Protein AF-0000000080323453 (afdb_homodimer)

Secondary structure (DSSP, 8-state):
--B-EE-HHHHHHTT-S--STT---HHHHH---SSHHHHHHHHHHHH--B--HHHHHHHHHHHHHHHHHT------HHHHHHHHHHHHHTSS---S-THHHHHHHHHTSTTHHHHHHHHHHHHHHHHHHHHHHHHHHH--TTS-HHHHHHHHHHHHHHHSTTHHHHHHS-TTS--HHHHHHHHHIIIIITHHHHHHHHHHHHHHHHHHHHHHHHHHHT-BPPEE---SS-EEEEEEE--TTSSSPPPEEEEEESTT-EEEEE--GGGSHHHHHHHHHHHHHHHTTT--BSSSEEEEPPPSEEEEES-----GGGS--HHHHHHHHHHHHHHHHHH-SSEEEEEESS-TTS-HHHHHHHHHHHHHHHHT-TTSEEEEEES-THHHHHHTT-TTEEEEEEEEEEETTEEEEEEEEEES-----HHHHHHHHHTHHHHHHHHHHHHHHHHHHHHHHT-/--B-EE-HHHHHHTT-S--STT---HHHHH---SSHHHHHHHHHHHH--B--HHHHHHHHHHHHHHHHHT------HHHHHHHHHHHHHTSS---S-THHHHHHHHHTSTTHHHHHHHHHHHHHHHHHHHHHHHHHHH--TTS-HHHHHHHHHHHHHHHSTTHHHHHHS-TTS--HHHHHHHHHIIIIITHHHHHHHHHHHHHHHHHHHHHHHHHHHT-BPPEE---SS-EEEEEEE--TTSSSPPPEEEEEESTT-EEEEE--GGGSHHHHHHHHHHHHHHHTTT--BSSSEEEEPPPSEEEEES-----GGGS--HHHHHHHHHHHHHHHHHH-SSEEEEEESS-TTS-HHHHHHHHHHHHHHHHT-TTSEEEEEES-THHHHHHTT-TTEEEEEEEEEEETTEEEEEEEEEES-----HHHHHHHHHTHHHHHHHHHHHHHHHHHHHHHHT-

Structure (mmCIF, N/CA/C/O backbone):
data_AF-0000000080323453-model_v1
#
loop_
_entity.id
_entity.type
_entity.pdbx_description
1 polymer 'DNA mismatch repair proteins mutS family domain-containing protein'
#
loop_
_atom_site.group_PDB
_atom_site.id
_atom_site.type_symbol
_atom_site.label_atom_id
_atom_site.label_alt_id
_atom_site.label_comp_id
_atom_site.label_asym_id
_atom_site.label_entity_id
_atom_site.label_seq_id
_atom_site.pdbx_PDB_ins_code
_atom_site.Cartn_x
_atom_site.Cartn_y
_atom_site.Cartn_z
_atom_site.occupancy
_atom_site.B_iso_or_equiv
_atom_site.auth_seq_id
_atom_site.auth_comp_id
_atom_site.auth_asym_id
_atom_site.auth_atom_id
_atom_site.pdbx_PDB_model_num
ATOM 1 N N . MET A 1 1 ? 0.408 -41.938 -3.336 1 46.66 1 MET A N 1
ATOM 2 C CA . MET A 1 1 ? 0.467 -40.812 -4.258 1 46.66 1 MET A CA 1
ATOM 3 C C . MET A 1 1 ? 1.187 -39.625 -3.623 1 46.66 1 MET A C 1
ATOM 5 O O . MET A 1 1 ? 0.859 -39.219 -2.506 1 46.66 1 MET A O 1
ATOM 9 N N . SER A 1 2 ? 2.434 -39.406 -4.023 1 66.62 2 SER A N 1
ATOM 10 C CA . SER A 1 2 ? 3.176 -38.312 -3.363 1 66.62 2 SER A CA 1
ATOM 11 C C . SER A 1 2 ? 2.562 -36.969 -3.664 1 66.62 2 SER A C 1
ATOM 13 O O . SER A 1 2 ? 2.309 -36.625 -4.824 1 66.62 2 SER A O 1
ATOM 15 N N . SER A 1 3 ? 1.923 -36.344 -2.707 1 85.12 3 SER A N 1
ATOM 16 C CA . SER A 1 3 ? 1.122 -35.156 -2.824 1 85.12 3 SER A CA 1
ATOM 17 C C . SER A 1 3 ? 2.004 -33.906 -3.027 1 85.12 3 SER A C 1
ATOM 19 O O . SER A 1 3 ? 3.125 -33.875 -2.518 1 85.12 3 SER A O 1
ATOM 21 N N . PHE A 1 4 ? 1.713 -33.188 -4.062 1 95.31 4 PHE A N 1
ATOM 22 C CA . PHE A 1 4 ? 2.316 -31.891 -4.336 1 95.31 4 PHE A CA 1
ATOM 23 C C . PHE A 1 4 ? 1.839 -30.844 -3.33 1 95.31 4 PHE A C 1
ATOM 25 O O . PHE A 1 4 ? 0.662 -30.484 -3.318 1 95.31 4 PHE A O 1
ATOM 32 N N . ASN A 1 5 ? 2.773 -30.406 -2.525 1 95.88 5 ASN A N 1
ATOM 33 C CA . ASN A 1 5 ? 2.412 -29.453 -1.483 1 95.88 5 ASN A CA 1
ATOM 34 C C . ASN A 1 5 ? 2.24 -28.047 -2.047 1 95.88 5 ASN A C 1
ATOM 36 O O . ASN A 1 5 ? 3.164 -27.5 -2.652 1 95.88 5 ASN A O 1
ATOM 40 N N . ILE A 1 6 ? 1.062 -27.484 -1.877 1 96.69 6 ILE A N 1
ATOM 41 C CA . ILE A 1 6 ? 0.747 -26.141 -2.324 1 96.69 6 ILE A CA 1
ATOM 42 C C . ILE A 1 6 ? -0.287 -25.516 -1.39 1 96.69 6 ILE A C 1
ATOM 44 O O . ILE A 1 6 ? -1.229 -26.172 -0.959 1 96.69 6 ILE A O 1
ATOM 48 N N . ASP A 1 7 ? -0.086 -24.266 -1.021 1 94.5 7 ASP A N 1
ATOM 49 C CA . ASP A 1 7 ? -1.012 -23.656 -0.072 1 94.5 7 ASP A CA 1
ATOM 50 C C . ASP A 1 7 ? -1.937 -22.656 -0.771 1 94.5 7 ASP A C 1
ATOM 52 O O . ASP A 1 7 ? -1.785 -22.391 -1.966 1 94.5 7 ASP A O 1
ATOM 56 N N . GLU A 1 8 ? -2.867 -22.172 -0.022 1 93.25 8 GLU A N 1
ATOM 57 C CA . GLU A 1 8 ? -3.887 -21.281 -0.557 1 93.25 8 GLU A CA 1
ATOM 58 C C . GLU A 1 8 ? -3.273 -19.969 -1.045 1 93.25 8 GLU A C 1
ATOM 60 O O . GLU A 1 8 ? -3.713 -19.406 -2.051 1 93.25 8 GLU A O 1
ATOM 65 N N . GLN A 1 9 ? -2.33 -19.469 -0.368 1 92.62 9 GLN A N 1
ATOM 66 C CA . GLN A 1 9 ? -1.676 -18.219 -0.769 1 92.62 9 GLN A CA 1
ATOM 67 C C . GLN A 1 9 ? -1.033 -18.359 -2.146 1 92.62 9 GLN A C 1
ATOM 69 O O . GLN A 1 9 ? -1.115 -17.453 -2.969 1 92.62 9 GLN A O 1
ATOM 74 N N . THR A 1 10 ? -0.426 -19.469 -2.361 1 95.94 10 THR A N 1
ATOM 75 C CA . THR A 1 10 ? 0.208 -19.719 -3.65 1 95.94 10 THR A CA 1
ATOM 76 C C . THR A 1 10 ? -0.829 -19.734 -4.77 1 95.94 10 THR A C 1
ATOM 78 O O . THR A 1 10 ? -0.627 -19.125 -5.816 1 95.94 10 THR A O 1
ATOM 81 N N . LEU A 1 11 ? -1.954 -20.375 -4.523 1 96 11 LEU A N 1
ATOM 82 C CA . LEU A 1 11 ? -3.02 -20.422 -5.52 1 96 11 LEU A CA 1
ATOM 83 C C . LEU A 1 11 ? -3.555 -19.031 -5.812 1 96 11 LEU A C 1
ATOM 85 O O . LEU A 1 11 ? -3.863 -18.703 -6.961 1 96 11 LEU A O 1
ATOM 89 N N . THR A 1 12 ? -3.596 -18.25 -4.832 1 92.75 12 THR A N 1
ATOM 90 C CA . THR A 1 12 ? -4.062 -16.875 -4.973 1 92.75 12 THR A CA 1
ATOM 91 C C . THR A 1 12 ? -3.035 -16.031 -5.719 1 92.75 12 THR A C 1
ATOM 93 O O . THR A 1 12 ? -3.387 -15.266 -6.621 1 92.75 12 THR A O 1
ATOM 96 N N . ASP A 1 13 ? -1.815 -16.188 -5.34 1 93.69 13 ASP A N 1
ATOM 97 C CA . ASP A 1 13 ? -0.736 -15.461 -5.992 1 93.69 13 ASP A CA 1
ATOM 98 C C . ASP A 1 13 ? -0.755 -15.68 -7.504 1 93.69 13 ASP A C 1
ATOM 100 O O . ASP A 1 13 ? -0.556 -14.742 -8.281 1 93.69 13 ASP A O 1
ATOM 104 N N . LEU A 1 14 ? -1.055 -16.891 -7.887 1 95.31 14 LEU A N 1
ATOM 105 C CA . LEU A 1 14 ? -1.001 -17.281 -9.289 1 95.31 14 LEU A CA 1
ATOM 106 C C . LEU A 1 14 ? -2.355 -17.078 -9.961 1 95.31 14 LEU A C 1
ATOM 108 O O . LEU A 1 14 ? -2.518 -17.375 -11.148 1 95.31 14 LEU A O 1
ATOM 112 N N . ASN A 1 15 ? -3.275 -16.656 -9.273 1 93.81 15 ASN A N 1
ATOM 113 C CA . ASN A 1 15 ? -4.629 -16.391 -9.758 1 93.81 15 ASN A CA 1
ATOM 114 C C . ASN A 1 15 ? -5.234 -17.625 -10.422 1 93.81 15 ASN A C 1
ATOM 116 O O . ASN A 1 15 ? -5.781 -17.531 -11.523 1 93.81 15 ASN A O 1
ATOM 120 N N . ILE A 1 16 ? -5.109 -18.703 -9.727 1 96.56 16 ILE A N 1
ATOM 121 C CA . ILE A 1 16 ? -5.574 -19.969 -10.297 1 96.56 16 ILE A CA 1
ATOM 122 C C . ILE A 1 16 ? -7.102 -20 -10.312 1 96.56 16 ILE A C 1
ATOM 124 O O . ILE A 1 16 ? -7.711 -20.312 -11.336 1 96.56 16 ILE A O 1
ATOM 128 N N . PHE A 1 17 ? -7.707 -19.641 -9.141 1 93.56 17 PHE A N 1
ATOM 129 C CA . PHE A 1 17 ? -9.164 -19.703 -9.031 1 93.56 17 PHE A CA 1
ATOM 130 C C . PHE A 1 17 ? -9.742 -18.328 -8.711 1 93.56 17 PHE A C 1
ATOM 132 O O . PHE A 1 17 ? -9.055 -17.484 -8.156 1 93.56 17 PHE A O 1
ATOM 139 N N . THR A 1 18 ? -10.898 -17.922 -9.266 1 73.5 18 THR A N 1
ATOM 140 C CA . THR A 1 18 ? -11.5 -16.594 -9.148 1 73.5 18 THR A CA 1
ATOM 141 C C . THR A 1 18 ? -12.008 -16.359 -7.734 1 73.5 18 THR A C 1
ATOM 143 O O . THR A 1 18 ? -12.711 -17.203 -7.168 1 73.5 18 THR A O 1
ATOM 146 N N . LYS A 1 19 ? -11.539 -15.523 -6.973 1 60.34 19 LYS A N 1
ATOM 147 C CA . LYS A 1 19 ? -12.281 -15.109 -5.789 1 60.34 19 LYS A CA 1
ATOM 148 C C . LYS A 1 19 ? -13.18 -13.906 -6.098 1 60.34 19 LYS A C 1
ATOM 150 O O . LYS A 1 19 ? -14.188 -13.695 -5.43 1 60.34 19 LYS A O 1
ATOM 155 N N . LYS A 1 20 ? -12.578 -13.125 -7.121 1 58.62 20 LYS A N 1
ATOM 156 C CA . LYS A 1 20 ? -13.344 -11.898 -7.344 1 58.62 20 LYS A CA 1
ATOM 157 C C . LYS A 1 20 ? -13.93 -11.867 -8.75 1 58.62 20 LYS A C 1
ATOM 159 O O . LYS A 1 20 ? -13.328 -12.375 -9.695 1 58.62 20 LYS A O 1
ATOM 164 N N . THR A 1 21 ? -15.234 -11.336 -8.93 1 53.19 21 THR A N 1
ATOM 165 C CA . THR A 1 21 ? -15.945 -11.148 -10.188 1 53.19 21 THR A CA 1
ATOM 166 C C . THR A 1 21 ? -15.133 -10.289 -11.148 1 53.19 21 THR A C 1
ATOM 168 O O . THR A 1 21 ? -14.617 -9.234 -10.766 1 53.19 21 THR A O 1
ATOM 171 N N . GLY A 1 22 ? -14.859 -10.727 -12.375 1 56.22 22 GLY A N 1
ATOM 172 C CA . GLY A 1 22 ? -14.211 -9.961 -13.422 1 56.22 22 GLY A CA 1
ATOM 173 C C . GLY A 1 22 ? -12.742 -10.297 -13.586 1 56.22 22 GLY A C 1
ATOM 174 O O . GLY A 1 22 ? -12.094 -9.82 -14.523 1 56.22 22 GLY A O 1
ATOM 175 N N . SER A 1 23 ? -12.219 -11.039 -12.664 1 65.19 23 SER A N 1
ATOM 176 C CA . SER A 1 23 ? -10.797 -11.352 -12.82 1 65.19 23 SER A CA 1
ATOM 177 C C . SER A 1 23 ? -10.602 -12.594 -13.688 1 65.19 23 SER A C 1
ATOM 179 O O . SER A 1 23 ? -11.336 -13.57 -13.562 1 65.19 23 SER A O 1
ATOM 181 N N . ASN A 1 24 ? -9.812 -12.516 -14.773 1 84.12 24 ASN A N 1
ATOM 182 C CA . ASN A 1 24 ? -9.453 -13.617 -15.656 1 84.12 24 ASN A CA 1
ATOM 183 C C . ASN A 1 24 ? -8.547 -14.625 -14.953 1 84.12 24 ASN A C 1
ATOM 185 O O . ASN A 1 24 ? -7.32 -14.547 -15.07 1 84.12 24 ASN A O 1
ATOM 189 N N . SER A 1 25 ? -9.211 -15.633 -14.25 1 93 25 SER A N 1
ATOM 190 C CA . SER A 1 25 ? -8.453 -16.672 -13.578 1 93 25 SER A CA 1
ATOM 191 C C . SER A 1 25 ? -7.91 -17.688 -14.578 1 93 25 SER A C 1
ATOM 193 O O . SER A 1 25 ? -8.344 -17.734 -15.727 1 93 25 SER A O 1
ATOM 195 N N . ILE A 1 26 ? -6.941 -18.422 -14.125 1 96.12 26 ILE A N 1
ATOM 196 C CA . ILE A 1 26 ? -6.375 -19.453 -14.977 1 96.12 26 ILE A CA 1
ATOM 197 C C . ILE A 1 26 ? -7.41 -20.547 -15.227 1 96.12 26 ILE A C 1
ATOM 199 O O . ILE A 1 26 ? -7.473 -21.109 -16.312 1 96.12 26 ILE A O 1
ATOM 203 N N . PHE A 1 27 ? -8.25 -20.859 -14.25 1 96 27 PHE A N 1
ATOM 204 C CA . PHE A 1 27 ? -9.328 -21.812 -14.43 1 96 27 PHE A CA 1
ATOM 205 C C . PHE A 1 27 ? -10.25 -21.391 -15.562 1 96 27 PHE A C 1
ATOM 207 O O . PHE A 1 27 ? -10.758 -22.234 -16.312 1 96 27 PHE A O 1
ATOM 214 N N . ASP A 1 28 ? -10.453 -20.141 -15.727 1 92.69 28 ASP A N 1
ATOM 215 C CA . ASP A 1 28 ? -11.305 -19.609 -16.781 1 92.69 28 ASP A CA 1
ATOM 216 C C . ASP A 1 28 ? -10.742 -19.969 -18.172 1 92.69 28 ASP A C 1
ATOM 218 O O . ASP A 1 28 ? -11.5 -20.078 -19.141 1 92.69 28 ASP A O 1
ATOM 222 N N . LEU A 1 29 ? -9.508 -20.094 -18.234 1 92.88 29 LEU A N 1
ATOM 223 C CA . LEU A 1 29 ? -8.867 -20.469 -19.484 1 92.88 29 LEU A CA 1
ATOM 224 C C . LEU A 1 29 ? -9.234 -21.891 -19.875 1 92.88 29 LEU A C 1
ATOM 226 O O . LEU A 1 29 ? -9.312 -22.219 -21.062 1 92.88 29 LEU A O 1
ATOM 230 N N . PHE A 1 30 ? -9.469 -22.734 -18.891 1 94.5 30 PHE A N 1
ATOM 231 C CA . PHE A 1 30 ? -9.625 -24.156 -19.156 1 94.5 30 PHE A CA 1
ATOM 232 C C . PHE A 1 30 ? -11.07 -24.594 -18.938 1 94.5 30 PHE A C 1
ATOM 234 O O . PHE A 1 30 ? -11.422 -25.734 -19.203 1 94.5 30 PHE A O 1
ATOM 241 N N . LYS A 1 31 ? -11.93 -23.719 -18.562 1 87.62 31 LYS A N 1
ATOM 242 C CA . LYS A 1 31 ? -13.258 -24.125 -18.125 1 87.62 31 LYS A CA 1
ATOM 243 C C . LYS A 1 31 ? -14.188 -24.328 -19.328 1 87.62 31 LYS A C 1
ATOM 245 O O . LYS A 1 31 ? -15.414 -24.328 -19.172 1 87.62 31 LYS A O 1
ATOM 250 N N . GLY A 1 32 ? -13.688 -24.578 -20.422 1 90.38 32 GLY A N 1
ATOM 251 C CA . GLY A 1 32 ? -14.492 -24.734 -21.625 1 90.38 32 GLY A CA 1
ATOM 252 C C . GLY A 1 32 ? -14.891 -26.172 -21.891 1 90.38 32 GLY A C 1
ATOM 253 O O . GLY A 1 32 ? -14.977 -26.578 -23.062 1 90.38 32 GLY A O 1
ATOM 254 N N . THR A 1 33 ? -15.023 -26.984 -20.891 1 92 33 THR A N 1
ATOM 255 C CA . THR A 1 33 ? -15.516 -28.344 -21.078 1 92 33 THR A CA 1
ATOM 256 C C . THR A 1 33 ? -16.969 -28.328 -21.547 1 92 33 THR A C 1
ATOM 258 O O . THR A 1 33 ? -17.703 -27.391 -21.281 1 92 33 THR A O 1
ATOM 261 N N . ARG A 1 34 ? -17.391 -29.297 -22.203 1 88.75 34 ARG A N 1
ATOM 262 C CA . ARG A 1 34 ? -18.75 -29.375 -22.734 1 88.75 34 ARG A CA 1
ATOM 263 C C . ARG A 1 34 ? -19.75 -29.766 -21.641 1 88.75 34 ARG A C 1
ATOM 265 O O . ARG A 1 34 ? -20.906 -29.359 -21.688 1 88.75 34 ARG A O 1
ATOM 272 N N . THR A 1 35 ? -19.25 -30.484 -20.734 1 88.5 35 THR A N 1
ATOM 273 C CA . THR A 1 35 ? -20.156 -31.016 -19.719 1 88.5 35 THR A CA 1
ATOM 274 C C . THR A 1 35 ? -19.922 -30.359 -18.375 1 88.5 35 THR A C 1
ATOM 276 O O . THR A 1 35 ? -18.797 -29.953 -18.062 1 88.5 35 THR A O 1
ATOM 279 N N . LEU A 1 36 ? -20.953 -30.359 -17.578 1 85.19 36 LEU A N 1
ATOM 280 C CA . LEU A 1 36 ? -20.812 -29.859 -16.219 1 85.19 36 LEU A CA 1
ATOM 281 C C . LEU A 1 36 ? -19.938 -30.781 -15.375 1 85.19 36 LEU A C 1
ATOM 283 O O . LEU A 1 36 ? -19.141 -30.328 -14.562 1 85.19 36 LEU A O 1
ATOM 287 N N . GLY A 1 37 ? -20.203 -32.031 -15.539 1 87.94 37 GLY A N 1
ATOM 288 C CA . GLY A 1 37 ? -19.375 -33 -14.836 1 87.94 37 GLY A CA 1
ATOM 289 C C . GLY A 1 37 ? -17.891 -32.875 -15.172 1 87.94 37 GLY A C 1
ATOM 290 O O . GLY A 1 37 ? -17.047 -33.031 -14.297 1 87.94 37 GLY A O 1
ATOM 291 N N . GLY A 1 38 ? -17.625 -32.656 -16.422 1 92.31 38 GLY A N 1
ATOM 292 C CA . GLY A 1 38 ? -16.266 -32.406 -16.828 1 92.31 38 GLY A CA 1
ATOM 293 C C . GLY A 1 38 ? -15.656 -31.188 -16.188 1 92.31 38 GLY A C 1
ATOM 294 O O . GLY A 1 38 ? -14.492 -31.203 -15.766 1 92.31 38 GLY A O 1
ATOM 295 N N . ARG A 1 39 ? -16.438 -30.203 -16.078 1 93.19 39 ARG A N 1
ATOM 296 C CA . ARG A 1 39 ? -15.984 -28.953 -15.461 1 93.19 39 ARG A CA 1
ATOM 297 C C . ARG A 1 39 ? -15.68 -29.172 -13.984 1 93.19 39 ARG A C 1
ATOM 299 O O . ARG A 1 39 ? -14.672 -28.656 -13.477 1 93.19 39 ARG A O 1
ATOM 306 N N . GLU A 1 40 ? -16.562 -29.844 -13.328 1 92.56 40 GLU A N 1
ATOM 307 C CA . GLU A 1 40 ? -16.375 -30.141 -11.914 1 92.56 40 GLU A CA 1
ATOM 308 C C . GLU A 1 40 ? -15.125 -30.969 -11.68 1 92.56 40 GLU A C 1
ATOM 310 O O . GLU A 1 40 ? -14.352 -30.703 -10.758 1 92.56 40 GLU A O 1
ATOM 315 N N . ARG A 1 41 ? -14.969 -31.922 -12.469 1 94.31 41 ARG A N 1
ATOM 316 C CA . ARG A 1 41 ? -13.797 -32.781 -12.344 1 94.31 41 ARG A CA 1
ATOM 317 C C . ARG A 1 41 ? -12.516 -32 -12.648 1 94.31 41 ARG A C 1
ATOM 319 O O . ARG A 1 41 ? -11.477 -32.25 -12.023 1 94.31 41 ARG A O 1
ATOM 326 N N . LEU A 1 42 ? -12.57 -31.188 -13.625 1 96.81 42 LEU A N 1
ATOM 327 C CA . LEU A 1 42 ? -11.43 -30.344 -13.945 1 96.81 42 LEU A CA 1
ATOM 328 C C . LEU A 1 42 ? -11.055 -29.469 -12.75 1 96.81 42 LEU A C 1
ATOM 330 O O . LEU A 1 42 ? -9.867 -29.312 -12.445 1 96.81 42 LEU A O 1
ATOM 334 N N . MET A 1 43 ? -12.008 -28.938 -12.125 1 95.38 43 MET A N 1
ATOM 335 C CA . MET A 1 43 ? -11.789 -28.125 -10.93 1 95.38 43 MET A CA 1
ATOM 336 C C . MET A 1 43 ? -11.078 -28.938 -9.852 1 95.38 43 MET A C 1
ATOM 338 O O . MET A 1 43 ? -10.109 -28.469 -9.25 1 95.38 43 MET A O 1
ATOM 342 N N . ASP A 1 44 ? -11.547 -30.094 -9.68 1 95.19 44 ASP A N 1
ATOM 343 C CA . ASP A 1 44 ? -10.93 -30.984 -8.703 1 95.19 44 ASP A CA 1
ATOM 344 C C . ASP A 1 44 ? -9.484 -31.297 -9.07 1 95.19 44 ASP A C 1
ATOM 346 O O . ASP A 1 44 ? -8.602 -31.297 -8.203 1 95.19 44 ASP A O 1
ATOM 350 N N . MET A 1 45 ? -9.305 -31.578 -10.289 1 95.12 45 MET A N 1
ATOM 351 C CA . MET A 1 45 ? -7.969 -31.875 -10.797 1 95.12 45 MET A CA 1
ATOM 352 C C . MET A 1 45 ? -7.023 -30.703 -10.547 1 95.12 45 MET A C 1
ATOM 354 O O . MET A 1 45 ? -5.883 -30.891 -10.117 1 95.12 45 MET A O 1
ATOM 358 N N . MET A 1 46 ? -7.457 -29.531 -10.773 1 96.81 46 MET A N 1
ATOM 359 C CA . MET A 1 46 ? -6.621 -28.328 -10.664 1 96.81 46 MET A CA 1
ATOM 360 C C . MET A 1 46 ? -6.348 -27.984 -9.203 1 96.81 46 MET A C 1
ATOM 362 O O . MET A 1 46 ? -5.402 -27.266 -8.898 1 96.81 46 MET A O 1
ATOM 366 N N . HIS A 1 47 ? -7.121 -28.516 -8.32 1 95.56 47 HIS A N 1
ATOM 367 C CA . HIS A 1 47 ? -6.883 -28.312 -6.898 1 95.56 47 HIS A CA 1
ATOM 368 C C . HIS A 1 47 ? -5.855 -29.297 -6.363 1 95.56 47 HIS A C 1
ATOM 370 O O . HIS A 1 47 ? -5.352 -29.125 -5.25 1 95.56 47 HIS A O 1
ATOM 376 N N . SER A 1 48 ? -5.535 -30.266 -7.254 1 94.69 48 SER A N 1
ATOM 377 C CA . SER A 1 48 ? -4.699 -31.328 -6.715 1 94.69 48 SER A CA 1
ATOM 378 C C . SER A 1 48 ? -3.549 -31.656 -7.66 1 94.69 48 SER A C 1
ATOM 380 O O . SER A 1 48 ? -3.455 -32.781 -8.156 1 94.69 48 SER A O 1
ATOM 382 N N . PRO A 1 49 ? -2.643 -30.797 -7.773 1 97.12 49 PRO A N 1
ATOM 383 C CA . PRO A 1 49 ? -1.449 -31.172 -8.539 1 97.12 49 PRO A CA 1
ATOM 384 C C . PRO A 1 49 ? -0.72 -32.375 -7.938 1 97.12 49 PRO A C 1
ATOM 386 O O . PRO A 1 49 ? -0.898 -32.688 -6.758 1 97.12 49 PRO A O 1
ATOM 389 N N . SER A 1 50 ? 0.045 -33.031 -8.773 1 96.19 50 SER A N 1
ATOM 390 C CA . SER A 1 50 ? 0.647 -34.281 -8.336 1 96.19 50 SER A CA 1
ATOM 391 C C . SER A 1 50 ? 2.17 -34.188 -8.328 1 96.19 50 SER A C 1
ATOM 393 O O . SER A 1 50 ? 2.754 -33.406 -9.086 1 96.19 50 SER A O 1
ATOM 395 N N . ALA A 1 51 ? 2.797 -35 -7.473 1 95.06 51 ALA A N 1
ATOM 396 C CA . ALA A 1 51 ? 4.25 -35.188 -7.457 1 95.06 51 ALA A CA 1
ATOM 397 C C . ALA A 1 51 ? 4.645 -36.562 -7.961 1 95.06 51 ALA A C 1
ATOM 399 O O . ALA A 1 51 ? 5.805 -36.969 -7.832 1 95.06 51 ALA A O 1
ATOM 400 N N . ASP A 1 52 ? 3.684 -37.188 -8.445 1 94.5 52 ASP A N 1
ATOM 401 C CA . ASP A 1 52 ? 3.916 -38.531 -9 1 94.5 52 ASP A CA 1
ATOM 402 C C . ASP A 1 52 ? 4.148 -38.438 -10.508 1 94.5 52 ASP A C 1
ATOM 404 O O . ASP A 1 52 ? 3.221 -38.188 -11.273 1 94.5 52 ASP A O 1
ATOM 408 N N . ILE A 1 53 ? 5.312 -38.812 -10.906 1 93.81 53 ILE A N 1
ATOM 409 C CA . ILE A 1 53 ? 5.727 -38.656 -12.297 1 93.81 53 ILE A CA 1
ATOM 410 C C . ILE A 1 53 ? 4.848 -39.5 -13.203 1 93.81 53 ILE A C 1
ATOM 412 O O . ILE A 1 53 ? 4.547 -39.125 -14.336 1 93.81 53 ILE A O 1
ATOM 416 N N . GLU A 1 54 ? 4.461 -40.656 -12.719 1 94.5 54 GLU A N 1
ATOM 417 C CA . GLU A 1 54 ? 3.629 -41.562 -13.523 1 94.5 54 GLU A CA 1
ATOM 418 C C . GLU A 1 54 ? 2.256 -40.938 -13.781 1 94.5 54 GLU A C 1
ATOM 420 O O . GLU A 1 54 ? 1.784 -40.938 -14.922 1 94.5 54 GLU A O 1
ATOM 425 N N . GLU A 1 55 ? 1.687 -40.5 -12.758 1 94.75 55 GLU A N 1
ATOM 426 C CA . GLU A 1 55 ? 0.375 -39.875 -12.883 1 94.75 55 GLU A CA 1
ATOM 427 C C . GLU A 1 55 ? 0.42 -38.688 -13.844 1 94.75 55 GLU A C 1
ATOM 429 O O . GLU A 1 55 ? -0.456 -38.531 -14.695 1 94.75 55 GLU A O 1
ATOM 434 N N . ILE A 1 56 ? 1.419 -37.906 -13.695 1 96.38 56 ILE A N 1
ATOM 435 C CA . ILE A 1 56 ? 1.568 -36.688 -14.484 1 96.38 56 ILE A CA 1
ATOM 436 C C . ILE A 1 56 ? 1.781 -37.031 -15.953 1 96.38 56 ILE A C 1
ATOM 438 O O . ILE A 1 56 ? 1.136 -36.469 -16.844 1 96.38 56 ILE A O 1
ATOM 442 N N . THR A 1 57 ? 2.605 -37.969 -16.172 1 96.31 57 THR A N 1
ATOM 443 C CA . THR A 1 57 ? 2.961 -38.344 -17.531 1 96.31 57 THR A CA 1
ATOM 444 C C . THR A 1 57 ? 1.787 -39.031 -18.234 1 96.31 57 THR A C 1
ATOM 446 O O . THR A 1 57 ? 1.562 -38.812 -19.422 1 96.31 57 THR A O 1
ATOM 449 N N . LEU A 1 58 ? 1.087 -39.875 -17.531 1 96.69 58 LEU A N 1
ATOM 450 C CA . LEU A 1 58 ? -0.083 -40.531 -18.109 1 96.69 58 LEU A CA 1
ATOM 451 C C . LEU A 1 58 ? -1.11 -39.5 -18.562 1 96.69 58 LEU A C 1
ATOM 453 O O . LEU A 1 58 ? -1.655 -39.594 -19.656 1 96.69 58 LEU A O 1
ATOM 457 N N . ARG A 1 59 ? -1.363 -38.562 -17.781 1 96.81 59 ARG A N 1
ATOM 458 C CA . ARG A 1 59 ? -2.314 -37.5 -18.109 1 96.81 59 ARG A CA 1
ATOM 459 C C . ARG A 1 59 ? -1.803 -36.656 -19.281 1 96.81 59 ARG A C 1
ATOM 461 O O . ARG A 1 59 ? -2.531 -36.406 -20.25 1 96.81 59 ARG A O 1
ATOM 468 N N . ARG A 1 60 ? -0.573 -36.188 -19.156 1 97.94 60 ARG A N 1
ATOM 469 C CA . ARG A 1 60 ? 0.061 -35.375 -20.203 1 97.94 60 ARG A CA 1
ATOM 470 C C . ARG A 1 60 ? -0.025 -36.094 -21.562 1 97.94 60 ARG A C 1
ATOM 472 O O . ARG A 1 60 ? -0.416 -35.469 -22.547 1 97.94 60 ARG A O 1
ATOM 479 N N . ASP A 1 61 ? 0.315 -37.312 -21.562 1 97.75 61 ASP A N 1
ATOM 480 C CA . ASP A 1 61 ? 0.357 -38.062 -22.812 1 97.75 61 ASP A CA 1
ATOM 481 C C . ASP A 1 61 ? -1.042 -38.219 -23.406 1 97.75 61 ASP A C 1
ATOM 483 O O . ASP A 1 61 ? -1.21 -38.219 -24.625 1 97.75 61 ASP A O 1
ATOM 487 N N . SER A 1 62 ? -2.014 -38.438 -22.562 1 97.62 62 SER A N 1
ATOM 488 C CA . SER A 1 62 ? -3.391 -38.562 -23.031 1 97.62 62 SER A CA 1
ATOM 489 C C . SER A 1 62 ? -3.871 -37.25 -23.672 1 97.62 62 SER A C 1
ATOM 491 O O . SER A 1 62 ? -4.469 -37.281 -24.75 1 97.62 62 SER A O 1
ATOM 493 N N . ILE A 1 63 ? -3.594 -36.188 -23.031 1 98.25 63 ILE A N 1
ATOM 494 C CA . ILE A 1 63 ? -3.979 -34.875 -23.562 1 98.25 63 ILE A CA 1
ATOM 495 C C . ILE A 1 63 ? -3.229 -34.594 -24.859 1 98.25 63 ILE A C 1
ATOM 497 O O . ILE A 1 63 ? -3.811 -34.094 -25.828 1 98.25 63 ILE A O 1
ATOM 501 N N . LYS A 1 64 ? -1.961 -34.906 -24.812 1 98.06 64 LYS A N 1
ATOM 502 C CA . LYS A 1 64 ? -1.128 -34.688 -25.984 1 98.06 64 LYS A CA 1
ATOM 503 C C . LYS A 1 64 ? -1.655 -35.469 -27.188 1 98.06 64 LYS A C 1
ATOM 505 O O . LYS A 1 64 ? -1.566 -35 -28.328 1 98.06 64 LYS A O 1
ATOM 510 N N . TYR A 1 65 ? -2.125 -36.625 -26.938 1 97.19 65 TYR A N 1
ATOM 511 C CA . TYR A 1 65 ? -2.713 -37.438 -28 1 97.19 65 TYR A CA 1
ATOM 512 C C . TYR A 1 65 ? -3.889 -36.719 -28.641 1 97.19 65 TYR A C 1
ATOM 514 O O . TYR A 1 65 ? -3.998 -36.656 -29.875 1 97.19 65 TYR A O 1
ATOM 522 N N . PHE A 1 66 ? -4.77 -36.188 -27.812 1 97.25 66 PHE A N 1
ATOM 523 C CA . PHE A 1 66 ? -5.883 -35.375 -28.328 1 97.25 66 PHE A CA 1
ATOM 524 C C . PHE A 1 66 ? -5.375 -34.188 -29.125 1 97.25 66 PHE A C 1
ATOM 526 O O . PHE A 1 66 ? -5.945 -33.844 -30.156 1 97.25 66 PHE A O 1
ATOM 533 N N . TYR A 1 67 ? -4.344 -33.594 -28.625 1 97.56 67 TYR A N 1
ATOM 534 C CA . TYR A 1 67 ? -3.736 -32.438 -29.25 1 97.56 67 TYR A CA 1
ATOM 535 C C . TYR A 1 67 ? -3.158 -32.781 -30.625 1 97.56 67 TYR A C 1
ATOM 537 O O . TYR A 1 67 ? -3.475 -32.125 -31.625 1 97.56 67 TYR A O 1
ATOM 545 N N . ASP A 1 68 ? -2.367 -33.812 -30.672 1 96.69 68 ASP A N 1
ATOM 546 C CA . ASP A 1 68 ? -1.639 -34.188 -31.891 1 96.69 68 ASP A CA 1
ATOM 547 C C . ASP A 1 68 ? -2.596 -34.656 -32.969 1 96.69 68 ASP A C 1
ATOM 549 O O . ASP A 1 68 ? -2.359 -34.406 -34.156 1 96.69 68 ASP A O 1
ATOM 553 N N . HIS A 1 69 ? -3.666 -35.25 -32.594 1 94.62 69 HIS A N 1
ATOM 554 C CA . HIS A 1 69 ? -4.59 -35.844 -33.562 1 94.62 69 HIS A CA 1
ATOM 555 C C . HIS A 1 69 ? -5.816 -34.969 -33.781 1 94.62 69 HIS A C 1
ATOM 557 O O . HIS A 1 69 ? -6.723 -35.312 -34.531 1 94.62 69 HIS A O 1
ATOM 563 N N . ARG A 1 70 ? -5.855 -33.875 -33.094 1 94.06 70 ARG A N 1
ATOM 564 C CA . ARG A 1 70 ? -6.977 -32.938 -33.156 1 94.06 70 ARG A CA 1
ATOM 565 C C . ARG A 1 70 ? -8.305 -33.688 -33 1 94.06 70 ARG A C 1
ATOM 567 O O . ARG A 1 70 ? -9.219 -33.5 -33.812 1 94.06 70 ARG A O 1
ATOM 574 N N . LEU A 1 71 ? -8.305 -34.5 -31.969 1 93.25 71 LEU A N 1
ATOM 575 C CA . LEU A 1 71 ? -9.508 -35.281 -31.719 1 93.25 71 LEU A CA 1
ATOM 576 C C . LEU A 1 71 ? -10.648 -34.375 -31.25 1 93.25 71 LEU A C 1
ATOM 578 O O . LEU A 1 71 ? -10.445 -33.5 -30.406 1 93.25 71 LEU A O 1
ATOM 582 N N . ASN A 1 72 ? -11.766 -34.594 -31.875 1 91.44 72 ASN A N 1
ATOM 583 C CA . ASN A 1 72 ? -12.992 -33.906 -31.484 1 91.44 72 ASN A CA 1
ATOM 584 C C . ASN A 1 72 ? -13.961 -34.844 -30.781 1 91.44 72 ASN A C 1
ATOM 586 O O . ASN A 1 72 ? -14.492 -35.781 -31.406 1 91.44 72 ASN A O 1
ATOM 590 N N . PHE A 1 73 ? -14.086 -34.656 -29.531 1 91.06 73 PHE A N 1
ATOM 591 C CA . PHE A 1 73 ? -15.023 -35.438 -28.719 1 91.06 73 PHE A CA 1
ATOM 592 C C . PHE A 1 73 ? -16.359 -34.719 -28.609 1 91.06 73 PHE A C 1
ATOM 594 O O . PHE A 1 73 ? -16.609 -34.031 -27.625 1 91.06 73 PHE A O 1
ATOM 601 N N . GLU A 1 74 ? -17.234 -34.938 -29.562 1 86.38 74 GLU A N 1
ATOM 602 C CA . GLU A 1 74 ? -18.469 -34.188 -29.734 1 86.38 74 GLU A CA 1
ATOM 603 C C . GLU A 1 74 ? -19.594 -34.75 -28.859 1 86.38 74 GLU A C 1
ATOM 605 O O . GLU A 1 74 ? -20.469 -35.438 -29.359 1 86.38 74 GLU A O 1
ATOM 610 N N . VAL A 1 75 ? -19.453 -34.469 -27.656 1 85.44 75 VAL A N 1
ATOM 611 C CA . VAL A 1 75 ? -20.578 -34.812 -26.781 1 85.44 75 VAL A CA 1
ATOM 612 C C . VAL A 1 75 ? -21.406 -33.531 -26.516 1 85.44 75 VAL A C 1
ATOM 614 O O . VAL A 1 75 ? -20.844 -32.438 -26.375 1 85.44 75 VAL A O 1
ATOM 617 N N . ARG A 1 76 ? -22.688 -33.688 -26.578 1 78 76 ARG A N 1
ATOM 618 C CA . ARG A 1 76 ? -23.578 -32.531 -26.344 1 78 76 ARG A CA 1
ATOM 619 C C . ARG A 1 76 ? -23.922 -32.406 -24.859 1 78 76 ARG A C 1
ATOM 621 O O . ARG A 1 76 ? -24.328 -33.375 -24.219 1 78 76 ARG A O 1
ATOM 628 N N . ASN A 1 77 ? -23.703 -31.344 -24.406 1 79.25 77 ASN A N 1
ATOM 629 C CA . ASN A 1 77 ? -23.906 -31.078 -22.984 1 79.25 77 ASN A CA 1
ATOM 630 C C . ASN A 1 77 ? -25.328 -31.391 -22.547 1 79.25 77 ASN A C 1
ATOM 632 O O . ASN A 1 77 ? -25.547 -32.031 -21.531 1 79.25 77 ASN A O 1
ATOM 636 N N . GLU A 1 78 ? -26.203 -31 -23.359 1 73 78 GLU A N 1
ATOM 637 C CA . GLU A 1 78 ? -27.609 -31.156 -23 1 73 78 GLU A CA 1
ATOM 638 C C . GLU A 1 78 ? -27.984 -32.625 -22.859 1 73 78 GLU A C 1
ATOM 640 O O . GLU A 1 78 ? -28.75 -33 -21.953 1 73 78 GLU A O 1
ATOM 645 N N . GLU A 1 79 ? -27.438 -33.375 -23.734 1 78 79 GLU A N 1
ATOM 646 C CA . GLU A 1 79 ? -27.766 -34.781 -23.719 1 78 79 GLU A CA 1
ATOM 647 C C . GLU A 1 79 ? -27.172 -35.469 -22.5 1 78 79 GLU A C 1
ATOM 649 O O . GLU A 1 79 ? -27.859 -36.25 -21.828 1 78 79 GLU A O 1
ATOM 654 N N . LEU A 1 80 ? -25.969 -35.125 -22.219 1 84.31 80 LEU A N 1
ATOM 655 C CA . LEU A 1 80 ? -25.312 -35.75 -21.078 1 84.31 80 LEU A CA 1
ATOM 656 C C . LEU A 1 80 ? -25.922 -35.281 -19.766 1 84.31 80 LEU A C 1
ATOM 658 O O . LEU A 1 80 ? -26.031 -36.062 -18.812 1 84.31 80 LEU A O 1
ATOM 662 N N . ASP A 1 81 ? -26.266 -34.062 -19.75 1 75.62 81 ASP A N 1
ATOM 663 C CA . ASP A 1 81 ? -26.938 -33.562 -18.562 1 75.62 81 ASP A CA 1
ATOM 664 C C . ASP A 1 81 ? -28.25 -34.281 -18.297 1 75.62 81 ASP A C 1
ATOM 666 O O . ASP A 1 81 ? -28.578 -34.562 -17.156 1 75.62 81 ASP A O 1
ATOM 670 N N . LEU A 1 82 ? -28.938 -34.531 -19.297 1 72.81 82 LEU A N 1
ATOM 671 C CA . LEU A 1 82 ? -30.219 -35.219 -19.172 1 72.81 82 LEU A CA 1
ATOM 672 C C . LEU A 1 82 ? -30.016 -36.688 -18.734 1 72.81 82 LEU A C 1
ATOM 674 O O . LEU A 1 82 ? -30.844 -37.25 -18 1 72.81 82 LEU A O 1
ATOM 678 N N . VAL A 1 83 ? -28.953 -37.25 -19.203 1 82.56 83 VAL A N 1
ATOM 679 C CA . VAL A 1 83 ? -28.625 -38.594 -18.781 1 82.56 83 VAL A CA 1
ATOM 680 C C . VAL A 1 83 ? -28.359 -38.625 -17.266 1 82.56 83 VAL A C 1
ATOM 682 O O . VAL A 1 83 ? -28.859 -39.5 -16.562 1 82.56 83 VAL A O 1
ATOM 685 N N . GLU A 1 84 ? -27.641 -37.688 -16.859 1 81.25 84 GLU A N 1
ATOM 686 C CA . GLU A 1 84 ? -27.344 -37.594 -15.438 1 81.25 84 GLU A CA 1
ATOM 687 C C . GLU A 1 84 ? -28.625 -37.375 -14.633 1 81.25 84 GLU A C 1
ATOM 689 O O . GLU A 1 84 ? -28.797 -37.969 -13.562 1 81.25 84 GLU A O 1
ATOM 694 N N . PHE A 1 85 ? -29.406 -36.531 -15.148 1 72.94 85 PHE A N 1
ATOM 695 C CA . PHE A 1 85 ? -30.672 -36.25 -14.492 1 72.94 85 PHE A CA 1
ATOM 696 C C . PHE A 1 85 ? -31.547 -37.5 -14.414 1 72.94 85 PHE A C 1
ATOM 698 O O . PHE A 1 85 ? -32.156 -37.781 -13.383 1 72.94 85 PHE A O 1
ATOM 705 N N . TYR A 1 86 ? -31.625 -38.156 -15.477 1 78.94 86 TYR A N 1
ATOM 706 C CA . TYR A 1 86 ? -32.375 -39.406 -15.57 1 78.94 86 TYR A CA 1
ATOM 707 C C . TYR A 1 86 ? -31.906 -40.406 -14.516 1 78.94 86 TYR A C 1
ATOM 709 O O . TYR A 1 86 ? -32.719 -41 -13.812 1 78.94 86 TYR A O 1
ATOM 717 N N . LEU A 1 87 ? -30.703 -40.438 -14.328 1 81.5 87 LEU A N 1
ATOM 718 C CA . LEU A 1 87 ? -30.141 -41.406 -13.391 1 81.5 87 LEU A CA 1
ATOM 719 C C . LEU A 1 87 ? -30.422 -41 -11.945 1 81.5 87 LEU A C 1
ATOM 721 O O . LEU A 1 87 ? -30.547 -41.844 -11.062 1 81.5 87 LEU A O 1
ATOM 725 N N . LYS A 1 88 ? -30.641 -39.719 -11.734 1 73.25 88 LYS A N 1
ATOM 726 C CA . LYS A 1 88 ? -30.859 -39.188 -10.391 1 73.25 88 LYS A CA 1
ATOM 727 C C . LYS A 1 88 ? -32.344 -39.094 -10.062 1 73.25 88 LYS A C 1
ATOM 729 O O . LYS A 1 88 ? -32.719 -39.062 -8.891 1 73.25 88 LYS A O 1
ATOM 734 N N . SER A 1 89 ? -33.281 -38.719 -11.008 1 64.06 89 SER A N 1
ATOM 735 C CA . SER A 1 89 ? -34.719 -38.438 -10.828 1 64.06 89 SER A CA 1
ATOM 736 C C . SER A 1 89 ? -35.406 -39.5 -9.992 1 64.06 89 SER A C 1
ATOM 738 O O . SER A 1 89 ? -36.375 -39.219 -9.305 1 64.06 89 SER A O 1
ATOM 740 N N . GLY A 1 90 ? -35.188 -40.656 -10.133 1 55.78 90 GLY A N 1
ATOM 741 C CA . GLY A 1 90 ? -35.969 -41.594 -9.328 1 55.78 90 GLY A CA 1
ATOM 742 C C . GLY A 1 90 ? -35.719 -41.438 -7.836 1 55.78 90 GLY A C 1
ATOM 743 O O . GLY A 1 90 ? -36.375 -42.094 -7.023 1 55.78 90 GLY A O 1
ATOM 744 N N . LYS A 1 91 ? -34.656 -40.844 -7.539 1 50.12 91 LYS A N 1
ATOM 745 C CA . LYS A 1 91 ? -34.375 -40.656 -6.113 1 50.12 91 LYS A CA 1
ATOM 746 C C . LYS A 1 91 ? -34.969 -39.312 -5.629 1 50.12 91 LYS A C 1
ATOM 748 O O . LYS A 1 91 ? -35.094 -38.375 -6.402 1 50.12 91 LYS A O 1
ATOM 753 N N . ASN A 1 92 ? -35.75 -39.25 -4.477 1 43.28 92 ASN A N 1
ATOM 754 C CA . ASN A 1 92 ? -36.594 -38.156 -3.941 1 43.28 92 ASN A CA 1
ATOM 755 C C . ASN A 1 92 ? -36 -36.781 -4.281 1 43.28 92 ASN A C 1
ATOM 757 O O . ASN A 1 92 ? -36.719 -35.906 -4.77 1 43.28 92 ASN A O 1
ATOM 761 N N . LYS A 1 93 ? -35.094 -36.156 -3.309 1 37.62 93 LYS A N 1
ATOM 762 C CA . LYS A 1 93 ? -34.938 -34.781 -2.881 1 37.62 93 LYS A CA 1
ATOM 763 C C . LYS A 1 93 ? -34 -34.031 -3.82 1 37.62 93 LYS A C 1
ATOM 765 O O . LYS A 1 93 ? -32.781 -34.25 -3.809 1 37.62 93 LYS A O 1
ATOM 770 N N . TYR A 1 94 ? -34.344 -33.688 -4.941 1 34.38 94 TYR A N 1
ATOM 771 C CA . TYR A 1 94 ? -33.406 -32.875 -5.734 1 34.38 94 TYR A CA 1
ATOM 772 C C . TYR A 1 94 ? -33.25 -31.5 -5.133 1 34.38 94 TYR A C 1
ATOM 774 O O . TYR A 1 94 ? -34.219 -30.797 -4.855 1 34.38 94 TYR A O 1
ATOM 782 N N . ARG A 1 95 ? -32.219 -31.25 -4.574 1 38.03 95 ARG A N 1
ATOM 783 C CA . ARG A 1 95 ? -31.844 -29.922 -4.102 1 38.03 95 ARG A CA 1
ATOM 784 C C . ARG A 1 95 ? -31.703 -28.938 -5.266 1 38.03 95 ARG A C 1
ATOM 786 O O . ARG A 1 95 ? -31.562 -29.359 -6.418 1 38.03 95 ARG A O 1
ATOM 793 N N . GLY A 1 96 ? -31.453 -27.562 -5.148 1 37.97 96 GLY A N 1
ATOM 794 C CA . GLY A 1 96 ? -31.328 -26.172 -5.574 1 37.97 96 GLY A CA 1
ATOM 795 C C . GLY A 1 96 ? -30.453 -26.016 -6.809 1 37.97 96 GLY A C 1
ATOM 796 O O . GLY A 1 96 ? -29.938 -24.922 -7.066 1 37.97 96 GLY A O 1
ATOM 797 N N . ASN A 1 97 ? -29.984 -27.125 -7.465 1 38.38 97 ASN A N 1
ATOM 798 C CA . ASN A 1 97 ? -29.031 -26.75 -8.492 1 38.38 97 ASN A CA 1
ATOM 799 C C . ASN A 1 97 ? -29.719 -26.266 -9.758 1 38.38 97 ASN A C 1
ATOM 801 O O . ASN A 1 97 ? -30.875 -26.578 -10 1 38.38 97 ASN A O 1
ATOM 805 N N . PRO A 1 98 ? -29.219 -25.406 -10.484 1 43.41 98 PRO A N 1
ATOM 806 C CA . PRO A 1 98 ? -29.719 -24.812 -11.727 1 43.41 98 PRO A CA 1
ATOM 807 C C . PRO A 1 98 ? -30.312 -25.859 -12.68 1 43.41 98 PRO A C 1
ATOM 809 O O . PRO A 1 98 ? -31.172 -25.516 -13.508 1 43.41 98 PRO A O 1
ATOM 812 N N . LEU A 1 99 ? -29.891 -27.016 -12.586 1 44.38 99 LEU A N 1
ATOM 813 C CA . LEU A 1 99 ? -30.5 -28.062 -13.406 1 44.38 99 LEU A CA 1
ATOM 814 C C . LEU A 1 99 ? -31.969 -28.281 -13.023 1 44.38 99 LEU A C 1
ATOM 816 O O . LEU A 1 99 ? -32.75 -28.781 -13.82 1 44.38 99 LEU A O 1
ATOM 820 N N . ASP A 1 100 ? -32.25 -27.875 -11.867 1 44.97 100 ASP A N 1
ATOM 821 C CA . ASP A 1 100 ? -33.625 -28.047 -11.383 1 44.97 100 ASP A CA 1
ATOM 822 C C . ASP A 1 100 ? -34.594 -27.203 -12.211 1 44.97 100 ASP A C 1
ATOM 824 O O . ASP A 1 100 ? -35.719 -27.656 -12.484 1 44.97 100 ASP A O 1
ATOM 828 N N . SER A 1 101 ? -34.094 -26.062 -12.555 1 45.22 101 SER A N 1
ATOM 829 C CA . SER A 1 101 ? -35 -25.203 -13.312 1 45.22 101 SER A CA 1
ATOM 830 C C . SER A 1 101 ? -35.344 -25.812 -14.656 1 45.22 101 SER A C 1
ATOM 832 O O . SER A 1 101 ? -36.469 -25.672 -15.133 1 45.22 101 SER A O 1
ATOM 834 N N . LEU A 1 102 ? -34.375 -26.391 -15.266 1 43.44 102 LEU A N 1
ATOM 835 C CA . LEU A 1 102 ? -34.688 -27.062 -16.531 1 43.44 102 LEU A CA 1
ATOM 836 C C . LEU A 1 102 ? -35.625 -28.234 -16.281 1 43.44 102 LEU A C 1
ATOM 838 O O . LEU A 1 102 ? -36.562 -28.469 -17.078 1 43.44 102 LEU A O 1
ATOM 842 N N . VAL A 1 103 ? -35.5 -28.859 -15.18 1 45.47 103 VAL A N 1
ATOM 843 C CA . VAL A 1 103 ? -36.312 -30 -14.781 1 45.47 103 VAL A CA 1
ATOM 844 C C . VAL A 1 103 ? -37.75 -29.531 -14.492 1 45.47 103 VAL A C 1
ATOM 846 O O . VAL A 1 103 ? -38.719 -30.188 -14.875 1 45.47 103 VAL A O 1
ATOM 849 N N . GLU A 1 104 ? -37.844 -28.469 -13.797 1 47.12 104 GLU A N 1
ATOM 850 C CA . GLU A 1 104 ? -39.188 -27.953 -13.531 1 47.12 104 GLU A CA 1
ATOM 851 C C . GLU A 1 104 ? -39.938 -27.688 -14.828 1 47.12 104 GLU A C 1
ATOM 853 O O . GLU A 1 104 ? -41.125 -27.969 -14.93 1 47.12 104 GLU A O 1
ATOM 858 N N . TYR A 1 105 ? -39.219 -27.172 -15.727 1 42.84 105 TYR A N 1
ATOM 859 C CA . TYR A 1 105 ? -39.906 -26.938 -17 1 42.84 105 TYR A CA 1
ATOM 860 C C . TYR A 1 105 ? -40.344 -28.234 -17.641 1 42.84 105 TYR A C 1
ATOM 862 O O . TYR A 1 105 ? -41.469 -28.328 -18.172 1 42.84 105 TYR A O 1
ATOM 870 N N . ILE A 1 106 ? -39.625 -29.25 -17.453 1 43.81 106 ILE A N 1
ATOM 871 C CA . ILE A 1 106 ? -39.969 -30.531 -18.047 1 43.81 106 ILE A CA 1
ATOM 872 C C . ILE A 1 106 ? -41 -31.25 -17.141 1 43.81 106 ILE A C 1
ATOM 874 O O . ILE A 1 106 ? -41.906 -31.906 -17.641 1 43.81 106 ILE A O 1
ATOM 878 N N . THR A 1 107 ? -41.031 -31.172 -15.836 1 41.72 107 THR A N 1
ATOM 879 C CA . THR A 1 107 ? -41.844 -31.906 -14.883 1 41.72 107 THR A CA 1
ATOM 880 C C . THR A 1 107 ? -43.219 -31.281 -14.781 1 41.72 107 THR A C 1
ATOM 882 O O . THR A 1 107 ? -44.125 -31.828 -14.117 1 41.72 107 THR A O 1
ATOM 885 N N . ARG A 1 108 ? -43.438 -30.188 -14.836 1 43.84 108 ARG A N 1
ATOM 886 C CA . ARG A 1 108 ? -44.75 -29.656 -14.594 1 43.84 108 ARG A CA 1
ATOM 887 C C . ARG A 1 108 ? -45.812 -30.5 -15.273 1 43.84 108 ARG A C 1
ATOM 889 O O . ARG A 1 108 ? -47.031 -30.312 -15.055 1 43.84 108 ARG A O 1
ATOM 896 N N . ASN A 1 109 ? -45.75 -31.062 -16.391 1 38 109 ASN A N 1
ATOM 897 C CA . ASN A 1 109 ? -46.875 -31.875 -16.891 1 38 109 ASN A CA 1
ATOM 898 C C . ASN A 1 109 ? -46.781 -33.312 -16.344 1 38 109 ASN A C 1
ATOM 900 O O . ASN A 1 109 ? -45.719 -33.875 -16.234 1 38 109 ASN A O 1
ATOM 904 N N . SER A 1 110 ? -47.781 -33.938 -15.469 1 44.41 110 SER A N 1
ATOM 905 C CA . SER A 1 110 ? -47.969 -35.25 -14.906 1 44.41 110 SER A CA 1
ATOM 906 C C . SER A 1 110 ? -47.219 -36.312 -15.688 1 44.41 110 SER A C 1
ATOM 908 O O . SER A 1 110 ? -46.812 -37.344 -15.125 1 44.41 110 SER A O 1
ATOM 910 N N . SER A 1 111 ? -47.438 -36.438 -17.031 1 49.03 111 SER A N 1
ATOM 911 C CA . SER A 1 111 ? -46.938 -37.312 -18.109 1 49.03 111 SER A CA 1
ATOM 912 C C . SER A 1 111 ? -45.438 -37.188 -18.281 1 49.03 111 SER A C 1
ATOM 914 O O . SER A 1 111 ? -44.844 -37.844 -19.125 1 49.03 111 SER A O 1
ATOM 916 N N . ASN A 1 112 ? -44.719 -36.656 -17.359 1 58.44 112 ASN A N 1
ATOM 917 C CA . ASN A 1 112 ? -43.406 -36 -17.469 1 58.44 112 ASN A CA 1
ATOM 918 C C . ASN A 1 112 ? -42.281 -36.969 -17.031 1 58.44 112 ASN A C 1
ATOM 920 O O . ASN A 1 112 ? -41.188 -36.938 -17.609 1 58.44 112 ASN A O 1
ATOM 924 N N . ASP A 1 113 ? -42.625 -37.812 -16.125 1 68.44 113 ASP A N 1
ATOM 925 C CA . ASP A 1 113 ? -41.594 -38.75 -15.695 1 68.44 113 ASP A CA 1
ATOM 926 C C . ASP A 1 113 ? -41.188 -39.688 -16.828 1 68.44 113 ASP A C 1
ATOM 928 O O . ASP A 1 113 ? -40 -39.969 -17.047 1 68.44 113 ASP A O 1
ATOM 932 N N . TYR A 1 114 ? -42.281 -40.094 -17.453 1 75.38 114 TYR A N 1
ATOM 933 C CA . TYR A 1 114 ? -42 -41 -18.547 1 75.38 114 TYR A CA 1
ATOM 934 C C . TYR A 1 114 ? -41.188 -40.344 -19.641 1 75.38 114 TYR A C 1
ATOM 936 O O . TYR A 1 114 ? -40.312 -40.969 -20.234 1 75.38 114 TYR A O 1
ATOM 944 N N . TYR A 1 115 ? -41.469 -39.125 -19.781 1 75.12 115 TYR A N 1
ATOM 945 C CA . TYR A 1 115 ? -40.75 -38.375 -20.797 1 75.12 115 TYR A CA 1
ATOM 946 C C . TYR A 1 115 ? -39.281 -38.281 -20.438 1 75.12 115 TYR A C 1
ATOM 948 O O . TYR A 1 115 ? -38.406 -38.438 -21.281 1 75.12 115 TYR A O 1
ATOM 956 N N . ILE A 1 116 ? -39 -38.094 -19.172 1 75.25 116 ILE A N 1
ATOM 957 C CA . ILE A 1 116 ? -37.656 -37.938 -18.688 1 75.25 116 ILE A CA 1
ATOM 958 C C . ILE A 1 116 ? -36.906 -39.281 -18.828 1 75.25 116 ILE A C 1
ATOM 960 O O . ILE A 1 116 ? -35.781 -39.312 -19.266 1 75.25 116 ILE A O 1
ATOM 964 N N . ILE A 1 117 ? -37.625 -40.219 -18.469 1 81.06 117 ILE A N 1
ATOM 965 C CA . ILE A 1 117 ? -37.031 -41.562 -18.516 1 81.06 117 ILE A CA 1
ATOM 966 C C . ILE A 1 117 ? -36.75 -41.938 -19.969 1 81.06 117 ILE A C 1
ATOM 968 O O . ILE A 1 117 ? -35.625 -42.375 -20.297 1 81.06 117 ILE A O 1
ATOM 972 N N . ARG A 1 118 ? -37.688 -41.688 -20.797 1 81.38 118 ARG A N 1
ATOM 973 C CA . ARG A 1 118 ? -37.531 -42.062 -22.203 1 81.38 118 ARG A CA 1
ATOM 974 C C . ARG A 1 118 ? -36.438 -41.25 -22.859 1 81.38 118 ARG A C 1
ATOM 976 O O . ARG A 1 118 ? -35.625 -41.781 -23.609 1 81.38 118 ARG A O 1
ATOM 983 N N . THR A 1 119 ? -36.438 -40.031 -22.578 1 81.38 119 THR A N 1
ATOM 984 C CA . THR A 1 119 ? -35.438 -39.156 -23.156 1 81.38 119 THR A CA 1
ATOM 985 C C . THR A 1 119 ? -34.031 -39.5 -22.625 1 81.38 119 THR A C 1
ATOM 987 O O . THR A 1 119 ? -33.062 -39.531 -23.391 1 81.38 119 THR A O 1
ATOM 990 N N . GLY A 1 120 ? -33.906 -39.688 -21.359 1 82.44 120 GLY A N 1
ATOM 991 C CA . GLY A 1 120 ? -32.656 -40.094 -20.766 1 82.44 120 GLY A CA 1
ATOM 992 C C . GLY A 1 120 ? -32.094 -41.375 -21.359 1 82.44 120 GLY A C 1
ATOM 993 O O . GLY A 1 120 ? -30.906 -41.469 -21.625 1 82.44 120 GLY A O 1
ATOM 994 N N . LEU A 1 121 ? -33 -42.25 -21.547 1 83.25 121 LEU A N 1
ATOM 995 C CA . LEU A 1 121 ? -32.594 -43.531 -22.125 1 83.25 121 LEU A CA 1
ATOM 996 C C . LEU A 1 121 ? -32.156 -43.344 -23.562 1 83.25 121 LEU A C 1
ATOM 998 O O . LEU A 1 121 ? -31.188 -43.969 -24 1 83.25 121 LEU A O 1
ATOM 1002 N N . ARG A 1 122 ? -32.875 -42.531 -24.234 1 84 122 ARG A N 1
ATOM 1003 C CA . ARG A 1 122 ? -32.531 -42.219 -25.609 1 84 122 ARG A CA 1
ATOM 1004 C C . ARG A 1 122 ? -31.109 -41.688 -25.719 1 84 122 ARG A C 1
ATOM 1006 O O . ARG A 1 122 ? -30.312 -42.156 -26.531 1 84 122 ARG A O 1
ATOM 1013 N N . TYR A 1 123 ? -30.875 -40.844 -24.875 1 85.88 123 TYR A N 1
ATOM 1014 C CA . TYR A 1 123 ? -29.578 -40.188 -24.938 1 85.88 123 TYR A CA 1
ATOM 1015 C C . TYR A 1 123 ? -28.469 -41.094 -24.438 1 85.88 123 TYR A C 1
ATOM 1017 O O . TYR A 1 123 ? -27.344 -41.031 -24.938 1 85.88 123 TYR A O 1
ATOM 1025 N N . LEU A 1 124 ? -28.734 -41.875 -23.531 1 87.31 124 LEU A N 1
ATOM 1026 C CA . LEU A 1 124 ? -27.75 -42.844 -23.047 1 87.31 124 LEU A CA 1
ATOM 1027 C C . LEU A 1 124 ? -27.375 -43.812 -24.156 1 87.31 124 LEU A C 1
ATOM 1029 O O . LEU A 1 124 ? -26.203 -44.156 -24.312 1 87.31 124 LEU A O 1
ATOM 1033 N N . ILE A 1 125 ? -28.375 -44.25 -24.812 1 86.19 125 ILE A N 1
ATOM 1034 C CA . ILE A 1 125 ? -28.141 -45.156 -25.906 1 86.19 125 ILE A CA 1
ATOM 1035 C C . ILE A 1 125 ? -27.312 -44.469 -27 1 86.19 125 ILE A C 1
ATOM 1037 O O . ILE A 1 125 ? -26.359 -45.031 -27.516 1 86.19 125 ILE A O 1
ATOM 1041 N N . LYS A 1 126 ? -27.734 -43.312 -27.297 1 87.38 126 LYS A N 1
ATOM 1042 C CA . LYS A 1 126 ? -27.016 -42.5 -28.297 1 87.38 126 LYS A CA 1
ATOM 1043 C C . LYS A 1 126 ? -25.547 -42.344 -27.891 1 87.38 126 LYS A C 1
ATOM 1045 O O . LYS A 1 126 ? -24.641 -42.469 -28.719 1 87.38 126 LYS A O 1
ATOM 1050 N N . LEU A 1 127 ? -25.312 -42.062 -26.688 1 89.12 127 LEU A N 1
ATOM 1051 C CA . LEU A 1 127 ? -23.953 -41.844 -26.156 1 89.12 127 LEU A CA 1
ATOM 1052 C C . LEU A 1 127 ? -23.125 -43.125 -26.297 1 89.12 127 LEU A C 1
ATOM 1054 O O . LEU A 1 127 ? -21.969 -43.094 -26.703 1 89.12 127 LEU A O 1
ATOM 1058 N N . THR A 1 128 ? -23.75 -44.188 -25.906 1 88.62 128 THR A N 1
ATOM 1059 C CA . THR A 1 128 ? -23.047 -45.469 -25.938 1 88.62 128 THR A CA 1
ATOM 1060 C C . THR A 1 128 ? -22.625 -45.812 -27.375 1 88.62 128 THR A C 1
ATOM 1062 O O . THR A 1 128 ? -21.516 -46.281 -27.609 1 88.62 128 THR A O 1
ATOM 1065 N N . LYS A 1 129 ? -23.531 -45.562 -28.297 1 88.5 129 LYS A N 1
ATOM 1066 C CA . LYS A 1 129 ? -23.219 -45.812 -29.703 1 88.5 129 LYS A CA 1
ATOM 1067 C C . LYS A 1 129 ? -22.078 -44.906 -30.188 1 88.5 129 LYS A C 1
ATOM 1069 O O . LYS A 1 129 ? -21.156 -45.375 -30.859 1 88.5 129 LYS A O 1
ATOM 1074 N N . TYR A 1 130 ? -22.234 -43.781 -29.797 1 90.19 130 TYR A N 1
ATOM 1075 C CA . TYR A 1 130 ? -21.219 -42.781 -30.172 1 90.19 130 TYR A CA 1
ATOM 1076 C C . TYR A 1 130 ? -19.844 -43.188 -29.625 1 90.19 130 TYR A C 1
ATOM 1078 O O . TYR A 1 130 ? -18.844 -43.125 -30.344 1 90.19 130 TYR A O 1
ATOM 1086 N N . LEU A 1 131 ? -19.781 -43.562 -28.391 1 91.94 131 LEU A N 1
ATOM 1087 C CA . LEU A 1 131 ? -18.516 -43.906 -27.75 1 91.94 131 LEU A CA 1
ATOM 1088 C C . LEU A 1 131 ? -17.875 -45.094 -28.422 1 91.94 131 LEU A C 1
ATOM 1090 O O . LEU A 1 131 ? -16.656 -45.125 -28.609 1 91.94 131 LEU A O 1
ATOM 1094 N N . SER A 1 132 ? -18.703 -46.031 -28.719 1 89.69 132 SER A N 1
ATOM 1095 C CA . SER A 1 132 ? -18.188 -47.219 -29.391 1 89.69 132 SER A CA 1
ATOM 1096 C C . SER A 1 132 ? -17.547 -46.875 -30.734 1 89.69 132 SER A C 1
ATOM 1098 O O . SER A 1 132 ? -16.469 -47.344 -31.062 1 89.69 132 SER A O 1
ATOM 1100 N N . GLU A 1 133 ? -18.234 -46.031 -31.484 1 90.88 133 GLU A N 1
ATOM 1101 C CA . GLU A 1 133 ? -17.719 -45.594 -32.781 1 90.88 133 GLU A CA 1
ATOM 1102 C C . GLU A 1 133 ? -16.453 -44.75 -32.594 1 90.88 133 GLU A C 1
ATOM 1104 O O . GLU A 1 133 ? -15.492 -44.906 -33.375 1 90.88 133 GLU A O 1
ATOM 1109 N N . PHE A 1 134 ? -16.484 -43.875 -31.641 1 92.81 134 PHE A N 1
ATOM 1110 C CA . PHE A 1 134 ? -15.359 -43 -31.359 1 92.81 134 PHE A CA 1
ATOM 1111 C C . PHE A 1 134 ? -14.102 -43.812 -31.047 1 92.81 134 PHE A C 1
ATOM 1113 O O . PHE A 1 134 ? -13.023 -43.5 -31.547 1 92.81 134 PHE A O 1
ATOM 1120 N N . ILE A 1 135 ? -14.219 -44.812 -30.219 1 92.88 135 ILE A N 1
ATOM 1121 C CA . ILE A 1 135 ? -13.094 -45.625 -29.781 1 92.88 135 ILE A CA 1
ATOM 1122 C C . ILE A 1 135 ? -12.555 -46.438 -30.953 1 92.88 135 ILE A C 1
ATOM 1124 O O . ILE A 1 135 ? -11.336 -46.531 -31.156 1 92.88 135 ILE A O 1
ATOM 1128 N N . LYS A 1 136 ? -13.461 -46.969 -31.734 1 91 136 LYS A N 1
ATOM 1129 C CA . LYS A 1 136 ? -13.055 -47.719 -32.906 1 91 136 LYS A CA 1
ATOM 1130 C C . LYS A 1 136 ? -12.234 -46.875 -33.875 1 91 136 LYS A C 1
ATOM 1132 O O . LYS A 1 136 ? -11.258 -47.344 -34.438 1 91 136 LYS A O 1
ATOM 1137 N N . ASP A 1 137 ? -12.648 -45.688 -33.969 1 92.19 137 ASP A N 1
ATOM 1138 C CA . ASP A 1 137 ? -12.031 -44.781 -34.938 1 92.19 137 ASP A CA 1
ATOM 1139 C C . ASP A 1 137 ? -10.68 -44.281 -34.438 1 92.19 137 ASP A C 1
ATOM 1141 O O . ASP A 1 137 ? -9.812 -43.906 -35.25 1 92.19 137 ASP A O 1
ATOM 1145 N N . HIS A 1 138 ? -10.516 -44.281 -33.125 1 89.88 138 HIS A N 1
ATOM 1146 C CA . HIS A 1 138 ? -9.367 -43.531 -32.625 1 89.88 138 HIS A CA 1
ATOM 1147 C C . HIS A 1 138 ? -8.422 -44.438 -31.828 1 89.88 138 HIS A C 1
ATOM 1149 O O . HIS A 1 138 ? -7.32 -44.031 -31.469 1 89.88 138 HIS A O 1
ATOM 1155 N N . LEU A 1 139 ? -8.844 -45.562 -31.531 1 88.19 139 LEU A N 1
ATOM 1156 C CA . LEU A 1 139 ? -7.949 -46.531 -30.891 1 88.19 139 LEU A CA 1
ATOM 1157 C C . LEU A 1 139 ? -6.902 -47.062 -31.875 1 88.19 139 LEU A C 1
ATOM 1159 O O . LEU A 1 139 ? -7.25 -47.562 -32.938 1 88.19 139 LEU A O 1
ATOM 1163 N N . SER A 1 140 ? -5.691 -46.75 -31.625 1 89.31 140 SER A N 1
ATOM 1164 C CA . SER A 1 140 ? -4.578 -47.219 -32.469 1 89.31 140 SER A CA 1
ATOM 1165 C C . SER A 1 140 ? -3.42 -47.719 -31.609 1 89.31 140 SER A C 1
ATOM 1167 O O . SER A 1 140 ? -3.48 -47.688 -30.391 1 89.31 140 SER A O 1
ATOM 1169 N N . ASP A 1 141 ? -2.426 -48.188 -32.281 1 88.69 141 ASP A N 1
ATOM 1170 C CA . ASP A 1 141 ? -1.25 -48.688 -31.578 1 88.69 141 ASP A CA 1
ATOM 1171 C C . ASP A 1 141 ? -0.473 -47.562 -30.891 1 88.69 141 ASP A C 1
ATOM 1173 O O . ASP A 1 141 ? 0.229 -47.812 -29.906 1 88.69 141 ASP A O 1
ATOM 1177 N N . ASP A 1 142 ? -0.693 -46.406 -31.359 1 91.88 142 ASP A N 1
ATOM 1178 C CA . ASP A 1 142 ? 0.066 -45.281 -30.812 1 91.88 142 ASP A CA 1
ATOM 1179 C C . ASP A 1 142 ? -0.687 -44.594 -29.672 1 91.88 142 ASP A C 1
ATOM 1181 O O . ASP A 1 142 ? -0.184 -43.656 -29.062 1 91.88 142 ASP A O 1
ATOM 1185 N N . THR A 1 143 ? -1.874 -45.062 -29.391 1 94.25 143 THR A N 1
ATOM 1186 C CA . THR A 1 143 ? -2.656 -44.531 -28.297 1 94.25 143 THR A CA 1
ATOM 1187 C C . THR A 1 143 ? -1.935 -44.719 -26.969 1 94.25 143 THR A C 1
ATOM 1189 O O . THR A 1 143 ? -1.488 -45.812 -26.641 1 94.25 143 THR A O 1
ATOM 1192 N N . PRO A 1 144 ? -1.811 -43.688 -26.203 1 95.94 144 PRO A N 1
ATOM 1193 C CA . PRO A 1 144 ? -1.114 -43.781 -24.922 1 95.94 144 PRO A CA 1
ATOM 1194 C C . PRO A 1 144 ? -1.773 -44.781 -23.984 1 95.94 144 PRO A C 1
ATOM 1196 O O . PRO A 1 144 ? -2.984 -45.031 -24.062 1 95.94 144 PRO A O 1
ATOM 1199 N N . ALA A 1 145 ? -0.967 -45.219 -23.016 1 93.94 145 ALA A N 1
ATOM 1200 C CA . ALA A 1 145 ? -1.372 -46.312 -22.156 1 93.94 145 ALA A CA 1
ATOM 1201 C C . ALA A 1 145 ? -2.637 -45.969 -21.375 1 93.94 145 ALA A C 1
ATOM 1203 O O . ALA A 1 145 ? -3.572 -46.781 -21.312 1 93.94 145 ALA A O 1
ATOM 1204 N N . TYR A 1 146 ? -2.598 -44.875 -20.828 1 95.5 146 TYR A N 1
ATOM 1205 C CA . TYR A 1 146 ? -3.729 -44.531 -19.984 1 95.5 146 TYR A CA 1
ATOM 1206 C C . TYR A 1 146 ? -5 -44.375 -20.812 1 95.5 146 TYR A C 1
ATOM 1208 O O . TYR A 1 146 ? -6.066 -44.844 -20.406 1 95.5 146 TYR A O 1
ATOM 1216 N N . LEU A 1 147 ? -4.914 -43.688 -21.859 1 95.38 147 LEU A N 1
ATOM 1217 C CA . LEU A 1 147 ? -6.059 -43.5 -22.75 1 95.38 147 LEU A CA 1
ATOM 1218 C C . LEU A 1 147 ? -6.559 -44.844 -23.281 1 95.38 147 LEU A C 1
ATOM 1220 O O . LEU A 1 147 ? -7.77 -45.062 -23.391 1 95.38 147 LEU A O 1
ATOM 1224 N N . LYS A 1 148 ? -5.668 -45.656 -23.609 1 95.19 148 LYS A N 1
ATOM 1225 C CA . LYS A 1 148 ? -6.027 -47.031 -24.031 1 95.19 148 LYS A CA 1
ATOM 1226 C C . LYS A 1 148 ? -6.816 -47.75 -22.953 1 95.19 148 LYS A C 1
ATOM 1228 O O . LYS A 1 148 ? -7.805 -48.406 -23.234 1 95.19 148 LYS A O 1
ATOM 1233 N N . SER A 1 149 ? -6.324 -47.562 -21.766 1 95.69 149 SER A N 1
ATOM 1234 C CA . SER A 1 149 ? -7.02 -48.188 -20.641 1 95.69 149 SER A CA 1
ATOM 1235 C C . SER A 1 149 ? -8.438 -47.656 -20.5 1 95.69 149 SER A C 1
ATOM 1237 O O . SER A 1 149 ? -9.367 -48.406 -20.203 1 95.69 149 SER A O 1
ATOM 1239 N N . ILE A 1 150 ? -8.57 -46.406 -20.672 1 95.06 150 ILE A N 1
ATOM 1240 C CA . ILE A 1 150 ? -9.891 -45.781 -20.594 1 95.06 150 ILE A CA 1
ATOM 1241 C C . ILE A 1 150 ? -10.789 -46.344 -21.688 1 95.06 150 ILE A C 1
ATOM 1243 O O . ILE A 1 150 ? -11.93 -46.75 -21.422 1 95.06 150 ILE A O 1
ATOM 1247 N N . PHE A 1 151 ? -10.289 -46.406 -22.906 1 94.94 151 PHE A N 1
ATOM 1248 C CA . PHE A 1 151 ? -11.055 -46.938 -24.031 1 94.94 151 PHE A CA 1
ATOM 1249 C C . PHE A 1 151 ? -11.469 -48.375 -23.781 1 94.94 151 PHE A C 1
ATOM 1251 O O . PHE A 1 151 ? -12.625 -48.75 -24.016 1 94.94 151 PHE A O 1
ATOM 1258 N N . GLU A 1 152 ? -10.562 -49.094 -23.25 1 93.75 152 GLU A N 1
ATOM 1259 C CA . GLU A 1 152 ? -10.844 -50.5 -22.969 1 93.75 152 GLU A CA 1
ATOM 1260 C C . GLU A 1 152 ? -11.922 -50.625 -21.891 1 93.75 152 GLU A C 1
ATOM 1262 O O . GLU A 1 152 ? -12.805 -51.5 -22 1 93.75 152 GLU A O 1
ATOM 1267 N N . GLN A 1 153 ? -11.797 -49.844 -20.906 1 94.06 153 GLN A N 1
ATOM 1268 C CA . GLN A 1 153 ? -12.789 -49.906 -19.844 1 94.06 153 GLN A CA 1
ATOM 1269 C C . GLN A 1 153 ? -14.172 -49.5 -20.359 1 94.06 153 GLN A C 1
ATOM 1271 O O . GLN A 1 153 ? -15.18 -50.125 -19.984 1 94.06 153 GLN A O 1
ATOM 1276 N N . ILE A 1 154 ? -14.211 -48.562 -21.188 1 93.19 154 ILE A N 1
ATOM 1277 C CA . ILE A 1 154 ? -15.477 -48.125 -21.781 1 93.19 154 ILE A CA 1
ATOM 1278 C C . ILE A 1 154 ? -16.062 -49.281 -22.609 1 93.19 154 ILE A C 1
ATOM 1280 O O . ILE A 1 154 ? -17.25 -49.594 -22.469 1 93.19 154 ILE A O 1
ATOM 1284 N N . GLU A 1 155 ? -15.258 -49.844 -23.391 1 91.5 155 GLU A N 1
ATOM 1285 C CA . GLU A 1 155 ? -15.719 -50.969 -24.203 1 91.5 155 GLU A CA 1
ATOM 1286 C C . GLU A 1 155 ? -16.219 -52.125 -23.359 1 91.5 155 GLU A C 1
ATOM 1288 O O . GLU A 1 155 ? -17.203 -52.781 -23.688 1 91.5 155 GLU A O 1
ATOM 1293 N N . LEU A 1 156 ? -15.547 -52.344 -22.25 1 91.12 156 LEU A N 1
ATOM 1294 C CA . LEU A 1 156 ? -15.945 -53.406 -21.344 1 91.12 156 LEU A CA 1
ATOM 1295 C C . LEU A 1 156 ? -17.312 -53.125 -20.734 1 91.12 156 LEU A C 1
ATOM 1297 O O . LEU A 1 156 ? -18.141 -54.031 -20.578 1 91.12 156 LEU A O 1
ATOM 1301 N N . ILE A 1 157 ? -17.516 -51.875 -20.391 1 89.88 157 ILE A N 1
ATOM 1302 C CA . ILE A 1 157 ? -18.781 -51.5 -19.797 1 89.88 157 ILE A CA 1
ATOM 1303 C C . ILE A 1 157 ? -19.891 -51.625 -20.844 1 89.88 157 ILE A C 1
ATOM 1305 O O . ILE A 1 157 ? -20.969 -52.156 -20.531 1 89.88 157 ILE A O 1
ATOM 1309 N N . ILE A 1 158 ? -19.625 -51.25 -22.047 1 87.62 158 ILE A N 1
ATOM 1310 C CA . ILE A 1 158 ? -20.609 -51.281 -23.109 1 87.62 158 ILE A CA 1
ATOM 1311 C C . ILE A 1 158 ? -20.906 -52.719 -23.516 1 87.62 158 ILE A C 1
ATOM 1313 O O . ILE A 1 158 ? -22.062 -53.125 -23.719 1 87.62 158 ILE A O 1
ATOM 1317 N N . ALA A 1 159 ? -19.844 -53.5 -23.562 1 84.75 159 ALA A N 1
ATOM 1318 C CA . ALA A 1 159 ? -19.969 -54.906 -23.984 1 84.75 159 ALA A CA 1
ATOM 1319 C C . ALA A 1 159 ? -20.578 -55.75 -22.875 1 84.75 159 ALA A C 1
ATOM 1321 O O . ALA A 1 159 ? -21.141 -56.812 -23.141 1 84.75 159 ALA A O 1
ATOM 1322 N N . GLY A 1 160 ? -20.312 -55.188 -21.688 1 76.56 160 GLY A N 1
ATOM 1323 C CA . GLY A 1 160 ? -20.781 -55.969 -20.547 1 76.56 160 GLY A CA 1
ATOM 1324 C C . GLY A 1 160 ? -22.172 -55.594 -20.094 1 76.56 160 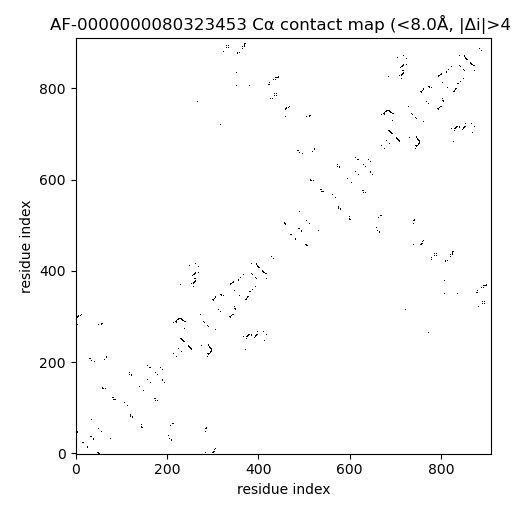GLY A C 1
ATOM 1325 O O . GLY A 1 160 ? -22.609 -54.438 -20.266 1 76.56 160 GLY A O 1
ATOM 1326 N N . GLY A 1 161 ? -22.844 -56.5 -19.891 1 66.44 161 GLY A N 1
ATOM 1327 C CA . GLY A 1 161 ? -24.094 -56.312 -19.188 1 66.44 161 GLY A CA 1
ATOM 1328 C C . GLY A 1 161 ? -25.266 -56.062 -20.125 1 66.44 161 GLY A C 1
ATOM 1329 O O . GLY A 1 161 ? -25.266 -56.5 -21.281 1 66.44 161 GLY A O 1
ATOM 1330 N N . LEU A 1 162 ? -26.219 -55.281 -19.609 1 70.31 162 LEU A N 1
ATOM 1331 C CA . LEU A 1 162 ? -27.5 -55.094 -20.297 1 70.31 162 LEU A CA 1
ATOM 1332 C C . LEU A 1 162 ? -27.438 -53.844 -21.172 1 70.31 16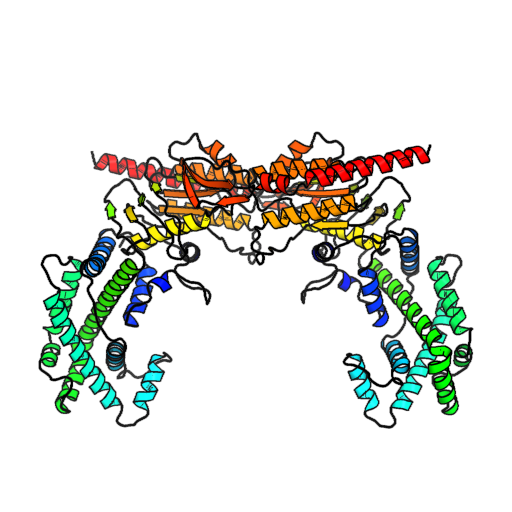2 LEU A C 1
ATOM 1334 O O . LEU A 1 162 ? -28.344 -53.594 -21.984 1 70.31 162 LEU A O 1
ATOM 1338 N N . LEU A 1 163 ? -26.266 -53.156 -21.188 1 76 163 LEU A N 1
ATOM 1339 C CA . LEU A 1 163 ? -26.094 -52 -22.047 1 76 163 LEU A CA 1
ATOM 1340 C C . LEU A 1 163 ? -25.906 -52.406 -23.5 1 76 163 LEU A C 1
ATOM 1342 O O . LEU A 1 163 ? -26.234 -51.656 -24.422 1 76 163 LEU A O 1
ATOM 1346 N N . LYS A 1 164 ? -25.328 -53.562 -23.609 1 77.44 164 LYS A N 1
ATOM 1347 C CA . LYS A 1 164 ? -25.156 -54.125 -24.953 1 77.44 164 LYS A CA 1
ATOM 1348 C C . LYS A 1 164 ? -26.484 -54.219 -25.672 1 77.44 164 LYS A C 1
ATOM 1350 O O . LYS A 1 164 ? -26.578 -54 -26.891 1 77.44 164 LYS A O 1
ATOM 1355 N N . GLN A 1 165 ? -27.484 -54.562 -24.922 1 72.81 165 GLN A N 1
ATOM 1356 C CA . GLN A 1 165 ? -28.828 -54.688 -25.484 1 72.81 165 GLN A CA 1
ATOM 1357 C C . GLN A 1 165 ? -29.328 -53.344 -26.016 1 72.81 165 GLN A C 1
ATOM 1359 O O . GLN A 1 165 ? -30.047 -53.281 -27.016 1 72.81 165 GLN A O 1
ATOM 1364 N N . ALA A 1 166 ? -28.844 -52.344 -25.328 1 72.31 166 ALA A N 1
ATOM 1365 C CA . ALA A 1 166 ? -29.25 -50.969 -25.719 1 72.31 166 ALA A CA 1
ATOM 1366 C C . ALA A 1 166 ? -28.703 -50.625 -27.094 1 72.31 166 ALA A C 1
ATOM 1368 O O . ALA A 1 166 ? -29.312 -49.875 -27.844 1 72.31 166 ALA A O 1
ATOM 1369 N N . LEU A 1 167 ? -27.641 -51.281 -27.453 1 74.56 167 LEU A N 1
ATOM 1370 C CA . LEU A 1 167 ? -27 -51 -28.734 1 74.56 167 LEU A CA 1
ATOM 1371 C C . LEU A 1 167 ? -27.859 -51.5 -29.891 1 74.56 167 LEU A C 1
ATOM 1373 O O . LEU A 1 167 ? -27.766 -50.969 -31.016 1 74.56 167 LEU A O 1
ATOM 1377 N N . CYS A 1 168 ? -28.672 -52.375 -29.5 1 76 168 CYS A N 1
ATOM 1378 C CA . CYS A 1 168 ? -29.5 -53 -30.531 1 76 168 CYS A CA 1
ATOM 1379 C C . CYS A 1 168 ? -30.797 -52.219 -30.734 1 76 168 CYS A C 1
ATOM 1381 O O . CYS A 1 168 ? -31.5 -52.406 -31.734 1 76 168 CYS A O 1
ATOM 1383 N N . TYR A 1 169 ? -31.062 -51.375 -29.797 1 77.12 169 TYR A N 1
ATOM 1384 C CA . TYR A 1 169 ? -32.312 -50.625 -29.875 1 77.12 169 TYR A CA 1
ATOM 1385 C C . TYR A 1 169 ? -32.156 -49.344 -30.672 1 77.12 169 TYR A C 1
ATOM 1387 O O . TYR A 1 169 ? -31.062 -48.75 -30.688 1 77.12 169 TYR A O 1
ATOM 1395 N N . ASN A 1 170 ? -33.25 -49.062 -31.484 1 78.94 170 ASN A N 1
ATOM 1396 C CA . ASN A 1 170 ? -33.312 -47.75 -32.094 1 78.94 170 ASN A CA 1
ATOM 1397 C C . ASN A 1 170 ? -33.719 -46.688 -31.078 1 78.94 170 ASN A C 1
ATOM 1399 O O . ASN A 1 170 ? -34.875 -46.688 -30.609 1 78.94 170 ASN A O 1
ATOM 1403 N N . GLU A 1 171 ? -32.812 -45.781 -30.75 1 76.56 171 GLU A N 1
ATOM 1404 C CA . GLU A 1 171 ? -33.031 -44.812 -29.672 1 76.56 171 GLU A CA 1
ATOM 1405 C C . GLU A 1 171 ? -34.219 -43.906 -29.969 1 76.56 171 GLU A C 1
ATOM 1407 O O . GLU A 1 171 ? -34.844 -43.406 -29.047 1 76.56 171 GLU A O 1
ATOM 1412 N N . ASN A 1 172 ? -34.594 -43.719 -31.234 1 78.94 172 ASN A N 1
ATOM 1413 C CA . ASN A 1 172 ? -35.688 -42.844 -31.578 1 78.94 172 ASN A CA 1
ATOM 1414 C C . ASN A 1 172 ? -37.031 -43.562 -31.594 1 78.94 172 ASN A C 1
ATOM 1416 O O . ASN A 1 172 ? -38.094 -42.938 -31.641 1 78.94 172 ASN A O 1
ATOM 1420 N N . LYS A 1 173 ? -36.938 -44.938 -31.5 1 80.25 173 LYS A N 1
ATOM 1421 C CA . LYS A 1 173 ? -38.156 -45.688 -31.625 1 80.25 173 LYS A CA 1
ATOM 1422 C C . LYS A 1 173 ? -38.281 -46.719 -30.5 1 80.25 173 LYS A C 1
ATOM 1424 O O . LYS A 1 173 ? -38.562 -47.906 -30.75 1 80.25 173 LYS A O 1
ATOM 1429 N N . LEU A 1 174 ? -38.156 -46.219 -29.344 1 78.12 174 LEU A N 1
ATOM 1430 C CA . LEU A 1 174 ? -38.25 -47.125 -28.219 1 78.12 174 LEU A CA 1
ATOM 1431 C C . LEU A 1 174 ? -39.719 -47.406 -27.844 1 78.12 174 LEU A C 1
ATOM 1433 O O . LEU A 1 174 ? -40.469 -46.469 -27.609 1 78.12 174 LEU A O 1
ATOM 1437 N N . LYS A 1 175 ? -40.031 -48.625 -27.891 1 80.38 175 LYS A N 1
ATOM 1438 C CA . LYS A 1 175 ? -41.375 -49.031 -27.469 1 80.38 175 LYS A CA 1
ATOM 1439 C C . LYS A 1 175 ? -41.531 -48.938 -25.953 1 80.38 175 LYS A C 1
ATOM 1441 O O . LYS A 1 175 ? -40.531 -49 -25.234 1 80.38 175 LYS A O 1
ATOM 1446 N N . PHE A 1 176 ? -42.75 -48.812 -25.562 1 78.75 176 PHE A N 1
ATOM 1447 C CA . PHE A 1 176 ? -43.031 -48.625 -24.156 1 78.75 176 PHE A CA 1
ATOM 1448 C C . PHE A 1 176 ? -42.438 -49.75 -23.312 1 78.75 176 PHE A C 1
ATOM 1450 O O . PHE A 1 176 ? -41.844 -49.469 -22.281 1 78.75 176 PHE A O 1
ATOM 1457 N N . LEU A 1 177 ? -42.594 -50.906 -23.75 1 77.56 177 LEU A N 1
ATOM 1458 C CA . LEU A 1 177 ? -42.094 -52.062 -23 1 77.56 177 LEU A CA 1
ATOM 1459 C C . LEU A 1 177 ? -40.594 -52.062 -22.922 1 77.56 177 LEU A C 1
ATOM 1461 O O . LEU A 1 177 ? -40 -52.469 -21.891 1 77.56 177 LEU A O 1
ATOM 1465 N N . GLN A 1 1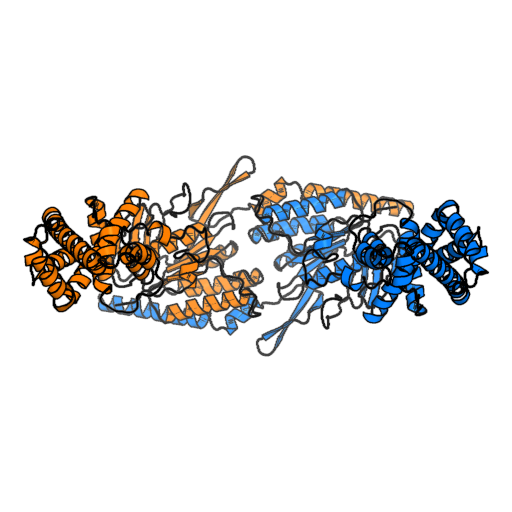78 ? -40.062 -51.656 -23.984 1 80 178 GLN A N 1
ATOM 1466 C CA . GLN A 1 178 ? -38.625 -51.562 -24.016 1 80 178 GLN A CA 1
ATOM 1467 C C . GLN A 1 178 ? -38.125 -50.5 -23.031 1 80 178 GLN A C 1
ATOM 1469 O O . GLN A 1 178 ? -37.125 -50.719 -22.344 1 80 178 GLN A O 1
ATOM 1474 N N . VAL A 1 179 ? -38.812 -49.375 -22.953 1 82.12 179 VAL A N 1
ATOM 1475 C CA . VAL A 1 179 ? -38.469 -48.281 -22.062 1 82.12 179 VAL A CA 1
ATOM 1476 C C . VAL A 1 179 ? -38.531 -48.75 -20.609 1 82.12 179 VAL A C 1
ATOM 1478 O O . VAL A 1 179 ? -37.594 -48.5 -19.828 1 82.12 179 VAL A O 1
ATOM 1481 N N . SER A 1 180 ? -39.5 -49.438 -20.312 1 81.81 180 SER A N 1
ATOM 1482 C CA . SER A 1 180 ? -39.688 -49.906 -18.953 1 81.81 180 SER A CA 1
ATOM 1483 C C . SER A 1 180 ? -38.625 -50.938 -18.562 1 81.81 180 SER A C 1
ATOM 1485 O O . SER A 1 180 ? -38.125 -50.875 -17.438 1 81.81 180 SER A O 1
ATOM 1487 N N . LYS A 1 181 ? -38.312 -51.75 -19.469 1 81.44 181 LYS A N 1
ATOM 1488 C CA . LYS A 1 181 ? -37.312 -52.781 -19.203 1 81.44 181 LYS A CA 1
ATOM 1489 C C . LYS A 1 181 ? -35.938 -52.156 -19.031 1 81.44 181 LYS A C 1
ATOM 1491 O O . LYS A 1 181 ? -35.219 -52.469 -18.062 1 81.44 181 LYS A O 1
ATOM 1496 N N . LEU A 1 182 ? -35.656 -51.312 -19.875 1 82.69 182 LEU A N 1
ATOM 1497 C CA . LEU A 1 182 ? -34.344 -50.656 -19.859 1 82.69 182 LEU A CA 1
ATOM 1498 C C . LEU A 1 182 ? -34.188 -49.781 -18.625 1 82.69 182 LEU A C 1
ATOM 1500 O O . LEU A 1 182 ? -33.125 -49.719 -18.031 1 82.69 182 LEU A O 1
ATOM 1504 N N . ASP A 1 183 ? -35.219 -49.094 -18.344 1 83.88 183 ASP A N 1
ATOM 1505 C CA . ASP A 1 183 ? -35.188 -48.219 -17.172 1 83.88 183 ASP A CA 1
ATOM 1506 C C . ASP A 1 183 ? -34.875 -49.031 -15.906 1 83.88 183 ASP A C 1
ATOM 1508 O O . ASP A 1 183 ? -34.062 -48.594 -15.078 1 83.88 183 ASP A O 1
ATOM 1512 N N . ARG A 1 184 ? -35.5 -50.094 -15.805 1 80.56 184 ARG A N 1
ATOM 1513 C CA . ARG A 1 184 ? -35.312 -50.969 -14.633 1 80.56 184 ARG A CA 1
ATOM 1514 C C . ARG A 1 184 ? -33.875 -51.469 -14.578 1 80.56 184 ARG A C 1
ATOM 1516 O O . ARG A 1 184 ? -33.25 -51.469 -13.508 1 80.56 184 ARG A O 1
ATOM 1523 N N . VAL A 1 185 ? -33.406 -51.781 -15.656 1 80.31 185 VAL A N 1
ATOM 1524 C CA . VAL A 1 185 ? -32.062 -52.344 -15.727 1 80.31 185 VAL A CA 1
ATOM 1525 C C . VAL A 1 185 ? -31.031 -51.25 -15.469 1 80.31 185 VAL A C 1
ATOM 1527 O O . VAL A 1 185 ? -30.109 -51.438 -14.672 1 80.31 185 VAL A O 1
ATOM 1530 N N . PHE A 1 186 ? -31.234 -50.188 -16.031 1 81.5 186 PHE A N 1
ATOM 1531 C CA . PHE A 1 186 ? -30.25 -49.125 -15.992 1 81.5 186 PHE A CA 1
ATOM 1532 C C . PHE A 1 186 ? -30.203 -48.469 -14.625 1 81.5 186 PHE A C 1
ATOM 1534 O O . PHE A 1 186 ? -29.141 -48.094 -14.125 1 81.5 186 PHE A O 1
ATOM 1541 N N . ARG A 1 187 ? -31.219 -48.281 -14.023 1 82.12 187 ARG A N 1
ATOM 1542 C CA . ARG A 1 187 ? -31.266 -47.594 -12.742 1 82.12 187 ARG A CA 1
ATOM 1543 C C . ARG A 1 187 ? -30.938 -48.531 -11.594 1 82.12 187 ARG A C 1
ATOM 1545 O O . ARG A 1 187 ? -30.578 -48.094 -10.5 1 82.12 187 ARG A O 1
ATOM 1552 N N . ASN A 1 188 ? -31.062 -49.812 -11.844 1 81.56 188 ASN A N 1
ATOM 1553 C CA . ASN A 1 188 ? -30.812 -50.75 -10.758 1 81.56 188 ASN A CA 1
ATOM 1554 C C . ASN A 1 188 ? -29.5 -51.5 -10.969 1 81.56 188 ASN A C 1
ATOM 1556 O O . ASN A 1 188 ? -28.453 -51.094 -10.438 1 81.56 188 ASN A O 1
ATOM 1560 N N . LYS A 1 189 ? -29.406 -52.375 -11.891 1 78.94 189 LYS A N 1
ATOM 1561 C CA . LYS A 1 189 ? -28.266 -53.281 -12.031 1 78.94 189 LYS A CA 1
ATOM 1562 C C . LYS A 1 189 ? -27.094 -52.562 -12.68 1 78.94 189 LYS A C 1
ATOM 1564 O O . LYS A 1 189 ? -25.938 -52.812 -12.32 1 78.94 189 LYS A O 1
ATOM 1569 N N . GLU A 1 190 ? -27.344 -51.656 -13.57 1 84.12 190 GLU A N 1
ATOM 1570 C CA . GLU A 1 190 ? -26.266 -51.062 -14.367 1 84.12 190 GLU A CA 1
ATOM 1571 C C . GLU A 1 190 ? -25.953 -49.656 -13.922 1 84.12 190 GLU A C 1
ATOM 1573 O O . GLU A 1 190 ? -25.172 -48.938 -14.57 1 84.12 190 GLU A O 1
ATOM 1578 N N . ASN A 1 191 ? -26.531 -49.281 -12.922 1 86.81 191 ASN A N 1
ATOM 1579 C CA . ASN A 1 191 ? -26.375 -47.906 -12.477 1 86.81 191 ASN A CA 1
ATOM 1580 C C . ASN A 1 191 ? -24.906 -47.531 -12.258 1 86.81 191 ASN A C 1
ATOM 1582 O O . ASN A 1 191 ? -24.438 -46.5 -12.742 1 86.81 191 ASN A O 1
ATOM 1586 N N . ASP A 1 192 ? -24.25 -48.406 -11.555 1 87.69 192 ASP A N 1
ATOM 1587 C CA . ASP A 1 192 ? -22.844 -48.125 -11.25 1 87.69 192 ASP A CA 1
ATOM 1588 C C . ASP A 1 192 ? -22 -48.125 -12.523 1 87.69 192 ASP A C 1
ATOM 1590 O O . ASP A 1 192 ? -21.078 -47.312 -12.656 1 87.69 192 ASP A O 1
ATOM 1594 N N . ASN A 1 193 ? -22.281 -48.969 -13.383 1 88.38 193 ASN A N 1
ATOM 1595 C CA . ASN A 1 193 ? -21.562 -49.031 -14.648 1 88.38 193 ASN A CA 1
ATOM 1596 C C . ASN A 1 193 ? -21.781 -47.75 -15.469 1 88.38 193 ASN A C 1
ATOM 1598 O O . ASN A 1 193 ? -20.859 -47.25 -16.109 1 88.38 193 ASN A O 1
ATOM 1602 N N . ILE A 1 194 ? -22.984 -47.281 -15.461 1 88.56 194 ILE A N 1
ATOM 1603 C CA . ILE A 1 194 ? -23.297 -46.062 -16.203 1 88.56 194 ILE A CA 1
ATOM 1604 C C . ILE A 1 194 ? -22.578 -44.875 -15.578 1 88.56 194 ILE A C 1
ATOM 1606 O O . ILE A 1 194 ? -22.062 -44 -16.297 1 88.56 194 ILE A O 1
ATOM 1610 N N . LYS A 1 195 ? -22.547 -44.875 -14.289 1 89.44 195 LYS A N 1
ATOM 1611 C CA . LYS A 1 195 ? -21.828 -43.812 -13.602 1 89.44 195 LYS A CA 1
ATOM 1612 C C . LYS A 1 195 ? -20.344 -43.844 -13.953 1 89.44 195 LYS A C 1
ATOM 1614 O O . LYS A 1 195 ? -19.75 -42.781 -14.172 1 89.44 195 LYS A O 1
ATOM 1619 N N . ARG A 1 196 ? -19.797 -44.969 -13.953 1 92 196 ARG A N 1
ATOM 1620 C CA . ARG A 1 196 ? -18.391 -45.125 -14.352 1 92 196 ARG A CA 1
ATOM 1621 C C . ARG A 1 196 ? -18.172 -44.656 -15.789 1 92 196 ARG A C 1
ATOM 1623 O O . ARG A 1 196 ? -17.172 -44.031 -16.109 1 92 196 ARG A O 1
ATOM 1630 N N . LEU A 1 197 ? -19.078 -45.062 -16.625 1 91.75 197 LEU A N 1
ATOM 1631 C CA . LEU A 1 197 ? -19.016 -44.625 -18.016 1 91.75 197 LEU A CA 1
ATOM 1632 C C . LEU A 1 197 ? -19.016 -43.125 -18.125 1 91.75 197 LEU A C 1
ATOM 1634 O O . LEU A 1 197 ? -18.219 -42.562 -18.875 1 91.75 197 LEU A O 1
ATOM 1638 N N . LEU A 1 198 ? -19.875 -42.5 -17.391 1 91.31 198 LEU A N 1
ATOM 1639 C CA . LEU A 1 198 ? -19.953 -41.062 -17.406 1 91.31 198 LEU A CA 1
ATOM 1640 C C . LEU A 1 198 ? -18.656 -40.438 -16.906 1 91.31 198 LEU A C 1
ATOM 1642 O O . LEU A 1 198 ? -18.219 -39.406 -17.453 1 91.31 198 LEU A O 1
ATOM 1646 N N . ALA A 1 199 ? -18.094 -41.031 -15.945 1 94.12 199 ALA A N 1
ATOM 1647 C CA . ALA A 1 199 ? -16.828 -40.531 -15.414 1 94.12 199 ALA A CA 1
ATOM 1648 C C . ALA A 1 199 ? -15.75 -40.531 -16.484 1 94.12 199 ALA A C 1
ATOM 1650 O O . ALA A 1 199 ? -14.953 -39.594 -16.578 1 94.12 199 ALA A O 1
ATOM 1651 N N . PHE A 1 200 ? -15.734 -41.562 -17.25 1 95.12 200 PHE A N 1
ATOM 1652 C CA . PHE A 1 200 ? -14.773 -41.656 -18.344 1 95.12 200 PHE A CA 1
ATOM 1653 C C . PHE A 1 200 ? -15.078 -40.594 -19.406 1 95.12 200 PHE A C 1
ATOM 1655 O O . PHE A 1 200 ? -14.156 -40 -19.984 1 95.12 200 PHE A O 1
ATOM 1662 N N . VAL A 1 201 ? -16.297 -40.375 -19.656 1 94.38 201 VAL A N 1
ATOM 1663 C CA . VAL A 1 201 ? -16.703 -39.375 -20.625 1 94.38 201 VAL A CA 1
ATOM 1664 C C . VAL A 1 201 ? -16.219 -38 -20.156 1 94.38 201 VAL A C 1
ATOM 1666 O O . VAL A 1 201 ? -15.727 -37.188 -20.969 1 94.38 201 VAL A O 1
ATOM 1669 N N . TYR A 1 202 ? -16.375 -37.781 -18.922 1 94.38 202 TYR A N 1
ATOM 1670 C CA . TYR A 1 202 ? -15.914 -36.5 -18.375 1 94.38 202 TYR A CA 1
ATOM 1671 C C . TYR A 1 202 ? -14.406 -36.344 -18.547 1 94.38 202 TYR A C 1
ATOM 1673 O O . TYR A 1 202 ? -13.93 -35.25 -18.875 1 94.38 202 TYR A O 1
ATOM 1681 N N . GLU A 1 203 ? -13.719 -37.312 -18.312 1 95.69 203 GLU A N 1
ATOM 1682 C CA . GLU A 1 203 ? -12.266 -37.281 -18.453 1 95.69 203 GLU A CA 1
ATOM 1683 C C . GLU A 1 203 ? -11.867 -37 -19.891 1 95.69 203 GLU A C 1
ATOM 1685 O O . GLU A 1 203 ? -10.961 -36.188 -20.156 1 95.69 203 GLU A O 1
ATOM 1690 N N . LEU A 1 204 ? -12.516 -37.688 -20.781 1 95.81 204 LEU A N 1
ATOM 1691 C CA . LEU A 1 204 ? -12.25 -37.438 -22.203 1 95.81 204 LEU A CA 1
ATOM 1692 C C . LEU A 1 204 ? -12.602 -36 -22.594 1 95.81 204 LEU A C 1
ATOM 1694 O O . LEU A 1 204 ? -11.898 -35.375 -23.375 1 95.81 204 LEU A O 1
ATOM 1698 N N . ASP A 1 205 ? -13.688 -35.562 -22.047 1 95.12 205 ASP A N 1
ATOM 1699 C CA . ASP A 1 205 ? -14.109 -34.188 -22.234 1 95.12 205 ASP A CA 1
ATOM 1700 C C . ASP A 1 205 ? -13.031 -33.219 -21.781 1 95.12 205 ASP A C 1
ATOM 1702 O O . ASP A 1 205 ? -12.719 -32.25 -22.484 1 95.12 205 ASP A O 1
ATOM 1706 N N . ILE A 1 206 ? -12.43 -33.469 -20.719 1 96.94 206 ILE A N 1
ATOM 1707 C CA . ILE A 1 206 ? -11.367 -32.656 -20.156 1 96.94 206 ILE A CA 1
ATOM 1708 C C . ILE A 1 206 ? -10.156 -32.688 -21.078 1 96.94 206 ILE A C 1
ATOM 1710 O O . ILE A 1 206 ? -9.578 -31.641 -21.391 1 96.94 206 ILE A O 1
ATOM 1714 N N . PHE A 1 207 ? -9.773 -33.875 -21.484 1 97.69 207 PHE A N 1
ATOM 1715 C CA . PHE A 1 207 ? -8.609 -34 -22.344 1 97.69 207 PHE A CA 1
ATOM 1716 C C . PHE A 1 207 ? -8.781 -33.188 -23.641 1 97.69 207 PHE A C 1
ATOM 1718 O O . PHE A 1 207 ? -7.867 -32.5 -24.062 1 97.69 207 PHE A O 1
ATOM 1725 N N . GLU A 1 208 ? -9.914 -33.281 -24.172 1 96.56 208 GLU A N 1
ATOM 1726 C CA . GLU A 1 208 ? -10.18 -32.562 -25.406 1 96.56 208 GLU A CA 1
ATOM 1727 C C . GLU A 1 208 ? -10.148 -31.047 -25.172 1 96.56 208 GLU A C 1
ATOM 1729 O O . GLU A 1 208 ? -9.617 -30.297 -25.984 1 96.56 208 GLU A O 1
ATOM 1734 N N . ASN A 1 209 ? -10.766 -30.703 -24.172 1 96.62 209 ASN A N 1
ATOM 1735 C CA . ASN A 1 209 ? -10.812 -29.297 -23.844 1 96.62 209 ASN A CA 1
ATOM 1736 C C . ASN A 1 209 ? -9.414 -28.719 -23.641 1 96.62 209 ASN A C 1
ATOM 1738 O O . ASN A 1 209 ? -9.086 -27.672 -24.203 1 96.62 209 ASN A O 1
ATOM 1742 N N . ILE A 1 210 ? -8.594 -29.359 -22.859 1 98.25 210 ILE A N 1
ATOM 1743 C CA . ILE A 1 210 ? -7.242 -28.891 -22.578 1 98.25 210 ILE A CA 1
ATOM 1744 C C . ILE A 1 210 ? -6.418 -28.859 -23.859 1 98.25 210 ILE A C 1
ATOM 1746 O O . ILE A 1 210 ? -5.648 -27.922 -24.078 1 98.25 210 ILE A O 1
ATOM 1750 N N . ALA A 1 211 ? -6.57 -29.844 -24.641 1 97.88 211 ALA A N 1
ATOM 1751 C CA . ALA A 1 211 ? -5.898 -29.875 -25.938 1 97.88 211 ALA A CA 1
ATOM 1752 C C . ALA A 1 211 ? -6.297 -28.672 -26.781 1 97.88 211 ALA A C 1
ATOM 1754 O O . ALA A 1 211 ? -5.453 -28.062 -27.438 1 97.88 211 ALA A O 1
ATOM 1755 N N . SER A 1 212 ? -7.539 -28.391 -26.797 1 96.94 212 SER A N 1
ATOM 1756 C CA . SER A 1 212 ? -8.047 -27.25 -27.578 1 96.94 212 SER A CA 1
ATOM 1757 C C . SER A 1 212 ? -7.445 -25.938 -27.078 1 96.94 212 SER A C 1
ATOM 1759 O O . SER A 1 212 ? -7.074 -25.078 -27.875 1 96.94 212 SER A O 1
ATOM 1761 N N . VAL A 1 213 ? -7.352 -25.781 -25.828 1 97.06 213 VAL A N 1
ATOM 1762 C CA . VAL A 1 213 ? -6.758 -24.594 -25.234 1 97.06 213 VAL A CA 1
ATOM 1763 C C . VAL A 1 213 ? -5.285 -24.5 -25.625 1 97.06 213 VAL A C 1
ATOM 1765 O O . VAL A 1 213 ? -4.793 -23.406 -25.953 1 97.06 213 VAL A O 1
ATOM 1768 N N . ALA A 1 214 ? -4.602 -25.594 -25.562 1 97.94 214 ALA A N 1
ATOM 1769 C CA . ALA A 1 214 ? -3.191 -25.625 -25.938 1 97.94 214 ALA A CA 1
ATOM 1770 C C . ALA A 1 214 ? -2.996 -25.125 -27.375 1 97.94 214 ALA A C 1
ATOM 1772 O O . ALA A 1 214 ? -2.076 -24.359 -27.641 1 97.94 214 ALA A O 1
ATOM 1773 N N . HIS A 1 215 ? -3.861 -25.562 -28.203 1 97.19 215 HIS A N 1
ATOM 1774 C CA . HIS A 1 215 ? -3.812 -25.109 -29.594 1 97.19 215 HIS A CA 1
ATOM 1775 C C . HIS A 1 215 ? -4.074 -23.609 -29.703 1 97.19 215 HIS A C 1
ATOM 1777 O O . HIS A 1 215 ? -3.344 -22.891 -30.375 1 97.19 215 HIS A O 1
ATOM 1783 N N . ALA A 1 216 ? -5.055 -23.188 -29.094 1 95.88 216 ALA A N 1
ATOM 1784 C CA . ALA A 1 216 ? -5.508 -21.812 -29.203 1 95.88 216 ALA A CA 1
ATOM 1785 C C . ALA A 1 216 ? -4.473 -20.844 -28.625 1 95.88 216 ALA A C 1
ATOM 1787 O O . ALA A 1 216 ? -4.312 -19.734 -29.109 1 95.88 216 ALA A O 1
ATOM 1788 N N . LYS A 1 217 ? -3.705 -21.297 -27.609 1 96.44 217 LYS A N 1
ATOM 1789 C CA . LYS A 1 217 ? -2.844 -20.375 -26.859 1 96.44 217 LYS A CA 1
ATOM 1790 C C . LYS A 1 217 ? -1.373 -20.625 -27.203 1 96.44 217 LYS A C 1
ATOM 1792 O O . LYS A 1 217 ? -0.5 -19.875 -26.75 1 96.44 217 LYS A O 1
ATOM 1797 N N . GLY A 1 218 ? -1.126 -21.656 -27.906 1 96.56 218 GLY A N 1
ATOM 1798 C CA . GLY A 1 218 ? 0.247 -21.969 -28.266 1 96.56 218 GLY A CA 1
ATOM 1799 C C . GLY A 1 218 ? 1.046 -22.547 -27.109 1 96.56 218 GLY A C 1
ATOM 1800 O O . GLY A 1 218 ? 2.195 -22.172 -26.891 1 96.56 218 GLY A O 1
ATOM 1801 N N . PHE A 1 219 ? 0.452 -23.438 -26.344 1 98.38 219 PHE A N 1
ATOM 1802 C CA . PHE A 1 219 ? 1.118 -24.094 -25.234 1 98.38 219 PHE A CA 1
ATOM 1803 C C . PHE A 1 219 ? 1.911 -25.297 -25.703 1 98.38 219 PHE A C 1
ATOM 1805 O O . PHE A 1 219 ? 1.641 -25.844 -26.781 1 98.38 219 PHE A O 1
ATOM 1812 N N . SER A 1 220 ? 2.857 -25.625 -24.938 1 98.69 220 SER A N 1
ATOM 1813 C CA . SER A 1 220 ? 3.629 -26.828 -25.203 1 98.69 220 SER A CA 1
ATOM 1814 C C . SER A 1 220 ? 3.473 -27.844 -24.078 1 98.69 220 SER A C 1
ATOM 1816 O O . SER A 1 220 ? 2.914 -27.531 -23.016 1 98.69 220 SER A O 1
ATOM 1818 N N . PHE A 1 221 ? 3.844 -29.062 -24.344 1 98.62 221 PHE A N 1
ATOM 1819 C CA . PHE A 1 221 ? 3.758 -30.109 -23.328 1 98.62 221 PHE A CA 1
ATOM 1820 C C . PHE A 1 221 ? 5.094 -30.281 -22.625 1 98.62 221 PHE A C 1
ATOM 1822 O O . PHE A 1 221 ? 6.133 -30.422 -23.281 1 98.62 221 PHE A O 1
ATOM 1829 N N . PRO A 1 222 ? 5.113 -30.266 -21.359 1 98.25 222 PRO A N 1
ATOM 1830 C CA . PRO A 1 222 ? 6.367 -30.375 -20.609 1 98.25 222 PRO A CA 1
ATOM 1831 C C . PRO A 1 222 ? 6.992 -31.766 -20.719 1 98.25 222 PRO A C 1
ATOM 1833 O O . PRO A 1 222 ? 6.277 -32.75 -20.781 1 98.25 222 PRO A O 1
ATOM 1836 N N . GLY A 1 223 ? 8.266 -31.734 -20.734 1 96.88 223 GLY A N 1
ATOM 1837 C CA . GLY A 1 223 ? 9.023 -32.969 -20.562 1 96.88 223 GLY A CA 1
ATOM 1838 C C . GLY A 1 223 ? 9.523 -33.156 -19.141 1 96.88 223 GLY A C 1
ATOM 1839 O O . GLY A 1 223 ? 9.898 -32.188 -18.469 1 96.88 223 GLY A O 1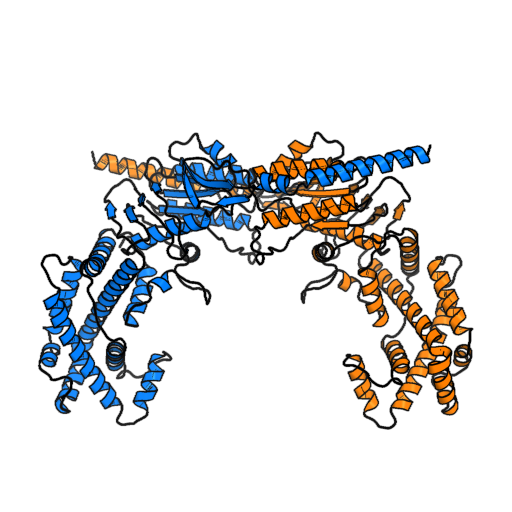
ATOM 1840 N N . PHE A 1 224 ? 9.523 -34.469 -18.719 1 94 224 PHE A N 1
ATOM 1841 C CA . PHE A 1 224 ? 9.93 -34.719 -17.344 1 94 224 PHE A CA 1
ATOM 1842 C C . PHE A 1 224 ? 11.188 -35.594 -17.328 1 94 224 PHE A C 1
ATOM 1844 O O . PHE A 1 224 ? 11.305 -36.562 -18.078 1 94 224 PHE A O 1
ATOM 1851 N N . ARG A 1 225 ? 12.055 -35.094 -16.547 1 83.94 225 ARG A N 1
ATOM 1852 C CA . ARG A 1 225 ? 13.297 -35.812 -16.359 1 83.94 225 ARG A CA 1
ATOM 1853 C C . ARG A 1 225 ? 13.305 -36.562 -15.023 1 83.94 225 ARG A C 1
ATOM 1855 O O . ARG A 1 225 ? 12.938 -35.969 -13.992 1 83.94 225 ARG A O 1
ATOM 1862 N N . GLU A 1 226 ? 13.602 -37.906 -15.227 1 77.5 226 GLU A N 1
ATOM 1863 C CA . GLU A 1 226 ? 13.797 -38.688 -14 1 77.5 226 GLU A CA 1
ATOM 1864 C C . GLU A 1 226 ? 15.227 -38.531 -13.477 1 77.5 226 GLU A C 1
ATOM 1866 O O . GLU A 1 226 ? 16.172 -39.062 -14.055 1 77.5 226 GLU A O 1
ATOM 1871 N N . ALA A 1 227 ? 15.5 -37.469 -12.883 1 68.31 227 ALA A N 1
ATOM 1872 C CA . ALA A 1 227 ? 16.828 -37.25 -12.336 1 68.31 227 ALA A CA 1
ATOM 1873 C C . ALA A 1 227 ? 16.781 -36.875 -10.859 1 68.31 227 ALA A C 1
ATOM 1875 O O . ALA A 1 227 ? 15.75 -36.406 -10.367 1 68.31 227 ALA A O 1
ATOM 1876 N N . ASP A 1 228 ? 17.891 -37.281 -10.25 1 67.12 228 ASP A N 1
ATOM 1877 C CA . ASP A 1 228 ? 18 -37 -8.828 1 67.12 228 ASP A CA 1
ATOM 1878 C C . ASP A 1 228 ? 18.203 -35.5 -8.586 1 67.12 228 ASP A C 1
ATOM 1880 O O . ASP A 1 228 ? 17.641 -34.938 -7.641 1 67.12 228 ASP A O 1
ATOM 1884 N N . GLU A 1 229 ? 18.953 -35 -9.508 1 79 229 GLU A N 1
ATOM 1885 C CA . GLU A 1 229 ? 19.156 -33.562 -9.352 1 79 229 GLU A CA 1
ATOM 1886 C C . GLU A 1 229 ? 18.062 -32.75 -10.07 1 79 229 GLU A C 1
ATOM 1888 O O . GLU A 1 229 ? 17.656 -33.125 -11.172 1 79 229 GLU A O 1
ATOM 1893 N N . PHE A 1 230 ? 17.594 -31.703 -9.32 1 82.88 230 PHE A N 1
ATOM 1894 C CA . PHE A 1 230 ? 16.484 -30.984 -9.945 1 82.88 230 PHE A CA 1
ATOM 1895 C C . PHE A 1 230 ? 16.953 -30.156 -11.133 1 82.88 230 PHE A C 1
ATOM 1897 O O . PHE A 1 230 ? 18.125 -29.75 -11.18 1 82.88 230 PHE A O 1
ATOM 1904 N N . HIS A 1 231 ? 16.172 -30.016 -12.117 1 91.31 231 HIS A N 1
ATOM 1905 C CA . HIS A 1 231 ? 16.406 -29.281 -13.359 1 91.31 231 HIS A CA 1
ATOM 1906 C C . HIS A 1 231 ? 15.109 -28.656 -13.883 1 91.31 231 HIS A C 1
ATOM 1908 O O . HIS A 1 231 ? 14.062 -29.312 -13.891 1 91.31 231 HIS A O 1
ATOM 1914 N N . VAL A 1 232 ? 15.258 -27.375 -14.211 1 95.75 232 VAL A N 1
ATOM 1915 C CA . VAL A 1 232 ? 14.148 -26.672 -14.859 1 95.75 232 VAL A CA 1
ATOM 1916 C C . VAL A 1 232 ? 14.664 -25.906 -16.078 1 95.75 232 VAL A C 1
ATOM 1918 O O . VAL A 1 232 ? 15.539 -25.047 -15.938 1 95.75 232 VAL A O 1
ATOM 1921 N N . HIS A 1 233 ? 14.211 -26.234 -17.188 1 96.56 233 HIS A N 1
ATOM 1922 C CA . HIS A 1 233 ? 14.539 -25.531 -18.438 1 96.56 233 HIS A CA 1
ATOM 1923 C C . HIS A 1 233 ? 13.281 -25.016 -19.125 1 96.56 233 HIS A C 1
ATOM 1925 O O . HIS A 1 233 ? 12.375 -25.797 -19.438 1 96.56 233 HIS A O 1
ATOM 1931 N N . LEU A 1 234 ? 13.219 -23.719 -19.328 1 97.88 234 LEU A N 1
ATOM 1932 C CA . LEU A 1 234 ? 12.102 -23.062 -19.984 1 97.88 234 LEU A CA 1
ATOM 1933 C C . LEU A 1 234 ? 12.586 -22.234 -21.172 1 97.88 234 LEU A C 1
ATOM 1935 O O . LEU A 1 234 ? 13.531 -21.453 -21.031 1 97.88 234 LEU A O 1
ATOM 1939 N N . LYS A 1 235 ? 11.984 -22.453 -22.281 1 98.19 235 LYS A N 1
ATOM 1940 C CA . LYS A 1 235 ? 12.188 -21.609 -23.469 1 98.19 235 LYS A CA 1
ATOM 1941 C C . LYS A 1 235 ? 10.898 -20.906 -23.875 1 98.19 235 LYS A C 1
ATOM 1943 O O . LYS A 1 235 ? 9.836 -21.531 -23.906 1 98.19 235 LYS A O 1
ATOM 1948 N N . ASP A 1 236 ? 11.023 -19.609 -24.156 1 98.19 236 ASP A N 1
ATOM 1949 C CA . ASP A 1 236 ? 9.898 -18.812 -24.625 1 98.19 236 ASP A CA 1
ATOM 1950 C C . ASP A 1 236 ? 8.742 -18.859 -23.625 1 98.19 236 ASP A C 1
ATOM 1952 O O . ASP A 1 236 ? 7.602 -19.141 -24 1 98.19 236 ASP A O 1
ATOM 1956 N N . LEU A 1 237 ? 9.094 -18.641 -22.422 1 98.38 237 LEU A N 1
ATOM 1957 C CA . LEU A 1 237 ? 8.109 -18.562 -21.359 1 98.38 237 LEU A CA 1
ATOM 1958 C C . LEU A 1 237 ? 7.293 -17.281 -21.453 1 98.38 237 LEU A C 1
ATOM 1960 O O . LEU A 1 237 ? 7.84 -16.203 -21.719 1 98.38 237 LEU A O 1
ATOM 1964 N N . PHE A 1 238 ? 6.008 -17.359 -21.266 1 97.56 238 PHE A N 1
ATOM 1965 C CA . PHE A 1 238 ? 5.152 -16.172 -21.266 1 97.56 238 PHE A CA 1
ATOM 1966 C C . PHE A 1 238 ? 3.951 -16.375 -20.344 1 97.56 238 PHE A C 1
ATOM 1968 O O . PHE A 1 238 ? 3.707 -17.484 -19.875 1 97.56 238 PHE A O 1
ATOM 1975 N N . HIS A 1 239 ? 3.297 -15.32 -20 1 96.88 239 HIS A N 1
ATOM 1976 C CA . HIS A 1 239 ? 2.051 -15.422 -19.25 1 96.88 239 HIS A CA 1
ATOM 1977 C C . HIS A 1 239 ? 0.841 -15.359 -20.172 1 96.88 239 HIS A C 1
ATOM 1979 O O . HIS A 1 239 ? 0.707 -14.43 -20.969 1 96.88 239 HIS A O 1
ATOM 1985 N N . PRO A 1 240 ? -0.073 -16.25 -20.047 1 95.75 240 PRO A N 1
ATOM 1986 C CA . PRO A 1 240 ? -1.164 -16.359 -21.016 1 95.75 240 PRO A CA 1
ATOM 1987 C C . PRO A 1 240 ? -2.168 -15.211 -20.906 1 95.75 240 PRO A C 1
ATOM 1989 O O . PRO A 1 240 ? -2.916 -14.953 -21.844 1 95.75 240 PRO A O 1
ATOM 1992 N N . ASN A 1 241 ? -2.215 -14.508 -19.781 1 92.88 241 ASN A N 1
ATOM 1993 C CA . ASN A 1 241 ? -3.189 -13.438 -19.594 1 92.88 241 ASN A CA 1
ATOM 1994 C C . ASN A 1 241 ? -2.627 -12.086 -20.016 1 92.88 241 ASN A C 1
ATOM 1996 O O . ASN A 1 241 ? -3.316 -11.07 -19.938 1 92.88 241 ASN A O 1
ATOM 2000 N N . ILE A 1 242 ? -1.405 -12.016 -20.375 1 92.31 242 ILE A N 1
ATOM 2001 C CA . ILE A 1 242 ? -0.801 -10.781 -20.859 1 92.31 242 ILE A CA 1
ATOM 2002 C C . ILE A 1 242 ? -0.912 -10.695 -22.375 1 92.31 242 ILE A C 1
ATOM 2004 O O . ILE A 1 242 ? -0.575 -11.648 -23.078 1 92.31 242 ILE A O 1
ATOM 2008 N N . SER A 1 243 ? -1.428 -9.523 -22.859 1 90.88 243 SER A N 1
ATOM 2009 C CA . SER A 1 243 ? -1.498 -9.312 -24.312 1 90.88 243 SER A CA 1
ATOM 2010 C C . SER A 1 243 ? -0.112 -9.086 -24.906 1 90.88 243 SER A C 1
ATOM 2012 O O . SER A 1 243 ? 0.653 -8.258 -24.406 1 90.88 243 SER A O 1
ATOM 2014 N N . HIS A 1 244 ? 0.252 -9.766 -25.828 1 91.12 244 HIS A N 1
ATOM 2015 C CA . HIS A 1 244 ? 1.536 -9.688 -26.516 1 91.12 244 HIS A CA 1
ATOM 2016 C C . HIS A 1 244 ? 2.695 -9.805 -25.531 1 91.12 244 HIS A C 1
ATOM 2018 O O . HIS A 1 244 ? 3.539 -8.906 -25.453 1 91.12 244 HIS A O 1
ATOM 2024 N N . PRO A 1 245 ? 2.727 -10.812 -24.828 1 93.69 245 PRO A N 1
ATOM 2025 C CA . PRO A 1 245 ? 3.768 -10.977 -23.812 1 93.69 245 PRO A CA 1
ATOM 2026 C C . PRO A 1 245 ? 5.16 -11.156 -24.422 1 93.69 245 PRO A C 1
ATOM 2028 O O . PRO A 1 245 ? 5.301 -11.734 -25.5 1 93.69 245 PRO A O 1
ATOM 2031 N N . VAL A 1 246 ? 6.129 -10.641 -23.75 1 95.81 246 VAL A N 1
ATOM 2032 C CA . VAL A 1 246 ? 7.52 -10.914 -24.094 1 95.81 246 VAL A CA 1
ATOM 2033 C C . VAL A 1 246 ? 7.922 -12.289 -23.562 1 95.81 246 VAL A C 1
ATOM 2035 O O . VAL A 1 246 ? 7.609 -12.633 -22.422 1 95.81 246 VAL A O 1
ATOM 2038 N N . LYS A 1 247 ? 8.562 -13.102 -24.453 1 97.62 247 LYS A N 1
ATOM 2039 C CA . LYS A 1 247 ? 8.945 -14.461 -24.078 1 97.62 247 LYS A CA 1
ATOM 2040 C C . LYS A 1 247 ? 10.344 -14.492 -23.469 1 97.62 247 LYS A C 1
ATOM 2042 O O . LYS A 1 247 ? 11.242 -13.789 -23.938 1 97.62 247 LYS A O 1
ATOM 2047 N N . ASN A 1 248 ? 10.523 -15.227 -22.438 1 98.06 248 ASN A N 1
ATOM 2048 C CA . ASN A 1 248 ? 11.805 -15.281 -21.75 1 98.06 248 ASN A CA 1
ATOM 2049 C C . ASN A 1 248 ? 12.281 -16.719 -21.562 1 98.06 248 ASN A C 1
ATOM 2051 O O . ASN A 1 248 ? 11.469 -17.641 -21.547 1 98.06 248 ASN A O 1
ATOM 2055 N N . ASP A 1 249 ? 13.578 -16.922 -21.391 1 97.75 249 ASP A N 1
ATOM 2056 C CA . ASP A 1 249 ? 14.195 -18.219 -21.141 1 97.75 249 ASP A CA 1
ATOM 2057 C C . ASP A 1 249 ? 14.695 -18.297 -19.688 1 97.75 249 ASP A C 1
ATOM 2059 O O . ASP A 1 249 ? 15.07 -17.281 -19.094 1 97.75 249 ASP A O 1
ATOM 2063 N N . LEU A 1 250 ? 14.648 -19.453 -19.188 1 96 250 LEU A N 1
ATOM 2064 C CA . LEU A 1 250 ? 15.117 -19.672 -17.828 1 96 250 LEU A CA 1
ATOM 2065 C C . LEU A 1 250 ? 15.734 -21.047 -17.656 1 96 250 LEU A C 1
ATOM 2067 O O . LEU A 1 250 ? 15.219 -22.031 -18.203 1 96 250 LEU A O 1
ATOM 2071 N N . LEU A 1 251 ? 16.812 -21.078 -16.922 1 94.56 251 LEU A N 1
ATOM 2072 C CA . LEU A 1 251 ? 17.453 -22.344 -16.562 1 94.56 251 LEU A CA 1
ATOM 2073 C C . LEU A 1 251 ? 17.781 -22.375 -15.078 1 94.56 251 LEU A C 1
ATOM 2075 O O . LEU A 1 251 ? 18.375 -21.438 -14.539 1 94.56 251 LEU A O 1
ATOM 2079 N N . LEU A 1 252 ? 17.328 -23.375 -14.359 1 93.69 252 LEU A N 1
ATOM 2080 C CA . LEU A 1 252 ? 17.641 -23.656 -12.961 1 93.69 252 LEU A CA 1
ATOM 2081 C C . LEU A 1 252 ? 18.109 -25.094 -12.781 1 93.69 252 LEU A C 1
ATOM 2083 O O . LEU A 1 252 ? 17.531 -26.016 -13.359 1 93.69 252 LEU A O 1
ATOM 2087 N N . ASN A 1 253 ? 19.141 -25.234 -12.07 1 91.69 253 ASN A N 1
ATOM 2088 C CA . ASN A 1 253 ? 19.625 -26.562 -11.734 1 91.69 253 ASN A CA 1
ATOM 2089 C C . ASN A 1 253 ? 20.297 -26.578 -10.359 1 91.69 253 ASN A C 1
ATOM 2091 O O . ASN A 1 253 ? 20.266 -25.594 -9.641 1 91.69 253 ASN A O 1
ATOM 2095 N N . ALA A 1 254 ? 20.859 -27.719 -10.008 1 86.56 254 ALA A N 1
ATOM 2096 C CA . ALA A 1 254 ? 21.438 -27.906 -8.68 1 86.56 254 ALA A CA 1
ATOM 2097 C C . ALA A 1 254 ? 22.641 -26.969 -8.469 1 86.56 254 ALA A C 1
ATOM 2099 O O . ALA A 1 254 ? 22.891 -26.516 -7.355 1 86.56 254 ALA A O 1
ATOM 2100 N N . ASP A 1 255 ? 23.344 -26.594 -9.508 1 90.19 255 ASP A N 1
ATOM 2101 C CA . ASP A 1 255 ? 24.516 -25.734 -9.414 1 90.19 255 ASP A CA 1
ATOM 2102 C C . ASP A 1 255 ? 24.109 -24.266 -9.281 1 90.19 255 ASP A C 1
ATOM 2104 O O . ASP A 1 255 ? 24.859 -23.453 -8.727 1 90.19 255 ASP A O 1
ATOM 2108 N N . GLN A 1 256 ? 22.969 -23.969 -9.844 1 94.69 256 GLN A N 1
ATOM 2109 C CA . GLN A 1 256 ? 22.359 -22.656 -9.75 1 94.69 256 GLN A CA 1
ATOM 2110 C C . GLN A 1 256 ? 20.891 -22.75 -9.352 1 94.69 256 GLN A C 1
ATOM 2112 O O . GLN A 1 256 ? 20 -22.469 -10.156 1 94.69 256 GLN A O 1
ATOM 2117 N N . ASN A 1 257 ? 20.781 -23 -8.047 1 95.75 257 ASN A N 1
ATOM 2118 C CA . ASN A 1 257 ? 19.422 -23.312 -7.594 1 95.75 257 ASN A CA 1
ATOM 2119 C C . ASN A 1 257 ? 18.688 -22.062 -7.145 1 95.75 257 ASN A C 1
ATOM 2121 O O . ASN A 1 257 ? 17.5 -22.125 -6.812 1 95.75 257 ASN A O 1
ATOM 2125 N N . THR A 1 258 ? 19.406 -20.922 -7.141 1 97.56 258 THR A N 1
ATOM 2126 C CA . THR A 1 258 ? 18.781 -19.672 -6.688 1 97.56 258 THR A CA 1
ATOM 2127 C C . THR A 1 258 ? 18.969 -18.578 -7.723 1 97.56 258 THR A C 1
ATOM 2129 O O . THR A 1 258 ? 20.078 -18.375 -8.234 1 97.56 258 THR A O 1
ATOM 2132 N N . VAL A 1 259 ? 17.906 -17.922 -8.055 1 97.88 259 VAL A N 1
ATOM 2133 C CA . VAL A 1 259 ? 17.953 -16.766 -8.93 1 97.88 259 VAL A CA 1
ATOM 2134 C C . VAL A 1 259 ? 17.531 -15.516 -8.156 1 97.88 259 VAL A C 1
ATOM 2136 O O . VAL A 1 259 ? 16.5 -15.516 -7.492 1 97.88 259 VAL A O 1
ATOM 2139 N N . LEU A 1 260 ? 18.359 -14.531 -8.172 1 97.75 260 LEU A N 1
ATOM 2140 C CA . LEU A 1 260 ? 18 -13.211 -7.656 1 97.75 260 LEU A CA 1
ATOM 2141 C C . LEU A 1 260 ? 17.672 -12.25 -8.789 1 97.75 260 LEU A C 1
ATOM 2143 O O . LEU A 1 260 ? 18.531 -11.906 -9.602 1 97.75 260 LEU A O 1
ATOM 2147 N N . LEU A 1 261 ? 16.438 -11.852 -8.828 1 96.5 261 LEU A N 1
ATOM 2148 C CA . LEU A 1 261 ? 15.922 -10.953 -9.852 1 96.5 261 LEU A CA 1
ATOM 2149 C C . LEU A 1 261 ? 15.883 -9.516 -9.344 1 96.5 261 LEU A C 1
ATOM 2151 O O . LEU A 1 261 ? 15.039 -9.172 -8.508 1 96.5 261 LEU A O 1
ATOM 2155 N N . THR A 1 262 ? 16.797 -8.688 -9.875 1 92.88 262 THR A N 1
ATOM 2156 C CA . THR A 1 262 ? 16.844 -7.301 -9.43 1 92.88 262 THR A CA 1
ATOM 2157 C C . THR A 1 262 ? 16.125 -6.391 -10.414 1 92.88 262 THR A C 1
ATOM 2159 O O . THR A 1 262 ? 15.898 -6.766 -11.57 1 92.88 262 THR A O 1
ATOM 2162 N N . GLY A 1 263 ? 15.711 -5.234 -9.93 1 85.94 263 GLY A N 1
ATOM 2163 C CA . GLY A 1 263 ? 15.102 -4.258 -10.82 1 85.94 263 GLY A CA 1
ATOM 2164 C C . GLY A 1 263 ? 13.984 -3.469 -10.164 1 85.94 263 GLY A C 1
ATOM 2165 O O . GLY A 1 263 ? 13.57 -3.775 -9.047 1 85.94 263 GLY A O 1
ATOM 2166 N N . SER A 1 264 ? 13.508 -2.516 -10.953 1 78.12 264 SER A N 1
ATOM 2167 C CA . SER A 1 264 ? 12.461 -1.628 -10.445 1 78.12 264 SER A CA 1
ATOM 2168 C C . SER A 1 264 ? 11.102 -2.316 -10.453 1 78.12 264 SER A C 1
ATOM 2170 O O . SER A 1 264 ? 10.922 -3.338 -11.117 1 78.12 264 SER A O 1
ATOM 2172 N N . ASN A 1 265 ? 10.094 -1.715 -9.727 1 69.88 265 ASN A N 1
ATOM 2173 C CA . ASN A 1 265 ? 8.766 -2.295 -9.578 1 69.88 265 ASN A CA 1
ATOM 2174 C C . ASN A 1 265 ? 7.98 -2.242 -10.883 1 69.88 265 ASN A C 1
ATOM 2176 O O . ASN A 1 265 ? 7.07 -3.043 -11.102 1 69.88 265 ASN A O 1
ATOM 2180 N N . MET A 1 266 ? 8.367 -1.492 -11.781 1 70.62 266 MET A N 1
ATOM 2181 C CA . MET A 1 266 ? 7.602 -1.343 -13.016 1 70.62 266 MET A CA 1
ATOM 2182 C C . MET A 1 266 ? 8.195 -2.197 -14.133 1 70.62 266 MET A C 1
ATOM 2184 O O . MET A 1 266 ? 7.648 -2.256 -15.234 1 70.62 266 MET A O 1
ATOM 2188 N N . ALA A 1 267 ? 9.172 -2.912 -13.797 1 78.5 267 ALA A N 1
ATOM 2189 C CA . ALA A 1 267 ? 9.914 -3.596 -14.852 1 78.5 267 ALA A CA 1
ATOM 2190 C C . ALA A 1 267 ? 9.234 -4.902 -15.25 1 78.5 267 ALA A C 1
ATOM 2192 O O . ALA A 1 267 ? 9.555 -5.484 -16.281 1 78.5 267 ALA A O 1
ATOM 2193 N N . GLY A 1 268 ? 8.281 -5.41 -14.477 1 87.19 268 GLY A N 1
ATOM 2194 C CA . GLY A 1 268 ? 7.586 -6.633 -14.828 1 87.19 268 GLY A CA 1
ATOM 2195 C C . GLY A 1 268 ? 8.023 -7.828 -14 1 87.19 268 GLY A C 1
ATOM 2196 O O . GLY A 1 268 ? 7.754 -8.977 -14.367 1 87.19 268 GLY A O 1
ATOM 2197 N N . LYS A 1 269 ? 8.664 -7.605 -12.898 1 90.25 269 LYS A N 1
ATOM 2198 C CA . LYS A 1 269 ? 9.195 -8.688 -12.07 1 90.25 269 LYS A CA 1
ATOM 2199 C C . LYS A 1 269 ? 8.078 -9.594 -11.578 1 90.25 269 LYS A C 1
ATOM 2201 O O . LYS A 1 269 ? 8.164 -10.82 -11.695 1 90.25 269 LYS A O 1
ATOM 2206 N N . SER A 1 270 ? 7.008 -9.055 -11.102 1 90.81 270 SER A N 1
ATOM 2207 C CA . SER A 1 270 ? 5.91 -9.836 -10.547 1 90.81 270 SER A CA 1
ATOM 2208 C C . SER A 1 270 ? 5.242 -10.688 -11.617 1 90.81 270 SER A C 1
ATOM 2210 O O . SER A 1 270 ? 4.887 -11.844 -11.367 1 90.81 270 SER A O 1
ATOM 2212 N N . SER A 1 271 ? 5.094 -10.133 -12.797 1 92.81 271 SER A N 1
ATOM 2213 C CA . SER A 1 271 ? 4.492 -10.875 -13.898 1 92.81 271 SER A CA 1
ATOM 2214 C C . SER A 1 271 ? 5.355 -12.07 -14.297 1 92.81 271 SER A C 1
ATOM 2216 O O . SER A 1 271 ? 4.836 -13.156 -14.578 1 92.81 271 SER A O 1
ATOM 2218 N N . LEU A 1 272 ? 6.633 -11.828 -14.328 1 96.19 272 LEU A N 1
ATOM 2219 C CA . LEU A 1 272 ? 7.539 -12.922 -14.656 1 96.19 272 LEU A CA 1
ATOM 2220 C C . LEU A 1 272 ? 7.457 -14.023 -13.609 1 96.19 272 LEU A C 1
ATOM 2222 O O . LEU A 1 272 ? 7.387 -15.211 -13.953 1 96.19 272 LEU A O 1
ATOM 2226 N N . LEU A 1 273 ? 7.465 -13.641 -12.367 1 97.38 273 LEU A N 1
ATOM 2227 C CA . LEU A 1 273 ? 7.387 -14.609 -11.281 1 97.38 273 LEU A CA 1
ATOM 2228 C C . LEU A 1 273 ? 6.105 -15.43 -11.375 1 97.38 273 LEU A C 1
ATOM 2230 O O . LEU A 1 273 ? 6.129 -16.641 -11.188 1 97.38 273 LEU A O 1
ATOM 2234 N N . LYS A 1 274 ? 5.039 -14.797 -11.695 1 96.5 274 LYS A N 1
ATOM 2235 C CA . LYS A 1 274 ? 3.764 -15.492 -11.852 1 96.5 274 LYS A CA 1
ATOM 2236 C C . LYS A 1 274 ? 3.803 -16.469 -13.023 1 96.5 274 LYS A C 1
ATOM 2238 O O . LYS A 1 274 ? 3.256 -17.562 -12.938 1 96.5 274 LYS A O 1
ATOM 2243 N N . SER A 1 275 ? 4.438 -16.016 -14.062 1 97.75 275 SER A N 1
ATOM 2244 C CA . SER A 1 275 ? 4.559 -16.875 -15.234 1 97.75 275 SER A CA 1
ATOM 2245 C C . SER A 1 275 ? 5.324 -18.156 -14.898 1 97.75 275 SER A C 1
ATOM 2247 O O . SER A 1 275 ? 4.918 -19.25 -15.289 1 97.75 275 SER A O 1
ATOM 2249 N N . ILE A 1 276 ? 6.391 -17.969 -14.211 1 98.12 276 ILE A N 1
ATOM 2250 C CA . ILE A 1 276 ? 7.227 -19.109 -13.828 1 98.12 276 ILE A CA 1
ATOM 2251 C C . ILE A 1 276 ? 6.441 -20.031 -12.914 1 98.12 276 ILE A C 1
ATOM 2253 O O . ILE A 1 276 ? 6.375 -21.25 -13.156 1 98.12 276 ILE A O 1
ATOM 2257 N N . GLY A 1 277 ? 5.836 -19.469 -11.906 1 98.19 277 GLY A N 1
ATOM 2258 C CA . GLY A 1 277 ? 5.047 -20.25 -10.977 1 98.19 277 GLY A CA 1
ATOM 2259 C C . GLY A 1 277 ? 3.904 -21 -11.641 1 98.19 277 GLY A C 1
ATOM 2260 O O . GLY A 1 277 ? 3.67 -22.172 -11.359 1 98.19 277 GLY A O 1
ATOM 2261 N N . LEU A 1 278 ? 3.246 -20.312 -12.539 1 98.25 278 LEU A N 1
ATOM 2262 C CA . LEU A 1 278 ? 2.125 -20.906 -13.258 1 98.25 278 LEU A CA 1
ATOM 2263 C C . LEU A 1 278 ? 2.586 -22.109 -14.094 1 98.25 278 LEU A C 1
ATOM 2265 O O . LEU A 1 278 ? 1.92 -23.141 -14.125 1 98.25 278 LEU A O 1
ATOM 2269 N N . THR A 1 279 ? 3.666 -21.969 -14.734 1 98.69 279 THR A N 1
ATOM 2270 C CA . THR A 1 279 ? 4.191 -23.016 -15.617 1 98.69 279 THR A CA 1
ATOM 2271 C C . THR A 1 279 ? 4.57 -24.25 -14.812 1 98.69 279 THR A C 1
ATOM 2273 O O . THR A 1 279 ? 4.27 -25.375 -15.219 1 98.69 279 THR A O 1
ATOM 2276 N N . ILE A 1 280 ? 5.156 -24.031 -13.656 1 98.31 280 ILE A N 1
ATOM 2277 C CA . ILE A 1 280 ? 5.496 -25.141 -12.781 1 98.31 280 ILE A CA 1
ATOM 2278 C C . ILE A 1 280 ? 4.219 -25.812 -12.281 1 98.31 280 ILE A C 1
ATOM 2280 O O . ILE A 1 280 ? 4.109 -27.047 -12.297 1 98.31 280 ILE A O 1
ATOM 2284 N N . TYR A 1 281 ? 3.285 -25.078 -11.891 1 98.38 281 TYR A N 1
ATOM 2285 C CA . TYR A 1 281 ? 2.002 -25.578 -11.398 1 98.38 281 TYR A CA 1
ATOM 2286 C C . TYR A 1 281 ? 1.31 -26.422 -12.453 1 98.38 281 TYR A C 1
ATOM 2288 O O . TYR A 1 281 ? 0.916 -27.562 -12.18 1 98.38 281 TYR A O 1
ATOM 2296 N N . LEU A 1 282 ? 1.172 -25.906 -13.656 1 98.75 282 LEU A N 1
ATOM 2297 C CA . LEU A 1 282 ? 0.486 -26.594 -14.734 1 98.75 282 LEU A CA 1
ATOM 2298 C C . LEU A 1 282 ? 1.219 -27.875 -15.109 1 98.75 282 LEU A C 1
ATOM 2300 O O . LEU A 1 282 ? 0.586 -28.906 -15.398 1 98.75 282 LEU A O 1
ATOM 2304 N N . SER A 1 283 ? 2.521 -27.828 -15.094 1 98.44 283 SER A N 1
ATOM 2305 C CA . SER A 1 283 ? 3.289 -29.016 -15.414 1 98.44 283 SER A CA 1
ATOM 2306 C C . SER A 1 283 ? 2.977 -30.156 -14.438 1 98.44 283 SER A C 1
ATOM 2308 O O . SER A 1 283 ? 2.945 -31.328 -14.828 1 98.44 283 SER A O 1
ATOM 2310 N N . HIS A 1 284 ? 2.715 -29.781 -13.234 1 97.88 284 HIS A N 1
ATOM 2311 C CA . HIS A 1 284 ? 2.463 -30.781 -12.211 1 97.88 284 HIS A CA 1
ATOM 2312 C C . HIS A 1 284 ? 1.009 -31.234 -12.234 1 97.88 284 HIS A C 1
ATOM 2314 O O . HIS A 1 284 ? 0.621 -32.125 -11.477 1 97.88 284 HIS A O 1
ATOM 2320 N N . LEU A 1 285 ? 0.26 -30.656 -13.07 1 97.88 285 LEU A N 1
ATOM 2321 C CA . LEU A 1 285 ? -1.075 -31.156 -13.375 1 97.88 285 LEU A CA 1
ATOM 2322 C C . LEU A 1 285 ? -1.044 -32.094 -14.57 1 97.88 285 LEU A C 1
ATOM 2324 O O . LEU A 1 285 ? -2.031 -32.781 -14.859 1 97.88 285 LEU A O 1
ATOM 2328 N N . GLY A 1 286 ? 0.075 -32.094 -15.242 1 97.69 286 GLY A N 1
ATOM 2329 C CA . GLY A 1 286 ? 0.165 -32.781 -16.516 1 97.69 286 GLY A CA 1
ATOM 2330 C C . GLY A 1 286 ? -0.444 -32.031 -17.672 1 97.69 286 GLY A C 1
ATOM 2331 O O . GLY A 1 286 ? -0.782 -32.625 -18.703 1 97.69 286 GLY A O 1
ATOM 2332 N N . PHE A 1 287 ? -0.638 -30.781 -17.531 1 98.56 287 PHE A N 1
ATOM 2333 C CA . PHE A 1 287 ? -1.243 -29.906 -18.531 1 98.56 287 PHE A CA 1
ATOM 2334 C C . PHE A 1 287 ? -0.182 -29.328 -19.453 1 98.56 287 PHE A C 1
ATOM 2336 O O . PHE A 1 287 ? 1.01 -29.359 -19.141 1 98.56 287 PHE A O 1
ATOM 2343 N N . PRO A 1 288 ? -0.608 -28.891 -20.672 1 98.69 288 PRO A N 1
ATOM 2344 C CA . PRO A 1 288 ? 0.304 -28.047 -21.453 1 98.69 288 PRO A CA 1
ATOM 2345 C C . PRO A 1 288 ? 0.634 -26.734 -20.734 1 98.69 288 PRO A C 1
ATOM 2347 O O . PRO A 1 288 ? -0.143 -26.266 -19.906 1 98.69 288 PRO A O 1
ATOM 2350 N N . VAL A 1 289 ? 1.794 -26.141 -21.094 1 98.81 289 VAL A N 1
ATOM 2351 C CA . VAL A 1 289 ? 2.285 -25 -20.344 1 98.81 289 VAL A CA 1
ATOM 2352 C C . VAL A 1 289 ? 2.549 -23.828 -21.297 1 98.81 289 VAL A C 1
ATOM 2354 O O . VAL A 1 289 ? 2.818 -24.031 -22.469 1 98.81 289 VAL A O 1
ATOM 2357 N N . PRO A 1 290 ? 2.457 -22.641 -20.797 1 98.56 290 PRO A N 1
ATOM 2358 C CA . PRO A 1 290 ? 2.723 -21.453 -21.609 1 98.56 290 PRO A CA 1
ATOM 2359 C C . PRO A 1 290 ? 4.215 -21.203 -21.812 1 98.56 290 PRO A C 1
ATOM 2361 O O . PRO A 1 290 ? 4.773 -20.234 -21.281 1 98.56 290 PRO A O 1
ATOM 2364 N N . ALA A 1 291 ? 4.793 -21.953 -22.609 1 98.62 291 ALA A N 1
ATOM 2365 C CA . ALA A 1 291 ? 6.188 -21.891 -23.016 1 98.62 291 ALA A CA 1
ATOM 2366 C C . ALA A 1 291 ? 6.391 -22.594 -24.359 1 98.62 291 ALA A C 1
ATOM 2368 O O . ALA A 1 291 ? 5.562 -23.406 -24.781 1 98.62 291 ALA A O 1
ATOM 2369 N N . GLY A 1 292 ? 7.395 -22.188 -25.031 1 98.25 292 GLY A N 1
ATOM 2370 C CA . GLY A 1 292 ? 7.742 -22.922 -26.25 1 98.25 292 GLY A CA 1
ATOM 2371 C C . GLY A 1 292 ? 8.258 -24.312 -25.969 1 98.25 292 GLY A C 1
ATOM 2372 O O . GLY A 1 292 ? 8 -25.234 -26.734 1 98.25 292 GLY A O 1
ATOM 2373 N N . GLU A 1 293 ? 9.008 -24.375 -24.953 1 98.19 293 GLU A N 1
ATOM 2374 C CA . GLU A 1 293 ? 9.539 -25.656 -24.5 1 98.19 293 GLU A CA 1
ATOM 2375 C C . GLU A 1 293 ? 9.734 -25.656 -22.984 1 98.19 293 GLU A C 1
ATOM 2377 O O . GLU A 1 293 ? 10.078 -24.625 -22.391 1 98.19 293 GLU A O 1
ATOM 2382 N N . MET A 1 294 ? 9.562 -26.891 -22.406 1 98.06 294 MET A N 1
ATOM 2383 C CA . MET A 1 294 ? 9.828 -27.047 -20.984 1 98.06 294 MET A CA 1
ATOM 2384 C C . MET A 1 294 ? 10.367 -28.438 -20.688 1 98.06 294 MET A C 1
ATOM 2386 O O . MET A 1 294 ? 9.852 -29.438 -21.203 1 98.06 294 MET A O 1
ATOM 2390 N N . GLU A 1 295 ? 11.398 -28.469 -19.969 1 96.81 295 GLU A N 1
ATOM 2391 C CA . GLU A 1 295 ? 11.906 -29.672 -19.328 1 96.81 295 GLU A CA 1
ATOM 239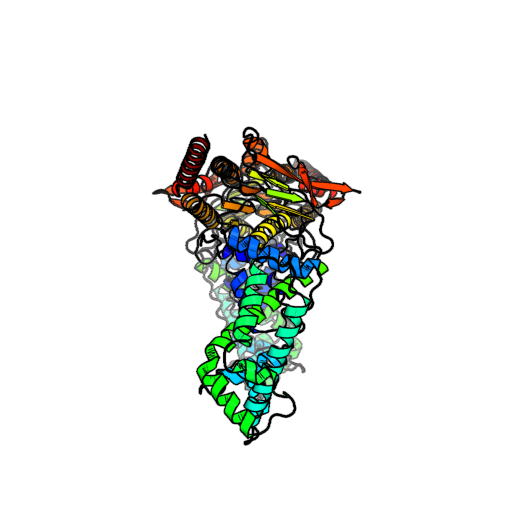2 C C . GLU A 1 295 ? 12.094 -29.453 -17.828 1 96.81 295 GLU A C 1
ATOM 2394 O O . GLU A 1 295 ? 12.719 -28.469 -17.406 1 96.81 295 GLU A O 1
ATOM 2399 N N . THR A 1 296 ? 11.539 -30.328 -17.031 1 95.81 296 THR A N 1
ATOM 2400 C CA . THR A 1 296 ? 11.625 -30.078 -15.602 1 95.81 296 THR A CA 1
ATOM 2401 C C . THR A 1 296 ? 11.641 -31.391 -14.82 1 95.81 296 THR A C 1
ATOM 2403 O O . THR A 1 296 ? 11.219 -32.438 -15.336 1 95.81 296 THR A O 1
ATOM 2406 N N . THR A 1 297 ? 12.227 -31.344 -13.68 1 93.88 297 THR A N 1
ATOM 2407 C CA . THR A 1 297 ? 12.062 -32.406 -12.703 1 93.88 297 THR A CA 1
ATOM 2408 C C . THR A 1 297 ? 10.758 -32.25 -11.93 1 93.88 297 THR A C 1
ATOM 2410 O O . THR A 1 297 ? 10.141 -31.188 -11.977 1 93.88 297 THR A O 1
ATOM 2413 N N . ILE A 1 298 ? 10.391 -33.312 -11.25 1 94.25 298 ILE A N 1
ATOM 2414 C CA . ILE A 1 298 ? 9.18 -33.25 -10.445 1 94.25 298 ILE A CA 1
ATOM 2415 C C . ILE A 1 298 ? 9.492 -32.656 -9.07 1 94.25 298 ILE A C 1
ATOM 2417 O O . ILE A 1 298 ? 10.484 -33.031 -8.445 1 94.25 298 ILE A O 1
ATOM 2421 N N . PHE A 1 299 ? 8.773 -31.734 -8.703 1 95.5 299 PHE A N 1
ATOM 2422 C CA . PHE A 1 299 ? 8.867 -31.141 -7.367 1 95.5 299 PHE A CA 1
ATOM 2423 C C . PHE A 1 299 ? 7.816 -31.75 -6.438 1 95.5 299 PHE A C 1
ATOM 2425 O O . PHE A 1 299 ? 6.789 -32.25 -6.895 1 95.5 299 PHE A O 1
ATOM 2432 N N . ASN A 1 300 ? 8.094 -31.656 -5.133 1 95.06 300 ASN A N 1
ATOM 2433 C CA . ASN A 1 300 ? 7.148 -32.156 -4.137 1 95.06 300 ASN A CA 1
ATOM 2434 C C . ASN A 1 300 ? 6.184 -31.047 -3.693 1 95.06 300 ASN A C 1
ATOM 2436 O O . ASN A 1 300 ? 5.195 -31.328 -3.01 1 95.06 300 ASN A O 1
ATOM 2440 N N . GLY A 1 301 ? 6.516 -29.859 -4.113 1 96.56 301 GLY A N 1
ATOM 2441 C CA . GLY A 1 301 ? 5.641 -28.75 -3.768 1 96.56 301 GLY A CA 1
ATOM 2442 C C . GLY A 1 301 ? 6.137 -27.406 -4.281 1 96.56 301 GLY A C 1
ATOM 2443 O O . GLY A 1 301 ? 7.238 -27.328 -4.828 1 96.56 301 GLY A O 1
ATOM 2444 N N . MET A 1 302 ? 5.312 -26.422 -4.074 1 97.81 302 MET A N 1
ATOM 2445 C CA . MET A 1 302 ? 5.613 -25.047 -4.477 1 97.81 302 MET A CA 1
ATOM 2446 C C . MET A 1 302 ? 4.965 -24.047 -3.527 1 97.81 302 MET A C 1
ATOM 2448 O O . MET A 1 302 ? 3.82 -24.234 -3.107 1 97.81 302 MET A O 1
ATOM 2452 N N . ILE A 1 303 ? 5.75 -23.062 -3.184 1 97.62 303 ILE A N 1
ATOM 2453 C CA . ILE A 1 303 ? 5.227 -21.969 -2.367 1 97.62 303 ILE A CA 1
ATOM 2454 C C . ILE A 1 303 ? 5.648 -20.625 -2.965 1 97.62 303 ILE A C 1
ATOM 2456 O O . ILE A 1 303 ? 6.812 -20.438 -3.312 1 97.62 303 ILE A O 1
ATOM 2460 N N . THR A 1 304 ? 4.684 -19.766 -3.127 1 96.69 304 THR A N 1
ATOM 2461 C CA . THR A 1 304 ? 4.965 -18.422 -3.633 1 96.69 304 THR A CA 1
ATOM 2462 C C . THR A 1 304 ? 4.52 -17.375 -2.631 1 96.69 304 THR A C 1
ATOM 2464 O O . THR A 1 304 ? 3.564 -17.578 -1.882 1 96.69 304 THR A O 1
ATOM 2467 N N . THR A 1 305 ? 5.293 -16.328 -2.607 1 94.25 305 THR A N 1
ATOM 2468 C CA . THR A 1 305 ? 4.941 -15.117 -1.877 1 94.25 305 THR A CA 1
ATOM 2469 C C . THR A 1 305 ? 5.043 -13.891 -2.781 1 94.25 305 THR A C 1
ATOM 2471 O O . THR A 1 305 ? 6.125 -13.312 -2.936 1 94.25 305 THR A O 1
ATOM 2474 N N . ILE A 1 306 ? 4.07 -13.289 -3.445 1 88.31 306 ILE A N 1
ATOM 2475 C CA . ILE A 1 306 ? 4.094 -12.195 -4.414 1 88.31 306 ILE A CA 1
ATOM 2476 C C . ILE A 1 306 ? 3.154 -11.086 -3.959 1 88.31 306 ILE A C 1
ATOM 2478 O O . ILE A 1 306 ? 3.5 -9.898 -4.039 1 88.31 306 ILE A O 1
ATOM 2482 N N . ASN A 1 307 ? 2.131 -11.094 -3.314 1 72.38 307 ASN A N 1
ATOM 2483 C CA . ASN A 1 307 ? 1.16 -10.125 -2.826 1 72.38 307 ASN A CA 1
ATOM 2484 C C . ASN A 1 307 ? 0.574 -10.539 -1.48 1 72.38 307 ASN A C 1
ATOM 2486 O O . ASN A 1 307 ? -0.575 -10.977 -1.408 1 72.38 307 ASN A O 1
ATOM 2490 N N . LEU A 1 308 ? 1.467 -10.273 -0.591 1 68.38 308 LEU A N 1
ATOM 2491 C CA . LEU A 1 308 ? 0.925 -10.641 0.713 1 68.38 308 LEU A CA 1
ATOM 2492 C C . LEU A 1 308 ? -0.085 -9.602 1.193 1 68.38 308 LEU A C 1
ATOM 2494 O O . LEU A 1 308 ? 0.205 -8.406 1.204 1 68.38 308 LEU A O 1
ATOM 2498 N N . PRO A 1 309 ? -1.399 -10.047 1.254 1 59.62 309 PRO A N 1
ATOM 2499 C CA . PRO A 1 309 ? -2.4 -9.086 1.735 1 59.62 309 PRO A CA 1
ATOM 2500 C C . PRO A 1 309 ? -2.045 -8.5 3.098 1 59.62 309 PRO A C 1
ATOM 2502 O O . PRO A 1 309 ? -1.391 -9.156 3.91 1 59.62 309 PRO A O 1
ATOM 2505 N N . ASP A 1 310 ? -2.146 -7.129 3.221 1 52.94 310 ASP A N 1
ATOM 2506 C CA . ASP A 1 310 ? -1.976 -6.488 4.52 1 52.94 310 ASP A CA 1
ATOM 2507 C C . ASP A 1 310 ? -2.994 -7.016 5.531 1 52.94 310 ASP A C 1
ATOM 2509 O O . ASP A 1 310 ? -4.195 -7.031 5.254 1 52.94 310 ASP A O 1
ATOM 2513 N N . ASN A 1 311 ? -2.693 -8.117 6.117 1 49.44 311 ASN A N 1
ATOM 2514 C CA . ASN A 1 311 ? -3.654 -8.5 7.145 1 49.44 311 ASN A CA 1
ATOM 2515 C C . ASN A 1 311 ? -3.617 -7.539 8.328 1 49.44 311 ASN A C 1
ATOM 2517 O O . ASN A 1 311 ? -3.021 -7.844 9.367 1 49.44 311 ASN A O 1
ATOM 2521 N N . ILE A 1 312 ? -3.975 -6.293 8.078 1 45.5 312 ILE A N 1
ATOM 2522 C CA . ILE A 1 312 ? -4.047 -5.211 9.055 1 45.5 312 ILE A CA 1
ATOM 2523 C C . ILE A 1 312 ? -4.828 -5.676 10.281 1 45.5 312 ILE A C 1
ATOM 2525 O O . ILE A 1 312 ? -4.535 -5.266 11.406 1 45.5 312 ILE A O 1
ATOM 2529 N N . ASN A 1 313 ? -5.754 -6.598 10.055 1 44.22 313 ASN A N 1
ATOM 2530 C CA . ASN A 1 313 ? -6.695 -6.926 11.117 1 44.22 313 ASN A CA 1
ATOM 2531 C C . ASN A 1 313 ? -5.988 -7.543 12.32 1 44.22 313 ASN A C 1
ATOM 2533 O O . ASN A 1 313 ? -6.574 -7.66 13.398 1 44.22 313 ASN A O 1
ATOM 2537 N N . ARG A 1 314 ? -4.934 -8.102 12.227 1 44.22 314 ARG A N 1
ATOM 2538 C CA . ARG A 1 314 ? -4.457 -8.828 13.406 1 44.22 314 ARG A CA 1
ATOM 2539 C C . ARG A 1 314 ? -3.412 -8.008 14.156 1 44.22 314 ARG A C 1
ATOM 2541 O O . ARG A 1 314 ? -2.652 -8.562 14.961 1 44.22 314 ARG A O 1
ATOM 2548 N N . GLY A 1 315 ? -3.324 -6.766 13.875 1 46.41 315 GLY A N 1
ATOM 2549 C CA . GLY A 1 315 ? -2.461 -5.93 14.695 1 46.41 315 GLY A CA 1
ATOM 2550 C C . GLY A 1 315 ? -0.991 -6.062 14.344 1 46.41 315 GLY A C 1
ATOM 2551 O O . GLY A 1 315 ? -0.138 -5.422 14.961 1 46.41 315 GLY A O 1
ATOM 2552 N N . LEU A 1 316 ? -0.652 -7.117 13.508 1 53.59 316 LEU A N 1
ATOM 2553 C CA . LEU A 1 316 ? 0.773 -7.281 13.242 1 53.59 316 LEU A CA 1
ATOM 2554 C C . LEU A 1 316 ? 1.234 -6.328 12.141 1 53.59 316 LEU A C 1
ATOM 2556 O O . LEU A 1 316 ? 0.467 -6 11.234 1 53.59 316 LEU A O 1
ATOM 2560 N N . SER A 1 317 ? 2.373 -5.836 12.383 1 65.31 317 SER A N 1
ATOM 2561 C CA . SER A 1 317 ? 2.957 -4.973 11.352 1 65.31 317 SER A CA 1
ATOM 2562 C C . SER A 1 317 ? 3.191 -5.738 10.055 1 65.31 317 SER A C 1
ATOM 2564 O O . SER A 1 317 ? 3.203 -6.973 10.055 1 65.31 317 SER A O 1
ATOM 2566 N N . HIS A 1 318 ? 3.008 -5.203 8.961 1 71.38 318 HIS A N 1
ATOM 2567 C CA . HIS A 1 318 ? 3.32 -5.758 7.645 1 71.38 318 HIS A CA 1
ATOM 2568 C C . HIS A 1 318 ? 4.629 -6.539 7.676 1 71.38 318 HIS A C 1
ATOM 2570 O O . HIS A 1 318 ? 4.723 -7.629 7.105 1 71.38 318 HIS A O 1
ATOM 2576 N N . TYR A 1 319 ? 5.508 -6.141 8.469 1 79.88 319 TYR A N 1
ATOM 2577 C CA . TYR A 1 319 ? 6.812 -6.789 8.555 1 79.88 319 TYR A CA 1
ATOM 2578 C C . TYR A 1 319 ? 6.703 -8.141 9.258 1 79.88 319 TYR A C 1
ATOM 2580 O O . TYR A 1 319 ? 7.281 -9.133 8.812 1 79.88 319 TYR A O 1
ATOM 2588 N N . TYR A 1 320 ? 5.996 -8.164 10.227 1 79 320 TYR A N 1
ATOM 2589 C CA . TYR A 1 320 ? 5.879 -9.414 10.977 1 79 320 TYR A CA 1
ATOM 2590 C C . TYR A 1 320 ? 5.191 -10.484 10.148 1 79 320 TYR A C 1
ATOM 2592 O O . TYR A 1 320 ? 5.566 -11.664 10.203 1 79 320 TYR A O 1
ATOM 2600 N N . SER A 1 321 ? 4.203 -10.078 9.477 1 82.25 321 SER A N 1
ATOM 2601 C CA . SER A 1 321 ? 3.521 -11.016 8.594 1 82.25 321 SER A CA 1
ATOM 2602 C C . SER A 1 321 ? 4.48 -11.602 7.562 1 82.25 321 SER A C 1
ATOM 2604 O O . SER A 1 321 ? 4.395 -12.781 7.23 1 82.25 321 SER A O 1
ATOM 2606 N N . GLU A 1 322 ? 5.352 -10.781 7.059 1 87.75 322 GLU A N 1
ATOM 2607 C CA . GLU A 1 322 ? 6.352 -11.258 6.105 1 87.75 322 GLU A CA 1
ATOM 2608 C C . GLU A 1 322 ? 7.293 -12.273 6.754 1 87.75 322 GLU A C 1
ATOM 2610 O O . GLU A 1 322 ? 7.609 -13.297 6.152 1 87.75 322 GLU A O 1
ATOM 2615 N N . VAL A 1 323 ? 7.695 -11.945 7.965 1 89.31 323 VAL A N 1
ATOM 2616 C CA . VAL A 1 323 ? 8.602 -12.828 8.688 1 89.31 323 VAL A CA 1
ATOM 2617 C C . VAL A 1 323 ? 7.922 -14.172 8.93 1 89.31 323 VAL A C 1
ATOM 2619 O O . VAL A 1 323 ? 8.539 -15.227 8.75 1 89.31 323 VAL A O 1
ATOM 2622 N N . LYS A 1 324 ? 6.703 -14.125 9.312 1 89.12 324 LYS A N 1
ATOM 2623 C CA . LYS A 1 324 ? 5.953 -15.352 9.562 1 89.12 324 LYS A CA 1
ATOM 2624 C C . LYS A 1 324 ? 5.832 -16.188 8.289 1 89.12 324 LYS A C 1
ATOM 2626 O O . LYS A 1 324 ? 5.926 -17.422 8.336 1 89.12 324 LYS A O 1
ATOM 2631 N N . ARG A 1 325 ? 5.578 -15.562 7.23 1 92.31 325 ARG A N 1
ATOM 2632 C CA . ARG A 1 325 ? 5.484 -16.266 5.953 1 92.31 325 ARG A CA 1
ATOM 2633 C C . ARG A 1 325 ? 6.793 -16.969 5.625 1 92.31 325 ARG A C 1
ATOM 2635 O O . ARG A 1 325 ? 6.781 -18.125 5.188 1 92.31 325 ARG A O 1
ATOM 2642 N N . VAL A 1 326 ? 7.895 -16.281 5.777 1 94.12 326 VAL A N 1
ATOM 2643 C CA . VAL A 1 326 ? 9.203 -16.875 5.516 1 94.12 326 VAL A CA 1
ATOM 2644 C C . VAL A 1 326 ? 9.422 -18.062 6.453 1 94.12 326 VAL A C 1
ATOM 2646 O O . VAL A 1 326 ? 9.977 -19.094 6.047 1 94.12 326 VAL A O 1
ATOM 2649 N N . LYS A 1 327 ? 8.977 -17.891 7.668 1 94.56 327 LYS A N 1
ATOM 2650 C CA . LYS A 1 327 ? 9.078 -19 8.617 1 94.56 327 LYS A CA 1
ATOM 2651 C C . LYS A 1 327 ? 8.281 -20.203 8.133 1 94.56 327 LYS A C 1
ATOM 2653 O O . LYS A 1 327 ? 8.773 -21.344 8.18 1 94.56 327 LYS A O 1
ATOM 2658 N N . GLU A 1 328 ? 7.125 -19.969 7.719 1 94.56 328 GLU A N 1
ATOM 2659 C CA . GLU A 1 328 ? 6.281 -21.047 7.191 1 94.56 328 GLU A CA 1
ATOM 2660 C C . GLU A 1 328 ? 6.965 -21.766 6.027 1 94.56 328 GLU A C 1
ATOM 2662 O O . GLU A 1 328 ? 6.941 -22.984 5.953 1 94.56 328 GLU A O 1
ATOM 2667 N N . VAL A 1 329 ? 7.492 -21.031 5.129 1 95.5 329 VAL A N 1
ATOM 2668 C CA . VAL A 1 329 ? 8.203 -21.594 3.988 1 95.5 329 VAL A CA 1
ATOM 2669 C C . VAL A 1 329 ? 9.367 -22.453 4.477 1 95.5 329 VAL A C 1
ATOM 2671 O O . VAL A 1 329 ? 9.602 -23.547 3.969 1 95.5 329 VAL A O 1
ATOM 2674 N N . SER A 1 330 ? 10.062 -21.922 5.441 1 95.62 330 SER A N 1
ATOM 2675 C CA . SER A 1 330 ? 11.203 -22.641 6.004 1 95.62 330 SER A CA 1
ATOM 2676 C C . SER A 1 330 ? 10.781 -23.969 6.613 1 95.62 330 SER A C 1
ATOM 2678 O O . SER A 1 330 ? 11.477 -24.969 6.449 1 95.62 330 SER A O 1
ATOM 2680 N N . GLU A 1 331 ? 9.719 -23.922 7.293 1 95.62 331 GLU A N 1
ATOM 2681 C CA . GLU A 1 331 ? 9.195 -25.141 7.895 1 95.62 331 GLU A CA 1
ATOM 2682 C C . GLU A 1 331 ? 8.82 -26.172 6.824 1 95.62 331 GLU A C 1
ATOM 2684 O O . GLU A 1 331 ? 9.031 -27.375 7.004 1 95.62 331 GLU A O 1
ATOM 2689 N N . GLN A 1 332 ? 8.25 -25.75 5.773 1 95.19 332 GLN A N 1
ATOM 2690 C CA . GLN A 1 332 ? 7.898 -26.625 4.672 1 95.19 332 GLN A CA 1
ATOM 2691 C C . GLN A 1 332 ? 9.141 -27.25 4.047 1 95.19 332 GLN A C 1
ATOM 2693 O O . GLN A 1 332 ? 9.117 -28.422 3.629 1 95.19 332 GLN A O 1
ATOM 2698 N N . LEU A 1 333 ? 10.203 -26.516 3.965 1 94.12 333 LEU A N 1
ATOM 2699 C CA . LEU A 1 333 ? 11.461 -27.016 3.422 1 94.12 333 LEU A CA 1
ATOM 2700 C C . LEU A 1 333 ? 12.039 -28.125 4.305 1 94.12 333 LEU A C 1
ATOM 2702 O O . LEU A 1 333 ? 12.75 -29 3.82 1 94.12 333 LEU A O 1
ATOM 2706 N N . LEU A 1 334 ? 11.727 -27.953 5.551 1 91.69 334 LEU A N 1
ATOM 2707 C CA . LEU A 1 334 ? 12.164 -28.984 6.492 1 91.69 334 LEU A CA 1
ATOM 2708 C C . LEU A 1 334 ? 11.367 -30.266 6.32 1 91.69 334 LEU A C 1
ATOM 2710 O O . LEU A 1 334 ? 11.898 -31.359 6.477 1 91.69 334 LEU A O 1
ATOM 2714 N N . MET A 1 335 ? 10.141 -30.141 5.945 1 91.69 335 MET A N 1
ATOM 2715 C CA . MET A 1 335 ? 9.211 -31.266 5.887 1 91.69 335 MET A CA 1
ATOM 2716 C C . MET A 1 335 ? 9.258 -31.938 4.516 1 91.69 335 MET A C 1
ATOM 2718 O O . MET A 1 335 ? 8.969 -33.125 4.395 1 91.69 335 MET A O 1
ATOM 2722 N N . HIS A 1 336 ? 9.555 -31.141 3.494 1 89.94 336 HIS A N 1
ATOM 2723 C CA . HIS A 1 336 ? 9.5 -31.641 2.125 1 89.94 336 HIS A CA 1
ATOM 2724 C C . HIS A 1 336 ? 10.789 -31.344 1.374 1 89.94 336 HIS A C 1
ATOM 2726 O O . HIS A 1 336 ? 11.391 -30.281 1.562 1 89.94 336 HIS A O 1
ATOM 2732 N N . ASP A 1 337 ? 11.195 -32.312 0.588 1 89.44 337 ASP A N 1
ATOM 2733 C CA . ASP A 1 337 ? 12.336 -32.094 -0.296 1 89.44 337 ASP A CA 1
ATOM 2734 C C . ASP A 1 337 ? 11.883 -31.656 -1.684 1 89.44 337 ASP A C 1
ATOM 2736 O O . ASP A 1 337 ? 10.703 -31.766 -2.021 1 89.44 337 ASP A O 1
ATOM 2740 N N . LYS A 1 338 ? 12.789 -31.031 -2.473 1 92.06 338 LYS A N 1
ATOM 2741 C CA . LYS A 1 338 ? 12.562 -30.641 -3.861 1 92.06 338 LYS A CA 1
ATOM 2742 C C . LYS A 1 338 ? 11.391 -29.672 -3.977 1 92.06 338 LYS A C 1
ATOM 2744 O O . LYS A 1 338 ? 10.43 -29.938 -4.691 1 92.06 338 LYS A O 1
ATOM 2749 N N . MET A 1 339 ? 11.523 -28.609 -3.307 1 95.88 339 MET A N 1
ATOM 2750 C CA . MET A 1 339 ? 10.5 -27.562 -3.33 1 95.88 339 MET A CA 1
ATOM 2751 C C . MET A 1 339 ? 10.859 -26.469 -4.332 1 95.88 339 MET A C 1
ATOM 2753 O O . MET A 1 339 ? 12.031 -26.266 -4.633 1 95.88 339 MET A O 1
ATOM 2757 N N . PHE A 1 340 ? 9.844 -25.891 -4.922 1 97.44 340 PHE A N 1
ATOM 2758 C CA . PHE A 1 340 ? 10 -24.703 -5.754 1 97.44 340 PHE A CA 1
ATOM 2759 C C . PHE A 1 340 ? 9.43 -23.469 -5.055 1 97.44 340 PHE A C 1
ATOM 2761 O O . PHE A 1 340 ? 8.219 -23.359 -4.859 1 97.44 340 PHE A O 1
ATOM 2768 N N . ILE A 1 341 ? 10.344 -22.516 -4.695 1 98.06 341 ILE A N 1
ATOM 2769 C CA . ILE A 1 341 ? 9.93 -21.391 -3.869 1 98.06 341 ILE A CA 1
ATOM 2770 C C . ILE A 1 341 ? 10.125 -20.094 -4.641 1 98.06 341 ILE A C 1
ATOM 2772 O O . ILE A 1 341 ? 11.164 -19.875 -5.258 1 98.06 341 ILE A O 1
ATOM 2776 N N . ILE A 1 342 ? 9.102 -19.203 -4.613 1 98.12 342 ILE A N 1
ATOM 2777 C CA . ILE A 1 342 ? 9.172 -17.875 -5.223 1 98.12 342 ILE A CA 1
ATOM 2778 C C . ILE A 1 342 ? 8.891 -16.812 -4.168 1 98.12 342 ILE A C 1
ATOM 2780 O O . ILE A 1 342 ? 7.902 -16.891 -3.436 1 98.12 342 ILE A O 1
ATOM 2784 N N . PHE A 1 343 ? 9.789 -15.852 -4.082 1 97 343 PHE A N 1
ATOM 2785 C CA . PHE A 1 343 ? 9.586 -14.68 -3.242 1 97 343 PHE A CA 1
ATOM 2786 C C . PHE A 1 343 ? 9.609 -13.406 -4.078 1 97 343 PHE A C 1
ATOM 2788 O O . PHE A 1 343 ? 10.602 -13.125 -4.754 1 97 343 PHE A O 1
ATOM 2795 N N . ASP A 1 344 ? 8.5 -12.648 -4.035 1 95.06 344 ASP A N 1
ATOM 2796 C CA . ASP A 1 344 ? 8.508 -11.305 -4.598 1 95.06 344 ASP A CA 1
ATOM 2797 C C . ASP A 1 344 ? 8.836 -10.266 -3.529 1 95.06 344 ASP A C 1
ATOM 2799 O O . ASP A 1 344 ? 7.941 -9.781 -2.83 1 95.06 344 ASP A O 1
ATOM 2803 N N . GLU A 1 345 ? 10.039 -9.891 -3.506 1 89.69 345 GLU A N 1
ATOM 2804 C CA . GLU A 1 345 ? 10.562 -8.977 -2.502 1 89.69 345 GLU A CA 1
ATOM 2805 C C . GLU A 1 345 ? 10.469 -9.57 -1.102 1 89.69 345 GLU A C 1
ATOM 2807 O O . GLU A 1 345 ? 9.445 -10.148 -0.736 1 89.69 345 GLU A O 1
ATOM 2812 N N . LEU A 1 346 ? 11.57 -9.477 -0.348 1 91 346 LEU A N 1
ATOM 2813 C CA . LEU A 1 346 ? 11.609 -9.922 1.043 1 91 346 LEU A CA 1
ATOM 2814 C C . LEU A 1 346 ? 11.703 -8.727 1.987 1 91 346 LEU A C 1
ATOM 2816 O O . LEU A 1 346 ? 12.484 -7.801 1.752 1 91 346 LEU A O 1
ATOM 2820 N N . PHE A 1 347 ? 10.859 -8.711 2.98 1 87.81 347 PHE A N 1
ATOM 2821 C CA . PHE A 1 347 ? 10.961 -7.836 4.145 1 87.81 347 PHE A CA 1
ATOM 2822 C C . PHE A 1 347 ? 10.844 -6.375 3.732 1 87.81 347 PHE A C 1
ATOM 2824 O O . PHE A 1 347 ? 11.688 -5.555 4.105 1 87.81 347 PHE A O 1
ATOM 2831 N N . ARG A 1 348 ? 9.82 -6.059 3.102 1 76.19 348 ARG A N 1
ATOM 2832 C CA . ARG A 1 348 ? 9.562 -4.699 2.627 1 76.19 348 ARG A CA 1
ATOM 2833 C C . ARG A 1 348 ? 9.062 -3.811 3.76 1 76.19 348 ARG A C 1
ATOM 2835 O O . ARG A 1 348 ? 9.18 -2.586 3.693 1 76.19 348 ARG A O 1
ATOM 2842 N N . GLY A 1 349 ? 8.578 -4.453 4.73 1 71.44 349 GLY A N 1
ATOM 2843 C CA . GLY A 1 349 ? 7.895 -3.713 5.777 1 71.44 349 GLY A CA 1
ATOM 2844 C C . GLY A 1 349 ? 8.836 -3.172 6.84 1 71.44 349 GLY A C 1
ATOM 2845 O O . GLY A 1 349 ? 8.391 -2.727 7.898 1 71.44 349 GLY A O 1
ATOM 2846 N N . THR A 1 350 ? 10.188 -3.23 6.633 1 76.62 350 THR A N 1
ATOM 2847 C CA . THR A 1 350 ? 11.164 -2.764 7.609 1 76.62 350 THR A CA 1
ATOM 2848 C C . THR A 1 350 ? 12.148 -1.79 6.965 1 76.62 350 THR A C 1
ATOM 2850 O O . THR A 1 350 ? 12 -1.436 5.793 1 76.62 350 THR A O 1
ATOM 2853 N N . ASN A 1 351 ? 13.055 -1.272 7.852 1 76.56 351 ASN A N 1
ATOM 2854 C CA . ASN A 1 351 ? 14.039 -0.343 7.297 1 76.56 351 ASN A CA 1
ATOM 2855 C C . ASN A 1 351 ? 14.953 -1.029 6.289 1 76.56 351 ASN A C 1
ATOM 2857 O O . ASN A 1 351 ? 15.117 -2.25 6.324 1 76.56 351 ASN A O 1
ATOM 2861 N N . VAL A 1 352 ? 15.516 -0.287 5.414 1 77.19 352 VAL A N 1
ATOM 2862 C CA . VAL A 1 352 ? 16.25 -0.778 4.258 1 77.19 352 VAL A CA 1
ATOM 2863 C C . VAL A 1 352 ? 17.453 -1.596 4.723 1 77.19 352 VAL A C 1
ATOM 2865 O O . VAL A 1 352 ? 17.75 -2.652 4.16 1 77.19 352 VAL A O 1
ATOM 2868 N N . LYS A 1 353 ? 18.125 -1.131 5.668 1 80.88 353 LYS A N 1
ATOM 2869 C CA . LYS A 1 353 ? 19.312 -1.842 6.152 1 80.88 353 LYS A CA 1
ATOM 2870 C C . LYS A 1 353 ? 18.938 -3.215 6.703 1 80.88 353 LYS A C 1
ATOM 2872 O O . LYS A 1 353 ? 19.594 -4.211 6.41 1 80.88 353 LYS A O 1
ATOM 2877 N N . ASP A 1 354 ? 17.922 -3.182 7.48 1 85.12 354 ASP A N 1
ATOM 2878 C CA . ASP A 1 354 ? 17.438 -4.449 8.016 1 85.12 354 ASP A CA 1
ATOM 2879 C C . ASP A 1 354 ? 16.984 -5.383 6.898 1 85.12 354 ASP A C 1
ATOM 2881 O O . ASP A 1 354 ? 17.25 -6.586 6.941 1 85.12 354 ASP A O 1
ATOM 2885 N N . ALA A 1 355 ? 16.297 -4.793 6 1 87.12 355 ALA A N 1
ATOM 2886 C CA . ALA A 1 355 ? 15.82 -5.594 4.875 1 87.12 355 ALA A CA 1
ATOM 2887 C C . ALA A 1 355 ? 16.984 -6.207 4.109 1 87.12 355 ALA A C 1
ATOM 2889 O O . ALA A 1 355 ? 16.953 -7.383 3.74 1 87.12 355 ALA A O 1
ATOM 2890 N N . LEU A 1 356 ? 17.969 -5.379 3.826 1 89.19 356 LEU A N 1
ATOM 2891 C CA . LEU A 1 356 ? 19.172 -5.828 3.125 1 89.19 356 LEU A CA 1
ATOM 2892 C C . LEU A 1 356 ? 19.844 -6.969 3.881 1 89.19 356 LEU A C 1
ATOM 2894 O O . LEU A 1 356 ? 20.094 -8.039 3.312 1 89.19 356 LEU A O 1
ATOM 2898 N N . ASP A 1 357 ? 20.062 -6.785 5.121 1 90.94 357 ASP A N 1
ATOM 2899 C CA . ASP A 1 357 ? 20.781 -7.766 5.926 1 90.94 357 ASP A CA 1
ATOM 2900 C C . ASP A 1 357 ? 19.953 -9.039 6.109 1 90.94 357 ASP A C 1
ATOM 2902 O O . ASP A 1 357 ? 20.484 -10.148 6.012 1 90.94 357 ASP A O 1
ATOM 2906 N N . ALA A 1 358 ? 18.734 -8.828 6.43 1 91.56 358 ALA A N 1
ATOM 2907 C CA . ALA A 1 358 ? 17.844 -9.961 6.625 1 91.56 358 ALA A CA 1
ATOM 2908 C C . ALA A 1 358 ? 17.719 -10.789 5.344 1 91.56 358 ALA A C 1
ATOM 2910 O O . ALA A 1 358 ? 17.781 -12.016 5.383 1 91.56 358 ALA A O 1
ATOM 2911 N N . SER A 1 359 ? 17.5 -10.102 4.262 1 94.94 359 SER A N 1
ATOM 2912 C CA . SER A 1 359 ? 17.375 -10.797 2.984 1 94.94 359 SER A CA 1
ATOM 2913 C C . SER A 1 359 ? 18.656 -11.562 2.641 1 94.94 359 SER A C 1
ATOM 2915 O O . SER A 1 359 ? 18.594 -12.711 2.199 1 94.94 359 SER A O 1
ATOM 2917 N N . ALA A 1 360 ? 19.766 -10.898 2.811 1 95.25 360 ALA A N 1
ATOM 2918 C CA . ALA A 1 360 ? 21.047 -11.555 2.543 1 95.25 360 ALA A CA 1
ATOM 2919 C C . ALA A 1 360 ? 21.188 -12.828 3.369 1 95.25 360 ALA A C 1
ATOM 2921 O O . ALA A 1 360 ? 21.578 -13.875 2.844 1 95.25 360 ALA A O 1
ATOM 2922 N N . LEU A 1 361 ? 20.844 -12.672 4.613 1 94.19 361 LEU A N 1
ATOM 2923 C CA . LEU A 1 361 ? 20.938 -13.805 5.531 1 94.19 361 LEU A CA 1
ATOM 2924 C C . LEU A 1 361 ? 20.031 -14.938 5.086 1 94.19 361 LEU A C 1
ATOM 2926 O O . LEU A 1 361 ? 20.469 -16.094 4.977 1 94.19 361 LEU A O 1
ATOM 2930 N N . ILE A 1 362 ? 18.812 -14.688 4.828 1 95.69 362 ILE A N 1
ATOM 2931 C CA . ILE A 1 362 ? 17.797 -15.68 4.492 1 95.69 362 ILE A CA 1
ATOM 2932 C C . ILE A 1 362 ? 18.125 -16.328 3.143 1 95.69 362 ILE A C 1
ATOM 2934 O O . ILE A 1 362 ? 18.094 -17.547 3.004 1 95.69 362 ILE A O 1
ATOM 2938 N N . ILE A 1 363 ? 18.469 -15.539 2.143 1 96.94 363 ILE A N 1
ATOM 2939 C CA . ILE A 1 363 ? 18.734 -16.031 0.798 1 96.94 363 ILE A CA 1
ATOM 2940 C C . ILE A 1 363 ? 19.969 -16.938 0.816 1 96.94 363 ILE A C 1
ATOM 2942 O O . ILE A 1 363 ? 19.984 -17.984 0.157 1 96.94 363 ILE A O 1
ATOM 2946 N N . THR A 1 364 ? 20.969 -16.531 1.569 1 95.69 364 THR A N 1
ATOM 2947 C CA . THR A 1 364 ? 22.172 -17.344 1.702 1 95.69 364 THR A CA 1
ATOM 2948 C C . THR A 1 364 ? 21.812 -18.734 2.25 1 95.69 364 THR A C 1
ATOM 2950 O O . THR A 1 364 ? 22.281 -19.75 1.722 1 95.69 364 THR A O 1
ATOM 2953 N N . GLU A 1 365 ? 21.031 -18.719 3.268 1 94.56 365 GLU A N 1
ATOM 2954 C CA . GLU A 1 365 ? 20.625 -19.984 3.879 1 94.56 365 GLU A CA 1
ATOM 2955 C C . GLU A 1 365 ? 19.766 -20.812 2.934 1 94.56 365 GLU A C 1
ATOM 2957 O O . GLU A 1 365 ? 19.922 -22.031 2.838 1 94.56 365 GLU A O 1
ATOM 2962 N N . LEU A 1 366 ? 18.875 -20.203 2.268 1 96 366 LEU A N 1
ATOM 2963 C CA . LEU A 1 366 ? 18.016 -20.891 1.312 1 96 366 LEU A CA 1
ATOM 2964 C C . LEU A 1 366 ? 18.844 -21.516 0.197 1 96 366 LEU A C 1
ATOM 2966 O O . LEU A 1 366 ? 18.594 -22.656 -0.193 1 96 366 LEU A O 1
ATOM 2970 N N . ALA A 1 367 ? 19.766 -20.75 -0.327 1 95.19 367 ALA A N 1
ATOM 2971 C CA . ALA A 1 367 ? 20.609 -21.219 -1.414 1 95.19 367 ALA A CA 1
ATOM 2972 C C . ALA A 1 367 ? 21.344 -22.5 -1.014 1 95.19 367 ALA A C 1
ATOM 2974 O O . ALA A 1 367 ? 21.703 -23.312 -1.872 1 95.19 367 ALA A O 1
ATOM 2975 N N . GLY A 1 368 ? 21.469 -22.672 0.25 1 93 368 GLY A N 1
ATOM 2976 C CA . GLY A 1 368 ? 22.141 -23.844 0.762 1 93 368 GLY A CA 1
ATOM 2977 C C . GLY A 1 368 ? 21.281 -25.094 0.685 1 93 368 GLY A C 1
ATOM 2978 O O . GLY A 1 368 ? 21.797 -26.219 0.815 1 93 368 GLY A O 1
ATOM 2979 N N . VAL A 1 369 ? 20.047 -24.969 0.549 1 93.12 369 VAL A N 1
ATOM 2980 C CA . VAL A 1 369 ? 19.156 -26.094 0.327 1 93.12 369 VAL A CA 1
ATOM 2981 C C . VAL A 1 369 ? 19.219 -26.516 -1.142 1 93.12 369 VAL A C 1
ATOM 2983 O O . VAL A 1 369 ? 18.328 -26.172 -1.921 1 93.12 369 VAL A O 1
ATOM 2986 N N . SER A 1 370 ? 20.078 -27.297 -1.547 1 88.31 370 SER A N 1
ATOM 2987 C CA . SER A 1 370 ? 20.516 -27.5 -2.924 1 88.31 370 SER A CA 1
ATOM 2988 C C . SER A 1 370 ? 19.5 -28.312 -3.717 1 88.31 370 SER A C 1
ATOM 2990 O O . SER A 1 370 ? 19.531 -28.312 -4.949 1 88.31 370 SER A O 1
ATOM 2992 N N . ASN A 1 371 ? 18.641 -29.031 -3.1 1 89.94 371 ASN A N 1
ATOM 2993 C CA . ASN A 1 371 ? 17.688 -29.859 -3.814 1 89.94 371 ASN A CA 1
ATOM 2994 C C . ASN A 1 371 ? 16.391 -29.109 -4.113 1 89.94 371 ASN A C 1
ATOM 2996 O O . ASN A 1 371 ? 15.391 -29.703 -4.52 1 89.94 371 ASN A O 1
ATOM 3000 N N . SER A 1 372 ? 16.406 -27.875 -3.811 1 94.31 372 SER A N 1
ATOM 3001 C CA . SER A 1 372 ? 15.242 -27.031 -4.039 1 94.31 372 SER A CA 1
ATOM 3002 C C . SER A 1 372 ? 15.602 -25.797 -4.867 1 94.31 372 SER A C 1
ATOM 3004 O O . SER A 1 372 ? 16.781 -25.453 -4.996 1 94.31 372 SER A O 1
ATOM 3006 N N . ALA A 1 373 ? 14.594 -25.281 -5.484 1 96.5 373 ALA A N 1
ATOM 3007 C CA . ALA A 1 373 ? 14.789 -24.109 -6.34 1 96.5 373 ALA A CA 1
ATOM 3008 C C . ALA A 1 373 ? 14.195 -22.859 -5.707 1 96.5 373 ALA A C 1
ATOM 3010 O O . ALA A 1 373 ? 13.109 -22.906 -5.113 1 96.5 373 ALA A O 1
ATOM 3011 N N . PHE A 1 374 ? 14.961 -21.766 -5.836 1 97.69 374 PHE A N 1
ATOM 3012 C CA . PHE A 1 374 ? 14.523 -20.5 -5.258 1 97.69 374 PHE A CA 1
ATOM 3013 C C . PHE A 1 374 ? 14.578 -19.391 -6.297 1 97.69 374 PHE A C 1
ATOM 3015 O O . PHE A 1 374 ? 15.602 -19.203 -6.965 1 97.69 374 PHE A O 1
ATOM 3022 N N . PHE A 1 375 ? 13.516 -18.719 -6.48 1 98 375 PHE A N 1
ATOM 3023 C CA . PHE A 1 375 ? 13.43 -17.516 -7.312 1 98 375 PHE A CA 1
ATOM 3024 C C . PHE A 1 375 ? 12.969 -16.328 -6.496 1 98 375 PHE A C 1
ATOM 3026 O O . PHE A 1 375 ? 11.82 -16.25 -6.07 1 98 375 PHE A O 1
ATOM 3033 N N . ILE A 1 376 ? 13.883 -15.305 -6.332 1 97.44 376 ILE A N 1
ATOM 3034 C CA . ILE A 1 376 ? 13.625 -14.203 -5.406 1 97.44 376 ILE A CA 1
ATOM 3035 C C . ILE A 1 376 ? 13.836 -12.875 -6.121 1 97.44 376 ILE A C 1
ATOM 3037 O O . ILE A 1 376 ? 14.875 -12.656 -6.746 1 97.44 376 ILE A O 1
ATOM 3041 N N . SER A 1 377 ? 12.859 -12.008 -6.082 1 95.19 377 SER A N 1
ATOM 3042 C CA . SER A 1 377 ? 13.031 -10.672 -6.629 1 95.19 377 SER A CA 1
ATOM 3043 C C . SER A 1 377 ? 13.359 -9.664 -5.531 1 95.19 377 SER A C 1
ATOM 3045 O O . SER A 1 377 ? 13.07 -9.891 -4.359 1 95.19 377 SER A O 1
ATOM 3047 N N . THR A 1 378 ? 14 -8.625 -5.938 1 91.31 378 THR A N 1
ATOM 3048 C CA . THR A 1 378 ? 14.305 -7.555 -4.988 1 91.31 378 THR A CA 1
ATOM 3049 C C . THR A 1 378 ? 14.523 -6.23 -5.715 1 91.31 378 THR A C 1
ATOM 3051 O O . THR A 1 378 ? 15 -6.211 -6.852 1 91.31 378 THR A O 1
ATOM 3054 N N . HIS A 1 379 ? 14.195 -5.211 -5.074 1 84.06 379 HIS A N 1
ATOM 3055 C CA . HIS A 1 379 ? 14.516 -3.873 -5.562 1 84.06 379 HIS A CA 1
ATOM 3056 C C . HIS A 1 379 ? 15.797 -3.346 -4.922 1 84.06 379 HIS A C 1
ATOM 3058 O O . HIS A 1 379 ? 16.25 -2.254 -5.262 1 84.06 379 HIS A O 1
ATOM 3064 N N . ILE A 1 380 ? 16.328 -4.059 -4 1 86.44 380 ILE A N 1
ATOM 3065 C CA . ILE A 1 380 ? 17.578 -3.697 -3.328 1 86.44 380 ILE A CA 1
ATOM 3066 C C . ILE A 1 380 ? 18.766 -4.258 -4.105 1 86.44 380 ILE A C 1
ATOM 3068 O O . ILE A 1 380 ? 19.25 -5.352 -3.812 1 86.44 380 ILE A O 1
ATOM 3072 N N . VAL A 1 381 ? 19.281 -3.482 -4.957 1 86.12 381 VAL A N 1
ATOM 3073 C CA . VAL A 1 381 ? 20.328 -3.928 -5.879 1 86.12 381 VAL A CA 1
ATOM 3074 C C . VAL A 1 381 ? 21.594 -4.266 -5.102 1 86.12 381 VAL A C 1
ATOM 3076 O O . VAL A 1 381 ? 22.359 -5.16 -5.488 1 86.12 381 VAL A O 1
ATOM 3079 N N . GLU A 1 382 ? 21.812 -3.627 -4.016 1 86.12 382 GLU A N 1
ATOM 3080 C CA . GLU A 1 382 ? 22.984 -3.844 -3.172 1 86.12 382 GLU A CA 1
ATOM 3081 C C . GLU A 1 382 ? 23.047 -5.285 -2.678 1 86.12 382 GLU A C 1
ATOM 3083 O O . GLU A 1 382 ? 24.125 -5.797 -2.375 1 86.12 382 GLU A O 1
ATOM 3088 N N . LEU A 1 383 ? 21.906 -5.84 -2.57 1 92.31 383 LEU A N 1
ATOM 3089 C CA . LEU A 1 383 ? 21.828 -7.23 -2.139 1 92.31 383 LEU A CA 1
ATOM 3090 C C . LEU A 1 383 ? 22.625 -8.133 -3.08 1 92.31 383 LEU A C 1
ATOM 3092 O O . LEU A 1 383 ? 23.281 -9.086 -2.633 1 92.31 383 LEU A O 1
ATOM 3096 N N . ALA A 1 384 ? 22.547 -7.891 -4.375 1 92.94 384 ALA A N 1
ATOM 3097 C CA . ALA A 1 384 ? 23.25 -8.695 -5.371 1 92.94 384 ALA A CA 1
ATOM 3098 C C . ALA A 1 384 ? 24.75 -8.68 -5.121 1 92.94 384 ALA A C 1
ATOM 3100 O O . ALA A 1 384 ? 25.422 -9.719 -5.234 1 92.94 384 ALA A O 1
ATOM 3101 N N . HIS A 1 385 ? 25.203 -7.574 -4.73 1 89.12 385 HIS A N 1
ATOM 3102 C CA . HIS A 1 385 ? 26.641 -7.449 -4.492 1 89.12 385 HIS A CA 1
ATOM 3103 C C . HIS A 1 385 ? 27.078 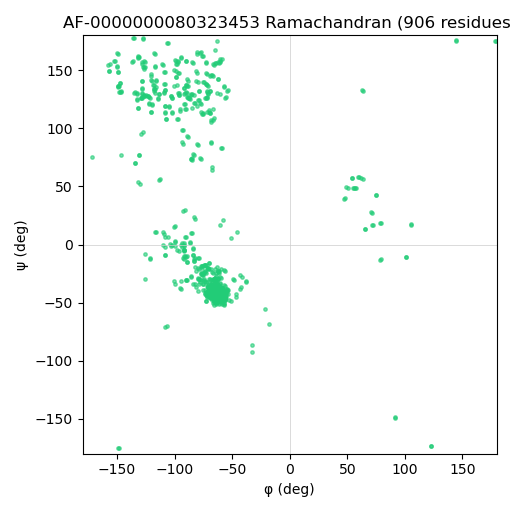-8.281 -3.291 1 89.12 385 HIS A C 1
ATOM 3105 O O . HIS A 1 385 ? 28.172 -8.852 -3.287 1 89.12 385 HIS A O 1
ATOM 3111 N N . GLN A 1 386 ? 26.234 -8.352 -2.365 1 92.88 386 GLN A N 1
ATOM 3112 C CA . GLN A 1 386 ? 26.547 -9.133 -1.169 1 92.88 386 GLN A CA 1
ATOM 3113 C C . GLN A 1 386 ? 26.5 -10.625 -1.458 1 92.88 386 GLN A C 1
ATOM 3115 O O . GLN A 1 386 ? 27.156 -11.422 -0.779 1 92.88 386 GLN A O 1
ATOM 3120 N N . LEU A 1 387 ? 25.781 -10.992 -2.424 1 96.69 387 LEU A N 1
ATOM 3121 C CA . LEU A 1 387 ? 25.531 -12.406 -2.664 1 96.69 387 LEU A CA 1
ATOM 3122 C C . LEU A 1 387 ? 26.375 -12.922 -3.822 1 96.69 387 LEU A C 1
ATOM 3124 O O . LEU A 1 387 ? 26.344 -14.117 -4.129 1 96.69 387 LEU A O 1
ATOM 3128 N N . GLU A 1 388 ? 27.141 -12.102 -4.422 1 94.56 388 GLU A N 1
ATOM 3129 C CA . GLU A 1 388 ? 27.938 -12.445 -5.598 1 94.56 388 GLU A CA 1
ATOM 3130 C C . GLU A 1 388 ? 28.938 -13.555 -5.285 1 94.56 388 GLU A C 1
ATOM 3132 O O . GLU A 1 388 ? 29.359 -14.281 -6.18 1 94.56 388 GLU A O 1
ATOM 3137 N N . LYS A 1 389 ? 29.297 -13.734 -4.078 1 94.06 389 LYS A N 1
ATOM 3138 C CA . LYS A 1 389 ? 30.297 -14.711 -3.674 1 94.06 389 LYS A CA 1
ATOM 3139 C C . LYS A 1 389 ? 29.75 -16.125 -3.76 1 94.06 389 LYS A C 1
ATOM 3141 O O . LYS A 1 389 ? 30.5 -17.094 -3.756 1 94.06 389 LYS A O 1
ATOM 3146 N N . PHE A 1 390 ? 28.547 -16.297 -3.809 1 95.44 390 PHE A N 1
ATOM 3147 C CA . PHE A 1 390 ? 27.922 -17.609 -3.867 1 95.44 390 PHE A CA 1
ATOM 3148 C C . PHE A 1 390 ? 27.719 -18.047 -5.312 1 95.44 390 PHE A C 1
ATOM 3150 O O . PHE A 1 390 ? 26.953 -17.438 -6.047 1 95.44 390 PHE A O 1
ATOM 3157 N N . SER A 1 391 ? 28.25 -19.109 -5.727 1 94.44 391 SER A N 1
ATOM 3158 C CA . SER A 1 391 ? 28.25 -19.547 -7.117 1 94.44 391 SER A CA 1
ATOM 3159 C C . SER A 1 391 ? 26.891 -20.109 -7.52 1 94.44 391 SER A C 1
ATOM 3161 O O . SER A 1 391 ? 26.562 -20.172 -8.711 1 94.44 391 SER A O 1
ATOM 3163 N N . ASN A 1 392 ? 26.141 -20.578 -6.578 1 95.38 392 ASN A N 1
ATOM 3164 C CA . ASN A 1 392 ? 24.859 -21.203 -6.898 1 95.38 392 ASN A CA 1
ATOM 3165 C C . ASN A 1 392 ? 23.734 -20.172 -6.988 1 95.38 392 ASN A C 1
ATOM 3167 O O . ASN A 1 392 ? 22.578 -20.516 -7.18 1 95.38 392 ASN A O 1
ATOM 3171 N N . ILE A 1 393 ? 24.094 -18.922 -6.805 1 97.12 393 ILE A N 1
ATOM 3172 C CA . ILE A 1 393 ? 23.125 -17.844 -6.965 1 97.12 393 ILE A CA 1
ATOM 3173 C C . ILE A 1 393 ? 23.375 -17.109 -8.281 1 97.12 393 ILE A C 1
ATOM 3175 O O . ILE A 1 393 ? 24.484 -16.594 -8.516 1 97.12 393 ILE A O 1
ATOM 3179 N N . SER A 1 394 ? 22.406 -17.141 -9.117 1 96.75 394 SER A N 1
ATOM 3180 C CA . SER A 1 394 ? 22.5 -16.406 -10.375 1 96.75 394 SER A CA 1
ATOM 3181 C C . SER A 1 394 ? 21.734 -15.086 -10.297 1 96.75 394 SER A C 1
ATOM 3183 O O . SER A 1 394 ? 20.766 -14.969 -9.555 1 96.75 394 SER A O 1
ATOM 3185 N N . PHE A 1 395 ? 22.234 -14.109 -11.062 1 97 395 PHE A N 1
ATOM 3186 C CA . PHE A 1 395 ? 21.656 -12.773 -11.047 1 97 395 PHE A CA 1
ATOM 3187 C C . PHE A 1 395 ? 21.016 -12.438 -12.391 1 97 395 PHE A C 1
ATOM 3189 O O . PHE A 1 395 ? 21.609 -12.672 -13.445 1 97 395 PHE A O 1
ATOM 3196 N N . ARG A 1 396 ? 19.812 -11.992 -12.266 1 97 396 ARG A N 1
ATOM 3197 C CA . ARG A 1 396 ? 19.062 -11.625 -13.461 1 97 396 ARG A CA 1
ATOM 3198 C C . ARG A 1 396 ? 18.312 -10.312 -13.258 1 97 396 ARG A C 1
ATOM 3200 O O . ARG A 1 396 ? 18.141 -9.859 -12.117 1 97 396 ARG A O 1
ATOM 3207 N N . TYR A 1 397 ? 17.984 -9.633 -14.336 1 94.62 397 TYR A N 1
ATOM 3208 C CA . TYR A 1 397 ? 17.109 -8.461 -14.297 1 94.62 397 TYR A CA 1
ATOM 3209 C C . TYR A 1 397 ? 16.359 -8.289 -15.617 1 94.62 397 TYR A C 1
ATOM 3211 O O . TYR A 1 397 ? 16.719 -8.922 -16.625 1 94.62 397 TYR A O 1
ATOM 3219 N N . LEU A 1 398 ? 15.234 -7.582 -15.578 1 93.88 398 LEU A N 1
ATOM 3220 C CA . LEU A 1 398 ? 14.5 -7.219 -16.781 1 93.88 398 LEU A CA 1
ATOM 3221 C C . LEU A 1 398 ? 15.016 -5.898 -17.359 1 93.88 398 LEU A C 1
ATOM 3223 O O . LEU A 1 398 ? 14.969 -4.867 -16.672 1 93.88 398 LEU A O 1
ATOM 3227 N N . ASP A 1 399 ? 15.344 -5.906 -18.5 1 91.12 399 ASP A N 1
ATOM 3228 C CA . ASP A 1 399 ? 16.094 -4.812 -19.125 1 91.12 399 ASP A CA 1
ATOM 3229 C C . ASP A 1 399 ? 15.195 -3.592 -19.328 1 91.12 399 ASP A C 1
ATOM 3231 O O . ASP A 1 399 ? 14.031 -3.73 -19.719 1 91.12 399 ASP A O 1
ATOM 3235 N N . VAL A 1 400 ? 15.766 -2.432 -19.047 1 85.75 400 VAL A N 1
ATOM 3236 C CA . VAL A 1 400 ? 15.133 -1.133 -19.25 1 85.75 400 VAL A CA 1
ATOM 3237 C C . VAL A 1 400 ? 16.125 -0.176 -19.906 1 85.75 400 VAL A C 1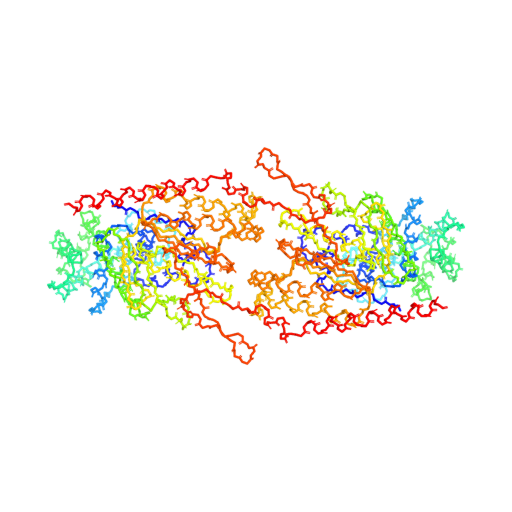
ATOM 3239 O O . VAL A 1 400 ? 17.312 -0.152 -19.547 1 85.75 400 VAL A O 1
ATOM 3242 N N . TYR A 1 401 ? 15.742 0.461 -20.906 1 83.62 401 TYR A N 1
ATOM 3243 C CA . TYR A 1 401 ? 16.609 1.474 -21.516 1 83.62 401 TYR A CA 1
ATOM 3244 C C . TYR A 1 401 ? 15.844 2.773 -21.734 1 83.62 401 TYR A C 1
ATOM 3246 O O . TYR A 1 401 ? 14.617 2.818 -21.594 1 83.62 401 TYR A O 1
ATOM 3254 N N . PHE A 1 402 ? 16.594 3.873 -21.922 1 79.69 402 PHE A N 1
ATOM 3255 C CA . PHE A 1 402 ? 15.969 5.184 -22.094 1 79.69 402 PHE A CA 1
ATOM 3256 C C . PHE A 1 402 ? 15.992 5.602 -23.547 1 79.69 402 PHE A C 1
ATOM 3258 O O . PHE A 1 402 ? 17.016 5.453 -24.234 1 79.69 402 PHE A O 1
ATOM 3265 N N . GLU A 1 403 ? 14.93 5.953 -24.094 1 83.25 403 GLU A N 1
ATOM 3266 C CA . GLU A 1 403 ? 14.781 6.555 -25.422 1 83.25 403 GLU A CA 1
ATOM 3267 C C . GLU A 1 403 ? 14.094 7.914 -25.328 1 83.25 403 GLU A C 1
ATOM 3269 O O . GLU A 1 403 ? 12.969 8.016 -24.859 1 83.25 403 GLU A O 1
ATOM 3274 N N . ASN A 1 404 ? 14.68 9.008 -25.906 1 80.81 404 ASN A N 1
ATOM 3275 C CA . ASN A 1 404 ? 14.148 10.359 -25.844 1 80.81 404 ASN A CA 1
ATOM 3276 C C . ASN A 1 404 ? 13.734 10.75 -24.438 1 80.81 404 ASN A C 1
ATOM 3278 O O . ASN A 1 404 ? 12.617 11.211 -24.203 1 80.81 404 ASN A O 1
ATOM 3282 N N . GLU A 1 405 ? 14.555 10.32 -23.438 1 73.38 405 GLU A N 1
ATOM 3283 C CA . GLU A 1 405 ? 14.422 10.688 -22.031 1 73.38 405 GLU A CA 1
ATOM 3284 C C . GLU A 1 405 ? 13.219 10 -21.391 1 73.38 405 GLU A C 1
ATOM 3286 O O . GLU A 1 405 ? 12.688 10.477 -20.391 1 73.38 405 GLU A O 1
ATOM 3291 N N . LYS A 1 406 ? 12.797 9.016 -22.094 1 76.19 406 LYS A N 1
ATOM 3292 C CA . LYS A 1 406 ? 11.719 8.219 -21.516 1 76.19 406 LYS A CA 1
ATOM 3293 C C . LYS A 1 406 ? 12.156 6.77 -21.312 1 76.19 406 LYS A C 1
ATOM 3295 O O . LYS A 1 406 ? 12.852 6.203 -22.172 1 76.19 406 LYS A O 1
ATOM 3300 N N . PRO A 1 407 ? 11.812 6.207 -20.188 1 79.38 407 PRO A N 1
ATOM 3301 C CA . PRO A 1 407 ? 12.172 4.805 -19.969 1 79.38 407 PRO A CA 1
ATOM 3302 C C . PRO A 1 407 ? 11.367 3.838 -20.828 1 79.38 407 PRO A C 1
ATOM 3304 O O . PRO A 1 407 ? 10.164 4.023 -21.016 1 79.38 407 PRO A O 1
ATOM 3307 N N . VAL A 1 408 ? 12.062 2.971 -21.484 1 86.19 408 VAL A N 1
ATOM 3308 C CA . VAL A 1 408 ? 11.445 1.896 -22.25 1 86.19 408 VAL A CA 1
ATOM 3309 C C . VAL A 1 408 ? 11.672 0.56 -21.547 1 86.19 408 VAL A C 1
ATOM 3311 O O . VAL A 1 408 ? 12.812 0.126 -21.375 1 86.19 408 VAL A O 1
ATOM 3314 N N . PHE A 1 409 ? 10.586 -0.055 -21.188 1 87.81 409 PHE A N 1
ATOM 3315 C CA . PHE A 1 409 ? 10.641 -1.359 -20.531 1 87.81 409 PHE A CA 1
ATOM 3316 C C . PHE A 1 409 ? 10.594 -2.48 -21.562 1 87.81 409 PHE A C 1
ATOM 3318 O O . PHE A 1 409 ? 9.57 -2.67 -22.234 1 87.81 409 PHE A O 1
ATOM 3325 N N . THR A 1 410 ? 11.625 -3.275 -21.672 1 92 410 THR A N 1
ATOM 3326 C CA . THR A 1 410 ? 11.68 -4.336 -22.672 1 92 410 THR A CA 1
ATOM 3327 C C . THR A 1 410 ? 11.016 -5.605 -22.156 1 92 410 THR A C 1
ATOM 3329 O O . THR A 1 410 ? 10.641 -6.477 -22.938 1 92 410 THR A O 1
ATOM 3332 N N . TYR A 1 411 ? 11 -5.793 -20.891 1 93.5 411 TYR A N 1
ATOM 3333 C CA . TYR A 1 411 ? 10.477 -6.969 -20.203 1 93.5 411 TYR A CA 1
ATOM 3334 C C . TYR A 1 411 ? 11.289 -8.211 -20.531 1 93.5 411 TYR A C 1
ATOM 3336 O O . TYR A 1 411 ? 10.859 -9.336 -20.281 1 93.5 411 TYR A O 1
ATOM 3344 N N . GLN A 1 412 ? 12.492 -7.996 -21.141 1 95.69 412 GLN A N 1
ATOM 3345 C CA . GLN A 1 412 ? 13.391 -9.102 -21.469 1 95.69 412 GLN A CA 1
ATOM 3346 C C . GLN A 1 412 ? 14.281 -9.445 -20.281 1 95.69 412 GLN A C 1
ATOM 3348 O O . GLN A 1 412 ? 14.945 -8.578 -19.719 1 95.69 412 GLN A O 1
ATOM 3353 N N . LEU A 1 413 ? 14.242 -10.742 -20 1 96.75 413 LEU A N 1
ATOM 3354 C CA . LEU A 1 413 ? 15.094 -11.227 -18.922 1 96.75 413 LEU A CA 1
ATOM 3355 C C . LEU A 1 413 ? 16.531 -11.383 -19.391 1 96.75 413 LEU A C 1
ATOM 3357 O O . LEU A 1 413 ? 16.797 -12.07 -20.375 1 96.75 413 LEU A O 1
ATOM 3361 N N . VAL A 1 414 ? 17.484 -10.727 -18.703 1 95.81 414 VAL A N 1
ATOM 3362 C CA . VAL A 1 414 ? 18.875 -10.789 -19.094 1 95.81 414 VAL A CA 1
ATOM 3363 C C . VAL A 1 414 ? 19.75 -11.102 -17.875 1 95.81 414 VAL A C 1
ATOM 3365 O O . VAL A 1 414 ? 19.281 -10.984 -16.734 1 95.81 414 VAL A O 1
ATOM 3368 N N . ASN A 1 415 ? 20.953 -11.578 -18.156 1 95.75 415 ASN A N 1
ATOM 3369 C CA . ASN A 1 415 ? 21.891 -11.875 -17.078 1 95.75 415 ASN A CA 1
ATOM 3370 C C . ASN A 1 415 ? 22.484 -10.594 -16.469 1 95.75 415 ASN A C 1
ATOM 3372 O O . ASN A 1 415 ? 22.719 -9.617 -17.188 1 95.75 415 ASN A O 1
ATOM 3376 N N . GLY A 1 416 ? 22.594 -10.656 -15.148 1 94.81 416 GLY A N 1
ATOM 3377 C CA . GLY A 1 416 ? 23.266 -9.539 -14.5 1 94.81 416 GLY A CA 1
ATOM 3378 C C . GLY A 1 416 ? 22.406 -8.859 -13.445 1 94.81 416 GLY A C 1
ATOM 3379 O O . GLY A 1 416 ? 21.406 -9.422 -12.992 1 94.81 416 GLY A O 1
ATOM 3380 N N . VAL A 1 417 ? 22.938 -7.785 -12.953 1 92.88 417 VAL A N 1
ATOM 3381 C CA . VAL A 1 417 ? 22.281 -6.977 -11.938 1 92.88 417 VAL A CA 1
ATOM 3382 C C . VAL A 1 417 ? 21.797 -5.664 -12.555 1 92.88 417 VAL A C 1
ATOM 3384 O O . VAL A 1 417 ? 22.531 -5.035 -13.328 1 92.88 417 VAL A O 1
ATOM 3387 N N . SER A 1 418 ? 20.578 -5.32 -12.266 1 87.94 418 SER A N 1
ATOM 3388 C CA . SER A 1 418 ? 20.016 -4.09 -12.82 1 87.94 418 SER A CA 1
ATOM 3389 C C . SER A 1 418 ? 20.875 -2.885 -12.453 1 87.94 418 SER A C 1
ATOM 3391 O O . SER A 1 418 ? 21.328 -2.766 -11.312 1 87.94 418 SER A O 1
ATOM 3393 N N . GLU A 1 419 ? 21.109 -2.059 -13.398 1 78.5 419 GLU A N 1
ATOM 3394 C CA . GLU A 1 419 ? 21.859 -0.825 -13.172 1 78.5 419 GLU A CA 1
ATOM 3395 C C . GLU A 1 419 ? 21 0.403 -13.43 1 78.5 419 GLU A C 1
ATOM 3397 O O . GLU A 1 419 ? 21.484 1.53 -13.445 1 78.5 419 GLU A O 1
ATOM 3402 N N . GLU A 1 420 ? 19.812 0.087 -13.562 1 74.06 420 GLU A N 1
ATOM 3403 C CA . GLU A 1 420 ? 18.938 1.176 -13.969 1 74.06 420 GLU A CA 1
ATOM 3404 C C . GLU A 1 420 ? 18.719 2.17 -12.828 1 74.06 420 GLU A C 1
ATOM 3406 O O . GLU A 1 420 ? 18.609 1.775 -11.664 1 74.06 420 GLU A O 1
ATOM 3411 N N . ARG A 1 421 ? 18.891 3.43 -13.219 1 77.5 421 ARG A N 1
ATOM 3412 C CA . ARG A 1 421 ? 18.672 4.551 -12.312 1 77.5 421 ARG A CA 1
ATOM 3413 C C . ARG A 1 421 ? 17.484 5.391 -12.766 1 77.5 421 ARG A C 1
ATOM 3415 O O . ARG A 1 421 ? 17.609 6.598 -12.977 1 77.5 421 ARG A O 1
ATOM 3422 N N . LEU A 1 422 ? 16.391 4.727 -12.914 1 75.38 422 LEU A N 1
ATOM 3423 C CA . LEU A 1 422 ? 15.188 5.359 -13.461 1 75.38 422 LEU A CA 1
ATOM 3424 C C . LEU A 1 422 ? 14.711 6.492 -12.562 1 75.38 422 LEU A C 1
ATOM 3426 O O . LEU A 1 422 ? 14.297 7.547 -13.047 1 75.38 422 LEU A O 1
ATOM 3430 N N . GLY A 1 423 ? 14.766 6.254 -11.305 1 79.38 423 GLY A N 1
ATOM 3431 C CA . GLY A 1 423 ? 14.312 7.262 -10.359 1 79.38 423 GLY A CA 1
ATOM 3432 C C . GLY A 1 423 ? 15.086 8.562 -10.461 1 79.38 423 GLY A C 1
ATOM 3433 O O . GLY A 1 423 ? 14.492 9.641 -10.531 1 79.38 423 GLY A O 1
ATOM 3434 N N . MET A 1 424 ? 16.422 8.461 -10.523 1 83.19 424 MET A N 1
ATOM 3435 C CA . MET A 1 424 ? 17.266 9.641 -10.625 1 83.19 424 MET A CA 1
ATOM 3436 C C . MET A 1 424 ? 17.047 10.359 -11.945 1 83.19 424 MET A C 1
ATOM 3438 O O . MET A 1 424 ? 17.094 11.594 -12.008 1 83.19 424 MET A O 1
ATOM 3442 N N . PHE A 1 425 ? 16.828 9.625 -12.922 1 82 425 PHE A N 1
ATOM 3443 C CA . PHE A 1 425 ? 16.594 10.195 -14.242 1 82 425 PHE A CA 1
ATOM 3444 C C . PHE A 1 425 ? 15.344 11.062 -14.242 1 82 425 PHE A C 1
ATOM 3446 O O . PHE A 1 425 ? 15.344 12.164 -14.797 1 82 425 PHE A O 1
ATOM 3453 N N . ILE A 1 426 ? 14.344 10.625 -13.734 1 82.88 426 ILE A N 1
ATOM 3454 C CA . ILE A 1 426 ? 13.07 11.344 -13.695 1 82.88 426 ILE A CA 1
ATOM 3455 C C . ILE A 1 426 ? 13.25 12.648 -12.914 1 82.88 426 ILE A C 1
ATOM 3457 O O . ILE A 1 426 ? 12.766 13.703 -13.352 1 82.88 426 ILE A O 1
ATOM 3461 N N . ILE A 1 427 ? 13.914 12.641 -11.805 1 87.5 427 ILE A N 1
ATOM 3462 C CA . ILE A 1 427 ? 14.148 13.812 -10.969 1 87.5 427 ILE A CA 1
ATOM 3463 C C . ILE A 1 427 ? 14.93 14.859 -11.758 1 87.5 427 ILE A C 1
ATOM 3465 O O . ILE A 1 427 ? 14.586 16.047 -11.742 1 87.5 427 ILE A O 1
ATOM 3469 N N . GLU A 1 428 ? 15.922 14.391 -12.438 1 87.56 428 GLU A N 1
ATOM 3470 C CA . GLU A 1 428 ? 16.766 15.289 -13.227 1 87.56 428 GLU A CA 1
ATOM 3471 C C . GLU A 1 428 ? 15.984 15.898 -14.391 1 87.56 428 GLU A C 1
ATOM 3473 O O . GLU A 1 428 ? 16.094 17.094 -14.664 1 87.56 428 GLU A O 1
ATOM 3478 N N . ASN A 1 429 ? 15.203 15.117 -14.984 1 86.75 429 ASN A N 1
ATOM 3479 C CA . ASN A 1 429 ? 14.445 15.562 -16.156 1 86.75 429 ASN A CA 1
ATOM 3480 C C . ASN A 1 429 ? 13.367 16.562 -15.766 1 86.75 429 ASN A C 1
ATOM 3482 O O . ASN A 1 429 ? 13.008 17.422 -16.578 1 86.75 429 ASN A O 1
ATOM 3486 N N . GLU A 1 430 ? 12.828 16.5 -14.586 1 88.69 430 GLU A N 1
ATOM 3487 C CA . GLU A 1 430 ? 11.789 17.406 -14.125 1 88.69 430 GLU A CA 1
ATOM 3488 C C . GLU A 1 430 ? 12.383 18.75 -13.688 1 88.69 430 GLU A C 1
ATOM 3490 O O . GLU A 1 430 ? 11.648 19.703 -13.453 1 88.69 430 GLU A O 1
ATOM 3495 N N . GLY A 1 431 ? 13.688 18.844 -13.547 1 90.81 431 GLY A N 1
ATOM 3496 C CA . GLY A 1 431 ? 14.383 20.078 -13.258 1 90.81 431 GLY A CA 1
ATOM 3497 C C . GLY A 1 431 ? 14.148 20.578 -11.844 1 90.81 431 GLY A C 1
ATOM 3498 O O . GLY A 1 431 ? 14.148 21.797 -11.602 1 90.81 431 GLY A O 1
ATOM 3499 N N . ILE A 1 432 ? 13.898 19.734 -10.961 1 92.69 432 ILE A N 1
ATOM 3500 C CA . ILE A 1 432 ? 13.508 20.062 -9.594 1 92.69 432 ILE A CA 1
ATOM 3501 C C . ILE A 1 432 ? 14.672 20.75 -8.883 1 92.69 4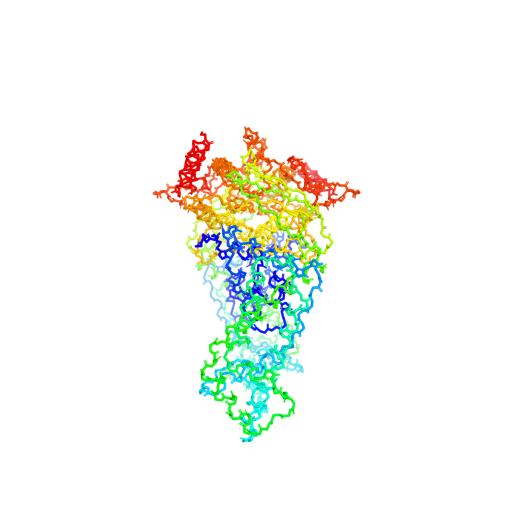32 ILE A C 1
ATOM 3503 O O . ILE A 1 432 ? 14.477 21.75 -8.188 1 92.69 432 ILE A O 1
ATOM 3507 N N . VAL A 1 433 ? 15.828 20.25 -9.055 1 92.25 433 VAL A N 1
ATOM 3508 C CA . VAL A 1 433 ? 17.016 20.766 -8.375 1 92.25 433 VAL A CA 1
ATOM 3509 C C . VAL A 1 433 ? 17.25 22.219 -8.766 1 92.25 433 VAL A C 1
ATOM 3511 O O . VAL A 1 433 ? 17.516 23.062 -7.906 1 92.25 433 VAL A O 1
ATOM 3514 N N . GLY A 1 434 ? 17.047 22.422 -10.062 1 92.5 434 GLY A N 1
ATOM 3515 C CA . GLY A 1 434 ? 17.188 23.781 -10.523 1 92.5 434 GLY A CA 1
ATOM 3516 C C . GLY A 1 434 ? 16.203 24.734 -9.891 1 92.5 434 GLY A C 1
ATOM 3517 O O . GLY A 1 434 ? 16.547 25.859 -9.516 1 92.5 434 GLY A O 1
ATOM 3518 N N . ILE A 1 435 ? 15.031 24.344 -9.727 1 92.5 435 ILE A N 1
ATOM 3519 C CA . ILE A 1 435 ? 13.977 25.156 -9.141 1 92.5 435 ILE A CA 1
ATOM 3520 C C . ILE A 1 435 ? 14.297 25.453 -7.68 1 92.5 435 ILE A C 1
ATOM 3522 O O . ILE A 1 435 ? 14.211 26.609 -7.238 1 92.5 435 ILE A O 1
ATOM 3526 N N . ILE A 1 436 ? 14.734 24.469 -6.926 1 92.81 436 ILE A N 1
ATOM 3527 C CA . ILE A 1 436 ? 15.031 24.625 -5.504 1 92.81 436 ILE A CA 1
ATOM 3528 C C . ILE A 1 436 ? 16.234 25.547 -5.332 1 92.81 436 ILE A C 1
ATOM 3530 O O . ILE A 1 436 ? 16.25 26.406 -4.445 1 92.81 436 ILE A O 1
ATOM 3534 N N . ARG A 1 437 ? 17.234 25.344 -6.164 1 92.69 437 ARG A N 1
ATOM 3535 C CA . ARG A 1 437 ? 18.438 26.172 -6.102 1 92.69 437 ARG A CA 1
ATOM 3536 C C . ARG A 1 437 ? 18.094 27.641 -6.332 1 92.69 437 ARG A C 1
ATOM 3538 O O . ARG A 1 437 ? 18.641 28.516 -5.668 1 92.69 437 ARG A O 1
ATOM 3545 N N . GLU A 1 438 ? 17.219 27.812 -7.266 1 93.19 438 GLU A N 1
ATOM 3546 C CA . GLU A 1 438 ? 16.781 29.188 -7.516 1 93.19 438 GLU A CA 1
ATOM 3547 C C . GLU A 1 438 ? 16.062 29.766 -6.305 1 93.19 438 GLU A C 1
ATOM 3549 O O . GLU A 1 438 ? 16.234 30.922 -5.961 1 93.19 438 GLU A O 1
ATOM 3554 N N . ALA A 1 439 ? 15.242 29.062 -5.719 1 91.31 439 ALA A N 1
ATOM 3555 C CA . ALA A 1 439 ? 14.562 29.484 -4.5 1 91.31 439 ALA A CA 1
ATOM 3556 C C . ALA A 1 439 ? 15.562 29.781 -3.391 1 91.31 439 ALA A C 1
ATOM 3558 O O . ALA A 1 439 ? 15.391 30.75 -2.641 1 91.31 439 ALA A O 1
ATOM 3559 N N . GLY A 1 440 ? 16.562 28.938 -3.213 1 91.38 440 GLY A N 1
ATOM 3560 C CA . GLY A 1 440 ? 17.625 29.156 -2.23 1 91.38 440 GLY A CA 1
ATOM 3561 C C . GLY A 1 440 ? 18.375 30.453 -2.453 1 91.38 440 GLY A C 1
ATOM 3562 O O . GLY A 1 440 ? 18.656 31.188 -1.502 1 91.38 440 GLY A O 1
ATOM 3563 N N . LYS A 1 441 ? 18.641 30.703 -3.705 1 90.69 441 LYS A N 1
ATOM 3564 C CA . LYS A 1 441 ? 19.312 31.953 -4.051 1 90.69 441 LYS A CA 1
ATOM 3565 C C . LYS A 1 441 ? 18.453 33.156 -3.672 1 90.69 441 LYS A C 1
ATOM 3567 O O . LYS A 1 441 ? 18.953 34.125 -3.1 1 90.69 441 LYS A O 1
ATOM 3572 N N . LYS A 1 442 ? 17.266 33.031 -3.98 1 88.75 442 LYS A N 1
ATOM 3573 C CA . LYS A 1 442 ? 16.328 34.125 -3.656 1 88.75 442 LYS A CA 1
ATOM 3574 C C . LYS A 1 442 ? 16.25 34.344 -2.148 1 88.75 442 LYS A C 1
ATOM 3576 O O . LYS A 1 442 ? 16.203 35.469 -1.686 1 88.75 442 LYS A O 1
ATOM 3581 N N . SER A 1 443 ? 16.203 33.312 -1.441 1 85.94 443 SER A N 1
ATOM 3582 C CA . SER A 1 443 ? 16.109 33.406 0.012 1 85.94 443 SER A CA 1
ATOM 3583 C C . SER A 1 443 ? 17.328 34.094 0.614 1 85.94 443 SER A C 1
ATOM 3585 O O . SER A 1 443 ? 17.219 34.875 1.563 1 85.94 443 SER A O 1
ATOM 3587 N N . ARG A 1 444 ? 18.5 33.875 0.12 1 85.38 444 ARG A N 1
ATOM 3588 C CA . ARG A 1 444 ? 19.734 34.469 0.601 1 85.38 444 ARG A CA 1
ATOM 3589 C C . ARG A 1 444 ? 19.781 35.938 0.27 1 85.38 444 ARG A C 1
ATOM 3591 O O . ARG A 1 444 ? 20.281 36.75 1.066 1 85.38 444 ARG A O 1
ATOM 3598 N N . GLU A 1 445 ? 19.219 36.219 -0.843 1 84 445 GLU A N 1
ATOM 3599 C CA . GLU A 1 445 ? 19.188 37.625 -1.248 1 84 445 GLU A CA 1
ATOM 3600 C C . GLU A 1 445 ? 18.266 38.438 -0.343 1 84 445 GLU A C 1
ATOM 3602 O O . GLU A 1 445 ? 18.578 39.562 0.025 1 84 445 GLU A O 1
ATOM 3607 N N . ILE A 1 446 ? 17.219 37.844 -0.019 1 79.19 446 ILE A N 1
ATOM 3608 C CA . ILE A 1 446 ? 16.25 38.5 0.844 1 79.19 446 ILE A CA 1
ATOM 3609 C C . ILE A 1 446 ? 16.844 38.719 2.236 1 79.19 446 ILE A C 1
ATOM 3611 O O . ILE A 1 446 ? 16.688 39.781 2.836 1 79.19 446 ILE A O 1
ATOM 3615 N N . THR A 1 447 ? 17.531 37.75 2.727 1 75.38 447 THR A N 1
ATOM 3616 C CA . THR A 1 447 ? 18.156 37.844 4.047 1 75.38 447 THR A CA 1
ATOM 3617 C C . THR A 1 447 ? 19.266 38.875 4.062 1 75.38 447 THR A C 1
ATOM 3619 O O . THR A 1 447 ? 19.406 39.625 5.027 1 75.38 447 THR A O 1
ATOM 3622 N N . SER A 1 448 ? 19.984 38.875 3.004 1 75.62 448 SER A N 1
ATOM 3623 C CA . SER A 1 448 ? 21.078 39.844 2.902 1 75.62 448 SER A CA 1
ATOM 3624 C C . SER A 1 448 ? 20.547 41.281 2.82 1 75.62 448 SER A C 1
ATOM 3626 O O . SER A 1 448 ? 21.125 42.188 3.41 1 75.62 448 SER A O 1
ATOM 3628 N N . LEU A 1 449 ? 19.562 41.438 2.1 1 67.56 449 LEU A N 1
ATOM 3629 C CA . LEU A 1 449 ? 18.969 42.75 1.969 1 67.56 449 LEU A CA 1
ATOM 3630 C C . LEU A 1 449 ? 18.422 43.25 3.307 1 67.56 449 LEU A C 1
ATOM 3632 O O . LEU A 1 449 ? 18.562 44.438 3.648 1 67.56 449 LEU A O 1
ATOM 3636 N N . LYS A 1 450 ? 17.875 42.5 4.07 1 66.81 450 LYS A N 1
ATOM 3637 C CA . LYS A 1 450 ? 17.297 42.844 5.363 1 66.81 450 LYS A CA 1
ATOM 3638 C C . LYS A 1 450 ? 18.391 43.219 6.371 1 66.81 450 LYS A C 1
ATOM 3640 O O . LYS A 1 450 ? 18.203 44.094 7.195 1 66.81 450 LYS A O 1
ATOM 3645 N N . ASP A 1 451 ? 19.422 42.375 6.258 1 66.75 451 ASP A N 1
ATOM 3646 C CA . ASP A 1 451 ? 20.562 42.656 7.113 1 66.75 451 ASP A CA 1
ATOM 3647 C C . ASP A 1 451 ? 21.125 44.062 6.793 1 66.75 451 ASP A C 1
ATOM 3649 O O . ASP A 1 451 ? 21.547 44.781 7.695 1 66.75 451 ASP A O 1
ATOM 3653 N N . THR A 1 452 ? 21.078 44.344 5.5 1 65.06 452 THR A N 1
ATOM 3654 C CA . THR A 1 452 ? 21.594 45.625 5.078 1 65.06 452 THR A CA 1
ATOM 3655 C C . THR A 1 452 ? 20.656 46.75 5.531 1 65.06 452 THR A C 1
ATOM 3657 O O . THR A 1 452 ? 21.125 47.844 5.93 1 65.06 452 THR A O 1
ATOM 3660 N N . LEU A 1 453 ? 19.453 46.438 5.477 1 59.94 453 LEU A N 1
ATOM 3661 C CA . LEU A 1 453 ? 18.5 47.438 5.883 1 59.94 453 LEU A CA 1
ATOM 3662 C C . LEU A 1 453 ? 18.5 47.625 7.398 1 59.94 453 LEU A C 1
ATOM 3664 O O . LEU A 1 453 ? 18.219 48.719 7.898 1 59.94 453 LEU A O 1
ATOM 3668 N N . ASN A 1 454 ? 18.766 46.656 8.078 1 54.41 454 ASN A N 1
ATOM 3669 C CA . ASN A 1 454 ? 18.828 46.75 9.539 1 54.41 454 ASN A CA 1
ATOM 3670 C C . ASN A 1 454 ? 20.172 47.281 10 1 54.41 454 ASN A C 1
ATOM 3672 O O . ASN A 1 454 ? 20.391 47.469 11.203 1 54.41 454 ASN A O 1
ATOM 3676 N N . MET A 1 455 ? 21.156 47.375 9.195 1 46.78 455 MET A N 1
ATOM 3677 C CA . MET A 1 455 ? 22.359 48.125 9.492 1 46.78 455 MET A CA 1
ATOM 3678 C C . MET A 1 455 ? 22.172 49.594 9.156 1 46.78 455 MET A C 1
ATOM 3680 O O . MET A 1 455 ? 22.672 50.469 9.859 1 46.78 455 MET A O 1
ATOM 3684 N N . MET B 1 1 ? -3.896 41.594 2.611 1 46.06 1 MET B N 1
ATOM 3685 C CA . MET B 1 1 ? -3.828 40.5 3.578 1 46.06 1 MET B CA 1
ATOM 3686 C C . MET B 1 1 ? -2.939 39.375 3.062 1 46.06 1 MET B C 1
ATOM 3688 O O . MET B 1 1 ? -3.107 38.906 1.933 1 46.06 1 MET B O 1
ATOM 3692 N N . SER B 1 2 ? -1.745 39.25 3.613 1 65.56 2 SER B N 1
ATOM 3693 C CA . SER B 1 2 ? -0.83 38.25 3.078 1 65.56 2 SER B CA 1
ATOM 3694 C C . SER B 1 2 ? -1.352 36.844 3.32 1 65.56 2 SER B C 1
ATOM 3696 O O . SER B 1 2 ? -1.736 36.5 4.441 1 65.56 2 SER B O 1
ATOM 3698 N N . SER B 1 3 ? -1.821 36.188 2.309 1 85 3 SER B N 1
ATOM 3699 C CA . SER B 1 3 ? -2.52 34.906 2.346 1 85 3 SER B CA 1
ATOM 3700 C C . SER B 1 3 ? -1.561 33.75 2.66 1 85 3 SER B C 1
ATOM 3702 O O . SER B 1 3 ? -0.389 33.812 2.281 1 85 3 SER B O 1
ATOM 3704 N N . PHE B 1 4 ? -1.904 33 3.66 1 95.31 4 PHE B N 1
ATOM 3705 C CA . PHE B 1 4 ? -1.222 31.75 4.008 1 95.31 4 PHE B CA 1
ATOM 3706 C C . PHE B 1 4 ? -1.479 30.688 2.959 1 95.31 4 PHE B C 1
ATOM 3708 O O . PHE B 1 4 ? -2.607 30.203 2.814 1 95.31 4 PHE B O 1
ATOM 3715 N N . ASN B 1 5 ? -0.422 30.344 2.273 1 95.88 5 ASN B N 1
ATOM 3716 C CA . ASN B 1 5 ? -0.57 29.375 1.2 1 95.88 5 ASN B CA 1
ATOM 3717 C C . ASN B 1 5 ? -0.673 27.953 1.746 1 95.88 5 ASN B C 1
ATOM 3719 O O . ASN B 1 5 ? 0.219 27.484 2.461 1 95.88 5 ASN B O 1
ATOM 3723 N N . ILE B 1 6 ? -1.752 27.281 1.431 1 96.69 6 ILE B N 1
ATOM 3724 C CA . ILE B 1 6 ? -1.988 25.906 1.843 1 96.69 6 ILE B CA 1
ATOM 3725 C C . ILE B 1 6 ? -2.838 25.188 0.794 1 96.69 6 ILE B C 1
ATOM 3727 O O . ILE B 1 6 ? -3.775 25.766 0.245 1 96.69 6 ILE B O 1
ATOM 3731 N N . ASP B 1 7 ? -2.48 23.984 0.465 1 94.56 7 ASP B N 1
ATOM 3732 C CA . ASP B 1 7 ? -3.225 23.297 -0.585 1 94.56 7 ASP B CA 1
ATOM 3733 C C . ASP B 1 7 ? -4.129 22.203 0.001 1 94.56 7 ASP B C 1
ATOM 3735 O O . ASP B 1 7 ? -4.094 21.953 1.206 1 94.56 7 ASP B O 1
ATOM 3739 N N . GLU B 1 8 ? -4.918 21.641 -0.855 1 93.25 8 GLU B N 1
ATOM 3740 C CA . GLU B 1 8 ? -5.902 20.641 -0.443 1 93.25 8 GLU B CA 1
ATOM 3741 C C . GLU B 1 8 ? -5.227 19.406 0.12 1 93.25 8 GLU B C 1
ATOM 3743 O O . GLU B 1 8 ? -5.734 18.781 1.062 1 93.25 8 GLU B O 1
ATOM 3748 N N . GLN B 1 9 ? -4.164 19 -0.435 1 92.69 9 GLN B N 1
ATOM 3749 C CA . GLN B 1 9 ? -3.447 17.812 0.045 1 92.69 9 GLN B CA 1
ATOM 3750 C C . GLN B 1 9 ? -2.99 18 1.489 1 92.69 9 GLN B C 1
ATOM 3752 O O . GLN B 1 9 ? -3.076 17.078 2.297 1 92.69 9 GLN B O 1
ATOM 3757 N N . THR B 1 10 ? -2.52 19.156 1.772 1 96 10 THR B N 1
ATOM 3758 C CA . THR B 1 10 ? -2.07 19.469 3.129 1 96 10 THR B CA 1
ATOM 3759 C C . THR B 1 10 ? -3.23 19.375 4.113 1 96 10 THR B C 1
ATOM 3761 O O . THR B 1 10 ? -3.098 18.766 5.184 1 96 10 THR B O 1
ATOM 3764 N N . LEU B 1 11 ? -4.367 19.906 3.723 1 96 11 LEU B N 1
ATOM 3765 C CA . LEU B 1 11 ? -5.543 19.844 4.586 1 96 11 LEU B CA 1
ATOM 3766 C C . LEU B 1 11 ? -5.977 18.406 4.816 1 96 11 LEU B C 1
ATOM 3768 O O . LEU B 1 11 ? -6.395 18.047 5.918 1 96 11 LEU B O 1
ATOM 3772 N N . THR B 1 12 ? -5.828 17.625 3.838 1 92.81 12 THR B N 1
ATOM 3773 C CA . THR B 1 12 ? -6.18 16.203 3.93 1 92.81 12 THR B CA 1
ATOM 3774 C C . THR B 1 12 ? -5.172 15.453 4.797 1 92.81 12 THR B C 1
ATOM 3776 O O . THR B 1 12 ? -5.559 14.656 5.648 1 92.81 12 THR B O 1
ATOM 3779 N N . ASP B 1 13 ? -3.934 15.734 4.57 1 93.75 13 ASP B N 1
ATOM 3780 C CA . ASP B 1 13 ? -2.877 15.102 5.355 1 93.75 13 ASP B CA 1
ATOM 3781 C C . ASP B 1 13 ? -3.102 15.312 6.848 1 93.75 13 ASP B C 1
ATOM 3783 O O . ASP B 1 13 ? -2.906 14.391 7.648 1 93.75 13 ASP B O 1
ATOM 3787 N N . LEU B 1 14 ? -3.557 16.5 7.191 1 95.38 14 LEU B N 1
ATOM 3788 C CA . LEU B 1 14 ? -3.711 16.875 8.586 1 95.38 14 LEU B CA 1
ATOM 3789 C C . LEU B 1 14 ? -5.109 16.547 9.094 1 95.38 14 LEU B C 1
ATOM 3791 O O . LEU B 1 14 ? -5.445 16.828 10.25 1 95.38 14 LEU B O 1
ATOM 3795 N N . ASN B 1 15 ? -5.902 16.031 8.297 1 93.94 15 ASN B N 1
ATOM 3796 C CA . ASN B 1 15 ? -7.273 15.641 8.617 1 93.94 15 ASN B CA 1
ATOM 3797 C C . ASN B 1 15 ? -8.07 16.797 9.195 1 93.94 15 ASN B C 1
ATOM 3799 O O . ASN B 1 15 ? -8.727 16.656 10.227 1 93.94 15 ASN B O 1
ATOM 3803 N N . ILE B 1 16 ? -7.969 17.906 8.508 1 96.56 16 ILE B N 1
ATOM 3804 C CA . ILE B 1 16 ? -8.617 19.094 9.023 1 96.56 16 ILE B CA 1
ATOM 3805 C C . ILE B 1 16 ? -10.125 18.984 8.852 1 96.56 16 ILE B C 1
ATOM 3807 O O . ILE B 1 16 ? -10.891 19.25 9.789 1 96.56 16 ILE B O 1
ATOM 3811 N N . PHE B 1 17 ? -10.539 18.594 7.59 1 93.44 17 PHE B N 1
ATOM 3812 C CA . PHE B 1 17 ? -11.961 18.531 7.312 1 93.44 17 PHE B CA 1
ATOM 3813 C C . PHE B 1 17 ? -12.367 17.109 6.926 1 93.44 17 PHE B C 1
ATOM 3815 O O . PHE B 1 17 ? -11.539 16.328 6.445 1 93.44 17 PHE B O 1
ATOM 3822 N N . THR B 1 18 ? -13.508 16.609 7.352 1 73 18 THR B N 1
ATOM 3823 C CA . THR B 1 18 ? -13.977 15.234 7.156 1 73 18 THR B CA 1
ATOM 3824 C C . THR B 1 18 ? -14.242 14.961 5.68 1 73 18 THR B C 1
ATOM 3826 O O . THR B 1 18 ? -14.93 15.742 5.016 1 73 18 THR B O 1
ATOM 3829 N N . LYS B 1 19 ? -13.602 14.141 5.086 1 60.41 19 LYS B N 1
ATOM 3830 C CA . LYS B 1 19 ? -14.125 13.656 3.811 1 60.41 19 LYS B CA 1
ATOM 3831 C C . LYS B 1 19 ? -14.938 12.375 4.004 1 60.41 19 LYS B C 1
ATOM 3833 O O . LYS B 1 19 ? -15.844 12.086 3.223 1 60.41 19 LYS B O 1
ATOM 3838 N N . LYS B 1 20 ? -14.477 11.641 5.012 1 59.69 20 LYS B N 1
ATOM 3839 C CA . LYS B 1 20 ? -15.156 10.352 5.148 1 59.69 20 LYS B CA 1
ATOM 3840 C C . LYS B 1 20 ? -15.906 10.266 6.473 1 59.69 20 LYS B C 1
ATOM 3842 O O . LYS B 1 20 ? -15.461 10.812 7.48 1 59.69 20 LYS B O 1
ATOM 3847 N N . THR B 1 21 ? -17.125 9.656 6.48 1 53.38 21 THR B N 1
ATOM 3848 C CA . THR B 1 21 ? -17.969 9.391 7.637 1 53.38 21 THR B CA 1
ATOM 3849 C C . THR B 1 21 ? -17.203 8.594 8.695 1 53.38 21 THR B C 1
ATOM 3851 O O . THR B 1 21 ? -16.562 7.598 8.383 1 53.38 21 THR B O 1
ATOM 3854 N N . GLY B 1 22 ? -17.141 9.039 9.961 1 56.41 22 GLY B N 1
ATOM 3855 C CA . GLY B 1 22 ? -16.562 8.312 11.078 1 56.41 22 GLY B CA 1
ATOM 3856 C C . GLY B 1 22 ? -15.164 8.781 11.438 1 56.41 22 GLY B C 1
ATOM 3857 O O . GLY B 1 22 ? -14.602 8.359 12.453 1 56.41 22 GLY B O 1
ATOM 3858 N N . SER B 1 23 ? -14.602 9.586 10.586 1 65.38 23 SER B N 1
ATOM 3859 C CA . SER B 1 23 ? -13.25 10.031 10.93 1 65.38 23 SER B CA 1
ATOM 3860 C C . SER B 1 23 ? -13.289 11.273 11.812 1 65.38 23 SER B C 1
ATOM 3862 O O . SER B 1 23 ? -14.102 12.172 11.594 1 65.38 23 SER B O 1
ATOM 3864 N N . ASN B 1 24 ? -12.633 11.258 12.977 1 84.31 24 ASN B N 1
ATOM 3865 C CA . ASN B 1 24 ? -12.492 12.383 13.891 1 84.31 24 ASN B CA 1
ATOM 3866 C C . ASN B 1 24 ? -11.602 13.477 13.305 1 84.31 24 ASN B C 1
ATOM 3868 O O . ASN B 1 24 ? -10.398 13.516 13.57 1 84.31 24 ASN B O 1
ATOM 3872 N N . SER B 1 25 ? -12.281 14.414 12.531 1 93.06 25 SER B N 1
ATOM 3873 C CA . SER B 1 25 ? -11.539 15.531 11.953 1 93.06 25 SER B CA 1
ATOM 3874 C C . SER B 1 25 ? -11.227 16.594 13 1 93.06 25 SER B C 1
ATOM 3876 O O . SER B 1 25 ? -11.789 16.578 14.094 1 93.06 25 SER B O 1
ATOM 3878 N N . ILE B 1 26 ? -10.289 17.406 12.664 1 96.12 26 ILE B N 1
ATOM 3879 C CA . ILE B 1 26 ? -9.93 18.484 13.578 1 96.12 26 ILE B CA 1
ATOM 3880 C C . ILE B 1 26 ? -11.094 19.469 13.695 1 96.12 26 ILE B C 1
ATOM 3882 O O . ILE B 1 26 ? -11.336 20.031 14.766 1 96.12 26 ILE B O 1
ATOM 3886 N N . PHE B 1 27 ? -11.812 19.719 12.625 1 96.06 27 PHE B N 1
ATOM 3887 C CA . PHE B 1 27 ? -13 20.562 12.664 1 96.06 27 PHE B CA 1
ATOM 3888 C C . PHE B 1 27 ? -14 20.047 13.68 1 96.06 27 PHE B C 1
ATOM 3890 O O . PHE B 1 27 ? -14.672 20.828 14.352 1 96.06 27 PHE B O 1
ATOM 3897 N N . ASP B 1 28 ? -14.109 18.781 13.828 1 92.75 28 ASP B N 1
ATOM 3898 C CA . ASP B 1 28 ? -15.031 18.172 14.781 1 92.75 28 ASP B CA 1
ATOM 3899 C C . ASP B 1 28 ? -14.68 18.562 16.219 1 92.75 28 ASP B C 1
ATOM 3901 O O . ASP B 1 28 ? -15.547 18.609 17.078 1 92.75 28 ASP B O 1
ATOM 3905 N N . LEU B 1 29 ? -13.477 18.812 16.422 1 92.81 29 LEU B N 1
ATOM 3906 C CA . LEU B 1 29 ? -13.031 19.234 17.75 1 92.81 29 LEU B CA 1
ATOM 3907 C C . LEU B 1 29 ? -13.578 20.625 18.078 1 92.81 29 LEU B C 1
ATOM 3909 O O . LEU B 1 29 ? -13.828 20.922 19.25 1 92.81 29 LEU B O 1
ATOM 3913 N N . PHE B 1 30 ? -13.758 21.422 17.078 1 94.5 30 PHE B N 1
ATOM 3914 C CA . PHE B 1 30 ? -14.086 22.828 17.297 1 94.5 30 PHE B CA 1
ATOM 3915 C C . PHE B 1 30 ? -15.531 23.125 16.922 1 94.5 30 PHE B C 1
ATOM 3917 O O . PHE B 1 30 ? -16.016 24.234 17.125 1 94.5 30 PHE B O 1
ATOM 3924 N N . LYS B 1 31 ? -16.25 22.172 16.438 1 87.81 31 LYS B N 1
ATOM 3925 C CA . LYS B 1 31 ? -17.547 22.453 15.844 1 87.81 31 LYS B CA 1
ATOM 3926 C C . LYS B 1 31 ? -18.625 22.578 16.906 1 87.81 31 LYS B C 1
ATOM 3928 O O . LYS B 1 31 ? -19.828 22.5 16.609 1 87.81 31 LYS B O 1
ATOM 3933 N N . GLY B 1 32 ? -18.297 22.844 18.062 1 90.38 32 GLY B N 1
ATOM 3934 C CA . GLY B 1 32 ? -19.25 22.922 19.156 1 90.38 32 GLY B CA 1
ATOM 3935 C C . GLY B 1 32 ? -19.812 24.312 19.375 1 90.38 32 GLY B C 1
ATOM 3936 O O . GLY B 1 32 ? -20.062 24.719 20.516 1 90.38 32 GLY B O 1
ATOM 3937 N N . THR B 1 33 ? -19.906 25.109 18.344 1 92.06 33 THR B N 1
ATOM 3938 C CA . THR B 1 33 ? -20.531 26.422 18.469 1 92.06 33 THR B CA 1
ATOM 3939 C C . THR B 1 33 ? -22.031 26.266 18.766 1 92.06 33 THR B C 1
ATOM 3941 O O . THR B 1 33 ? -22.641 25.25 18.422 1 92.06 33 THR B O 1
ATOM 3944 N N . ARG B 1 34 ? -22.625 27.172 19.344 1 88.94 34 ARG B N 1
ATOM 3945 C CA . ARG B 1 34 ? -24.031 27.125 19.719 1 88.94 34 ARG B CA 1
ATOM 3946 C C . ARG B 1 34 ? -24.938 27.422 18.516 1 88.94 34 ARG B C 1
ATOM 3948 O O . ARG B 1 34 ? -26.047 26.891 18.422 1 88.94 34 ARG B O 1
ATOM 3955 N N . THR B 1 35 ? -24.391 28.188 17.672 1 88.62 35 THR B N 1
ATOM 3956 C CA . THR B 1 35 ? -25.234 28.641 16.562 1 88.62 35 THR B CA 1
ATOM 3957 C C . THR B 1 35 ? -24.766 28.016 15.242 1 88.62 35 THR B C 1
ATOM 3959 O O . THR B 1 35 ? -23.578 27.719 15.078 1 88.62 35 THR B O 1
ATOM 3962 N N . LEU B 1 36 ? -25.688 27.938 14.328 1 85.5 36 LEU B N 1
ATOM 3963 C CA . LEU B 1 36 ? -25.344 27.453 12.992 1 85.5 36 LEU B CA 1
ATOM 3964 C C . LEU B 1 36 ? -24.469 28.469 12.258 1 85.5 36 LEU B C 1
ATOM 3966 O O . LEU B 1 36 ? -23.547 28.078 11.547 1 85.5 36 LEU B O 1
ATOM 3970 N N . GLY B 1 37 ? -24.875 29.688 12.391 1 88 37 GLY B N 1
ATOM 3971 C CA . GLY B 1 37 ? -24.062 30.734 11.789 1 88 37 GLY B CA 1
ATOM 3972 C C . GLY B 1 37 ? -22.641 30.75 12.305 1 88 37 GLY B C 1
ATOM 3973 O O . GLY B 1 37 ? -21.703 30.984 11.539 1 88 37 GLY B O 1
ATOM 3974 N N . GLY B 1 38 ? -22.5 30.547 13.578 1 92.44 38 GLY B N 1
ATOM 3975 C CA . GLY B 1 38 ? -21.172 30.422 14.156 1 92.44 38 GLY B CA 1
ATOM 3976 C C . GLY B 1 38 ? -20.375 29.266 13.586 1 92.44 38 GLY B C 1
ATOM 3977 O O . GLY B 1 38 ? -19.172 29.391 13.312 1 92.44 38 GLY B O 1
ATOM 3978 N N . ARG B 1 39 ? -21.047 28.203 13.406 1 93.38 39 ARG B N 1
ATOM 3979 C CA . ARG B 1 39 ? -20.391 27.016 12.852 1 93.38 39 ARG B CA 1
ATOM 3980 C C . ARG B 1 39 ? -19.938 27.266 11.414 1 93.38 39 ARG B C 1
ATOM 3982 O O . ARG B 1 39 ? -18.844 26.859 11.031 1 93.38 39 ARG B O 1
ATOM 3989 N N . GLU B 1 40 ? -20.797 27.859 10.656 1 92.62 40 GLU B N 1
ATOM 3990 C CA . GLU B 1 40 ? -20.469 28.172 9.273 1 92.62 40 GLU B CA 1
ATOM 3991 C C . GLU B 1 40 ? -19.281 29.141 9.188 1 92.62 40 GLU B C 1
ATOM 3993 O O . GLU B 1 40 ? -18.375 28.953 8.359 1 92.62 40 GLU B O 1
ATOM 3998 N N . ARG B 1 41 ? -19.312 30.094 9.984 1 94.38 41 ARG B N 1
ATOM 3999 C CA . ARG B 1 41 ? -18.219 31.062 10.008 1 94.38 41 ARG B CA 1
ATOM 4000 C C . ARG B 1 41 ? -16.922 30.406 10.461 1 94.38 41 ARG B C 1
ATOM 4002 O O . ARG B 1 41 ? -15.836 30.75 9.969 1 94.38 41 ARG B O 1
ATOM 4009 N N . LEU B 1 42 ? -17.016 29.594 11.422 1 96.88 42 LEU B N 1
ATOM 4010 C CA . LEU B 1 42 ? -15.836 28.844 11.883 1 96.88 42 LEU B CA 1
ATOM 4011 C C . LEU B 1 42 ? -15.234 28.031 10.742 1 96.88 42 LEU B C 1
ATOM 4013 O O . LEU B 1 42 ? -14.016 27.984 10.594 1 96.88 42 LEU B O 1
ATOM 4017 N N . MET B 1 43 ? -16.062 27.391 10.008 1 95.44 43 MET B N 1
ATOM 4018 C CA . MET B 1 43 ? -15.609 26.625 8.852 1 95.44 43 MET B CA 1
ATOM 4019 C C . MET B 1 43 ? -14.852 27.516 7.867 1 95.44 43 MET B C 1
ATOM 4021 O O . MET B 1 43 ? -13.789 27.141 7.387 1 95.44 43 MET B O 1
ATOM 4025 N N . ASP B 1 44 ? -15.414 28.625 7.633 1 95.19 44 ASP B N 1
ATOM 4026 C CA . ASP B 1 44 ? -14.766 29.578 6.73 1 95.19 44 ASP B CA 1
ATOM 4027 C C . ASP B 1 44 ? -13.414 30.016 7.273 1 95.19 44 ASP B C 1
ATOM 4029 O O . ASP B 1 44 ? -12.438 30.125 6.523 1 95.19 44 ASP B O 1
ATOM 4033 N N . MET B 1 45 ? -13.422 30.297 8.508 1 95.19 45 MET B N 1
ATOM 4034 C CA . MET B 1 45 ? -12.188 30.719 9.172 1 95.19 45 MET B CA 1
ATOM 4035 C C . MET B 1 45 ? -11.109 29.656 9.047 1 95.19 45 MET B C 1
ATOM 4037 O O . MET B 1 45 ? -9.953 29.953 8.766 1 95.19 45 MET B O 1
ATOM 4041 N N . MET B 1 46 ? -11.453 28.438 9.219 1 96.88 46 MET B N 1
ATOM 4042 C CA . MET B 1 46 ? -10.492 27.328 9.219 1 96.88 46 MET B CA 1
ATOM 4043 C C . MET B 1 46 ? -10.016 27.031 7.805 1 96.88 46 MET B C 1
ATOM 4045 O O . MET B 1 46 ? -8.969 26.391 7.621 1 96.88 46 MET B O 1
ATOM 4049 N N . HIS B 1 47 ? -10.719 27.484 6.836 1 95.62 47 HIS B N 1
ATOM 4050 C CA . HIS B 1 47 ? -10.289 27.312 5.453 1 95.62 47 HIS B CA 1
ATOM 4051 C C . HIS B 1 47 ? -9.305 28.406 5.039 1 95.62 47 HIS B C 1
ATOM 4053 O O . HIS B 1 47 ? -8.648 28.297 3.996 1 95.62 47 HIS B O 1
ATOM 4059 N N . SER B 1 48 ? -9.188 29.391 5.953 1 94.62 48 SER B N 1
ATOM 4060 C CA . SER B 1 48 ? -8.398 30.531 5.516 1 94.62 48 SER B CA 1
ATOM 4061 C C . SER B 1 48 ? -7.406 30.969 6.59 1 94.62 48 SER B C 1
ATOM 4063 O O . SER B 1 48 ? -7.48 32.094 7.09 1 94.62 48 SER B O 1
ATOM 4065 N N . PRO B 1 49 ? -6.441 30.188 6.812 1 97.12 49 PRO B N 1
ATOM 4066 C CA . PRO B 1 49 ? -5.391 30.656 7.711 1 97.12 49 PRO B CA 1
ATOM 4067 C C . PRO B 1 49 ? -4.711 31.922 7.195 1 97.12 49 PRO B C 1
ATOM 4069 O O . PRO B 1 49 ? -4.762 32.219 6 1 97.12 49 PRO B O 1
ATOM 4072 N N . SER B 1 50 ? -4.121 32.656 8.125 1 96.25 50 SER B N 1
ATOM 4073 C CA . SER B 1 50 ? -3.594 33.969 7.758 1 96.25 50 SER B CA 1
ATOM 4074 C C . SER B 1 50 ? -2.08 34.031 7.938 1 96.25 50 SER B C 1
ATOM 4076 O O . SER B 1 50 ? -1.52 33.312 8.758 1 96.25 50 SER B O 1
ATOM 4078 N N . ALA B 1 51 ? -1.437 34.906 7.145 1 95.06 51 ALA B N 1
ATOM 4079 C CA . ALA B 1 51 ? -0.017 35.188 7.309 1 95.06 51 ALA B CA 1
ATOM 4080 C C . ALA B 1 51 ? 0.182 36.625 7.848 1 95.06 51 ALA B C 1
ATOM 4082 O O . ALA B 1 51 ? 1.304 37.125 7.867 1 95.06 51 ALA B O 1
ATOM 4083 N N . ASP B 1 52 ? -0.88 37.156 8.219 1 94.5 52 ASP B N 1
ATOM 4084 C CA . ASP B 1 52 ? -0.841 38.5 8.797 1 94.5 52 ASP B CA 1
ATOM 4085 C C . ASP B 1 52 ? -0.791 38.438 10.32 1 94.5 52 ASP B C 1
ATOM 4087 O O . ASP B 1 52 ? -1.772 38.062 10.969 1 94.5 52 ASP B O 1
ATOM 4091 N N . ILE B 1 53 ? 0.266 38.875 10.852 1 93.94 53 ILE B N 1
ATOM 4092 C CA . ILE B 1 53 ? 0.52 38.75 12.281 1 93.94 53 ILE B CA 1
ATOM 4093 C C . ILE B 1 53 ? -0.54 39.531 13.062 1 93.94 53 ILE B C 1
ATOM 4095 O O . ILE B 1 53 ? -0.938 39.125 14.156 1 93.94 53 ILE B O 1
ATOM 4099 N N . GLU B 1 54 ? -0.961 40.656 12.547 1 94.56 54 GLU B N 1
ATOM 4100 C CA . GLU B 1 54 ? -1.965 41.438 13.234 1 94.56 54 GLU B CA 1
ATOM 4101 C C . GLU B 1 54 ? -3.297 40.719 13.328 1 94.56 54 GLU B C 1
ATOM 4103 O O . GLU B 1 54 ? -3.902 40.656 14.398 1 94.56 54 GLU B O 1
ATOM 4108 N N . GLU B 1 55 ? -3.699 40.219 12.234 1 94.81 55 GLU B N 1
ATOM 4109 C CA . GLU B 1 55 ? -4.953 39.469 12.203 1 94.81 55 GLU B CA 1
ATOM 4110 C C . GLU B 1 55 ? -4.914 38.281 13.172 1 94.81 55 GLU B C 1
ATOM 4112 O O . GLU B 1 55 ? -5.871 38.062 13.906 1 94.81 55 GLU B O 1
ATOM 4117 N N . ILE B 1 56 ? -3.822 37.594 13.156 1 96.44 56 ILE B N 1
ATOM 4118 C CA . ILE B 1 56 ? -3.658 36.406 13.961 1 96.44 56 ILE B CA 1
ATOM 4119 C C . ILE B 1 56 ? -3.664 36.781 15.445 1 96.44 56 ILE B C 1
ATOM 4121 O O . ILE B 1 56 ? -4.352 36.125 16.25 1 96.44 56 ILE B O 1
ATOM 4125 N N . THR B 1 57 ? -2.967 37.781 15.75 1 96.38 57 THR B N 1
ATOM 4126 C CA . THR B 1 57 ? -2.818 38.156 17.141 1 96.38 57 THR B CA 1
ATOM 4127 C C . THR B 1 57 ? -4.129 38.719 17.688 1 96.38 57 THR B C 1
ATOM 4129 O O . THR B 1 57 ? -4.473 38.5 18.859 1 96.38 57 THR B O 1
ATOM 4132 N N . LEU B 1 58 ? -4.816 39.5 16.906 1 96.75 58 LEU B N 1
ATOM 4133 C CA . LEU B 1 58 ? -6.105 40.031 17.328 1 96.75 58 LEU B CA 1
ATOM 4134 C C . LEU B 1 58 ? -7.078 38.906 17.656 1 96.75 58 LEU B C 1
ATOM 4136 O O . LEU B 1 58 ? -7.762 38.938 18.688 1 96.75 58 LEU B O 1
ATOM 4140 N N . ARG B 1 59 ? -7.145 37.938 16.844 1 96.88 59 ARG B N 1
ATOM 4141 C CA . ARG B 1 59 ? -8.023 36.812 17.078 1 96.88 59 ARG B CA 1
ATOM 4142 C C . ARG B 1 59 ? -7.578 36 18.297 1 96.88 59 ARG B C 1
ATOM 4144 O O . ARG B 1 59 ? -8.391 35.688 19.172 1 96.88 59 ARG B O 1
ATOM 4151 N N . ARG B 1 60 ? -6.305 35.656 18.328 1 98 60 ARG B N 1
ATOM 4152 C CA . ARG B 1 60 ? -5.727 34.938 19.438 1 98 60 ARG B CA 1
ATOM 4153 C C . ARG B 1 60 ? -6.043 35.594 20.781 1 98 60 ARG B C 1
ATOM 4155 O O . ARG B 1 60 ? -6.492 34.938 21.719 1 98 60 ARG B O 1
ATOM 4162 N N . ASP B 1 61 ? -5.82 36.875 20.828 1 97.81 61 ASP B N 1
ATOM 4163 C CA . ASP B 1 61 ? -6.004 37.594 22.078 1 97.81 61 ASP B CA 1
ATOM 4164 C C . ASP B 1 61 ? -7.469 37.625 22.484 1 97.81 61 ASP B C 1
ATOM 4166 O O . ASP B 1 61 ? -7.781 37.594 23.688 1 97.81 61 ASP B O 1
ATOM 4170 N N . SER B 1 62 ? -8.352 37.75 21.531 1 97.69 62 SER B N 1
ATOM 4171 C CA . SER B 1 62 ? -9.781 37.719 21.828 1 97.69 62 SER B CA 1
ATOM 4172 C C . SER B 1 62 ? -10.211 36.375 22.406 1 97.69 62 SER B C 1
ATOM 4174 O O . SER B 1 62 ? -10.938 36.344 23.406 1 97.69 62 SER B O 1
ATOM 4176 N N . ILE B 1 63 ? -9.758 35.344 21.812 1 98.25 63 ILE B N 1
ATOM 4177 C CA . ILE B 1 63 ? -10.07 34 22.297 1 98.25 63 ILE B CA 1
ATOM 4178 C C . ILE B 1 63 ? -9.461 33.781 23.688 1 98.25 63 ILE B C 1
ATOM 4180 O O . ILE B 1 63 ? -10.109 33.219 24.578 1 98.25 63 ILE B O 1
ATOM 4184 N N . LYS B 1 64 ? -8.234 34.219 23.781 1 98.12 64 LYS B N 1
ATOM 4185 C CA . LYS B 1 64 ? -7.531 34.062 25.047 1 98.12 64 LYS B CA 1
ATOM 4186 C C . LYS B 1 64 ? -8.273 34.781 26.172 1 98.12 64 LYS B C 1
ATOM 4188 O O . LYS B 1 64 ? -8.273 34.312 27.312 1 98.12 64 LYS B O 1
ATOM 4193 N N . TYR B 1 65 ? -8.812 35.906 25.859 1 97.31 65 TYR B N 1
ATOM 4194 C CA . TYR B 1 65 ? -9.594 36.656 26.844 1 97.31 65 TYR B CA 1
ATOM 4195 C C . TYR B 1 65 ? -10.766 35.812 27.344 1 97.31 65 TYR B C 1
ATOM 4197 O O . TYR B 1 65 ? -11.016 35.719 28.547 1 97.31 65 TYR B O 1
ATOM 4205 N N . PHE B 1 66 ? -11.492 35.188 26.422 1 97.31 66 PHE B N 1
ATOM 4206 C CA . PHE B 1 66 ? -12.578 34.312 26.797 1 97.31 66 PHE B CA 1
ATOM 4207 C C . PHE B 1 66 ? -12.055 33.156 27.656 1 97.31 66 PHE B C 1
ATOM 4209 O O . PHE B 1 66 ? -12.711 32.719 28.609 1 97.31 66 PHE B O 1
ATOM 4216 N N . TYR B 1 67 ? -10.922 32.656 27.281 1 97.62 67 TYR B N 1
ATOM 4217 C CA . TYR B 1 67 ? -10.281 31.547 27.984 1 97.62 67 TYR B CA 1
ATOM 4218 C C . TYR B 1 67 ? -9.906 31.953 29.406 1 97.62 67 TYR B C 1
ATOM 4220 O O . TYR B 1 67 ? -10.273 31.266 30.375 1 97.62 67 TYR B O 1
ATOM 4228 N N . ASP B 1 68 ? -9.234 33.062 29.562 1 96.75 68 ASP B N 1
ATOM 4229 C CA . ASP B 1 68 ? -8.695 33.5 30.844 1 96.75 68 ASP B CA 1
ATOM 4230 C C . ASP B 1 68 ? -9.82 33.844 31.812 1 96.75 68 ASP B C 1
ATOM 4232 O O . ASP B 1 68 ? -9.695 33.625 33.031 1 96.75 68 ASP B O 1
ATOM 4236 N N . HIS B 1 69 ? -10.875 34.375 31.312 1 94.81 69 HIS B N 1
ATOM 4237 C CA . HIS B 1 69 ? -11.961 34.844 32.156 1 94.81 69 HIS B CA 1
ATOM 4238 C C . HIS B 1 69 ? -13.109 33.844 32.219 1 94.81 69 HIS B C 1
ATOM 4240 O O . HIS B 1 69 ? -14.133 34.094 32.844 1 94.81 69 HIS B O 1
ATOM 4246 N N . ARG B 1 70 ? -12.977 32.781 31.531 1 94.19 70 ARG B N 1
ATOM 4247 C CA . ARG B 1 70 ? -14.008 31.734 31.469 1 94.19 70 ARG B CA 1
ATOM 4248 C C . ARG B 1 70 ? -15.367 32.344 31.141 1 94.19 70 ARG B C 1
ATOM 4250 O O . ARG B 1 70 ? -16.344 32.094 31.844 1 94.19 70 ARG B O 1
ATOM 4257 N N . LEU B 1 71 ? -15.312 33.156 30.125 1 93.56 71 LEU B N 1
ATOM 4258 C CA . LEU B 1 71 ? -16.547 33.812 29.734 1 93.56 71 LEU B CA 1
ATOM 4259 C C . LEU B 1 71 ? -17.531 32.812 29.125 1 93.56 71 LEU B C 1
ATOM 4261 O O . LEU B 1 71 ? -17.156 31.969 28.328 1 93.56 71 LEU B O 1
ATOM 4265 N N . ASN B 1 72 ? -18.734 32.906 29.609 1 91.75 72 ASN B N 1
ATOM 4266 C CA . ASN B 1 72 ? -19.828 32.125 29.078 1 91.75 72 ASN B CA 1
ATOM 4267 C C . ASN B 1 72 ? -20.797 32.969 28.266 1 91.75 72 ASN B C 1
ATOM 4269 O O . ASN B 1 72 ? -21.484 33.844 28.812 1 91.75 72 ASN B O 1
ATOM 4273 N N . PHE B 1 73 ? -20.75 32.781 26.984 1 91.62 73 PHE B N 1
ATOM 4274 C CA . PHE B 1 73 ? -21.656 33.5 26.078 1 91.62 73 PHE B CA 1
ATOM 4275 C C . PHE B 1 73 ? -22.891 32.656 25.812 1 91.62 73 PHE B C 1
ATOM 4277 O O . PHE B 1 73 ? -22.953 31.922 24.812 1 91.62 73 PHE B O 1
ATOM 4284 N N . GLU B 1 74 ? -23.891 32.781 26.641 1 87 74 GLU B N 1
ATOM 4285 C CA . GLU B 1 74 ? -25.062 31.906 26.656 1 87 74 GLU B CA 1
ATOM 4286 C C . GLU B 1 74 ? -26.109 32.344 25.656 1 87 74 GLU B C 1
ATOM 4288 O O . GLU B 1 74 ? -27.125 32.938 26.031 1 87 74 GLU B O 1
ATOM 4293 N N . VAL B 1 75 ? -25.812 32.125 24.484 1 85.81 75 VAL B N 1
ATOM 4294 C CA . VAL B 1 75 ? -26.859 32.344 23.469 1 85.81 75 VAL B CA 1
ATOM 4295 C C . VAL B 1 75 ? -27.516 31 23.125 1 85.81 75 VAL B C 1
ATOM 4297 O O . VAL B 1 75 ? -26.859 29.969 23.062 1 85.81 75 VAL B O 1
ATOM 4300 N N . ARG B 1 76 ? -28.812 31.016 23.016 1 77.75 76 ARG B N 1
ATOM 4301 C CA . ARG B 1 76 ? -29.562 29.812 22.672 1 77.75 76 ARG B CA 1
ATOM 4302 C C . ARG B 1 76 ? -29.703 29.656 21.156 1 77.75 76 ARG B C 1
ATOM 4304 O O . ARG B 1 76 ? -30.125 30.594 20.469 1 77.75 76 ARG B O 1
ATOM 4311 N N . ASN B 1 77 ? -29.328 28.594 20.75 1 79.56 77 ASN B N 1
ATOM 4312 C CA . ASN B 1 77 ? -29.328 28.312 19.312 1 79.56 77 ASN B CA 1
ATOM 4313 C C . ASN B 1 77 ? -30.719 28.484 18.703 1 79.56 77 ASN B C 1
ATOM 4315 O O . ASN B 1 77 ? -30.859 29.125 17.656 1 79.56 77 ASN B O 1
ATOM 4319 N N . GLU B 1 78 ? -31.625 28.016 19.391 1 73.5 78 GLU B N 1
ATOM 4320 C CA . GLU B 1 78 ? -33 28.031 18.875 1 73.5 78 GLU B CA 1
ATOM 4321 C C . GLU B 1 78 ? -33.5 29.453 18.672 1 73.5 78 GLU B C 1
ATOM 4323 O O . GLU B 1 78 ? -34.156 29.75 17.688 1 73.5 78 GLU B O 1
ATOM 4328 N N . GLU B 1 79 ? -33.125 30.234 19.625 1 78.19 79 GLU B N 1
ATOM 4329 C CA . GLU B 1 79 ? -33.594 31.625 19.562 1 78.19 79 GLU B CA 1
ATOM 4330 C C . GLU B 1 79 ? -32.938 32.375 18.406 1 78.19 79 GLU B C 1
ATOM 4332 O O . GLU B 1 79 ? -33.594 33.094 17.672 1 78.19 79 GLU B O 1
ATOM 4337 N N . LEU B 1 80 ? -31.672 32.125 18.281 1 84.31 80 LEU B N 1
ATOM 4338 C CA . LEU B 1 80 ? -30.938 32.844 17.234 1 84.31 80 LEU B CA 1
ATOM 4339 C C . LEU B 1 80 ? -31.344 32.312 15.859 1 84.31 80 LEU B C 1
ATOM 4341 O O . LEU B 1 80 ? -31.406 33.094 14.898 1 84.31 80 LEU B O 1
ATOM 4345 N N . ASP B 1 81 ? -31.578 31.078 15.805 1 76.06 81 ASP B N 1
ATOM 4346 C CA . ASP B 1 81 ? -32.031 30.516 14.547 1 76.06 81 ASP B CA 1
ATOM 4347 C C . ASP B 1 81 ? -33.375 31.125 14.125 1 76.06 81 ASP B C 1
ATOM 4349 O O . ASP B 1 81 ? -33.594 31.375 12.938 1 76.06 81 ASP B O 1
ATOM 4353 N N . LEU B 1 82 ? -34.188 31.312 15.031 1 72.88 82 LEU B N 1
ATOM 4354 C CA . LEU B 1 82 ? -35.5 31.875 14.75 1 72.88 82 LEU B CA 1
ATOM 4355 C C . LEU B 1 82 ? -35.375 33.344 14.328 1 72.88 82 LEU B C 1
ATOM 4357 O O . LEU B 1 82 ? -36.188 33.812 13.508 1 72.88 82 LEU B O 1
ATOM 4361 N N . VAL B 1 83 ? -34.469 33.969 14.922 1 82.88 83 VAL B N 1
ATOM 4362 C CA . VAL B 1 83 ? -34.219 35.375 14.516 1 82.88 83 VAL B CA 1
ATOM 4363 C C . VAL B 1 83 ? -33.781 35.406 13.055 1 82.88 83 VAL B C 1
ATOM 4365 O O . VAL B 1 83 ? -34.25 36.25 12.281 1 82.88 83 VAL B O 1
ATOM 4368 N N . GLU B 1 84 ? -32.938 34.562 12.758 1 81.38 84 GLU B N 1
ATOM 4369 C CA . GLU B 1 84 ? -32.469 34.5 11.375 1 81.38 84 GLU B CA 1
ATOM 4370 C C . GLU B 1 84 ? -33.594 34.156 10.422 1 81.38 84 GLU B C 1
ATOM 4372 O O . GLU B 1 84 ? -33.688 34.719 9.328 1 81.38 84 GLU B O 1
ATOM 4377 N N . PHE B 1 85 ? -34.344 33.25 10.859 1 73.19 85 PHE B N 1
ATOM 4378 C CA . PHE B 1 85 ? -35.5 32.844 10.055 1 73.19 85 PHE B CA 1
ATOM 4379 C C . PHE B 1 85 ? -36.469 34.031 9.859 1 73.19 85 PHE B C 1
ATOM 4381 O O . PHE B 1 85 ? -36.969 34.219 8.766 1 73.19 85 PHE B O 1
ATOM 4388 N N . TYR B 1 86 ? -36.719 34.625 10.898 1 79 86 TYR B N 1
ATOM 4389 C CA . TYR B 1 86 ? -37.594 35.812 10.891 1 79 86 TYR B CA 1
ATOM 4390 C C . TYR B 1 86 ? -37.094 36.844 9.883 1 79 86 TYR B C 1
ATOM 4392 O O . TYR B 1 86 ? -37.875 37.375 9.078 1 79 86 TYR B O 1
ATOM 4400 N N . LEU B 1 87 ? -35.906 37.031 9.844 1 81.75 87 LEU B N 1
ATOM 4401 C CA . LEU B 1 87 ? -35.344 38.031 8.969 1 81.75 87 LEU B CA 1
ATOM 4402 C C . LEU B 1 87 ? -35.375 37.594 7.512 1 81.75 87 LEU B C 1
ATOM 4404 O O . LEU B 1 87 ? -35.5 38.438 6.609 1 81.75 87 LEU B O 1
ATOM 4408 N N . LYS B 1 88 ? -35.438 36.312 7.277 1 73.56 88 LYS B N 1
ATOM 4409 C CA . LYS B 1 88 ? -35.438 35.781 5.918 1 73.56 88 LYS B CA 1
ATOM 4410 C C . LYS B 1 88 ? -36.875 35.531 5.414 1 73.56 88 LYS B C 1
ATOM 4412 O O . LYS B 1 88 ? -37.094 35.438 4.207 1 73.56 88 LYS B O 1
ATOM 4417 N N . SER B 1 89 ? -37.844 35.062 6.246 1 64.19 89 SER B N 1
ATOM 4418 C CA . SER B 1 89 ? -39.219 34.625 5.895 1 64.19 89 SER B CA 1
ATOM 4419 C C . SER B 1 89 ? -39.875 35.625 4.977 1 64.19 89 SER B C 1
ATOM 4421 O O . SER B 1 89 ? -40.75 35.25 4.184 1 64.19 89 SER B O 1
ATOM 4423 N N . GLY B 1 90 ? -39.844 36.781 5.129 1 56.12 90 GLY B N 1
ATOM 4424 C CA . GLY B 1 90 ? -40.594 37.656 4.227 1 56.12 90 GLY B CA 1
ATOM 4425 C C . GLY B 1 90 ? -40.156 37.5 2.777 1 56.12 90 GLY B C 1
ATOM 4426 O O . GLY B 1 90 ? -40.781 38.094 1.887 1 56.12 90 GLY B O 1
ATOM 4427 N N . LYS B 1 91 ? -39 37 2.621 1 50.16 91 LYS B N 1
ATOM 4428 C CA . LYS B 1 91 ? -38.562 36.812 1.24 1 50.16 91 LYS B CA 1
ATOM 4429 C C . LYS B 1 91 ? -38.969 35.438 0.714 1 50.16 91 LYS B C 1
ATOM 4431 O O . LYS B 1 91 ? -39.094 34.469 1.483 1 50.16 91 LYS B O 1
ATOM 4436 N N . ASN B 1 92 ? -39.625 35.25 -0.499 1 43.09 92 ASN B N 1
ATOM 4437 C CA . ASN B 1 92 ? -40.281 34.125 -1.116 1 43.09 92 ASN B CA 1
ATOM 4438 C C . ASN B 1 92 ? -39.594 32.812 -0.729 1 43.09 92 ASN B C 1
ATOM 4440 O O . ASN B 1 92 ? -40.281 31.828 -0.371 1 43.09 92 ASN B O 1
ATOM 4444 N N . LYS B 1 93 ? -38.469 32.344 -1.5 1 37.62 93 LYS B N 1
ATOM 4445 C CA . LYS B 1 93 ? -38.094 31 -1.917 1 37.62 93 LYS B CA 1
ATOM 4446 C C . LYS B 1 93 ? -37.281 30.281 -0.83 1 37.62 93 LYS B C 1
ATOM 4448 O O . LYS B 1 93 ? -36.094 30.578 -0.633 1 37.62 93 LYS B O 1
ATOM 4453 N N . TYR B 1 94 ? -37.812 29.859 0.205 1 34.59 94 TYR B N 1
ATOM 4454 C CA . TYR B 1 94 ? -37 29.109 1.16 1 34.59 94 TYR B CA 1
ATOM 4455 C C . TYR B 1 94 ? -36.594 27.766 0.585 1 34.59 94 TYR B C 1
ATOM 4457 O O . TYR B 1 94 ? -37.406 27 0.11 1 34.59 94 TYR B O 1
ATOM 4465 N N . ARG B 1 95 ? -35.438 27.656 0.224 1 38 95 ARG B N 1
ATOM 4466 C CA . ARG B 1 95 ? -34.875 26.375 -0.177 1 38 95 ARG B CA 1
ATOM 4467 C C . ARG B 1 95 ? -34.844 25.406 0.993 1 38 95 ARG B C 1
ATOM 4469 O O . ARG B 1 95 ? -34.906 25.812 2.154 1 38 95 ARG B O 1
ATOM 4476 N N . GLY B 1 96 ? -34.594 24.016 0.89 1 37.62 96 GLY B N 1
ATOM 4477 C CA . GLY B 1 96 ? -34.469 22.656 1.383 1 37.62 96 GLY B CA 1
ATOM 4478 C C . GLY B 1 96 ? -33.688 22.547 2.672 1 37.62 96 GLY B C 1
ATOM 4479 O O . GLY B 1 96 ? -33.125 21.484 2.988 1 37.62 96 GLY B O 1
ATOM 4480 N N . ASN B 1 97 ? -33.375 23.688 3.354 1 38.31 97 ASN B N 1
ATOM 4481 C CA . ASN B 1 97 ? -32.469 23.391 4.469 1 38.31 97 ASN B CA 1
ATOM 4482 C C . ASN B 1 97 ? -33.25 22.875 5.676 1 38.31 97 ASN B C 1
ATOM 4484 O O . ASN B 1 97 ? -34.438 23.094 5.797 1 38.31 97 ASN B O 1
ATOM 4488 N N . PRO B 1 98 ? -32.75 22.078 6.461 1 42.81 98 PRO B N 1
ATOM 4489 C CA . PRO B 1 98 ? -33.312 21.469 7.664 1 42.81 98 PRO B CA 1
ATOM 4490 C C . PRO B 1 98 ? -34.125 22.469 8.508 1 42.81 98 PRO B C 1
ATOM 4492 O O . PRO B 1 98 ? -35.031 22.078 9.234 1 42.81 98 PRO B O 1
ATOM 4495 N N . LEU B 1 99 ? -33.781 23.672 8.422 1 44.56 99 LEU B N 1
ATOM 4496 C CA . LEU B 1 99 ? -34.562 24.688 9.117 1 44.56 99 LEU B CA 1
ATOM 4497 C C . LEU B 1 99 ? -36 24.734 8.578 1 44.56 99 LEU B C 1
ATOM 4499 O O . LEU B 1 99 ? -36.906 25.172 9.273 1 44.56 99 LEU B O 1
ATOM 4503 N N . ASP B 1 100 ? -36.125 24.281 7.418 1 44.88 100 ASP B N 1
ATOM 4504 C CA . ASP B 1 100 ? -37.438 24.297 6.773 1 44.88 100 ASP B CA 1
ATOM 4505 C C . ASP B 1 100 ? -38.406 23.391 7.516 1 44.88 100 ASP B C 1
ATOM 4507 O O . ASP B 1 100 ? -39.594 23.719 7.648 1 44.88 100 ASP B O 1
ATOM 4511 N N . SER B 1 101 ? -37.812 22.312 7.953 1 45.34 101 SER B N 1
ATOM 4512 C CA . SER B 1 101 ? -38.719 21.391 8.641 1 45.34 101 SER B CA 1
ATOM 4513 C C . SER B 1 101 ? -39.25 22 9.922 1 45.34 101 SER B C 1
ATOM 4515 O O . SER B 1 101 ? -40.406 21.766 10.273 1 45.34 101 SER B O 1
ATOM 4517 N N . LEU B 1 102 ? -38.406 22.672 10.609 1 43.56 102 LEU B N 1
ATOM 4518 C CA . LEU B 1 102 ? -38.906 23.359 11.789 1 43.56 102 LEU B CA 1
ATOM 4519 C C . LEU B 1 102 ? -39.938 24.422 11.398 1 43.56 102 LEU B C 1
ATOM 4521 O O . LEU B 1 102 ? -40.969 24.578 12.062 1 43.56 102 LEU B O 1
ATOM 4525 N N . VAL B 1 103 ? -39.75 25.016 10.289 1 45.41 103 VAL B N 1
ATOM 4526 C CA . VAL B 1 103 ? -40.625 26.047 9.758 1 45.41 103 VAL B CA 1
ATOM 4527 C C . VAL B 1 103 ? -41.938 25.422 9.336 1 45.41 103 VAL B C 1
ATOM 4529 O O . VAL B 1 103 ? -43 26 9.57 1 45.41 103 VAL B O 1
ATOM 4532 N N . GLU B 1 104 ? -41.875 24.328 8.68 1 47.22 104 GLU B N 1
ATOM 4533 C CA . GLU B 1 104 ? -43.094 23.672 8.289 1 47.22 104 GLU B CA 1
ATOM 4534 C C . GLU B 1 104 ? -43.969 23.359 9.5 1 47.22 104 GLU B C 1
ATOM 4536 O O . GLU B 1 104 ? -45.188 23.516 9.445 1 47.22 104 GLU B O 1
ATOM 4541 N N . TYR B 1 105 ? -43.312 22.938 10.477 1 43.19 105 TYR B N 1
ATOM 4542 C CA . TYR B 1 105 ? -44.094 22.672 11.68 1 43.19 105 TYR B CA 1
ATOM 4543 C C . TYR B 1 105 ? -44.75 23.938 12.211 1 43.19 105 TYR B C 1
ATOM 4545 O O . TYR B 1 105 ? -45.938 23.922 12.602 1 43.19 105 TYR B O 1
ATOM 4553 N N . ILE B 1 106 ? -44.094 25 12.078 1 43.97 106 ILE B N 1
ATOM 4554 C CA . ILE B 1 106 ? -44.656 26.266 12.57 1 43.97 106 ILE B CA 1
ATOM 4555 C C . ILE B 1 106 ? -45.625 26.828 11.547 1 43.97 106 ILE B C 1
ATOM 4557 O O . ILE B 1 106 ? -46.656 27.391 11.914 1 43.97 106 ILE B O 1
ATOM 4561 N N . THR B 1 107 ? -45.5 26.703 10.25 1 41.59 107 THR B N 1
ATOM 4562 C CA . THR B 1 107 ? -46.312 27.297 9.188 1 41.59 107 THR B CA 1
ATOM 4563 C C . THR B 1 107 ? -47.594 26.516 8.992 1 41.59 107 THR B C 1
ATOM 4565 O O . THR B 1 107 ? -48.469 26.938 8.25 1 41.59 107 THR B O 1
ATOM 4568 N N . ARG B 1 108 ? -47.625 25.391 9.031 1 43.91 108 ARG B N 1
ATOM 4569 C CA . ARG B 1 108 ? -48.844 24.688 8.703 1 43.91 108 ARG B CA 1
ATOM 4570 C C . ARG B 1 108 ? -50.062 25.375 9.32 1 43.91 108 ARG B C 1
ATOM 4572 O O . ARG B 1 108 ? -51.188 25.031 9.023 1 43.91 108 ARG B O 1
ATOM 4579 N N . ASN B 1 109 ? -50.094 25.922 10.406 1 38.03 109 ASN B N 1
ATOM 4580 C CA . ASN B 1 109 ? -51.312 26.625 10.82 1 38.03 109 ASN B CA 1
ATOM 4581 C C . ASN B 1 109 ? -51.406 28.016 10.211 1 38.03 109 ASN B C 1
ATOM 4583 O O . ASN B 1 109 ? -50.375 28.703 10.086 1 38.03 109 ASN B O 1
ATOM 4587 N N . SER B 1 110 ? -52.438 28.484 9.336 1 42.97 110 SER B N 1
ATOM 4588 C CA . SER B 1 110 ? -52.812 29.719 8.664 1 42.97 110 SER B CA 1
ATOM 4589 C C . SER B 1 110 ? -52.125 30.922 9.305 1 42.97 110 SER B C 1
ATOM 4591 O O . SER B 1 110 ? -51.812 31.906 8.625 1 42.97 110 SER B O 1
ATOM 4593 N N . SER B 1 111 ? -52.5 31.328 10.625 1 48.31 111 SER B N 1
ATOM 4594 C CA . SER B 1 111 ? -52.219 32.406 11.562 1 48.31 111 SER B CA 1
ATOM 4595 C C . SER B 1 111 ? -50.719 32.5 11.875 1 48.31 111 SER B C 1
ATOM 4597 O O . SER B 1 111 ? -50.312 33.281 12.734 1 48.31 111 SER B O 1
ATOM 4599 N N . ASN B 1 112 ? -49.781 32.031 11.133 1 58.06 112 ASN B N 1
ATOM 4600 C CA . ASN B 1 112 ? -48.438 31.5 11.383 1 58.06 112 ASN B CA 1
ATOM 4601 C C . ASN B 1 112 ? -47.375 32.562 11.094 1 58.06 112 ASN B C 1
ATOM 4603 O O . ASN B 1 112 ? -46.375 32.625 11.797 1 58.06 112 ASN B O 1
ATOM 4607 N N . ASP B 1 113 ? -47.656 33.344 10.141 1 68.19 113 ASP B N 1
ATOM 4608 C CA . ASP B 1 113 ? -46.656 34.375 9.844 1 68.19 113 ASP B CA 1
ATOM 4609 C C . ASP B 1 113 ? -46.5 35.344 11.023 1 68.19 113 ASP B C 1
ATOM 4611 O O . ASP B 1 113 ? -45.406 35.719 11.383 1 68.19 113 ASP B O 1
ATOM 4615 N N . TYR B 1 114 ? -47.688 35.594 11.516 1 75.31 114 TYR B N 1
ATOM 4616 C CA . TYR B 1 114 ? -47.656 36.531 12.633 1 75.31 114 TYR B CA 1
ATOM 4617 C C . TYR B 1 114 ? -46.906 35.938 13.82 1 75.31 114 TYR B C 1
ATOM 4619 O O . TYR B 1 114 ? -46.156 36.625 14.523 1 75.31 114 TYR B O 1
ATOM 4627 N N . TYR B 1 115 ? -47.094 34.688 13.938 1 75.12 115 TYR B N 1
ATOM 4628 C CA . TYR B 1 115 ? -46.406 34.031 15.031 1 75.12 115 TYR B CA 1
ATOM 4629 C C . TYR B 1 115 ? -44.906 34.062 14.844 1 75.12 115 TYR B C 1
ATOM 4631 O O . TYR B 1 115 ? -44.156 34.312 15.797 1 75.12 115 TYR B O 1
ATOM 4639 N N . ILE B 1 116 ? -44.469 33.875 13.641 1 75.25 116 ILE B N 1
ATOM 4640 C CA . ILE B 1 116 ? -43.062 33.875 13.312 1 75.25 116 ILE B CA 1
ATOM 4641 C C . ILE B 1 116 ? -42.469 35.281 13.539 1 75.25 116 ILE B C 1
ATOM 4643 O O . ILE B 1 116 ? -41.406 35.438 14.117 1 75.25 116 ILE B O 1
ATOM 4647 N N . ILE B 1 117 ? -43.219 36.156 13.094 1 81.25 117 ILE B N 1
ATOM 4648 C CA . ILE B 1 117 ? -42.75 37.531 13.219 1 81.25 117 ILE B CA 1
ATOM 4649 C C . ILE B 1 117 ? -42.688 37.906 14.695 1 81.25 117 ILE B C 1
ATOM 4651 O O . ILE B 1 117 ? -41.688 38.469 15.156 1 81.25 117 ILE B O 1
ATOM 4655 N N . ARG B 1 118 ? -43.719 37.594 15.398 1 81.5 118 ARG B N 1
ATOM 4656 C CA . ARG B 1 118 ? -43.781 37.938 16.812 1 81.5 118 ARG B CA 1
ATOM 4657 C C . ARG B 1 118 ? -42.656 37.25 17.594 1 81.5 118 ARG B C 1
ATOM 4659 O O . ARG B 1 118 ? -42.031 37.875 18.438 1 81.5 118 ARG B O 1
ATOM 4666 N N . THR B 1 119 ? -42.531 36.062 17.328 1 81.56 119 THR B N 1
ATOM 4667 C CA . THR B 1 119 ? -41.531 35.281 18.031 1 81.56 119 THR B CA 1
ATOM 4668 C C . THR B 1 119 ? -40.125 35.75 17.672 1 81.56 119 THR B C 1
ATOM 4670 O O . THR B 1 119 ? -39.25 35.844 18.531 1 81.56 119 THR B O 1
ATOM 4673 N N . GLY B 1 120 ? -39.875 35.938 16.422 1 82.69 120 GLY B N 1
ATOM 4674 C CA . GLY B 1 120 ? -38.594 36.469 15.984 1 82.69 120 GLY B CA 1
ATOM 4675 C C . GLY B 1 120 ? -38.219 37.812 16.641 1 82.69 120 GLY B C 1
ATOM 4676 O O . GLY B 1 120 ? -37.094 38 17.047 1 82.69 120 GLY B O 1
ATOM 4677 N N . LEU B 1 121 ? -39.219 38.594 16.703 1 83.38 121 LEU B N 1
ATOM 4678 C CA . LEU B 1 121 ? -39.031 39.875 17.328 1 83.38 121 LEU B CA 1
ATOM 4679 C C . LEU B 1 121 ? -38.75 39.75 18.828 1 83.38 121 LEU B C 1
ATOM 4681 O O . LEU B 1 121 ? -37.906 40.469 19.375 1 83.38 121 LEU B O 1
ATOM 4685 N N . ARG B 1 122 ? -39.438 38.875 19.391 1 84.25 122 ARG B N 1
ATOM 4686 C CA . ARG B 1 122 ? -39.25 38.594 20.812 1 84.25 122 ARG B CA 1
ATOM 4687 C C . ARG B 1 122 ? -37.812 38.188 21.094 1 84.25 122 ARG B C 1
ATOM 4689 O O . ARG B 1 122 ? -37.156 38.719 21.984 1 84.25 122 ARG B O 1
ATOM 4696 N N . TYR B 1 123 ? -37.406 37.375 20.281 1 86.12 123 TYR B N 1
ATOM 4697 C CA . TYR B 1 123 ? -36.062 36.844 20.516 1 86.12 123 TYR B CA 1
ATOM 4698 C C . TYR B 1 123 ? -35 37.844 20.156 1 86.12 123 TYR B C 1
ATOM 4700 O O . TYR B 1 123 ? -33.938 37.906 20.781 1 86.12 123 TYR B O 1
ATOM 4708 N N . LEU B 1 124 ? -35.219 38.594 19.203 1 87.56 124 LEU B N 1
ATOM 4709 C CA . LEU B 1 124 ? -34.281 39.656 18.844 1 87.56 124 LEU B CA 1
ATOM 4710 C C . LEU B 1 124 ? -34.125 40.656 19.984 1 87.56 124 LEU B C 1
ATOM 4712 O O . LEU B 1 124 ? -33.031 41.125 20.281 1 87.56 124 LEU B O 1
ATOM 4716 N N . ILE B 1 125 ? -35.25 40.969 20.516 1 86.62 125 ILE B N 1
ATOM 4717 C CA . ILE B 1 125 ? -35.219 41.906 21.625 1 86.62 125 ILE B CA 1
ATOM 4718 C C . ILE B 1 125 ? -34.469 41.312 22.812 1 86.62 125 ILE B C 1
ATOM 4720 O O . ILE B 1 125 ? -33.656 41.969 23.453 1 86.62 125 ILE B O 1
ATOM 4724 N N . LYS B 1 126 ? -34.812 40.094 23.062 1 87.75 126 LYS B N 1
ATOM 4725 C CA . LYS B 1 126 ? -34.125 39.375 24.141 1 87.75 126 LYS B CA 1
ATOM 4726 C C . LYS B 1 126 ? -32.625 39.344 23.922 1 87.75 126 LYS B C 1
ATOM 4728 O O . LYS B 1 126 ? -31.859 39.531 24.859 1 87.75 126 LYS B O 1
ATOM 4733 N N . LEU B 1 127 ? -32.219 39.094 22.75 1 89.38 127 LEU B N 1
ATOM 4734 C CA . LEU B 1 127 ? -30.812 39.031 22.406 1 89.38 127 LEU B CA 1
ATOM 4735 C C . LEU B 1 127 ? -30.125 40.375 22.625 1 89.38 127 LEU B C 1
ATOM 4737 O O . LEU B 1 127 ? -29.016 40.438 23.172 1 89.38 127 LEU B O 1
ATOM 4741 N N . THR B 1 128 ? -30.781 41.375 22.156 1 88.81 128 THR B N 1
ATOM 4742 C CA . THR B 1 128 ? -30.219 42.688 22.266 1 88.81 128 THR B CA 1
ATOM 4743 C C . THR B 1 128 ? -30.016 43.062 23.734 1 88.81 128 THR B C 1
ATOM 4745 O O . THR B 1 128 ? -28.984 43.656 24.094 1 88.81 128 THR B O 1
ATOM 4748 N N . LYS B 1 129 ? -30.984 42.75 24.547 1 88.88 129 LYS B N 1
ATOM 4749 C CA . LYS B 1 129 ? -30.875 43.031 25.984 1 88.88 129 LYS B CA 1
ATOM 4750 C C . LYS B 1 129 ? -29.734 42.219 26.594 1 88.88 129 LYS B C 1
ATOM 4752 O O . LYS B 1 129 ? -28.953 42.781 27.391 1 88.88 129 LYS B O 1
ATOM 4757 N N . TYR B 1 130 ? -29.703 41.062 26.203 1 90.5 130 TYR B N 1
ATOM 4758 C CA . TYR B 1 130 ? -28.656 40.188 26.719 1 90.5 130 TYR B CA 1
ATOM 4759 C C . TYR B 1 130 ? -27.281 40.719 26.344 1 90.5 130 TYR B C 1
ATOM 4761 O O . TYR B 1 130 ? -26.375 40.75 27.172 1 90.5 130 TYR B O 1
ATOM 4769 N N . LEU B 1 131 ? -27.094 41.094 25.125 1 92.19 131 LEU B N 1
ATOM 4770 C CA . LEU B 1 131 ? -25.812 41.594 24.625 1 92.19 131 LEU B CA 1
ATOM 4771 C C . LEU B 1 131 ? -25.375 42.844 25.375 1 92.19 131 LEU B C 1
ATOM 4773 O O . LEU B 1 131 ? -24.203 42.969 25.719 1 92.19 131 LEU B O 1
ATOM 4777 N N . SER B 1 132 ? -26.312 43.656 25.562 1 89.94 132 SER B N 1
ATOM 4778 C CA . SER B 1 132 ? -26 44.875 26.297 1 89.94 132 SER B CA 1
ATOM 4779 C C . SER B 1 132 ? -25.5 44.594 27.703 1 89.94 132 SER B C 1
ATOM 4781 O O . SER B 1 132 ? -24.531 45.188 28.156 1 89.94 132 SER B O 1
ATOM 4783 N N . GLU B 1 133 ? -26.188 43.688 28.359 1 91.12 133 GLU B N 1
ATOM 4784 C CA . GLU B 1 133 ? -25.781 43.281 29.719 1 91.12 133 GLU B CA 1
ATOM 4785 C C . GLU B 1 133 ? -24.438 42.562 29.703 1 91.12 133 GLU B C 1
ATOM 4787 O O . GLU B 1 133 ? -23.594 42.812 30.578 1 91.12 133 GLU B O 1
ATOM 4792 N N . PHE B 1 134 ? -24.266 41.719 28.75 1 93.12 134 PHE B N 1
ATOM 4793 C CA . PHE B 1 134 ? -23.047 40.969 28.609 1 93.12 134 PHE B CA 1
ATOM 4794 C C . PHE B 1 134 ? -21.844 41.875 28.438 1 93.12 134 PHE B C 1
ATOM 4796 O O . PHE B 1 134 ? -20.812 41.688 29.078 1 93.12 134 PHE B O 1
ATOM 4803 N N . ILE B 1 135 ? -21.953 42.875 27.594 1 93.19 135 ILE B N 1
ATOM 4804 C CA . ILE B 1 135 ? -20.859 43.781 27.297 1 93.19 135 ILE B CA 1
ATOM 4805 C C . ILE B 1 135 ? -20.547 44.625 28.531 1 93.19 135 ILE B C 1
ATOM 4807 O O . ILE B 1 135 ? -19.391 44.844 28.875 1 93.19 135 ILE B O 1
ATOM 4811 N N . LYS B 1 136 ? -21.594 45.062 29.188 1 91.25 136 LYS B N 1
ATOM 4812 C CA . LYS B 1 136 ? -21.422 45.875 30.391 1 91.25 136 LYS B CA 1
ATOM 4813 C C . LYS B 1 136 ? -20.641 45.094 31.453 1 91.25 136 LYS B C 1
ATOM 4815 O O . LYS B 1 136 ? -19.797 45.656 32.156 1 91.25 136 LYS B O 1
ATOM 4820 N N . ASP B 1 137 ? -20.938 43.875 31.516 1 92.31 137 ASP B N 1
ATOM 4821 C CA . ASP B 1 137 ? -20.359 43.031 32.562 1 92.31 137 ASP B CA 1
ATOM 4822 C C . ASP B 1 137 ? -18.906 42.656 32.219 1 92.31 137 ASP B C 1
ATOM 4824 O O . ASP B 1 137 ? -18.125 42.375 33.125 1 92.31 137 ASP B O 1
ATOM 4828 N N . HIS B 1 138 ? -18.594 42.688 30.938 1 90.12 138 HIS B N 1
ATOM 4829 C CA . HIS B 1 138 ? -17.328 42.062 30.594 1 90.12 138 HIS B CA 1
ATOM 4830 C C . HIS B 1 138 ? -16.391 43.062 29.922 1 90.12 138 HIS B C 1
ATOM 4832 O O . HIS B 1 138 ? -15.203 42.75 29.703 1 90.12 138 HIS B O 1
ATOM 4838 N N . LEU B 1 139 ? -16.891 44.125 29.562 1 88.31 139 LEU B N 1
ATOM 4839 C CA . LEU B 1 139 ? -16.016 45.188 29.031 1 88.31 139 LEU B CA 1
ATOM 4840 C C . LEU B 1 139 ? -15.148 45.781 30.125 1 88.31 139 LEU B C 1
ATOM 4842 O O . LEU B 1 139 ? -15.664 46.25 31.156 1 88.31 139 LEU B O 1
ATOM 4846 N N . SER B 1 140 ? -13.891 45.625 30.031 1 89.38 140 SER B N 1
ATOM 4847 C CA . SER B 1 140 ? -12.938 46.156 30.984 1 89.38 140 SER B CA 1
ATOM 4848 C C . SER B 1 140 ? -11.734 46.781 30.281 1 89.38 140 SER B C 1
ATOM 4850 O O . SER B 1 140 ? -11.641 46.75 29.062 1 89.38 140 SER B O 1
ATOM 4852 N N . ASP B 1 141 ? -10.859 47.312 31.062 1 88.69 141 ASP B N 1
ATOM 4853 C CA . ASP B 1 141 ? -9.664 47.938 30.516 1 88.69 141 ASP B CA 1
ATOM 4854 C C . ASP B 1 141 ? -8.711 46.906 29.938 1 88.69 141 ASP B C 1
ATOM 4856 O O . ASP B 1 141 ? -7.918 47.219 29.047 1 88.69 141 ASP B O 1
ATOM 4860 N N . ASP B 1 142 ? -8.883 45.719 30.375 1 91.94 142 ASP B N 1
ATOM 4861 C CA . ASP B 1 142 ? -7.957 44.688 29.938 1 91.94 142 ASP B CA 1
ATOM 4862 C C . ASP B 1 142 ? -8.5 43.938 28.719 1 91.94 142 ASP B C 1
ATOM 4864 O O . ASP B 1 142 ? -7.84 43.062 28.172 1 91.94 142 ASP B O 1
ATOM 4868 N N . THR B 1 143 ? -9.672 44.312 28.281 1 94.38 143 THR B N 1
ATOM 4869 C CA . THR B 1 143 ? -10.258 43.688 27.094 1 94.38 143 THR B CA 1
ATOM 4870 C C . THR B 1 143 ? -9.398 43.969 25.859 1 94.38 143 THR B C 1
ATOM 4872 O O . THR B 1 143 ? -9.031 45.125 25.594 1 94.38 143 THR B O 1
ATOM 4875 N N . PRO B 1 144 ? -9.094 42.969 25.141 1 96.06 144 PRO B N 1
ATOM 4876 C CA . PRO B 1 144 ? -8.258 43.125 23.938 1 96.06 144 PRO B CA 1
ATOM 4877 C C . PRO B 1 144 ? -8.891 44.094 22.922 1 96.06 144 PRO B C 1
ATOM 4879 O O . PRO B 1 144 ? -10.117 44.188 22.859 1 96.06 144 PRO B O 1
ATOM 4882 N N . ALA B 1 145 ? -8.023 44.594 22.062 1 94.06 145 ALA B N 1
ATOM 4883 C CA . ALA B 1 145 ? -8.422 45.656 21.156 1 94.06 145 ALA B CA 1
ATOM 4884 C C . ALA B 1 145 ? -9.547 45.219 20.234 1 94.06 145 ALA B C 1
ATOM 4886 O O . ALA B 1 145 ? -10.531 45.938 20.047 1 94.06 145 ALA B O 1
ATOM 4887 N N . TYR B 1 146 ? -9.328 44.125 19.703 1 95.56 146 TYR B N 1
ATOM 4888 C CA . TYR B 1 146 ? -10.312 43.656 18.719 1 95.56 146 TYR B CA 1
ATOM 4889 C C . TYR B 1 146 ? -11.648 43.375 19.391 1 95.56 146 TYR B C 1
ATOM 4891 O O . TYR B 1 146 ? -12.703 43.75 18.859 1 95.56 146 TYR B O 1
ATOM 4899 N N . LEU B 1 147 ? -11.625 42.688 20.453 1 95.5 147 LEU B N 1
ATOM 4900 C CA . LEU B 1 147 ? -12.844 42.406 21.203 1 95.5 147 LEU B CA 1
ATOM 4901 C C . LEU B 1 147 ? -13.531 43.688 21.641 1 95.5 147 LEU B C 1
ATOM 4903 O O . LEU B 1 147 ? -14.758 43.781 21.609 1 95.5 147 LEU B O 1
ATOM 4907 N N . LYS B 1 148 ? -12.781 44.594 22.078 1 95.31 148 LYS B N 1
ATOM 4908 C CA . LYS B 1 148 ? -13.312 45.906 22.453 1 95.31 148 LYS B CA 1
ATOM 4909 C C . LYS B 1 148 ? -14.031 46.562 21.281 1 95.31 148 LYS B C 1
ATOM 4911 O O . LYS B 1 148 ? -15.109 47.125 21.438 1 95.31 148 LYS B O 1
ATOM 4916 N N . SER B 1 149 ? -13.391 46.438 20.156 1 95.75 149 SER B N 1
ATOM 4917 C CA . SER B 1 149 ? -13.992 47 18.953 1 95.75 149 SER B CA 1
ATOM 4918 C C . SER B 1 149 ? -15.328 46.312 18.641 1 95.75 149 SER B C 1
ATOM 4920 O O . SER B 1 149 ? -16.281 46.969 18.219 1 95.75 149 SER B O 1
ATOM 4922 N N . ILE B 1 150 ? -15.359 45.062 18.812 1 95.25 150 ILE B N 1
ATOM 4923 C CA . ILE B 1 150 ? -16.594 44.312 18.578 1 95.25 150 ILE B CA 1
ATOM 4924 C C . ILE B 1 150 ? -17.672 44.781 19.547 1 95.25 150 ILE B C 1
ATOM 4926 O O . ILE B 1 150 ? -18.797 45.062 19.141 1 95.25 150 ILE B O 1
ATOM 4930 N N . PHE B 1 151 ? -17.328 44.875 20.812 1 95.06 151 PHE B N 1
ATOM 4931 C CA . PHE B 1 151 ? -18.266 45.344 21.828 1 95.06 151 PHE B CA 1
ATOM 4932 C C . PHE B 1 151 ? -18.797 46.719 21.531 1 95.06 151 PHE B C 1
ATOM 4934 O O . PHE B 1 151 ? -20 46.969 21.625 1 95.06 151 PHE B O 1
ATOM 4941 N N . GLU B 1 152 ? -17.906 47.531 21.109 1 93.88 152 GLU B N 1
ATOM 4942 C CA . GLU B 1 152 ? -18.281 48.906 20.781 1 93.88 152 GLU B CA 1
ATOM 4943 C C . GLU B 1 152 ? -19.234 48.938 19.594 1 93.88 152 GLU B C 1
ATOM 4945 O O . GLU B 1 152 ? -20.203 49.719 19.594 1 93.88 152 GLU B O 1
ATOM 4950 N N . GLN B 1 153 ? -18.906 48.188 18.625 1 94.12 153 GLN B N 1
ATOM 4951 C CA . GLN B 1 153 ? -19.766 48.156 17.453 1 94.12 153 GLN B CA 1
ATOM 4952 C C . GLN B 1 153 ? -21.156 47.625 17.797 1 94.12 153 GLN B C 1
ATOM 4954 O O . GLN B 1 153 ? -22.156 48.125 17.297 1 94.12 153 GLN B O 1
ATOM 4959 N N . ILE B 1 154 ? -21.203 46.656 18.625 1 93.38 154 ILE B N 1
ATOM 4960 C CA . ILE B 1 154 ? -22.484 46.125 19.062 1 93.38 154 ILE B CA 1
ATOM 4961 C C . ILE B 1 154 ? -23.281 47.188 19.797 1 93.38 154 ILE B C 1
ATOM 4963 O O . ILE B 1 154 ? -24.469 47.375 19.516 1 93.38 154 ILE B O 1
ATOM 4967 N N . GLU B 1 155 ? -22.641 47.844 20.656 1 91.62 155 GLU B N 1
ATOM 4968 C CA . GLU B 1 155 ? -23.297 48.906 21.422 1 91.62 155 GLU B CA 1
ATOM 4969 C C . GLU B 1 155 ? -23.781 50 20.5 1 91.62 155 GLU B C 1
ATOM 4971 O O . GLU B 1 155 ? -24.859 50.562 20.719 1 91.62 155 GLU B O 1
ATOM 4976 N N . LEU B 1 156 ? -23.016 50.312 19.5 1 91.38 156 LEU B N 1
ATOM 4977 C CA . LEU B 1 156 ? -23.406 51.344 18.547 1 91.38 156 LEU B CA 1
ATOM 4978 C C . LEU B 1 156 ? -24.641 50.906 17.781 1 91.38 156 LEU B C 1
ATOM 4980 O O . LEU B 1 156 ? -25.531 51.75 17.516 1 91.38 156 LEU B O 1
ATOM 4984 N N . ILE B 1 157 ? -24.672 49.656 17.406 1 90.19 157 ILE B N 1
ATOM 4985 C CA . ILE B 1 157 ? -25.828 49.156 16.672 1 90.19 157 ILE B CA 1
ATOM 4986 C C . ILE B 1 157 ? -27.062 49.188 17.562 1 90.19 157 ILE B C 1
ATOM 4988 O O . ILE B 1 157 ? -28.141 49.594 17.125 1 90.19 157 ILE B O 1
ATOM 4992 N N . ILE B 1 158 ? -26.906 48.844 18.797 1 87.88 158 ILE B N 1
ATOM 4993 C CA . ILE B 1 158 ? -28.016 48.75 19.734 1 87.88 158 ILE B CA 1
ATOM 4994 C C . ILE B 1 158 ? -28.484 50.188 20.078 1 87.88 158 ILE B C 1
ATOM 4996 O O . ILE B 1 158 ? -29.688 50.438 20.141 1 87.88 158 ILE B O 1
ATOM 5000 N N . ALA B 1 159 ? -27.531 51.031 20.25 1 85.06 159 ALA B N 1
ATOM 5001 C CA . ALA B 1 159 ? -27.844 52.406 20.656 1 85.06 159 ALA B CA 1
ATOM 5002 C C . ALA B 1 159 ? -28.391 53.219 19.469 1 85.06 159 ALA B C 1
ATOM 5004 O O . ALA B 1 159 ? -29.094 54.219 19.656 1 85.06 159 ALA B O 1
ATOM 5005 N N . GLY B 1 160 ? -27.922 52.688 18.328 1 76.56 160 GLY B N 1
ATOM 5006 C CA . GLY B 1 160 ? -28.312 53.438 17.141 1 76.56 160 GLY B CA 1
ATOM 5007 C C . GLY B 1 160 ? -29.609 52.938 16.516 1 76.56 160 GLY B C 1
ATOM 5008 O O . GLY B 1 160 ? -29.938 51.75 16.656 1 76.56 160 GLY B O 1
ATOM 5009 N N . GLY B 1 161 ? -30.328 53.75 16.234 1 66.5 161 GLY B N 1
ATOM 5010 C CA . GLY B 1 161 ? -31.469 53.469 15.383 1 66.5 161 GLY B CA 1
ATOM 5011 C C . GLY B 1 161 ? -32.719 53.094 16.156 1 66.5 161 GLY B C 1
ATOM 5012 O O . GLY B 1 161 ? -32.906 53.531 17.297 1 66.5 161 GLY B O 1
ATOM 5013 N N . LEU B 1 162 ? -33.5 52.25 15.516 1 70.81 162 LEU B N 1
ATOM 5014 C CA . LEU B 1 162 ? -34.844 51.906 16.031 1 70.81 162 LEU B CA 1
ATOM 5015 C C . LEU B 1 162 ? -34.781 50.656 16.922 1 70.81 162 LEU B C 1
ATOM 5017 O O . LEU B 1 162 ? -35.75 50.344 17.609 1 70.81 162 LEU B O 1
ATOM 5021 N N . LEU B 1 163 ? -33.562 50.125 17.109 1 76.56 163 LEU B N 1
ATOM 5022 C CA . LEU B 1 163 ? -33.375 48.969 17.984 1 76.56 163 LEU B CA 1
ATOM 5023 C C . LEU B 1 163 ? -33.406 49.375 19.453 1 76.56 163 LEU B C 1
ATOM 5025 O O . LEU B 1 163 ? -33.781 48.594 20.312 1 76.56 163 LEU B O 1
ATOM 5029 N N . LYS B 1 164 ? -32.969 50.562 19.625 1 77.94 164 LYS B N 1
ATOM 5030 C CA . LYS B 1 164 ? -33.031 51.125 20.984 1 77.94 164 LYS B CA 1
ATOM 5031 C C . LYS B 1 164 ? -34.438 51.062 21.547 1 77.94 164 LYS B C 1
ATOM 5033 O O . LYS B 1 164 ? -34.625 50.812 22.734 1 77.94 164 LYS B O 1
ATOM 5038 N N . GLN B 1 165 ? -35.375 51.312 20.656 1 73.38 165 GLN B N 1
ATOM 5039 C CA . GLN B 1 165 ? -36.781 51.281 21.062 1 73.38 165 GLN B CA 1
ATOM 5040 C C . GLN B 1 165 ? -37.188 49.875 21.547 1 73.38 165 GLN B C 1
ATOM 5042 O O . GLN B 1 165 ? -38.031 49.75 22.438 1 73.38 165 GLN B O 1
ATOM 5047 N N . ALA B 1 166 ? -36.469 48.938 20.938 1 72.75 166 ALA B N 1
ATOM 5048 C CA . ALA B 1 166 ? -36.781 47.562 21.312 1 72.75 166 ALA B CA 1
ATOM 5049 C C . ALA B 1 166 ? -36.375 47.281 22.766 1 72.75 166 ALA B C 1
ATOM 5051 O O . ALA B 1 166 ? -37 46.469 23.438 1 72.75 166 ALA B O 1
ATOM 5052 N N . LEU B 1 167 ? -35.469 48.031 23.234 1 75.31 167 LEU B N 1
ATOM 5053 C CA . LEU B 1 167 ? -34.969 47.812 24.594 1 75.31 167 LEU B CA 1
ATOM 5054 C C . LEU B 1 167 ? -36.031 48.219 25.609 1 75.31 167 LEU B C 1
ATOM 5056 O O . LEU B 1 167 ? -36 47.75 26.75 1 75.31 167 LEU B O 1
ATOM 5060 N N . CYS B 1 168 ? -36.875 49.031 25.094 1 76.81 168 CYS B N 1
ATOM 5061 C CA . CYS B 1 168 ? -37.875 49.562 26.016 1 76.81 168 CYS B CA 1
ATOM 5062 C C . CYS B 1 168 ? -39.094 48.656 26.062 1 76.81 168 CYS B C 1
ATOM 5064 O O . CYS B 1 168 ? -39.938 48.781 26.953 1 76.81 168 CYS B O 1
ATOM 5066 N N . TYR B 1 169 ? -39.156 47.812 25.109 1 77.75 169 TYR B N 1
ATOM 5067 C CA . TYR B 1 169 ? -40.344 46.969 25.047 1 77.75 169 TYR B CA 1
ATOM 5068 C C . TYR B 1 169 ? -40.156 45.688 25.844 1 77.75 169 TYR B C 1
ATOM 5070 O O . TYR B 1 169 ? -39.031 45.188 26 1 77.75 169 TYR B O 1
ATOM 5078 N N . ASN B 1 170 ? -41.281 45.281 26.516 1 79.38 170 ASN B N 1
ATOM 5079 C CA . ASN B 1 170 ? -41.281 43.969 27.125 1 79.38 170 ASN B CA 1
ATOM 5080 C C . ASN B 1 170 ? -41.5 42.875 26.062 1 79.38 170 ASN B C 1
ATOM 5082 O O . ASN B 1 170 ? -42.562 42.781 25.453 1 79.38 170 ASN B O 1
ATOM 5086 N N . GLU B 1 171 ? -40.469 42.062 25.859 1 77.06 171 GLU B N 1
ATOM 5087 C CA . GLU B 1 171 ? -40.438 41.094 24.781 1 77.06 171 GLU B CA 1
ATOM 5088 C C . GLU B 1 171 ? -41.562 40.094 24.938 1 77.06 171 GLU B C 1
ATOM 5090 O O . GLU B 1 171 ? -42.031 39.5 23.953 1 77.06 171 GLU B O 1
ATOM 5095 N N . ASN B 1 172 ? -42.094 39.844 26.141 1 79.31 172 ASN B N 1
ATOM 5096 C CA . ASN B 1 172 ? -43.125 38.844 26.359 1 79.31 172 ASN B CA 1
ATOM 5097 C C . ASN B 1 172 ? -44.531 39.469 26.203 1 79.31 172 ASN B C 1
ATOM 5099 O O . ASN B 1 172 ? -45.531 38.75 26.125 1 79.31 172 ASN B O 1
ATOM 5103 N N . LYS B 1 173 ? -44.531 40.812 26.125 1 80.44 173 LYS B N 1
ATOM 5104 C CA . LYS B 1 173 ? -45.844 41.469 26.094 1 80.44 173 LYS B CA 1
ATOM 5105 C C . LYS B 1 173 ? -45.938 42.469 24.953 1 80.44 173 LYS B C 1
ATOM 5107 O O . LYS B 1 173 ? -46.344 43.625 25.172 1 80.44 173 LYS B O 1
ATOM 5112 N N . LEU B 1 174 ? -45.625 42 23.812 1 78.44 174 LEU B N 1
ATOM 5113 C CA . LEU B 1 174 ? -45.656 42.906 22.688 1 78.44 174 LEU B CA 1
ATOM 5114 C C . LEU B 1 174 ? -47.094 43.031 22.141 1 78.44 174 LEU B C 1
ATOM 5116 O O . LEU B 1 174 ? -47.719 42.031 21.812 1 78.44 174 LEU B O 1
ATOM 5120 N N . LYS B 1 175 ? -47.531 44.219 22.141 1 80.12 175 LYS B N 1
ATOM 5121 C CA . LYS B 1 175 ? -48.844 44.5 21.562 1 80.12 175 LYS B CA 1
ATOM 5122 C C . LYS B 1 175 ? -48.812 44.406 20.047 1 80.12 175 LYS B C 1
ATOM 5124 O O . LYS B 1 175 ? -47.75 44.562 19.438 1 80.12 175 LYS B O 1
ATOM 5129 N N . PHE B 1 176 ? -49.969 44.156 19.516 1 79.19 176 PHE B N 1
ATOM 5130 C CA . PHE B 1 176 ? -50.062 43.969 18.078 1 79.19 176 PHE B CA 1
ATOM 5131 C C . PHE B 1 176 ? -49.5 45.125 17.312 1 79.19 176 PHE B C 1
ATOM 5133 O O . PHE B 1 176 ? -48.719 44.938 16.344 1 79.19 176 PHE B O 1
ATOM 5140 N N . LEU B 1 177 ? -49.781 46.281 17.719 1 77.44 177 LEU B N 1
ATOM 5141 C CA . LEU B 1 177 ? -49.312 47.469 17.016 1 77.44 177 LEU B CA 1
ATOM 5142 C C . LEU B 1 177 ? -47.812 47.625 17.109 1 77.44 177 LEU B C 1
ATOM 5144 O O . LEU B 1 177 ? -47.156 48.094 16.172 1 77.44 177 LEU B O 1
ATOM 5148 N N . GLN B 1 178 ? -47.406 47.25 18.234 1 80.25 178 GLN B N 1
ATOM 5149 C CA . GLN B 1 178 ? -45.969 47.281 18.438 1 80.25 178 GLN B CA 1
ATOM 5150 C C . GLN B 1 178 ? -45.25 46.281 17.531 1 80.25 178 GLN B C 1
ATOM 5152 O O . GLN B 1 178 ? -44.188 46.625 16.969 1 80.25 178 GLN B O 1
ATOM 5157 N N . VAL B 1 179 ? -45.812 45.125 17.375 1 82.38 179 VAL B N 1
ATOM 5158 C CA . VAL B 1 179 ? -45.25 44.062 16.547 1 82.38 179 VAL B CA 1
ATOM 5159 C C . VAL B 1 179 ? -45.188 44.531 15.094 1 82.38 179 VAL B C 1
ATOM 5161 O O . VAL B 1 179 ? -44.156 44.375 14.422 1 82.38 179 VAL B O 1
ATOM 5164 N N . SER B 1 180 ? -46.188 45.125 14.68 1 81.94 180 SER B N 1
ATOM 5165 C CA . SER B 1 180 ? -46.25 45.594 13.297 1 81.94 180 SER B CA 1
ATOM 5166 C C . SER B 1 180 ? -45.25 46.688 13.031 1 81.94 180 SER B C 1
ATOM 5168 O O . SER B 1 180 ? -44.594 46.719 11.984 1 81.94 180 SER B O 1
ATOM 5170 N N . LYS B 1 181 ? -45.125 47.531 13.969 1 81.56 181 LYS B N 1
ATOM 5171 C CA . LYS B 1 181 ? -44.188 48.656 13.828 1 81.56 181 LYS B CA 1
ATOM 5172 C C . LYS B 1 181 ? -42.75 48.188 13.82 1 81.56 181 LYS B C 1
ATOM 5174 O O . LYS B 1 181 ? -41.969 48.562 12.961 1 81.56 181 LYS B O 1
ATOM 5179 N N . LEU B 1 182 ? -42.5 47.344 14.703 1 83.06 182 LEU B N 1
ATOM 5180 C CA . LEU B 1 182 ? -41.156 46.844 14.844 1 83.06 182 LEU B CA 1
ATOM 5181 C C . LEU B 1 182 ? -40.75 45.969 13.648 1 83.06 182 LEU B C 1
ATOM 5183 O O . LEU B 1 182 ? -39.625 46.031 13.18 1 83.06 182 LEU B O 1
ATOM 5187 N N . ASP B 1 183 ? -41.688 45.219 13.242 1 84.06 183 ASP B N 1
ATOM 5188 C CA . ASP B 1 183 ? -41.438 44.344 12.086 1 84.06 183 ASP B CA 1
ATOM 5189 C C . ASP B 1 183 ? -41.031 45.188 10.867 1 84.06 183 ASP B C 1
ATOM 5191 O O . ASP B 1 183 ? -40.094 44.844 10.148 1 84.06 183 ASP B O 1
ATOM 5195 N N . ARG B 1 184 ? -41.75 46.219 10.695 1 80.56 184 ARG B N 1
ATOM 5196 C CA . ARG B 1 184 ? -41.469 47.094 9.562 1 80.56 184 ARG B CA 1
ATOM 5197 C C . ARG B 1 184 ? -40.094 47.719 9.68 1 80.56 184 ARG B C 1
ATOM 5199 O O . ARG B 1 184 ? -39.344 47.781 8.703 1 80.56 184 ARG B O 1
ATOM 5206 N N . VAL B 1 185 ? -39.812 48.062 10.805 1 80.31 185 VAL B N 1
ATOM 5207 C CA . VAL B 1 185 ? -38.562 48.75 11.047 1 80.31 185 VAL B CA 1
ATOM 5208 C C . VAL B 1 185 ? -37.375 47.781 10.922 1 80.31 185 VAL B C 1
ATOM 5210 O O . VAL B 1 185 ? -36.406 48.062 10.258 1 80.31 185 VAL B O 1
ATOM 5213 N N . PHE B 1 186 ? -37.562 46.688 11.438 1 81.56 186 PHE B N 1
ATOM 5214 C CA . PHE B 1 186 ? -36.469 45.719 11.523 1 81.56 186 PHE B CA 1
ATOM 5215 C C . PHE B 1 186 ? -36.219 45.094 10.172 1 81.56 186 PHE B C 1
ATOM 5217 O O . PHE B 1 186 ? -35.062 44.844 9.805 1 81.56 186 PHE B O 1
ATOM 5224 N N . ARG B 1 187 ? -37.125 44.812 9.453 1 82.38 187 ARG B N 1
ATOM 5225 C CA . ARG B 1 187 ? -36.969 44.125 8.172 1 82.38 187 ARG B CA 1
ATOM 5226 C C . ARG B 1 187 ? -36.562 45.125 7.078 1 82.38 187 ARG B C 1
ATOM 5228 O O . ARG B 1 187 ? -36.031 44.719 6.043 1 82.38 187 ARG B O 1
ATOM 5235 N N . ASN B 1 188 ? -36.875 46.375 7.312 1 81.56 188 ASN B N 1
ATOM 5236 C CA . ASN B 1 188 ? -36.562 47.344 6.262 1 81.56 188 ASN B CA 1
ATOM 5237 C C . ASN B 1 188 ? -35.375 48.219 6.629 1 81.56 188 ASN B C 1
ATOM 5239 O O . ASN B 1 188 ? -34.25 47.938 6.211 1 81.56 188 ASN B O 1
ATOM 5243 N N . LYS B 1 189 ? -35.5 49.094 7.555 1 79.31 189 LYS B N 1
ATOM 5244 C CA . LYS B 1 189 ? -34.469 50.094 7.832 1 79.31 189 LYS B CA 1
ATOM 5245 C C . LYS B 1 189 ? -33.312 49.5 8.617 1 79.31 189 LYS B C 1
ATOM 5247 O O . LYS B 1 189 ? -32.156 49.875 8.422 1 79.31 189 LYS B O 1
ATOM 5252 N N . GLU B 1 190 ? -33.562 48.531 9.461 1 84.69 190 GLU B N 1
ATOM 5253 C CA . GLU B 1 190 ? -32.531 48.062 10.383 1 84.69 190 GLU B CA 1
ATOM 5254 C C . GLU B 1 190 ? -32.031 46.688 9.977 1 84.69 190 GLU B C 1
ATOM 5256 O O . GLU B 1 190 ? -31.266 46.062 10.719 1 84.69 190 GLU B O 1
ATOM 5261 N N . ASN B 1 191 ? -32.438 46.25 8.922 1 86.94 191 ASN B N 1
ATOM 5262 C CA . ASN B 1 191 ? -32.094 44.906 8.508 1 86.94 191 ASN B CA 1
ATOM 5263 C C . ASN B 1 191 ? -30.594 44.688 8.469 1 86.94 191 ASN B C 1
ATOM 5265 O O . ASN B 1 191 ? -30.094 43.688 9 1 86.94 191 ASN B O 1
ATOM 5269 N N . ASP B 1 192 ? -29.922 45.625 7.855 1 87.81 192 ASP B N 1
ATOM 5270 C CA . ASP B 1 192 ? -28.469 45.5 7.727 1 87.81 192 ASP B CA 1
ATOM 5271 C C . ASP B 1 192 ? -27.797 45.531 9.094 1 87.81 192 ASP B C 1
ATOM 5273 O O . ASP B 1 192 ? -26.828 44.844 9.328 1 87.81 192 ASP B O 1
ATOM 5277 N N . ASN B 1 193 ? -28.266 46.375 9.898 1 88.56 193 ASN B N 1
ATOM 5278 C CA . ASN B 1 193 ? -27.719 46.469 11.242 1 88.56 193 ASN B CA 1
ATOM 5279 C C . ASN B 1 193 ? -27.922 45.188 12.039 1 88.56 193 ASN B C 1
ATOM 5281 O O . ASN B 1 193 ? -27.031 44.781 12.789 1 88.56 193 ASN B O 1
ATOM 5285 N N . ILE B 1 194 ? -29.047 44.594 11.883 1 88.69 194 ILE B N 1
ATOM 5286 C CA . ILE B 1 194 ? -29.344 43.344 12.594 1 88.69 194 ILE B CA 1
ATOM 5287 C C . ILE B 1 194 ? -28.438 42.25 12.07 1 88.69 194 ILE B C 1
ATOM 5289 O O . ILE B 1 194 ? -27.938 41.406 12.844 1 88.69 194 ILE B O 1
ATOM 5293 N N . LYS B 1 195 ? -28.266 42.25 10.781 1 89.62 195 LYS B N 1
ATOM 5294 C CA . LYS B 1 195 ? -27.359 41.25 10.195 1 89.62 195 LYS B CA 1
ATOM 5295 C C . LYS B 1 195 ? -25.938 41.438 10.727 1 89.62 195 LYS B C 1
ATOM 5297 O O . LYS B 1 195 ? -25.266 40.438 11.008 1 89.62 195 LYS B O 1
ATOM 5302 N N . ARG B 1 196 ? -25.5 42.594 10.789 1 92.12 196 ARG B N 1
ATOM 5303 C CA . ARG B 1 196 ? -24.188 42.875 11.352 1 92.12 196 ARG B CA 1
ATOM 5304 C C . ARG B 1 196 ? -24.109 42.438 12.812 1 92.12 196 ARG B C 1
ATOM 5306 O O . ARG B 1 196 ? -23.078 41.906 13.25 1 92.12 196 ARG B O 1
ATOM 5313 N N . LEU B 1 197 ? -25.125 42.75 13.508 1 91.94 197 LEU B N 1
ATOM 5314 C CA . LEU B 1 197 ? -25.203 42.344 14.906 1 91.94 197 LEU B CA 1
ATOM 5315 C C . LEU B 1 197 ? -25.062 40.812 15.031 1 91.94 197 LEU B C 1
ATOM 5317 O O . LEU B 1 197 ? -24.297 40.312 15.875 1 91.94 197 LEU B O 1
ATOM 5321 N N . LEU B 1 198 ? -25.766 40.125 14.195 1 91.5 198 LEU B N 1
ATOM 5322 C CA . LEU B 1 198 ? -25.703 38.688 14.211 1 91.5 198 LEU B CA 1
ATOM 5323 C C . LEU B 1 198 ? -24.297 38.188 13.883 1 91.5 198 LEU B C 1
ATOM 5325 O O . LEU B 1 198 ? -23.828 37.219 14.461 1 91.5 198 LEU B O 1
ATOM 5329 N N . ALA B 1 199 ? -23.688 38.844 12.984 1 94.25 199 ALA B N 1
ATOM 5330 C CA . ALA B 1 199 ? -22.328 38.469 12.617 1 94.25 199 ALA B CA 1
ATOM 5331 C C . ALA B 1 199 ? -21.391 38.562 13.82 1 94.25 199 ALA B C 1
ATOM 5333 O O . ALA B 1 199 ? -20.516 37.719 14 1 94.25 199 ALA B O 1
ATOM 5334 N N . PHE B 1 200 ? -21.562 39.594 14.562 1 95.31 200 PHE B N 1
ATOM 5335 C CA . PHE B 1 200 ? -20.75 39.75 15.766 1 95.31 200 PHE B CA 1
ATOM 5336 C C . PHE B 1 200 ? -21.078 38.688 16.797 1 95.31 200 PHE B C 1
ATOM 5338 O O . PHE B 1 200 ? -20.188 38.188 17.484 1 95.31 200 PHE B O 1
ATOM 5345 N N . VAL B 1 201 ? -22.297 38.344 16.891 1 94.5 201 VAL B N 1
ATOM 5346 C CA . VAL B 1 201 ? -22.719 37.281 17.812 1 94.5 201 VAL B CA 1
ATOM 5347 C C . VAL B 1 201 ? -22.047 35.969 17.422 1 94.5 201 VAL B C 1
ATOM 5349 O O . VAL B 1 201 ? -21.594 35.219 18.297 1 94.5 201 VAL B O 1
ATOM 5352 N N . TYR B 1 202 ? -22.031 35.75 16.172 1 94.5 202 TYR B N 1
ATOM 5353 C CA . TYR B 1 202 ? -21.391 34.531 15.695 1 94.5 202 TYR B CA 1
ATOM 5354 C C . TYR B 1 202 ? -19.906 34.5 16.047 1 94.5 202 TYR B C 1
ATOM 5356 O O . TYR B 1 202 ? -19.359 33.469 16.438 1 94.5 202 TYR B O 1
ATOM 5364 N N . GLU B 1 203 ? -19.297 35.531 15.898 1 95.81 203 GLU B N 1
ATOM 5365 C CA . GLU B 1 203 ? -17.875 35.656 16.219 1 95.81 203 GLU B CA 1
ATOM 5366 C C . GLU B 1 203 ? -17.625 35.375 17.703 1 95.81 203 GLU B C 1
ATOM 5368 O O . GLU B 1 203 ? -16.688 34.688 18.062 1 95.81 203 GLU B O 1
ATOM 5373 N N . LEU B 1 204 ? -18.438 36 18.5 1 95.94 204 LEU B N 1
ATOM 5374 C CA . LEU B 1 204 ? -18.328 35.781 19.938 1 95.94 204 LEU B CA 1
ATOM 5375 C C . LEU B 1 204 ? -18.594 34.312 20.281 1 95.94 204 LEU B C 1
ATOM 5377 O O . LEU B 1 204 ? -17.922 33.75 21.156 1 95.94 204 LEU B O 1
ATOM 5381 N N . ASP B 1 205 ? -19.547 33.781 19.609 1 95.31 205 ASP B N 1
ATOM 5382 C CA . ASP B 1 205 ? -19.859 32.375 19.75 1 95.31 205 ASP B CA 1
ATOM 5383 C C . ASP B 1 205 ? -18.641 31.5 19.453 1 95.31 205 ASP B C 1
ATOM 5385 O O . ASP B 1 205 ? -18.344 30.562 20.188 1 95.31 205 ASP B O 1
ATOM 5389 N N . ILE B 1 206 ? -17.938 31.828 18.469 1 97 206 ILE B N 1
ATOM 5390 C CA . ILE B 1 206 ? -16.75 31.109 18.047 1 97 206 ILE B CA 1
ATOM 5391 C C . ILE B 1 206 ? -15.664 31.266 19.109 1 97 206 ILE B C 1
ATOM 5393 O O . ILE B 1 206 ? -15.031 30.266 19.5 1 97 206 ILE B O 1
ATOM 5397 N N . PHE B 1 207 ? -15.445 32.469 19.547 1 97.81 207 PHE B N 1
ATOM 5398 C CA . PHE B 1 207 ? -14.406 32.719 20.547 1 97.81 207 PHE B CA 1
ATOM 5399 C C . PHE B 1 207 ? -14.664 31.891 21.797 1 97.81 207 PHE B C 1
ATOM 5401 O O . PHE B 1 207 ? -13.742 31.266 22.344 1 97.81 207 PHE B O 1
ATOM 5408 N N . GLU B 1 208 ? -15.852 31.875 22.203 1 96.69 208 GLU B N 1
ATOM 5409 C CA . GLU B 1 208 ? -16.203 31.109 23.391 1 96.69 208 GLU B CA 1
ATOM 5410 C C . GLU B 1 208 ? -16 29.609 23.172 1 96.69 208 GLU B C 1
ATOM 5412 O O . GLU B 1 208 ? -15.508 28.906 24.062 1 96.69 208 GLU B O 1
ATOM 5417 N N . ASN B 1 209 ? -16.438 29.203 22.109 1 96.69 209 ASN B N 1
ATOM 5418 C CA . ASN B 1 209 ? -16.312 27.797 21.781 1 96.69 209 ASN B CA 1
ATOM 5419 C C . ASN B 1 209 ? -14.852 27.359 21.75 1 96.69 209 ASN B C 1
ATOM 5421 O O . ASN B 1 209 ? -14.492 26.344 22.359 1 96.69 209 ASN B O 1
ATOM 5425 N N . ILE B 1 210 ? -14.016 28.078 21.078 1 98.25 210 ILE B N 1
ATOM 5426 C CA . ILE B 1 210 ? -12.602 27.734 20.953 1 98.25 210 ILE B CA 1
ATOM 5427 C C . ILE B 1 210 ? -11.938 27.781 22.328 1 98.25 210 ILE B C 1
ATOM 5429 O O . ILE B 1 210 ? -11.117 26.922 22.656 1 98.25 210 ILE B O 1
ATOM 5433 N N . ALA B 1 211 ? -12.289 28.75 23.078 1 97.94 211 ALA B N 1
ATOM 5434 C CA . ALA B 1 211 ? -11.781 28.828 24.453 1 97.94 211 ALA B CA 1
ATOM 5435 C C . ALA B 1 211 ? -12.164 27.594 25.25 1 97.94 211 ALA B C 1
ATOM 5437 O O . ALA B 1 211 ? -11.352 27.062 26.016 1 97.94 211 ALA B O 1
ATOM 5438 N N . SER B 1 212 ? -13.367 27.188 25.109 1 97 212 SER B N 1
ATOM 5439 C CA . SER B 1 212 ? -13.852 26 25.828 1 97 212 SER B CA 1
ATOM 5440 C C . SER B 1 212 ? -13.07 24.75 25.406 1 97 212 SER B C 1
ATOM 5442 O O . SER B 1 212 ? -12.719 23.922 26.25 1 97 212 SER B O 1
ATOM 5444 N N . VAL B 1 213 ? -12.812 24.625 24.188 1 97.12 213 VAL B N 1
ATOM 5445 C CA . VAL B 1 213 ? -12.039 23.5 23.672 1 97.12 213 VAL B CA 1
ATOM 5446 C C . VAL B 1 213 ? -10.625 23.547 24.25 1 97.12 213 VAL B C 1
ATOM 5448 O O . VAL B 1 213 ? -10.07 22.516 24.625 1 97.12 213 VAL B O 1
ATOM 5451 N N . ALA B 1 214 ? -10.047 24.688 24.266 1 97.94 214 ALA B N 1
ATOM 5452 C CA . ALA B 1 214 ? -8.703 24.859 24.797 1 97.94 214 ALA B CA 1
ATOM 5453 C C . ALA B 1 214 ? -8.641 24.375 26.25 1 97.94 214 ALA B C 1
ATOM 5455 O O . ALA B 1 214 ? -7.684 23.703 26.641 1 97.94 214 ALA B O 1
ATOM 5456 N N . HIS B 1 215 ? -9.633 24.719 26.984 1 97.19 215 HIS B N 1
ATOM 5457 C CA . HIS B 1 215 ? -9.711 24.266 28.375 1 97.19 215 HIS B CA 1
ATOM 5458 C C . HIS B 1 215 ? -9.836 22.75 28.453 1 97.19 215 HIS B C 1
ATOM 5460 O O . HIS B 1 215 ? -9.125 22.094 29.219 1 97.19 215 HIS B O 1
ATOM 5466 N N . ALA B 1 216 ? -10.695 22.234 27.734 1 95.88 216 ALA B N 1
ATOM 5467 C CA . ALA B 1 216 ? -11.016 20.812 27.797 1 95.88 216 ALA B CA 1
ATOM 5468 C C . ALA B 1 216 ? -9.836 19.969 27.344 1 95.88 216 ALA B C 1
ATOM 5470 O O . ALA B 1 216 ? -9.625 18.859 27.859 1 95.88 216 ALA B O 1
ATOM 5471 N N . LYS B 1 217 ? -8.992 20.5 26.422 1 96.5 217 LYS B N 1
ATOM 5472 C CA . LYS B 1 217 ? -7.965 19.672 25.797 1 96.5 217 LYS B CA 1
ATOM 5473 C C . LYS B 1 217 ? -6.578 20.047 26.312 1 96.5 217 LYS B C 1
ATOM 5475 O O . LYS B 1 217 ? -5.59 19.391 25.984 1 96.5 217 LYS B O 1
ATOM 5480 N N . GLY B 1 218 ? -6.52 21.094 27.031 1 96.56 218 GLY B N 1
ATOM 5481 C CA . GLY B 1 218 ? -5.234 21.547 27.562 1 96.56 218 GLY B CA 1
ATOM 5482 C C . GLY B 1 218 ? -4.359 22.203 26.5 1 96.56 218 GLY B C 1
ATOM 5483 O O . GLY B 1 218 ? -3.16 21.922 26.438 1 96.56 218 GLY B O 1
ATOM 5484 N N . PHE B 1 219 ? -4.934 23.031 25.672 1 98.38 219 PHE B N 1
ATOM 5485 C CA . PHE B 1 219 ? -4.203 23.75 24.641 1 98.38 219 PHE B CA 1
ATOM 5486 C C . PHE B 1 219 ? -3.592 25.031 25.203 1 98.38 219 PHE B C 1
ATOM 5488 O O . PHE B 1 219 ? -4.035 25.531 26.234 1 98.38 219 PHE B O 1
ATOM 5495 N N . SER B 1 220 ? -2.602 25.453 24.547 1 98.69 220 SER B N 1
ATOM 5496 C CA . SER B 1 220 ? -1.988 26.734 24.906 1 98.69 220 SER B CA 1
ATOM 5497 C C . SER B 1 220 ? -2.104 27.734 23.75 1 98.69 220 SER B C 1
ATOM 5499 O O . SER B 1 220 ? -2.5 27.359 22.641 1 98.69 220 SER B O 1
ATOM 5501 N N . PHE B 1 221 ? -1.878 28.969 24.062 1 98.62 221 PHE B N 1
ATOM 5502 C CA . PHE B 1 221 ? -1.939 30 23.047 1 98.62 221 PHE B CA 1
ATOM 5503 C C . PHE B 1 221 ? -0.549 30.312 22.5 1 98.62 221 PHE B C 1
ATOM 5505 O O . PHE B 1 221 ? 0.384 30.547 23.266 1 98.62 221 PHE B O 1
ATOM 5512 N N . PRO B 1 222 ? -0.379 30.297 21.25 1 98.25 222 PRO B N 1
ATOM 5513 C CA . PRO B 1 222 ? 0.942 30.531 20.656 1 98.25 222 PRO B CA 1
ATOM 5514 C C . PRO B 1 222 ? 1.413 31.984 20.844 1 98.25 222 PRO B C 1
ATOM 5516 O O . PRO B 1 222 ? 0.601 32.906 20.812 1 98.25 222 PRO B O 1
ATOM 5519 N N . GLY B 1 223 ? 2.68 32.094 21 1 96.94 223 GLY B N 1
ATOM 5520 C CA . GLY B 1 223 ? 3.332 33.375 20.906 1 96.94 223 GLY B CA 1
ATOM 5521 C C . GLY B 1 223 ? 3.973 33.625 19.562 1 96.94 223 GLY B C 1
ATOM 5522 O O . GLY B 1 223 ? 4.516 32.719 18.938 1 96.94 223 GLY B O 1
ATOM 5523 N N . PHE B 1 224 ? 3.896 34.906 19.141 1 94.12 224 PHE B N 1
ATOM 5524 C CA . PHE B 1 224 ? 4.441 35.219 17.828 1 94.12 224 PHE B CA 1
ATOM 5525 C C . PHE B 1 224 ? 5.605 36.188 17.938 1 94.12 224 PHE B C 1
ATOM 5527 O O . PHE B 1 224 ? 5.543 37.156 18.719 1 94.12 224 PHE B O 1
ATOM 5534 N N . ARG B 1 225 ? 6.609 35.781 17.281 1 84.38 225 ARG B N 1
ATOM 5535 C CA . ARG B 1 225 ? 7.789 36.656 17.234 1 84.38 225 ARG B CA 1
ATOM 5536 C C . ARG B 1 225 ? 7.883 37.375 15.906 1 84.38 225 ARG B C 1
ATOM 5538 O O . ARG B 1 225 ? 7.707 36.781 14.844 1 84.38 225 ARG B O 1
ATOM 5545 N N . GLU B 1 226 ? 8.023 38.75 16.141 1 77.75 226 GLU B N 1
ATOM 5546 C CA . GLU B 1 226 ? 8.297 39.531 14.938 1 77.75 226 GLU B CA 1
ATOM 5547 C C . GLU B 1 226 ? 9.781 39.531 14.586 1 77.75 226 GLU B C 1
ATOM 5549 O O . GLU B 1 226 ? 10.594 40.156 15.281 1 77.75 226 GLU B O 1
ATOM 5554 N N . ALA B 1 227 ? 10.219 38.5 14.023 1 68.88 227 ALA B N 1
ATOM 5555 C CA . ALA B 1 227 ? 11.625 38.438 13.648 1 68.88 227 ALA B CA 1
ATOM 5556 C C . ALA B 1 227 ? 11.789 38.062 12.18 1 68.88 227 ALA B C 1
ATOM 5558 O O . ALA B 1 227 ? 10.875 37.5 11.562 1 68.88 227 ALA B O 1
ATOM 5559 N N . ASP B 1 228 ? 12.922 38.562 11.711 1 67.31 228 ASP B N 1
ATOM 5560 C CA . ASP B 1 228 ? 13.242 38.281 10.312 1 67.31 228 ASP B CA 1
ATOM 5561 C C . ASP B 1 228 ? 13.609 36.844 10.109 1 67.31 228 ASP B C 1
ATOM 5563 O O . ASP B 1 228 ? 13.219 36.219 9.109 1 67.31 228 ASP B O 1
ATOM 5567 N N . GLU B 1 229 ? 14.281 36.406 11.125 1 79.38 229 GLU B N 1
ATOM 5568 C CA . GLU B 1 229 ? 14.648 35 11.008 1 79.38 229 GLU B CA 1
ATOM 5569 C C . GLU B 1 229 ? 13.555 34.094 11.586 1 79.38 229 GLU B C 1
ATOM 5571 O O . GLU B 1 229 ? 12.977 34.406 12.625 1 79.38 229 GLU B O 1
ATOM 5576 N N . PHE B 1 230 ? 13.273 33 10.805 1 83 230 PHE B N 1
ATOM 5577 C CA . PHE B 1 230 ? 12.164 32.188 11.289 1 83 230 PHE B CA 1
ATOM 5578 C C . PHE B 1 230 ? 12.578 31.391 12.531 1 83 230 PHE B C 1
ATOM 5580 O O . PHE B 1 230 ? 13.758 31.094 12.727 1 83 230 PHE B O 1
ATOM 5587 N N . HIS B 1 231 ? 11.695 31.156 13.406 1 91.38 231 HIS B N 1
ATOM 5588 C CA . HIS B 1 231 ? 11.844 30.453 14.68 1 91.38 231 HIS B CA 1
ATOM 5589 C C . HIS B 1 231 ? 10.562 29.719 15.047 1 91.38 231 HIS B C 1
ATOM 5591 O O . HIS B 1 231 ? 9.461 30.266 14.93 1 91.38 231 HIS B O 1
ATOM 5597 N N . VAL B 1 232 ? 10.781 28.438 15.398 1 95.88 232 VAL B N 1
ATOM 5598 C CA . VAL B 1 232 ? 9.68 27.625 15.914 1 95.88 232 VAL B CA 1
ATOM 5599 C C . VAL B 1 232 ? 10.117 26.906 17.188 1 95.88 232 VAL B C 1
ATOM 5601 O O . VAL B 1 232 ? 11.078 26.125 17.156 1 95.88 232 VAL B O 1
ATOM 5604 N N . HIS B 1 233 ? 9.5 27.188 18.234 1 96.62 233 HIS B N 1
ATOM 5605 C CA . HIS B 1 233 ? 9.742 26.516 19.5 1 96.62 233 HIS B CA 1
ATOM 5606 C C . HIS B 1 233 ? 8.469 25.875 20.047 1 96.62 233 HIS B C 1
ATOM 5608 O O . HIS B 1 233 ? 7.465 26.562 20.25 1 96.62 233 HIS B O 1
ATOM 5614 N N . LEU B 1 234 ? 8.516 24.578 20.25 1 97.88 234 LEU B N 1
ATOM 5615 C CA . LEU B 1 234 ? 7.395 23.812 20.766 1 97.88 234 LEU B CA 1
ATOM 5616 C C . LEU B 1 234 ? 7.812 23.016 22 1 97.88 234 LEU B C 1
ATOM 5618 O O . LEU B 1 234 ? 8.836 22.328 21.984 1 97.88 234 LEU B O 1
ATOM 5622 N N . LYS B 1 235 ? 7.055 23.188 23.047 1 98.25 235 LYS B N 1
ATOM 5623 C CA . LYS B 1 235 ? 7.195 22.359 24.234 1 98.25 235 LYS B CA 1
ATOM 5624 C C . LYS B 1 235 ? 5.938 21.531 24.484 1 98.25 235 LYS B C 1
ATOM 5626 O O . LYS B 1 235 ? 4.82 22.047 24.406 1 98.25 235 LYS B O 1
ATOM 5631 N N . ASP B 1 236 ? 6.148 20.25 24.797 1 98.19 236 ASP B N 1
ATOM 5632 C CA . ASP B 1 236 ? 5.059 19.344 25.125 1 98.19 236 ASP B CA 1
ATOM 5633 C C . ASP B 1 236 ? 4.031 19.281 24 1 98.19 236 ASP B C 1
ATOM 5635 O O . ASP B 1 236 ? 2.832 19.453 24.234 1 98.19 236 ASP B O 1
ATOM 5639 N N . LEU B 1 237 ? 4.547 19.109 22.859 1 98.38 237 LEU B N 1
ATOM 5640 C CA . LEU B 1 237 ? 3.713 18.938 21.672 1 98.38 237 LEU B CA 1
ATOM 5641 C C . LEU B 1 237 ? 3.016 17.594 21.672 1 98.38 237 LEU B C 1
ATOM 5643 O O . LEU B 1 237 ? 3.625 16.578 22.016 1 98.38 237 LEU B O 1
ATOM 5647 N N . PHE B 1 238 ? 1.763 17.547 21.328 1 97.62 238 PHE B N 1
ATOM 5648 C CA . PHE B 1 238 ? 1.029 16.281 21.234 1 97.62 238 PHE B CA 1
ATOM 5649 C C . PHE B 1 238 ? -0.064 16.391 20.172 1 97.62 238 PHE B C 1
ATOM 5651 O O . PHE B 1 238 ? -0.347 17.469 19.656 1 97.62 238 PHE B O 1
ATOM 5658 N N . HIS B 1 239 ? -0.583 15.266 19.766 1 96.94 239 HIS B N 1
ATOM 5659 C CA . HIS B 1 239 ? -1.731 15.25 18.875 1 96.94 239 HIS B CA 1
ATOM 5660 C C . HIS B 1 239 ? -3.033 15.07 19.641 1 96.94 239 HIS B C 1
ATOM 5662 O O . HIS B 1 239 ? -3.174 14.133 20.422 1 96.94 239 HIS B O 1
ATOM 5668 N N . PRO B 1 240 ? -4 15.883 19.391 1 95.75 240 PRO B N 1
ATOM 5669 C CA . PRO B 1 240 ? -5.207 15.883 20.219 1 95.75 240 PRO B CA 1
ATOM 5670 C C . PRO B 1 240 ? -6.074 14.648 20 1 95.75 240 PRO B C 1
ATOM 5672 O O . PRO B 1 240 ? -6.902 14.312 20.844 1 95.75 240 PRO B O 1
ATOM 5675 N N . ASN B 1 241 ? -5.934 13.938 18.891 1 92.94 241 ASN B N 1
ATOM 5676 C CA . ASN B 1 241 ? -6.77 12.781 18.594 1 92.94 241 ASN B CA 1
ATOM 5677 C C . ASN B 1 241 ? -6.137 11.484 19.094 1 92.94 241 ASN B C 1
ATOM 5679 O O . ASN B 1 241 ? -6.707 10.406 18.938 1 92.94 241 ASN B O 1
ATOM 5683 N N . ILE B 1 242 ? -4.965 11.539 19.578 1 92.31 242 ILE B N 1
ATOM 5684 C CA . ILE B 1 242 ? -4.309 10.359 20.141 1 92.31 242 ILE B CA 1
ATOM 5685 C C . ILE B 1 242 ? -4.598 10.258 21.625 1 92.31 242 ILE B C 1
ATOM 5687 O O . ILE B 1 242 ? -4.438 11.234 22.375 1 92.31 242 ILE B O 1
ATOM 5691 N N . SER B 1 243 ? -5.039 9.039 22.062 1 90.88 243 SER B N 1
ATOM 5692 C CA . SER B 1 243 ? -5.262 8.812 23.5 1 90.88 243 SER B CA 1
ATOM 5693 C C . SER B 1 243 ? -3.943 8.719 24.25 1 90.88 243 SER B C 1
ATOM 5695 O O . SER B 1 243 ? -3.049 7.969 23.859 1 90.88 243 SER B O 1
ATOM 5697 N N . HIS B 1 244 ? -3.758 9.43 25.203 1 91.19 244 HIS B N 1
ATOM 5698 C CA . HIS B 1 244 ? -2.564 9.469 26.047 1 91.19 244 HIS B CA 1
ATOM 5699 C C . HIS B 1 244 ? -1.312 9.695 25.203 1 91.19 244 HIS B C 1
ATOM 5701 O O . HIS B 1 244 ? -0.384 8.891 25.234 1 91.19 244 HIS B O 1
ATOM 5707 N N . PRO B 1 245 ? -1.292 10.703 24.5 1 93.69 245 PRO B N 1
ATOM 5708 C CA . PRO B 1 245 ? -0.157 10.977 23.609 1 93.69 245 PRO B CA 1
ATOM 5709 C C . PRO B 1 245 ? 1.13 11.273 24.375 1 93.69 245 PRO B C 1
ATOM 5711 O O . PRO B 1 245 ? 1.085 11.859 25.469 1 93.69 245 PRO B O 1
ATOM 5714 N N . VAL B 1 246 ? 2.223 10.859 23.844 1 95.88 246 VAL B N 1
ATOM 5715 C CA . VAL B 1 246 ? 3.529 11.266 24.359 1 95.88 246 VAL B CA 1
ATOM 5716 C C . VAL B 1 246 ? 3.865 12.672 23.875 1 95.88 246 VAL B C 1
ATOM 5718 O O . VAL B 1 246 ? 3.676 12.984 22.688 1 95.88 246 VAL B O 1
ATOM 5721 N N . LYS B 1 247 ? 4.305 13.531 24.812 1 97.62 247 LYS B N 1
ATOM 5722 C CA . LYS B 1 247 ? 4.602 14.93 24.484 1 97.62 247 LYS B CA 1
ATOM 5723 C C . LYS B 1 247 ? 6.055 15.094 24.062 1 97.62 247 LYS B C 1
ATOM 5725 O O . LYS B 1 247 ? 6.953 14.469 24.625 1 97.62 247 LYS B O 1
ATOM 5730 N N . ASN B 1 248 ? 6.289 15.844 23.062 1 98.06 248 ASN B N 1
ATOM 5731 C CA . ASN B 1 248 ? 7.633 16.031 22.516 1 98.06 248 ASN B CA 1
ATOM 5732 C C . ASN B 1 248 ? 7.988 17.5 22.375 1 98.06 248 ASN B C 1
ATOM 5734 O O . ASN B 1 248 ? 7.098 18.359 22.281 1 98.06 248 ASN B O 1
ATOM 5738 N N . ASP B 1 249 ? 9.266 17.828 22.375 1 97.75 249 ASP B N 1
ATOM 5739 C CA . ASP B 1 249 ? 9.781 19.188 22.188 1 97.75 249 ASP B CA 1
ATOM 5740 C C . ASP B 1 249 ? 10.445 19.328 20.812 1 97.75 249 ASP B C 1
ATOM 5742 O O . ASP B 1 249 ? 10.984 18.359 20.281 1 97.75 249 ASP B O 1
ATOM 5746 N N . LEU B 1 250 ? 10.359 20.484 20.297 1 96.12 250 LEU B N 1
ATOM 5747 C CA . LEU B 1 250 ? 10.961 20.734 19 1 96.12 250 LEU B CA 1
ATOM 5748 C C . LEU B 1 250 ? 11.461 22.172 18.906 1 96.12 250 LEU B C 1
ATOM 5750 O O . LEU B 1 250 ? 10.789 23.094 19.375 1 96.12 250 LEU B O 1
ATOM 5754 N N . LEU B 1 251 ? 12.609 22.312 18.312 1 94.69 251 LEU B N 1
ATOM 5755 C CA . LEU B 1 251 ? 13.172 23.625 18.031 1 94.69 251 LEU B CA 1
ATOM 5756 C C . LEU B 1 251 ? 13.664 23.703 16.594 1 94.69 251 LEU B C 1
ATOM 5758 O O . LEU B 1 251 ? 14.422 22.844 16.141 1 94.69 251 LEU B O 1
ATOM 5762 N N . LEU B 1 252 ? 13.211 24.656 15.812 1 93.88 252 LEU B N 1
ATOM 5763 C CA . LEU B 1 252 ? 13.664 24.969 14.461 1 93.88 252 LEU B CA 1
ATOM 5764 C C . LEU B 1 252 ? 14.008 26.453 14.328 1 93.88 252 LEU B C 1
ATOM 5766 O O . LEU B 1 252 ? 13.281 27.312 14.836 1 93.88 252 LEU B O 1
ATOM 5770 N N . ASN B 1 253 ? 15.086 26.703 13.742 1 91.75 253 ASN B N 1
ATOM 5771 C CA . ASN B 1 253 ? 15.484 28.078 13.461 1 91.75 253 ASN B CA 1
ATOM 5772 C C . ASN B 1 253 ? 16.312 28.172 12.18 1 91.75 253 ASN B C 1
ATOM 5774 O O . ASN B 1 253 ? 16.469 27.172 11.469 1 91.75 253 ASN B O 1
ATOM 5778 N N . ALA B 1 254 ? 16.797 29.344 11.891 1 86.75 254 ALA B N 1
ATOM 5779 C CA . ALA B 1 254 ? 17.516 29.594 10.641 1 86.75 254 ALA B CA 1
ATOM 5780 C C . ALA B 1 254 ? 18.812 28.781 10.594 1 86.75 254 ALA B C 1
ATOM 5782 O O . ALA B 1 254 ? 19.234 28.359 9.516 1 86.75 254 ALA B O 1
ATOM 5783 N N . ASP B 1 255 ? 19.422 28.469 11.711 1 90.25 255 ASP B N 1
ATOM 5784 C CA . ASP B 1 255 ? 20.688 27.719 11.773 1 90.25 255 ASP B CA 1
ATOM 5785 C C . ASP B 1 255 ? 20.438 26.234 11.594 1 90.25 255 ASP B C 1
ATOM 5787 O O . ASP B 1 255 ? 21.328 25.5 11.156 1 90.25 255 ASP B O 1
ATOM 5791 N N . GLN B 1 256 ? 19.266 25.812 12.016 1 94.75 256 GLN B N 1
ATOM 5792 C CA . GLN B 1 256 ? 18.797 24.438 11.859 1 94.75 256 GLN B CA 1
ATOM 5793 C C . GLN B 1 256 ? 17.391 24.406 11.281 1 94.75 256 GLN B C 1
ATOM 5795 O O . GLN B 1 256 ? 16.438 24.031 11.969 1 94.75 256 GLN B O 1
ATOM 5800 N N . ASN B 1 257 ? 17.422 24.641 9.977 1 95.75 257 ASN B N 1
ATOM 5801 C CA . ASN B 1 257 ? 16.109 24.828 9.359 1 95.75 257 ASN B CA 1
ATOM 5802 C C . ASN B 1 257 ? 15.547 23.516 8.828 1 95.75 257 ASN B C 1
ATOM 5804 O O . ASN B 1 257 ? 14.414 23.469 8.352 1 95.75 257 ASN B O 1
ATOM 5808 N N . THR B 1 258 ? 16.359 22.438 8.922 1 97.56 258 THR B N 1
ATOM 5809 C CA . THR B 1 258 ? 15.93 21.156 8.406 1 97.56 258 THR B CA 1
ATOM 5810 C C . THR B 1 258 ? 16.094 20.062 9.461 1 97.56 258 THR B C 1
ATOM 5812 O O . THR B 1 258 ? 17.141 19.969 10.102 1 97.56 258 THR B O 1
ATOM 5815 N N . VAL B 1 259 ? 15.07 19.328 9.656 1 97.94 259 VAL B N 1
ATOM 5816 C CA . VAL B 1 259 ? 15.117 18.172 10.539 1 97.94 259 VAL B CA 1
ATOM 5817 C C . VAL B 1 259 ? 14.914 16.891 9.727 1 97.94 259 VAL B C 1
ATOM 5819 O O . VAL B 1 259 ? 13.969 16.797 8.938 1 97.94 259 VAL B O 1
ATOM 5822 N N . LEU B 1 260 ? 15.812 15.977 9.852 1 97.81 260 LEU B N 1
ATOM 5823 C CA . LEU B 1 260 ? 15.664 14.641 9.297 1 97.81 260 LEU B CA 1
ATOM 5824 C C . LEU B 1 260 ? 15.281 13.641 10.391 1 97.81 260 LEU B C 1
ATOM 5826 O O . LEU B 1 260 ? 16.062 13.375 11.297 1 97.81 260 LEU B O 1
ATOM 5830 N N . LEU B 1 261 ? 14.094 13.133 10.281 1 96.5 261 LEU B N 1
ATOM 5831 C CA . LEU B 1 261 ? 13.547 12.18 11.234 1 96.5 261 LEU B CA 1
ATOM 5832 C C . LEU B 1 261 ? 13.711 10.75 10.734 1 96.5 261 LEU B C 1
ATOM 5834 O O . LEU B 1 261 ? 13.008 10.336 9.805 1 96.5 261 LEU B O 1
ATOM 5838 N N . THR B 1 262 ? 14.633 10.008 11.383 1 93 262 THR B N 1
ATOM 5839 C CA . THR B 1 262 ? 14.859 8.633 10.945 1 93 262 THR B CA 1
ATOM 5840 C C . THR B 1 262 ? 14.117 7.648 11.844 1 93 262 THR B C 1
ATOM 5842 O O . THR B 1 262 ? 13.727 7.996 12.961 1 93 262 THR B O 1
ATOM 5845 N N . GLY B 1 263 ? 13.883 6.465 11.305 1 86 263 GLY B N 1
ATOM 5846 C CA . GLY B 1 263 ? 13.266 5.434 12.125 1 86 263 GLY B CA 1
ATOM 5847 C C . GLY B 1 263 ? 12.32 4.543 11.344 1 86 263 GLY B C 1
ATOM 5848 O O . GLY B 1 263 ? 12.023 4.812 10.18 1 86 263 GLY B O 1
ATOM 5849 N N . SER B 1 264 ? 11.836 3.553 12.086 1 78.38 264 SER B N 1
ATOM 5850 C CA . SER B 1 264 ? 10.945 2.572 11.469 1 78.38 264 SER B CA 1
ATOM 5851 C C . SER B 1 264 ? 9.539 3.131 11.305 1 78.38 264 SER B C 1
ATOM 5853 O O . SER B 1 264 ? 9.18 4.125 11.938 1 78.38 264 SER B O 1
ATOM 5855 N N . ASN B 1 265 ? 8.695 2.441 10.453 1 70.06 265 ASN B N 1
ATOM 5856 C CA . ASN B 1 265 ? 7.344 2.893 10.141 1 70.06 265 ASN B CA 1
ATOM 5857 C C . ASN B 1 265 ? 6.418 2.75 11.344 1 70.06 265 ASN B C 1
ATOM 5859 O O . ASN B 1 265 ? 5.406 3.447 11.445 1 70.06 265 ASN B O 1
ATOM 5863 N N . MET B 1 266 ? 6.766 2.047 12.289 1 70.75 266 MET B N 1
ATOM 5864 C CA . MET B 1 266 ? 5.879 1.809 13.422 1 70.75 266 MET B CA 1
ATOM 5865 C C . MET B 1 266 ? 6.242 2.709 14.594 1 70.75 266 MET B C 1
ATOM 5867 O O . MET B 1 266 ? 5.559 2.701 15.625 1 70.75 266 MET B O 1
ATOM 5871 N N . ALA B 1 267 ? 7.18 3.518 14.391 1 78.69 267 ALA B N 1
ATOM 5872 C CA . ALA B 1 267 ? 7.719 4.258 15.523 1 78.69 267 ALA B CA 1
ATOM 5873 C C . ALA B 1 267 ? 6.871 5.492 15.828 1 78.69 267 ALA B C 1
ATOM 5875 O O . ALA B 1 267 ? 7 6.094 16.891 1 78.69 267 ALA B O 1
ATOM 5876 N N . GLY B 1 268 ? 5.984 5.914 14.938 1 87.19 268 GLY B N 1
ATOM 5877 C CA . GLY B 1 268 ? 5.133 7.062 15.195 1 87.19 268 GLY B CA 1
ATOM 5878 C C . GLY B 1 268 ? 5.551 8.297 14.422 1 87.19 268 GLY B C 1
ATOM 5879 O O . GLY B 1 268 ? 5.137 9.414 14.742 1 87.19 268 GLY B O 1
ATOM 5880 N N . LYS B 1 269 ? 6.324 8.141 13.406 1 90.38 269 LYS B N 1
ATOM 5881 C CA . LYS B 1 269 ? 6.844 9.273 12.641 1 90.38 269 LYS B CA 1
ATOM 5882 C C . LYS B 1 269 ? 5.711 10.078 12.008 1 90.38 269 LYS B C 1
ATOM 5884 O O . LYS B 1 269 ? 5.672 11.305 12.125 1 90.38 269 LYS B O 1
ATOM 5889 N N . SER B 1 270 ? 4.777 9.438 11.414 1 90.94 270 SER B N 1
ATOM 5890 C CA . SER B 1 270 ? 3.682 10.109 10.719 1 90.94 270 SER B CA 1
ATOM 5891 C C . SER B 1 270 ? 2.811 10.898 11.695 1 90.94 270 SER B C 1
ATOM 5893 O O . SER B 1 270 ? 2.377 12.008 11.391 1 90.94 270 SER B O 1
ATOM 5895 N N . SER B 1 271 ? 2.562 10.328 12.859 1 92.88 271 SER B N 1
ATOM 5896 C CA . SER B 1 271 ? 1.768 11 13.875 1 92.88 271 SER B CA 1
ATOM 5897 C C . SER B 1 271 ? 2.459 12.266 14.367 1 92.88 271 SER B C 1
ATOM 5899 O O . SER B 1 271 ? 1.808 13.289 14.594 1 92.88 271 SER B O 1
ATOM 5901 N N . LEU B 1 272 ? 3.734 12.141 14.547 1 96.25 272 LEU B N 1
ATOM 5902 C CA . LEU B 1 272 ? 4.492 13.32 14.969 1 96.25 272 LEU B CA 1
ATOM 5903 C C . LEU B 1 272 ? 4.43 14.414 13.914 1 96.25 272 LEU B C 1
ATOM 5905 O O . LEU B 1 272 ? 4.211 15.586 14.242 1 96.25 272 LEU B O 1
ATOM 5909 N N . LEU B 1 273 ? 4.621 14.039 12.695 1 97.38 273 LEU B N 1
ATOM 5910 C CA . LEU B 1 273 ? 4.586 15.008 11.602 1 97.38 273 LEU B CA 1
ATOM 5911 C C . LEU B 1 273 ? 3.229 15.703 11.531 1 97.38 273 LEU B C 1
ATOM 5913 O O . LEU B 1 273 ? 3.158 16.922 11.344 1 97.38 273 LEU B O 1
ATOM 5917 N N . LYS B 1 274 ? 2.201 14.977 11.727 1 96.5 274 LYS B N 1
ATOM 5918 C CA . LYS B 1 274 ? 0.854 15.539 11.719 1 96.5 274 LYS B CA 1
ATOM 5919 C C . LYS B 1 274 ? 0.658 16.5 12.883 1 96.5 274 LYS B C 1
ATOM 5921 O O . LYS B 1 274 ? 0.017 17.547 12.734 1 96.5 274 LYS B O 1
ATOM 5926 N N . SER B 1 275 ? 1.208 16.109 14 1 97.75 275 SER B N 1
ATOM 5927 C CA . SER B 1 275 ? 1.105 16.969 15.172 1 97.75 275 SER B CA 1
ATOM 5928 C C . SER B 1 275 ? 1.783 18.312 14.922 1 97.75 275 SER B C 1
ATOM 5930 O O . SER B 1 275 ? 1.235 19.359 15.266 1 97.75 275 SER B O 1
ATOM 5932 N N . ILE B 1 276 ? 2.932 18.234 14.367 1 98.12 276 ILE B N 1
ATOM 5933 C CA . ILE B 1 276 ? 3.695 19.453 14.086 1 98.12 276 ILE B CA 1
ATOM 5934 C C . ILE B 1 276 ? 2.941 20.312 13.078 1 98.12 276 ILE B C 1
ATOM 5936 O O . ILE B 1 276 ? 2.736 21.516 13.305 1 98.12 276 ILE B O 1
ATOM 5940 N N . GLY B 1 277 ? 2.516 19.688 12.008 1 98.19 277 GLY B N 1
ATOM 5941 C CA . GLY B 1 277 ? 1.772 20.406 10.984 1 98.19 277 GLY B CA 1
ATOM 5942 C C . GLY B 1 277 ? 0.493 21.031 11.508 1 98.19 277 GLY B C 1
ATOM 5943 O O . GLY B 1 277 ? 0.182 22.188 11.188 1 98.19 277 GLY B O 1
ATOM 5944 N N . LEU B 1 278 ? -0.195 20.297 12.32 1 98.31 278 LEU B N 1
ATOM 5945 C CA . LEU B 1 278 ? -1.446 20.766 12.898 1 98.31 278 LEU B CA 1
ATOM 5946 C C . LEU B 1 278 ? -1.207 21.984 13.773 1 98.31 278 LEU B C 1
ATOM 5948 O O . LEU B 1 278 ? -1.972 22.953 13.727 1 98.31 278 LEU B O 1
ATOM 5952 N N . THR B 1 279 ? -0.205 21.953 14.547 1 98.69 279 THR B N 1
ATOM 5953 C CA . THR B 1 279 ? 0.108 23.031 15.469 1 98.69 279 THR B CA 1
ATOM 5954 C C . THR B 1 279 ? 0.461 24.312 14.711 1 98.69 279 THR B C 1
ATOM 5956 O O . THR B 1 279 ? 0.014 25.406 15.078 1 98.69 279 THR B O 1
ATOM 5959 N N . ILE B 1 280 ? 1.195 24.156 13.648 1 98.31 280 ILE B N 1
ATOM 5960 C CA . ILE B 1 280 ? 1.53 25.297 12.812 1 98.31 280 ILE B CA 1
ATOM 5961 C C . ILE B 1 280 ? 0.264 25.844 12.156 1 98.31 280 ILE B C 1
ATOM 5963 O O . ILE B 1 280 ? 0.038 27.062 12.148 1 98.31 280 ILE B O 1
ATOM 5967 N N . TYR B 1 281 ? -0.539 25.031 11.648 1 98.38 281 TYR B N 1
ATOM 5968 C CA . TYR B 1 281 ? -1.794 25.391 11.008 1 98.38 281 TYR B CA 1
ATOM 5969 C C . TYR B 1 281 ? -2.688 26.172 11.961 1 98.38 281 TYR B C 1
ATOM 5971 O O . TYR B 1 281 ? -3.152 27.266 11.633 1 98.38 281 TYR B O 1
ATOM 5979 N N . LEU B 1 282 ? -2.91 25.641 13.141 1 98.75 282 LEU B N 1
ATOM 5980 C CA . LEU B 1 282 ? -3.785 26.25 14.133 1 98.75 282 LEU B CA 1
ATOM 5981 C C . LEU B 1 282 ? -3.23 27.609 14.578 1 98.75 282 LEU B C 1
ATOM 5983 O O . LEU B 1 282 ? -3.986 28.547 14.789 1 98.75 282 LEU B O 1
ATOM 5987 N N . SER B 1 283 ? -1.942 27.672 14.719 1 98.44 283 SER B N 1
ATOM 5988 C CA . SER B 1 283 ? -1.336 28.938 15.125 1 98.44 283 SER B CA 1
ATOM 5989 C C . SER B 1 283 ? -1.633 30.031 14.117 1 98.44 283 SER B C 1
ATOM 5991 O O . SER B 1 283 ? -1.82 31.203 14.492 1 98.44 283 SER B O 1
ATOM 5993 N N . HIS B 1 284 ? -1.715 29.641 12.891 1 97.88 284 HIS B N 1
ATOM 5994 C CA . HIS B 1 284 ? -1.935 30.625 11.844 1 97.88 284 HIS B CA 1
ATOM 5995 C C . HIS B 1 284 ? -3.418 30.953 11.688 1 97.88 284 HIS B C 1
ATOM 5997 O O . HIS B 1 284 ? -3.793 31.797 10.883 1 97.88 284 HIS B O 1
ATOM 6003 N N . LEU B 1 285 ? -4.199 30.281 12.422 1 97.94 285 LEU B N 1
ATOM 6004 C CA . LEU B 1 285 ? -5.605 30.641 12.555 1 97.94 285 LEU B CA 1
ATOM 6005 C C . LEU B 1 285 ? -5.809 31.578 13.75 1 97.94 285 LEU B C 1
ATOM 6007 O O . LEU B 1 285 ? -6.883 32.156 13.906 1 97.94 285 LEU B O 1
ATOM 6011 N N . GLY B 1 286 ? -4.781 31.672 14.555 1 97.69 286 GLY B N 1
ATOM 6012 C CA . GLY B 1 286 ? -4.914 32.375 15.82 1 97.69 286 GLY B CA 1
ATOM 6013 C C . GLY B 1 286 ? -5.586 31.562 16.891 1 97.69 286 GLY B C 1
ATOM 6014 O O . GLY B 1 286 ? -6.102 32.094 17.875 1 97.69 286 GLY B O 1
ATOM 6015 N N . PHE B 1 287 ? -5.641 30.281 16.75 1 98.56 287 PHE B N 1
ATOM 6016 C CA . PHE B 1 287 ? -6.277 29.359 17.672 1 98.56 287 PHE B CA 1
ATOM 6017 C C . PHE B 1 287 ? -5.289 28.875 18.719 1 98.56 287 PHE B C 1
ATOM 6019 O O . PHE B 1 287 ? -4.078 29.031 18.562 1 98.56 287 PHE B O 1
ATOM 6026 N N . PRO B 1 288 ? -5.82 28.391 19.891 1 98.69 288 PRO B N 1
ATOM 6027 C CA . PRO B 1 288 ? -4.93 27.641 20.766 1 98.69 288 PRO B CA 1
ATOM 6028 C C . PRO B 1 288 ? -4.395 26.375 20.109 1 98.69 288 PRO B C 1
ATOM 6030 O O . PRO B 1 288 ? -5.016 25.828 19.188 1 98.69 288 PRO B O 1
ATOM 6033 N N . VAL B 1 289 ? -3.232 25.875 20.609 1 98.81 289 VAL B N 1
ATOM 6034 C CA . VAL B 1 289 ? -2.545 24.781 19.922 1 98.81 289 VAL B CA 1
ATOM 6035 C C . VAL B 1 289 ? -2.287 23.641 20.891 1 98.81 289 VAL B C 1
ATOM 6037 O O . VAL B 1 289 ? -2.188 23.859 22.109 1 98.81 289 VAL B O 1
ATOM 6040 N N . PRO B 1 290 ? -2.203 22.453 20.406 1 98.62 290 PRO B N 1
ATOM 6041 C CA . PRO B 1 290 ? -1.921 21.297 21.25 1 98.62 290 PRO B CA 1
ATOM 6042 C C . PRO B 1 290 ? -0.449 21.188 21.641 1 98.62 290 PRO B C 1
ATOM 6044 O O . PRO B 1 290 ? 0.26 20.297 21.188 1 98.62 290 PRO B O 1
ATOM 6047 N N . ALA B 1 291 ? -0.046 22 22.484 1 98.62 291 ALA B N 1
ATOM 6048 C CA . ALA B 1 291 ? 1.29 22.062 23.078 1 98.62 291 ALA B CA 1
ATOM 6049 C C . ALA B 1 291 ? 1.261 22.766 24.438 1 98.62 291 ALA B C 1
ATOM 6051 O O . ALA B 1 291 ? 0.321 23.5 24.734 1 98.62 291 ALA B O 1
ATOM 6052 N N . GLY B 1 292 ? 2.211 22.453 25.219 1 98.25 292 GLY B N 1
ATOM 6053 C CA . GLY B 1 292 ? 2.342 23.203 26.453 1 98.25 292 GLY B CA 1
ATOM 6054 C C . GLY B 1 292 ? 2.75 24.656 26.234 1 98.25 292 GLY B C 1
ATOM 6055 O O . GLY B 1 292 ? 2.318 25.547 26.969 1 98.25 292 GLY B O 1
ATOM 6056 N N . GLU B 1 293 ? 3.605 24.797 25.328 1 98.19 293 GLU B N 1
ATOM 6057 C CA . GLU B 1 293 ? 4.066 26.125 24.922 1 98.19 293 GLU B CA 1
ATOM 6058 C C . GLU B 1 293 ? 4.441 26.156 23.453 1 98.19 293 GLU B C 1
ATOM 6060 O O . GLU B 1 293 ? 4.941 25.172 22.906 1 98.19 293 GLU B O 1
ATOM 6065 N N . MET B 1 294 ? 4.219 27.359 22.844 1 98.06 294 MET B N 1
ATOM 6066 C CA . MET B 1 294 ? 4.641 27.562 21.469 1 98.06 294 MET B CA 1
ATOM 6067 C C . MET B 1 294 ? 5.074 29 21.234 1 98.06 294 MET B C 1
ATOM 6069 O O . MET B 1 294 ? 4.41 29.938 21.688 1 98.06 294 MET B O 1
ATOM 6073 N N . GLU B 1 295 ? 6.18 29.125 20.641 1 96.94 295 GLU B N 1
ATOM 6074 C CA . GLU B 1 295 ? 6.637 30.375 20.047 1 96.94 295 GLU B CA 1
ATOM 6075 C C . GLU B 1 295 ? 7.031 30.188 18.594 1 96.94 295 GLU B C 1
ATOM 6077 O O . GLU B 1 295 ? 7.793 29.281 18.266 1 96.94 295 GLU B O 1
ATOM 6082 N N . THR B 1 296 ? 6.488 31.016 17.734 1 95.88 296 THR B N 1
ATOM 6083 C CA . THR B 1 296 ? 6.77 30.781 16.328 1 95.88 296 THR B CA 1
ATOM 6084 C C . THR B 1 296 ? 6.758 32.094 15.547 1 95.88 296 THR B C 1
ATOM 6086 O O . THR B 1 296 ? 6.195 33.094 16 1 95.88 296 THR B O 1
ATOM 6089 N N . THR B 1 297 ? 7.48 32.125 14.484 1 93.94 297 THR B N 1
ATOM 6090 C CA . THR B 1 297 ? 7.336 33.156 13.484 1 93.94 297 THR B CA 1
ATOM 6091 C C . THR B 1 297 ? 6.16 32.875 12.555 1 93.94 297 THR B C 1
ATOM 6093 O O . THR B 1 297 ? 5.641 31.766 12.539 1 93.94 297 THR B O 1
ATOM 6096 N N . ILE B 1 298 ? 5.758 33.906 11.836 1 94.31 298 ILE B N 1
ATOM 6097 C CA . ILE B 1 298 ? 4.664 33.75 10.883 1 94.31 298 ILE B CA 1
ATOM 6098 C C . ILE B 1 298 ? 5.203 33.188 9.57 1 94.31 298 ILE B C 1
ATOM 6100 O O . ILE B 1 298 ? 6.219 33.656 9.062 1 94.31 298 ILE B O 1
ATOM 6104 N N . PHE B 1 299 ? 4.625 32.188 9.109 1 95.5 299 PHE B N 1
ATOM 6105 C CA . PHE B 1 299 ? 4.938 31.625 7.805 1 95.5 299 PHE B CA 1
ATOM 6106 C C . PHE B 1 299 ? 3.959 32.125 6.75 1 95.5 299 PHE B C 1
ATOM 6108 O O . PHE B 1 299 ? 2.842 32.531 7.074 1 95.5 299 PHE B O 1
ATOM 6115 N N . ASN B 1 300 ? 4.41 32.062 5.484 1 95.06 300 ASN B N 1
ATOM 6116 C CA . ASN B 1 300 ? 3.547 32.469 4.379 1 95.06 300 ASN B CA 1
ATOM 6117 C C . ASN B 1 300 ? 2.754 31.297 3.83 1 95.06 300 ASN B C 1
ATOM 6119 O O . ASN B 1 300 ? 1.832 31.469 3.033 1 95.06 300 ASN B O 1
ATOM 6123 N N . GLY B 1 301 ? 3.145 30.141 4.301 1 96.62 301 GLY B N 1
ATOM 6124 C CA . GLY B 1 301 ? 2.424 28.953 3.863 1 96.62 301 GLY B CA 1
ATOM 6125 C C . GLY B 1 301 ? 2.982 27.672 4.441 1 96.62 301 GLY B C 1
ATOM 6126 O O . GLY B 1 301 ? 4.016 27.688 5.117 1 96.62 301 GLY B O 1
ATOM 6127 N N . MET B 1 302 ? 2.289 26.609 4.137 1 97.81 302 MET B N 1
ATOM 6128 C CA . MET B 1 302 ? 2.666 25.281 4.582 1 97.81 302 MET B CA 1
ATOM 6129 C C . MET B 1 302 ? 2.236 24.219 3.566 1 97.81 302 MET B C 1
ATOM 6131 O O . MET B 1 302 ? 1.139 24.297 3.012 1 97.81 302 MET B O 1
ATOM 6135 N N . ILE B 1 303 ? 3.146 23.312 3.322 1 97.62 303 ILE B N 1
ATOM 6136 C CA . ILE B 1 303 ? 2.832 22.188 2.455 1 97.62 303 ILE B CA 1
ATOM 6137 C C . ILE B 1 303 ? 3.301 20.891 3.107 1 97.62 303 ILE B C 1
ATOM 6139 O O . ILE B 1 303 ? 4.43 20.812 3.594 1 97.62 303 ILE B O 1
ATOM 6143 N N . THR B 1 304 ? 2.414 19.938 3.154 1 96.69 304 THR B N 1
ATOM 6144 C CA . THR B 1 304 ? 2.758 18.625 3.697 1 96.69 304 THR B CA 1
ATOM 6145 C C . THR B 1 304 ? 2.547 17.531 2.65 1 96.69 304 THR B C 1
ATOM 6147 O O . THR B 1 304 ? 1.677 17.656 1.786 1 96.69 304 THR B O 1
ATOM 6150 N N . THR B 1 305 ? 3.402 16.562 2.748 1 94.25 305 THR B N 1
ATOM 6151 C CA . THR B 1 305 ? 3.26 15.328 1.988 1 94.25 305 THR B CA 1
ATOM 6152 C C . THR B 1 305 ? 3.361 14.109 2.906 1 94.25 305 THR B C 1
ATOM 6154 O O . THR B 1 305 ? 4.461 13.633 3.189 1 94.25 305 THR B O 1
ATOM 6157 N N . ILE B 1 306 ? 2.352 13.422 3.484 1 88.06 306 ILE B N 1
ATOM 6158 C CA . ILE B 1 306 ? 2.35 12.336 4.465 1 88.06 306 ILE B CA 1
ATOM 6159 C C . ILE B 1 306 ? 1.543 11.156 3.928 1 88.06 306 ILE B C 1
ATOM 6161 O O . ILE B 1 306 ? 1.936 10 4.098 1 88.06 306 ILE B O 1
ATOM 6165 N N . ASN B 1 307 ? 0.861 10.945 3.021 1 71.38 307 ASN B N 1
ATOM 6166 C CA . ASN B 1 307 ? 0.025 9.898 2.438 1 71.38 307 ASN B CA 1
ATOM 6167 C C . ASN B 1 307 ? -0.449 10.281 1.037 1 71.38 307 ASN B C 1
ATOM 6169 O O . ASN B 1 307 ? -1.63 10.57 0.834 1 71.38 307 ASN B O 1
ATOM 6173 N N . LEU B 1 308 ? 0.511 10.141 0.274 1 67.88 308 LEU B N 1
ATOM 6174 C CA . LEU B 1 308 ? 0.084 10.469 -1.082 1 67.88 308 LEU B CA 1
ATOM 6175 C C . LEU B 1 308 ? -0.757 9.344 -1.673 1 67.88 308 LEU B C 1
ATOM 6177 O O . LEU B 1 308 ? -0.353 8.18 -1.642 1 67.88 308 LEU B O 1
ATOM 6181 N N . PRO B 1 309 ? -2.107 9.656 -1.882 1 59.34 309 PRO B N 1
ATOM 6182 C CA . PRO B 1 309 ? -2.949 8.609 -2.471 1 59.34 309 PRO B CA 1
ATOM 6183 C C . PRO B 1 309 ? -2.381 8.062 -3.777 1 59.34 309 PRO B C 1
ATOM 6185 O O . PRO B 1 309 ? -1.7 8.781 -4.512 1 59.34 309 PRO B O 1
ATOM 6188 N N . ASP B 1 310 ? -2.352 6.684 -3.904 1 52.66 310 ASP B N 1
ATOM 6189 C CA . ASP B 1 310 ? -1.971 6.066 -5.172 1 52.66 310 ASP B CA 1
ATOM 6190 C C . ASP B 1 310 ? -2.908 6.496 -6.297 1 52.66 310 ASP B C 1
ATOM 6192 O O . ASP B 1 310 ? -4.133 6.422 -6.152 1 52.66 310 ASP B O 1
ATOM 6196 N N . ASN B 1 311 ? -2.65 7.621 -6.863 1 49.03 311 ASN B N 1
ATOM 6197 C CA . ASN B 1 311 ? -3.521 7.914 -7.996 1 49.03 311 ASN B CA 1
ATOM 6198 C C . ASN B 1 311 ? -3.275 6.953 -9.156 1 49.03 311 ASN B C 1
ATOM 6200 O O . ASN B 1 311 ? -2.549 7.281 -10.094 1 49.03 311 ASN B O 1
ATOM 6204 N N . ILE B 1 312 ? -3.596 5.695 -8.945 1 44.97 312 ILE B N 1
ATOM 6205 C CA . ILE B 1 312 ? -3.484 4.609 -9.914 1 44.97 312 ILE B CA 1
ATOM 6206 C C . ILE B 1 312 ? -4.105 5.035 -11.242 1 44.97 312 ILE B C 1
ATOM 6208 O O . ILE B 1 312 ? -3.631 4.648 -12.305 1 44.97 312 ILE B O 1
ATOM 6212 N N . ASN B 1 313 ? -5.102 5.891 -11.148 1 44.22 313 ASN B N 1
ATOM 6213 C CA . ASN B 1 313 ? -5.914 6.148 -12.328 1 44.22 313 ASN B CA 1
ATOM 6214 C C . ASN B 1 313 ? -5.098 6.801 -13.445 1 44.22 313 ASN B C 1
ATOM 6216 O O . ASN B 1 313 ? -5.551 6.883 -14.586 1 44.22 313 ASN B O 1
ATOM 6220 N N . ARG B 1 314 ? -4.125 7.48 -13.234 1 44.12 314 ARG B N 1
ATOM 6221 C CA . ARG B 1 314 ? -3.568 8.219 -14.359 1 44.12 314 ARG B CA 1
ATOM 6222 C C . ARG B 1 314 ? -2.363 7.5 -14.953 1 44.12 314 ARG B C 1
ATOM 6224 O O . ARG B 1 314 ? -1.559 8.102 -15.664 1 44.12 314 ARG B O 1
ATOM 6231 N N . GLY B 1 315 ? -2.197 6.27 -14.633 1 46.22 315 GLY B N 1
ATOM 6232 C CA . GLY B 1 315 ? -1.154 5.52 -15.312 1 46.22 315 GLY B CA 1
ATOM 6233 C C . GLY B 1 315 ? 0.236 5.809 -14.773 1 46.22 315 GLY B C 1
ATOM 6234 O O . GLY B 1 315 ? 1.224 5.262 -15.273 1 46.22 315 GLY B O 1
ATOM 6235 N N . LEU B 1 316 ? 0.34 6.926 -13.945 1 53.59 316 LEU B N 1
ATOM 6236 C CA . LEU B 1 316 ? 1.694 7.242 -13.508 1 53.59 316 LEU B CA 1
ATOM 6237 C C . LEU B 1 316 ? 2.113 6.34 -12.352 1 53.59 316 LEU B C 1
ATOM 6239 O O . LEU B 1 316 ? 1.277 5.93 -11.539 1 53.59 316 LEU B O 1
ATOM 6243 N N . SER B 1 317 ? 3.326 5.945 -12.445 1 65.12 317 SER B N 1
ATOM 6244 C CA . SER B 1 317 ? 3.859 5.141 -11.359 1 65.12 317 SER B CA 1
ATOM 6245 C C . SER B 1 317 ? 3.861 5.918 -10.047 1 65.12 317 SER B C 1
ATOM 6247 O O . SER B 1 317 ? 3.752 7.145 -10.047 1 65.12 317 SER B O 1
ATOM 6249 N N . HIS B 1 318 ? 3.59 5.352 -8.961 1 71.38 318 HIS B N 1
ATOM 6250 C CA . HIS B 1 318 ? 3.688 5.93 -7.621 1 71.38 318 HIS B CA 1
ATOM 6251 C C . HIS B 1 318 ? 4.914 6.828 -7.496 1 71.38 318 HIS B C 1
ATOM 6253 O O . HIS B 1 318 ? 4.832 7.914 -6.922 1 71.38 318 HIS B O 1
ATOM 6259 N N . TYR B 1 319 ? 5.922 6.52 -8.18 1 79.94 319 TYR B N 1
ATOM 6260 C CA . TYR B 1 319 ? 7.16 7.285 -8.117 1 79.94 319 TYR B CA 1
ATOM 6261 C C . TYR B 1 319 ? 7.012 8.625 -8.836 1 79.94 319 TYR B C 1
ATOM 6263 O O . TYR B 1 319 ? 7.434 9.664 -8.32 1 79.94 319 TYR B O 1
ATOM 6271 N N . TYR B 1 320 ? 6.414 8.602 -9.875 1 78.88 320 TYR B N 1
ATOM 6272 C CA . TYR B 1 320 ? 6.27 9.836 -10.641 1 78.88 320 TYR B CA 1
ATOM 6273 C C . TYR B 1 320 ? 5.391 10.836 -9.906 1 78.88 320 TYR B C 1
ATOM 6275 O O . TYR B 1 320 ? 5.652 12.039 -9.93 1 78.88 320 TYR B O 1
ATOM 6283 N N . SER B 1 321 ? 4.379 10.32 -9.352 1 82.38 321 SER B N 1
ATOM 6284 C CA . SER B 1 321 ? 3.51 11.188 -8.555 1 82.38 321 SER B CA 1
ATOM 6285 C C . SER B 1 321 ? 4.281 11.852 -7.422 1 82.38 321 SER B C 1
ATOM 6287 O O . SER B 1 321 ? 4.043 13.023 -7.109 1 82.38 321 SER B O 1
ATOM 6289 N N . GLU B 1 322 ? 5.164 11.117 -6.812 1 87.75 322 GLU B N 1
ATOM 6290 C CA . GLU B 1 322 ? 5.996 11.672 -5.75 1 87.75 322 GLU B CA 1
ATOM 6291 C C . GLU B 1 322 ? 6.902 12.781 -6.285 1 87.75 322 GLU B C 1
ATOM 6293 O O . GLU B 1 322 ? 7.051 13.828 -5.656 1 87.75 322 GLU B O 1
ATOM 6298 N N . VAL B 1 323 ? 7.465 12.508 -7.441 1 89.25 323 VAL B N 1
ATOM 6299 C CA . VAL B 1 323 ? 8.359 13.484 -8.055 1 89.25 323 VAL B CA 1
ATOM 6300 C C . VAL B 1 323 ? 7.594 14.758 -8.383 1 89.25 323 VAL B C 1
ATOM 6302 O O . VAL B 1 323 ? 8.086 15.867 -8.141 1 89.25 323 VAL B O 1
ATOM 6305 N N . LYS B 1 324 ? 6.438 14.594 -8.906 1 89.12 324 LYS B N 1
ATOM 6306 C CA . LYS B 1 324 ? 5.613 15.75 -9.25 1 89.12 324 LYS B CA 1
ATOM 6307 C C . LYS B 1 324 ? 5.266 16.562 -8.008 1 89.12 324 LYS B C 1
ATOM 6309 O O . LYS B 1 324 ? 5.242 17.797 -8.055 1 89.12 324 LYS B O 1
ATOM 6314 N N . ARG B 1 325 ? 4.945 15.898 -6.988 1 92.31 325 ARG B N 1
ATOM 6315 C CA . ARG B 1 325 ? 4.633 16.578 -5.734 1 92.31 325 ARG B CA 1
ATOM 6316 C C . ARG B 1 325 ? 5.82 17.406 -5.254 1 92.31 325 ARG B C 1
ATOM 6318 O O . ARG B 1 325 ? 5.648 18.547 -4.82 1 92.31 325 ARG B O 1
ATOM 6325 N N . VAL B 1 326 ? 6.992 16.828 -5.27 1 94.12 326 VAL B N 1
ATOM 6326 C CA . VAL B 1 326 ? 8.195 17.547 -4.863 1 94.12 326 VAL B CA 1
ATOM 6327 C C . VAL B 1 326 ? 8.414 18.75 -5.77 1 94.12 326 VAL B C 1
ATOM 6329 O O . VAL B 1 326 ? 8.82 19.812 -5.309 1 94.12 326 VAL B O 1
ATOM 6332 N N . LYS B 1 327 ? 8.133 18.547 -7.023 1 94.5 327 LYS B N 1
ATOM 6333 C CA . LYS B 1 327 ? 8.242 19.672 -7.957 1 94.5 327 LYS B CA 1
ATOM 6334 C C . LYS B 1 327 ? 7.281 20.797 -7.582 1 94.5 327 LYS B C 1
ATOM 6336 O O . LYS B 1 327 ? 7.664 21.969 -7.582 1 94.5 327 LYS B O 1
ATOM 6341 N N . GLU B 1 328 ? 6.113 20.453 -7.301 1 94.56 328 GLU B N 1
ATOM 6342 C CA . GLU B 1 328 ? 5.117 21.422 -6.883 1 94.56 328 GLU B CA 1
ATOM 6343 C C . GLU B 1 328 ? 5.586 22.203 -5.652 1 94.56 328 GLU B C 1
ATOM 6345 O O . GLU B 1 328 ? 5.434 23.422 -5.582 1 94.56 328 GLU B O 1
ATOM 6350 N N . VAL B 1 329 ? 6.07 21.516 -4.695 1 95.44 329 VAL B N 1
ATOM 6351 C CA . VAL B 1 329 ? 6.586 22.141 -3.479 1 95.44 329 VAL B CA 1
ATOM 6352 C C . VAL B 1 329 ? 7.719 23.094 -3.832 1 95.44 329 VAL B C 1
ATOM 6354 O O . VAL B 1 329 ? 7.781 24.203 -3.305 1 95.44 329 VAL B O 1
ATOM 6357 N N . SER B 1 330 ? 8.562 22.656 -4.703 1 95.56 330 SER B N 1
ATOM 6358 C CA . SER B 1 330 ? 9.688 23.469 -5.133 1 95.56 330 SER B CA 1
ATOM 6359 C C . SER B 1 330 ? 9.219 24.766 -5.793 1 95.56 330 SER B C 1
ATOM 6361 O O . SER B 1 330 ? 9.789 25.828 -5.559 1 95.56 330 SER B O 1
ATOM 6363 N N . GLU B 1 331 ? 8.258 24.625 -6.59 1 95.56 331 GLU B N 1
ATOM 6364 C CA . GLU B 1 331 ? 7.695 25.797 -7.258 1 95.56 331 GLU B CA 1
ATOM 6365 C C . GLU B 1 331 ? 7.098 26.766 -6.246 1 95.56 331 GLU B C 1
ATOM 6367 O O . GLU B 1 331 ? 7.211 27.984 -6.406 1 95.56 331 GLU B O 1
ATOM 6372 N N . GLN B 1 332 ? 6.445 26.281 -5.273 1 95.12 332 GLN B N 1
ATOM 6373 C CA . GLN B 1 332 ? 5.879 27.125 -4.223 1 95.12 332 GLN B CA 1
ATOM 6374 C C . GLN B 1 332 ? 6.977 27.859 -3.459 1 95.12 332 GLN B C 1
ATOM 6376 O O . GLN B 1 332 ? 6.793 29 -3.051 1 95.12 332 GLN B O 1
ATOM 6381 N N . LEU B 1 333 ? 8.086 27.219 -3.246 1 94.12 333 LEU B N 1
ATOM 6382 C CA . LEU B 1 333 ? 9.219 27.828 -2.561 1 94.12 333 LEU B CA 1
ATOM 6383 C C . LEU B 1 333 ? 9.789 28.984 -3.375 1 94.12 333 LEU B C 1
ATOM 6385 O O . LEU B 1 333 ? 10.352 29.922 -2.814 1 94.12 333 LEU B O 1
ATOM 6389 N N . LEU B 1 334 ? 9.641 28.812 -4.645 1 91.69 334 LEU B N 1
ATOM 6390 C CA . LEU B 1 334 ? 10.094 29.875 -5.535 1 91.69 334 LEU B CA 1
ATOM 6391 C C . LEU B 1 334 ? 9.156 31.078 -5.469 1 91.69 334 LEU B C 1
ATOM 6393 O O . LEU B 1 334 ? 9.602 32.219 -5.566 1 91.69 334 LEU B O 1
ATOM 6397 N N . MET B 1 335 ? 7.922 30.828 -5.242 1 91.62 335 MET B N 1
ATOM 6398 C CA . MET B 1 335 ? 6.895 31.859 -5.301 1 91.62 335 MET B CA 1
ATOM 6399 C C . MET B 1 335 ? 6.715 32.531 -3.941 1 91.62 335 MET B C 1
ATOM 6401 O O . MET B 1 335 ? 6.285 33.688 -3.859 1 91.62 335 MET B O 1
ATOM 6405 N N . HIS B 1 336 ? 6.957 31.75 -2.887 1 89.88 336 HIS B N 1
ATOM 6406 C CA . HIS B 1 336 ? 6.688 32.25 -1.539 1 89.88 336 HIS B CA 1
ATOM 6407 C C . HIS B 1 336 ? 7.902 32.062 -0.637 1 89.88 336 HIS B C 1
ATOM 6409 O O . HIS B 1 336 ? 8.617 31.062 -0.744 1 89.88 336 HIS B O 1
ATOM 6415 N N . ASP B 1 337 ? 8.117 33.062 0.191 1 89.38 337 ASP B N 1
ATOM 6416 C CA . ASP B 1 337 ? 9.156 32.938 1.207 1 89.38 337 ASP B CA 1
ATOM 6417 C C . ASP B 1 337 ? 8.578 32.438 2.531 1 89.38 337 ASP B C 1
ATOM 6419 O O . ASP B 1 337 ? 7.363 32.469 2.725 1 89.38 337 ASP B O 1
ATOM 6423 N N . LYS B 1 338 ? 9.438 31.906 3.426 1 92.12 338 LYS B N 1
ATOM 6424 C CA . LYS B 1 338 ? 9.086 31.484 4.777 1 92.12 338 LYS B CA 1
ATOM 6425 C C . LYS B 1 338 ? 8.008 30.406 4.754 1 92.12 338 LYS B C 1
ATOM 6427 O O . LYS B 1 338 ? 6.938 30.578 5.348 1 92.12 338 LYS B O 1
ATOM 6432 N N . MET B 1 339 ? 8.312 29.375 4.117 1 95.94 339 MET B N 1
ATOM 6433 C CA . MET B 1 339 ? 7.395 28.234 4.02 1 95.94 339 MET B CA 1
ATOM 6434 C C . MET B 1 339 ? 7.73 27.188 5.062 1 95.94 339 MET B C 1
ATOM 6436 O O . MET B 1 339 ? 8.875 27.078 5.504 1 95.94 339 MET B O 1
ATOM 6440 N N . PHE B 1 340 ? 6.719 26.5 5.531 1 97.5 340 PHE B N 1
ATOM 6441 C CA . PHE B 1 340 ? 6.887 25.328 6.379 1 97.5 340 PHE B CA 1
ATOM 6442 C C . PHE B 1 340 ? 6.523 24.062 5.621 1 97.5 340 PHE B C 1
ATOM 6444 O O . PHE B 1 340 ? 5.359 23.844 5.273 1 97.5 340 PHE B O 1
ATOM 6451 N N . ILE B 1 341 ? 7.562 23.203 5.387 1 98.06 341 ILE B N 1
ATOM 6452 C CA . ILE B 1 341 ? 7.359 22.047 4.52 1 98.06 341 ILE B CA 1
ATOM 6453 C C . ILE B 1 341 ? 7.578 20.75 5.316 1 98.06 341 ILE B C 1
ATOM 6455 O O . ILE B 1 341 ? 8.562 20.625 6.055 1 98.06 341 ILE B O 1
ATOM 6459 N N . ILE B 1 342 ? 6.656 19.781 5.164 1 98.19 342 ILE B N 1
ATOM 6460 C CA . ILE B 1 342 ? 6.781 18.469 5.785 1 98.19 342 ILE B CA 1
ATOM 6461 C C . ILE B 1 342 ? 6.734 17.391 4.707 1 98.19 342 ILE B C 1
ATOM 6463 O O . ILE B 1 342 ? 5.84 17.391 3.859 1 98.19 342 ILE B O 1
ATOM 6467 N N . PHE B 1 343 ? 7.723 16.516 4.734 1 97.06 343 PHE B N 1
ATOM 6468 C CA . PHE B 1 343 ? 7.734 15.328 3.881 1 97.06 343 PHE B CA 1
ATOM 6469 C C . PHE B 1 343 ? 7.777 14.055 4.719 1 97.06 343 PHE B C 1
ATOM 6471 O O . PHE B 1 343 ? 8.703 13.859 5.512 1 97.06 343 PHE B O 1
ATOM 6478 N N . ASP B 1 344 ? 6.754 13.211 4.551 1 95.06 344 ASP B N 1
ATOM 6479 C CA . ASP B 1 344 ? 6.828 11.867 5.117 1 95.06 344 ASP B CA 1
ATOM 6480 C C . ASP B 1 344 ? 7.375 10.867 4.098 1 95.06 344 ASP B C 1
ATOM 6482 O O . ASP B 1 344 ? 6.621 10.312 3.297 1 95.06 344 ASP B O 1
ATOM 6486 N N . GLU B 1 345 ? 8.602 10.617 4.223 1 89.75 345 GLU B N 1
ATOM 6487 C CA . GLU B 1 345 ? 9.328 9.75 3.299 1 89.75 345 GLU B CA 1
ATOM 6488 C C . GLU B 1 345 ? 9.352 10.344 1.893 1 89.75 345 GLU B C 1
ATOM 6490 O O . GLU B 1 345 ? 8.328 10.812 1.395 1 89.75 345 GLU B O 1
ATOM 6495 N N . LEU B 1 346 ? 10.547 10.359 1.287 1 91.06 346 LEU B N 1
ATOM 6496 C CA . LEU B 1 346 ? 10.719 10.812 -0.09 1 91.06 346 LEU B CA 1
ATOM 6497 C C . LEU B 1 346 ? 11.031 9.633 -1.011 1 91.06 346 LEU B C 1
ATOM 6499 O O . LEU B 1 346 ? 11.867 8.789 -0.681 1 91.06 346 LEU B O 1
ATOM 6503 N N . PHE B 1 347 ? 10.312 9.555 -2.1 1 87.81 347 PHE B N 1
ATOM 6504 C CA . PHE B 1 347 ? 10.625 8.695 -3.238 1 87.81 347 PHE B CA 1
ATOM 6505 C C . PHE B 1 347 ? 10.609 7.227 -2.832 1 87.81 347 PHE B C 1
ATOM 6507 O O . PHE B 1 347 ? 11.562 6.492 -3.098 1 87.81 347 PHE B O 1
ATOM 6514 N N . ARG B 1 348 ? 9.547 6.812 -2.33 1 76 348 ARG B N 1
ATOM 6515 C CA . ARG B 1 348 ? 9.375 5.434 -1.883 1 76 348 ARG B CA 1
ATOM 6516 C C . ARG B 1 348 ? 9.094 4.508 -3.061 1 76 348 ARG B C 1
ATOM 6518 O O . ARG B 1 348 ? 9.305 3.297 -2.971 1 76 348 ARG B O 1
ATOM 6525 N N . GLY B 1 349 ? 8.68 5.105 -4.078 1 71.38 349 GLY B N 1
ATOM 6526 C CA . GLY B 1 349 ? 8.195 4.316 -5.199 1 71.38 349 GLY B CA 1
ATOM 6527 C C . GLY B 1 349 ? 9.297 3.873 -6.137 1 71.38 349 GLY B C 1
ATOM 6528 O O . GLY B 1 349 ? 9.031 3.396 -7.242 1 71.38 349 GLY B O 1
ATOM 6529 N N . THR B 1 350 ? 10.602 4.059 -5.773 1 76.69 350 THR B N 1
ATOM 6530 C CA . THR B 1 350 ? 11.734 3.691 -6.621 1 76.69 350 THR B CA 1
ATOM 6531 C C . THR B 1 350 ? 12.719 2.812 -5.855 1 76.69 350 THR B C 1
ATOM 6533 O O . THR B 1 350 ? 12.469 2.441 -4.707 1 76.69 350 THR B O 1
ATOM 6536 N N . ASN B 1 351 ? 13.773 2.395 -6.633 1 76.56 351 ASN B N 1
ATOM 6537 C CA . ASN B 1 351 ? 14.758 1.558 -5.961 1 76.56 351 ASN B CA 1
ATOM 6538 C C . ASN B 1 351 ? 15.484 2.32 -4.855 1 76.56 351 ASN B C 1
ATOM 6540 O O . ASN B 1 351 ? 15.547 3.551 -4.883 1 76.56 351 ASN B O 1
ATOM 6544 N N . VAL B 1 352 ? 16 1.618 -3.906 1 77.25 352 VAL B N 1
ATOM 6545 C CA . VAL B 1 352 ? 16.547 2.168 -2.672 1 77.25 352 VAL B CA 1
ATOM 6546 C C . VAL B 1 352 ? 17.719 3.1 -2.996 1 77.25 352 VAL B C 1
ATOM 6548 O O . VAL B 1 352 ? 17.844 4.172 -2.402 1 77.25 352 VAL B O 1
ATOM 6551 N N . LYS B 1 353 ? 18.531 2.711 -3.855 1 80.81 353 LYS B N 1
ATOM 6552 C CA . LYS B 1 353 ? 19.688 3.531 -4.199 1 80.81 353 LYS B CA 1
ATOM 6553 C C . LYS B 1 353 ? 19.266 4.867 -4.801 1 80.81 353 LYS B C 1
ATOM 6555 O O . LYS B 1 353 ? 19.797 5.918 -4.43 1 80.81 353 LYS B O 1
ATOM 6560 N N . ASP B 1 354 ? 18.344 4.746 -5.688 1 85.06 354 ASP B N 1
ATOM 6561 C CA . ASP B 1 354 ? 17.812 5.969 -6.285 1 85.06 354 ASP B CA 1
ATOM 6562 C C . ASP B 1 354 ? 17.141 6.848 -5.23 1 85.06 354 ASP B C 1
ATOM 6564 O O . ASP B 1 354 ? 17.297 8.07 -5.246 1 85.06 354 ASP B O 1
ATOM 6568 N N . ALA B 1 355 ? 16.422 6.176 -4.422 1 87.19 355 ALA B N 1
ATOM 6569 C CA . ALA B 1 355 ? 15.734 6.922 -3.365 1 87.19 355 ALA B CA 1
ATOM 6570 C C . ALA B 1 355 ? 16.75 7.637 -2.467 1 87.19 355 ALA B C 1
ATOM 6572 O O . ALA B 1 355 ? 16.547 8.797 -2.111 1 87.19 355 ALA B O 1
ATOM 6573 N N . LEU B 1 356 ? 17.75 6.91 -2.072 1 89.19 356 LEU B N 1
ATOM 6574 C CA . LEU B 1 356 ? 18.812 7.469 -1.235 1 89.19 356 LEU B CA 1
ATOM 6575 C C . LEU B 1 356 ? 19.453 8.672 -1.91 1 89.19 356 LEU B C 1
ATOM 6577 O O . LEU B 1 356 ? 19.531 9.758 -1.32 1 89.19 356 LEU B O 1
ATOM 6581 N N . ASP B 1 357 ? 19.844 8.516 -3.113 1 90.88 357 ASP B N 1
ATOM 6582 C CA . ASP B 1 357 ? 20.562 9.57 -3.83 1 90.88 357 ASP B CA 1
ATOM 6583 C C . ASP B 1 357 ? 19.641 10.758 -4.117 1 90.88 357 ASP B C 1
ATOM 6585 O O . ASP B 1 357 ? 20.047 11.914 -3.965 1 90.88 357 ASP B O 1
ATOM 6589 N N . ALA B 1 358 ? 18.484 10.43 -4.578 1 91.56 358 ALA B N 1
ATOM 6590 C CA . ALA B 1 358 ? 17.516 11.484 -4.887 1 91.56 358 ALA B CA 1
ATOM 6591 C C . ALA B 1 358 ? 17.156 12.281 -3.635 1 91.56 358 ALA B C 1
ATOM 6593 O O . ALA B 1 358 ? 17.109 13.508 -3.67 1 91.56 358 ALA B O 1
ATOM 6594 N N . SER B 1 359 ? 16.906 11.57 -2.582 1 95 359 SER B N 1
ATOM 6595 C CA . SER B 1 359 ? 16.547 12.234 -1.331 1 95 359 SER B CA 1
ATOM 6596 C C . SER B 1 359 ? 17.703 13.117 -0.839 1 95 359 SER B C 1
ATOM 6598 O O . SER B 1 359 ? 17.469 14.25 -0.406 1 95 359 SER B O 1
ATOM 6600 N N . ALA B 1 360 ? 18.875 12.57 -0.871 1 95.19 360 ALA B N 1
ATOM 6601 C CA . ALA B 1 360 ? 20.047 13.344 -0.455 1 95.19 360 ALA B CA 1
ATOM 6602 C C . ALA B 1 360 ? 20.156 14.633 -1.265 1 95.19 360 ALA B C 1
ATOM 6604 O O . ALA B 1 360 ? 20.391 15.703 -0.704 1 95.19 360 ALA B O 1
ATOM 6605 N N . LEU B 1 361 ? 20 14.453 -2.541 1 94.19 361 LEU B N 1
ATOM 6606 C CA . LEU B 1 361 ? 20.094 15.594 -3.445 1 94.19 361 LEU B CA 1
ATOM 6607 C C . LEU B 1 361 ? 19.031 16.641 -3.121 1 94.19 361 LEU B C 1
ATOM 6609 O O . LEU B 1 361 ? 19.344 17.828 -2.969 1 94.19 361 LEU B O 1
ATOM 6613 N N . ILE B 1 362 ? 17.812 16.266 -3.002 1 95.69 362 ILE B N 1
ATOM 6614 C CA . ILE B 1 362 ? 16.672 17.156 -2.797 1 95.69 362 ILE B CA 1
ATOM 6615 C C . ILE B 1 362 ? 16.781 17.812 -1.423 1 95.69 362 ILE B C 1
ATOM 6617 O O . ILE B 1 362 ? 16.609 19.031 -1.296 1 95.69 362 ILE B O 1
ATOM 6621 N N . ILE B 1 363 ? 17.078 17.062 -0.39 1 96.88 363 ILE B N 1
ATOM 6622 C CA . ILE B 1 363 ? 17.141 17.578 0.975 1 96.88 363 ILE B CA 1
ATOM 6623 C C . ILE B 1 363 ? 18.266 18.594 1.101 1 96.88 363 ILE B C 1
ATOM 6625 O O . ILE B 1 363 ? 18.109 19.625 1.752 1 96.88 363 ILE B O 1
ATOM 6629 N N . THR B 1 364 ? 19.375 18.281 0.475 1 95.62 364 THR B N 1
ATOM 6630 C CA . THR B 1 364 ? 20.5 19.219 0.482 1 95.62 364 THR B CA 1
ATOM 6631 C C . THR B 1 364 ? 20.094 20.562 -0.11 1 95.62 364 THR B C 1
ATOM 6633 O O . THR B 1 364 ? 20.375 21.609 0.463 1 95.62 364 THR B O 1
ATOM 6636 N N . GLU B 1 365 ? 19.422 20.469 -1.21 1 94.5 365 GLU B N 1
ATOM 6637 C CA . GLU B 1 365 ? 18.984 21.703 -1.868 1 94.5 365 GLU B CA 1
ATOM 6638 C C . GLU B 1 365 ? 17.938 22.422 -1.037 1 94.5 365 GLU B C 1
ATOM 6640 O O . GLU B 1 365 ? 17.969 23.656 -0.928 1 94.5 365 GLU B O 1
ATOM 6645 N N . LEU B 1 366 ? 17.047 21.734 -0.487 1 96 366 LEU B N 1
ATOM 6646 C CA . LEU B 1 366 ? 16.016 22.328 0.357 1 96 366 LEU B CA 1
ATOM 6647 C C . LEU B 1 366 ? 16.641 23.031 1.562 1 96 366 LEU B C 1
ATOM 6649 O O . LEU B 1 366 ? 16.234 24.141 1.916 1 96 366 LEU B O 1
ATOM 6653 N N . ALA B 1 367 ? 17.562 22.359 2.193 1 95.12 367 ALA B N 1
ATOM 6654 C CA . ALA B 1 367 ? 18.219 22.906 3.371 1 95.12 367 ALA B CA 1
ATOM 6655 C C . ALA B 1 367 ? 18.875 24.25 3.055 1 95.12 367 ALA B C 1
ATOM 6657 O O . ALA B 1 367 ? 19.062 25.078 3.945 1 95.12 367 ALA B O 1
ATOM 6658 N N . GLY B 1 368 ? 19.125 24.438 1.81 1 93 368 GLY B N 1
ATOM 6659 C CA . GLY B 1 368 ? 19.734 25.672 1.374 1 93 368 GLY B CA 1
ATOM 6660 C C . GLY B 1 368 ? 18.766 26.844 1.343 1 93 368 GLY B C 1
ATOM 6661 O O . GLY B 1 368 ? 19.188 28 1.271 1 93 368 GLY B O 1
ATOM 6662 N N . VAL B 1 369 ? 17.547 26.578 1.34 1 93.12 369 VAL B N 1
ATOM 6663 C CA . VAL B 1 369 ? 16.531 27.625 1.449 1 93.12 369 VAL B CA 1
ATOM 6664 C C . VAL B 1 369 ? 16.375 28.031 2.91 1 93.12 369 VAL B C 1
ATOM 6666 O O . VAL B 1 369 ? 15.43 27.609 3.578 1 93.12 369 VAL B O 1
ATOM 6669 N N . SER B 1 370 ? 17.094 28.891 3.41 1 88.31 370 SER B N 1
ATOM 6670 C CA . SER B 1 370 ? 17.344 29.125 4.828 1 88.31 370 SER B CA 1
ATOM 6671 C C . SER B 1 370 ? 16.172 29.844 5.488 1 88.31 370 SER B C 1
ATOM 6673 O O . SER B 1 370 ? 16.047 29.844 6.715 1 88.31 370 SER B O 1
ATOM 6675 N N . ASN B 1 371 ? 15.328 30.469 4.766 1 90 371 ASN B N 1
ATOM 6676 C CA . ASN B 1 371 ? 14.219 31.203 5.355 1 90 371 ASN B CA 1
ATOM 6677 C C . ASN B 1 371 ? 12.977 30.328 5.496 1 90 371 ASN B C 1
ATOM 6679 O O . ASN B 1 371 ? 11.883 30.828 5.77 1 90 371 ASN B O 1
ATOM 6683 N N . SER B 1 372 ? 13.148 29.109 5.215 1 94.38 372 SER B N 1
ATOM 6684 C CA . SER B 1 372 ? 12.047 28.156 5.305 1 94.38 372 SER B CA 1
ATOM 6685 C C . SER B 1 372 ? 12.414 26.969 6.176 1 94.38 372 SER B C 1
ATOM 6687 O O . SER B 1 372 ? 13.594 26.719 6.441 1 94.38 372 SER B O 1
ATOM 6689 N N . ALA B 1 373 ? 11.406 26.328 6.664 1 96.56 373 ALA B N 1
ATOM 6690 C CA . ALA B 1 373 ? 11.602 25.188 7.547 1 96.56 373 ALA B CA 1
ATOM 6691 C C . ALA B 1 373 ? 11.211 23.891 6.852 1 96.56 373 ALA B C 1
ATOM 6693 O O . ALA B 1 373 ? 10.203 23.844 6.137 1 96.56 373 ALA B O 1
ATOM 6694 N N . PHE B 1 374 ? 12.055 22.875 7.082 1 97.75 374 PHE B N 1
ATOM 6695 C CA . PHE B 1 374 ? 11.812 21.578 6.465 1 97.75 374 PHE B CA 1
ATOM 6696 C C . PHE B 1 374 ? 11.852 20.469 7.508 1 97.75 374 PHE B C 1
ATOM 6698 O O . PHE B 1 374 ? 12.789 20.375 8.297 1 97.75 374 PHE B O 1
ATOM 6705 N N . PHE B 1 375 ? 10.836 19.703 7.562 1 98.06 375 PHE B N 1
ATOM 6706 C CA . PHE B 1 375 ? 10.773 18.5 8.391 1 98.06 375 PHE B CA 1
ATOM 6707 C C . PHE B 1 375 ? 10.531 17.266 7.527 1 98.06 375 PHE B C 1
ATOM 6709 O O . PHE B 1 375 ? 9.438 17.094 6.973 1 98.06 375 PHE B O 1
ATOM 6716 N N . ILE B 1 376 ? 11.539 16.359 7.48 1 97.44 376 ILE B N 1
ATOM 6717 C CA . ILE B 1 376 ? 11.508 15.242 6.535 1 97.44 376 ILE B CA 1
ATOM 6718 C C . ILE B 1 376 ? 11.75 13.93 7.277 1 97.44 376 ILE B C 1
ATOM 6720 O O . ILE B 1 376 ? 12.719 13.805 8.031 1 97.44 376 ILE B O 1
ATOM 6724 N N . SER B 1 377 ? 10.883 12.977 7.109 1 95.19 377 SER B N 1
ATOM 6725 C CA . SER B 1 377 ? 11.109 11.656 7.684 1 95.19 377 SER B CA 1
ATOM 6726 C C . SER B 1 377 ? 11.664 10.688 6.641 1 95.19 377 SER B C 1
ATOM 6728 O O . SER B 1 377 ? 11.492 10.898 5.438 1 95.19 377 SER B O 1
ATOM 6730 N N . THR B 1 378 ? 12.344 9.703 7.137 1 91.31 378 THR B N 1
ATOM 6731 C CA . THR B 1 378 ? 12.859 8.68 6.238 1 91.31 378 THR B CA 1
ATOM 6732 C C . THR B 1 378 ? 13.109 7.375 6.988 1 91.31 378 THR B C 1
ATOM 6734 O O . THR B 1 378 ? 13.445 7.391 8.172 1 91.31 378 THR B O 1
ATOM 6737 N N . HIS B 1 379 ? 12.969 6.336 6.301 1 84.19 379 HIS B N 1
ATOM 6738 C CA . HIS B 1 379 ? 13.352 5.031 6.832 1 84.19 379 HIS B CA 1
ATOM 6739 C C . HIS B 1 379 ? 14.742 4.629 6.348 1 84.19 379 HIS B C 1
ATOM 6741 O O . HIS B 1 379 ? 15.258 3.582 6.742 1 84.19 379 HIS B O 1
ATOM 6747 N N . ILE B 1 380 ? 15.32 5.398 5.512 1 86.5 380 ILE B N 1
ATOM 6748 C CA . ILE B 1 380 ? 16.656 5.16 4.996 1 86.5 380 ILE B CA 1
ATOM 6749 C C . ILE B 1 380 ? 17.688 5.82 5.91 1 86.5 380 ILE B C 1
ATOM 6751 O O . ILE B 1 380 ? 18.109 6.957 5.672 1 86.5 380 ILE B O 1
ATOM 6755 N N . VAL B 1 381 ? 18.188 5.102 6.824 1 86.12 381 VAL B N 1
ATOM 6756 C CA . VAL B 1 381 ? 19.062 5.637 7.863 1 86.12 381 VAL B CA 1
ATOM 6757 C C . VAL B 1 381 ? 20.375 6.098 7.246 1 86.12 381 VAL B C 1
ATOM 6759 O O . VAL B 1 381 ? 20.984 7.055 7.719 1 86.12 381 VAL B O 1
ATOM 6762 N N . GLU B 1 382 ? 20.766 5.488 6.195 1 86.19 382 GLU B N 1
ATOM 6763 C CA . GLU B 1 382 ? 22.016 5.816 5.5 1 86.19 382 GLU B CA 1
ATOM 6764 C C . GLU B 1 382 ? 22 7.262 5.008 1 86.19 382 GLU B C 1
ATOM 6766 O O . GLU B 1 382 ? 23.062 7.867 4.828 1 86.19 382 GLU B O 1
ATOM 6771 N N . LEU B 1 383 ? 20.844 7.695 4.766 1 92.25 383 LEU B N 1
ATOM 6772 C CA . LEU B 1 383 ? 20.688 9.078 4.32 1 92.25 383 LEU B CA 1
ATOM 6773 C C . LEU B 1 383 ? 21.266 10.047 5.344 1 92.25 383 LEU B C 1
ATOM 6775 O O . LEU B 1 383 ? 21.875 11.062 4.973 1 92.25 383 LEU B O 1
ATOM 6779 N N . ALA B 1 384 ? 21.078 9.789 6.609 1 92.94 384 ALA B N 1
ATOM 6780 C CA . ALA B 1 384 ? 21.578 10.648 7.68 1 92.94 384 ALA B CA 1
ATOM 6781 C C . ALA B 1 384 ? 23.094 10.781 7.609 1 92.94 384 ALA B C 1
ATOM 6783 O O . ALA B 1 384 ? 23.641 11.875 7.789 1 92.94 384 ALA B O 1
ATOM 6784 N N . HIS B 1 385 ? 23.688 9.734 7.273 1 89.19 385 HIS B N 1
ATOM 6785 C CA . HIS B 1 385 ? 25.141 9.75 7.203 1 89.19 385 HIS B CA 1
ATOM 6786 C C . HIS B 1 385 ? 25.625 10.625 6.055 1 89.19 385 HIS B C 1
ATOM 6788 O O . HIS B 1 385 ? 26.656 11.297 6.172 1 89.19 385 HIS B O 1
ATOM 6794 N N . GLN B 1 386 ? 24.891 10.633 5.047 1 92.75 386 GLN B N 1
ATOM 6795 C CA . GLN B 1 386 ? 25.266 11.445 3.889 1 92.75 386 GLN B CA 1
ATOM 6796 C C . GLN B 1 386 ? 25.031 12.93 4.164 1 92.75 386 GLN B C 1
ATOM 6798 O O . GLN B 1 386 ? 25.688 13.781 3.555 1 92.75 386 GLN B O 1
ATOM 6803 N N . LEU B 1 387 ? 24.188 13.211 5.043 1 96.62 387 LEU B N 1
ATOM 6804 C CA . LEU B 1 387 ? 23.766 14.594 5.242 1 96.62 387 LEU B CA 1
ATOM 6805 C C . LEU B 1 387 ? 24.406 15.18 6.488 1 96.62 387 LEU B C 1
ATOM 6807 O O . LEU B 1 387 ? 24.234 16.359 6.789 1 96.62 387 LEU B O 1
ATOM 6811 N N . GLU B 1 388 ? 25.203 14.438 7.184 1 94.5 388 GLU B N 1
ATOM 6812 C CA . GLU B 1 388 ? 25.812 14.852 8.445 1 94.5 388 GLU B CA 1
ATOM 6813 C C . GLU B 1 388 ? 26.719 16.047 8.25 1 94.5 388 GLU B C 1
ATOM 6815 O O . GLU B 1 388 ? 26.969 16.812 9.188 1 94.5 388 GLU B O 1
ATOM 6820 N N . LYS B 1 389 ? 27.203 16.266 7.094 1 94 389 LYS B N 1
ATOM 6821 C CA . LYS B 1 389 ? 28.141 17.344 6.805 1 94 389 LYS B CA 1
ATOM 6822 C C . LYS B 1 389 ? 27.453 18.703 6.82 1 94 389 LYS B C 1
ATOM 6824 O O . LYS B 1 389 ? 28.109 19.75 6.914 1 94 389 LYS B O 1
ATOM 6829 N N . PHE B 1 390 ? 26.25 18.75 6.73 1 95.38 390 PHE B N 1
ATOM 6830 C CA . PHE B 1 390 ? 25.5 20 6.711 1 95.38 390 PHE B CA 1
ATOM 6831 C C . PHE B 1 390 ? 25.078 20.406 8.117 1 95.38 390 PHE B C 1
ATOM 6833 O O . PHE B 1 390 ? 24.297 19.703 8.758 1 95.38 390 PHE B O 1
ATOM 6840 N N . SER B 1 391 ? 25.453 21.5 8.586 1 94.44 391 SER B N 1
ATOM 6841 C CA . SER B 1 391 ? 25.25 21.938 9.969 1 94.44 391 SER B CA 1
ATOM 6842 C C . SER B 1 391 ? 23.812 22.359 10.203 1 94.44 391 SER B C 1
ATOM 6844 O O . SER B 1 391 ? 23.328 22.375 11.344 1 94.44 391 SER B O 1
ATOM 6846 N N . ASN B 1 392 ? 23.125 22.766 9.172 1 95.38 392 ASN B N 1
ATOM 6847 C CA . ASN B 1 392 ? 21.766 23.25 9.336 1 95.38 392 ASN B CA 1
ATOM 6848 C C . ASN B 1 392 ? 20.75 22.125 9.297 1 95.38 392 ASN B C 1
ATOM 6850 O O . ASN B 1 392 ? 19.531 22.359 9.359 1 95.38 392 ASN B O 1
ATOM 6854 N N . ILE B 1 393 ? 21.234 20.906 9.172 1 97.12 393 ILE B N 1
ATOM 6855 C CA . ILE B 1 393 ? 20.359 19.734 9.219 1 97.12 393 ILE B CA 1
ATOM 6856 C C . ILE B 1 393 ? 20.516 19.031 10.562 1 97.12 393 ILE B C 1
ATOM 6858 O O . ILE B 1 393 ? 21.625 18.625 10.922 1 97.12 393 ILE B O 1
ATOM 6862 N N . SER B 1 394 ? 19.469 18.969 11.273 1 96.75 394 SER B N 1
ATOM 6863 C CA . SER B 1 394 ? 19.469 18.234 12.531 1 96.75 394 SER B CA 1
ATOM 6864 C C . SER B 1 394 ? 18.859 16.844 12.367 1 96.75 394 SER B C 1
ATOM 6866 O O . SER B 1 394 ? 17.984 16.641 11.516 1 96.75 394 SER B O 1
ATOM 6868 N N . PHE B 1 395 ? 19.344 15.898 13.188 1 97 395 PHE B N 1
ATOM 6869 C CA . PHE B 1 395 ? 18.906 14.516 13.102 1 97 395 PHE B CA 1
ATOM 6870 C C . PHE B 1 395 ? 18.141 14.117 14.359 1 97 395 PHE B C 1
ATOM 6872 O O . PHE B 1 395 ? 18.578 14.391 15.477 1 97 395 PHE B O 1
ATOM 6879 N N . ARG B 1 396 ? 17 13.57 14.102 1 97 396 ARG B N 1
ATOM 6880 C CA . ARG B 1 396 ? 16.156 13.125 15.195 1 97 396 ARG B CA 1
ATOM 6881 C C . ARG B 1 396 ? 15.562 11.75 14.906 1 97 396 ARG B C 1
ATOM 6883 O O . ARG B 1 396 ? 15.586 11.281 13.766 1 97 396 ARG B O 1
ATOM 6890 N N . TYR B 1 397 ? 15.164 11.023 15.945 1 94.75 397 TYR B N 1
ATOM 6891 C CA . TYR B 1 397 ? 14.422 9.773 15.805 1 94.75 397 TYR B CA 1
ATOM 6892 C C . TYR B 1 397 ? 13.539 9.523 17.031 1 94.75 397 TYR B C 1
ATOM 6894 O O . TYR B 1 397 ? 13.703 10.172 18.062 1 94.75 397 TYR B O 1
ATOM 6902 N N . LEU B 1 398 ? 12.508 8.719 16.859 1 93.94 398 LEU B N 1
ATOM 6903 C CA . LEU B 1 398 ? 11.672 8.281 17.969 1 93.94 398 LEU B CA 1
ATOM 6904 C C . LEU B 1 398 ? 12.242 7.012 18.594 1 93.94 398 LEU B C 1
ATOM 6906 O O . LEU B 1 398 ? 12.375 5.988 17.922 1 93.94 398 LEU B O 1
ATOM 6910 N N . ASP B 1 399 ? 12.422 7.055 19.781 1 91.12 399 ASP B N 1
ATOM 6911 C CA . ASP B 1 399 ? 13.188 6.035 20.5 1 91.12 399 ASP B CA 1
ATOM 6912 C C . ASP B 1 399 ? 12.391 4.734 20.609 1 91.12 399 ASP B C 1
ATOM 6914 O O . ASP B 1 399 ? 11.18 4.762 20.844 1 91.12 399 ASP B O 1
ATOM 6918 N N . VAL B 1 400 ? 13.109 3.625 20.406 1 85.94 400 VAL B N 1
ATOM 6919 C CA . VAL B 1 400 ? 12.586 2.273 20.547 1 85.94 400 VAL B CA 1
ATOM 6920 C C . VAL B 1 400 ? 13.578 1.411 21.328 1 85.94 400 VAL B C 1
ATOM 6922 O O . VAL B 1 400 ? 14.789 1.5 21.109 1 85.94 400 VAL B O 1
ATOM 6925 N N . TYR B 1 401 ? 13.125 0.738 22.266 1 83.69 401 TYR B N 1
ATOM 6926 C CA . TYR B 1 401 ? 14 -0.194 22.969 1 83.69 401 TYR B CA 1
ATOM 6927 C C . TYR B 1 401 ? 13.344 -1.561 23.109 1 83.69 401 TYR B C 1
ATOM 6929 O O . TYR B 1 401 ? 12.156 -1.718 22.812 1 83.69 401 TYR B O 1
ATOM 6937 N N . PHE B 1 402 ? 14.164 -2.584 23.375 1 79.88 402 PHE B N 1
ATOM 6938 C CA . PHE B 1 402 ? 13.664 -3.947 23.484 1 79.88 402 PHE B CA 1
ATOM 6939 C C . PHE B 1 402 ? 13.547 -4.367 24.953 1 79.88 402 PHE B C 1
ATOM 6941 O O . PHE B 1 402 ? 14.461 -4.129 25.734 1 79.88 402 PHE B O 1
ATOM 6948 N N . GLU B 1 403 ? 12.453 -4.812 25.375 1 83.19 403 GLU B N 1
ATOM 6949 C CA . GLU B 1 403 ? 12.203 -5.43 26.672 1 83.19 403 GLU B CA 1
ATOM 6950 C C . GLU B 1 403 ? 11.664 -6.848 26.516 1 83.19 403 GLU B C 1
ATOM 6952 O O . GLU B 1 403 ? 10.617 -7.055 25.906 1 83.19 403 GLU B O 1
ATOM 6957 N N . ASN B 1 404 ? 12.281 -7.887 27.156 1 81 404 ASN B N 1
ATOM 6958 C CA . ASN B 1 404 ? 11.891 -9.289 27.047 1 81 404 ASN B CA 1
ATOM 6959 C C . ASN B 1 404 ? 11.695 -9.703 25.594 1 81 404 ASN B C 1
ATOM 6961 O O . ASN B 1 404 ? 10.656 -10.266 25.234 1 81 404 ASN B O 1
ATOM 6965 N N . GLU B 1 405 ? 12.586 -9.203 24.734 1 73.75 405 GLU B N 1
ATOM 6966 C CA . GLU B 1 405 ? 12.664 -9.57 23.312 1 73.75 405 GLU B CA 1
ATOM 6967 C C . GLU B 1 405 ? 11.492 -9 22.531 1 73.75 405 GLU B C 1
ATOM 6969 O O . GLU B 1 405 ? 11.133 -9.523 21.469 1 73.75 405 GLU B O 1
ATOM 6974 N N . LYS B 1 406 ? 10.883 -8.07 23.156 1 76.5 406 LYS B N 1
ATOM 6975 C CA . LYS B 1 406 ? 9.812 -7.371 22.438 1 76.5 406 LYS B CA 1
ATOM 6976 C C . LYS B 1 406 ? 10.133 -5.887 22.281 1 76.5 406 LYS B C 1
ATOM 6978 O O . LYS B 1 406 ? 10.656 -5.258 23.203 1 76.5 406 LYS B O 1
ATOM 6983 N N . PRO B 1 407 ? 9.875 -5.359 21.125 1 79.5 407 PRO B N 1
ATOM 6984 C CA . PRO B 1 407 ? 10.125 -3.928 20.938 1 79.5 407 PRO B CA 1
ATOM 6985 C C . PRO B 1 407 ? 9.141 -3.045 21.688 1 79.5 407 PRO B C 1
ATOM 6987 O O . PRO B 1 407 ? 7.941 -3.342 21.719 1 79.5 407 PRO B O 1
ATOM 6990 N N . VAL B 1 408 ? 9.656 -2.109 22.406 1 86.31 408 VAL B N 1
ATOM 6991 C CA . VAL B 1 408 ? 8.859 -1.1 23.094 1 86.31 408 VAL B CA 1
ATOM 6992 C C . VAL B 1 408 ? 9.031 0.254 22.406 1 86.31 408 VAL B C 1
ATOM 6994 O O . VAL B 1 408 ? 10.141 0.797 22.359 1 86.31 408 VAL B O 1
ATOM 6997 N N . PHE B 1 409 ? 7.953 0.768 21.922 1 87.88 409 PHE B N 1
ATOM 6998 C CA . PHE B 1 409 ? 7.957 2.072 21.266 1 87.88 409 PHE B CA 1
ATOM 6999 C C . PHE B 1 409 ? 7.676 3.182 22.281 1 87.88 409 PHE B C 1
ATOM 7001 O O . PHE B 1 409 ? 6.57 3.27 22.812 1 87.88 409 PHE B O 1
ATOM 7008 N N . THR B 1 410 ? 8.602 4.078 22.5 1 91.94 410 THR B N 1
ATOM 7009 C CA . THR B 1 410 ? 8.438 5.137 23.484 1 91.94 410 THR B CA 1
ATOM 7010 C C . THR B 1 410 ? 7.719 6.336 22.891 1 91.94 410 THR B C 1
ATOM 7012 O O . THR B 1 410 ? 7.172 7.168 23.609 1 91.94 410 THR B O 1
ATOM 7015 N N . TYR B 1 411 ? 7.848 6.52 21.625 1 93.5 411 TYR B N 1
ATOM 7016 C CA . TYR B 1 411 ? 7.305 7.641 20.875 1 93.5 411 TYR B CA 1
ATOM 7017 C C . TYR B 1 411 ? 7.949 8.953 21.297 1 93.5 411 TYR B C 1
ATOM 7019 O O . TYR B 1 411 ? 7.441 10.031 21 1 93.5 411 TYR B O 1
ATOM 7027 N N . GLN B 1 412 ? 9.078 8.859 22.047 1 95.69 412 GLN B N 1
ATOM 7028 C CA . GLN B 1 412 ? 9.82 10.039 22.469 1 95.69 412 GLN B CA 1
ATOM 7029 C C . GLN B 1 412 ? 10.812 10.477 21.391 1 95.69 412 GLN B C 1
ATOM 7031 O O . GLN B 1 412 ? 11.617 9.672 20.922 1 95.69 412 GLN B O 1
ATOM 7036 N N . LEU B 1 413 ? 10.695 11.758 21.109 1 96.81 413 LEU B N 1
ATOM 7037 C CA . LEU B 1 413 ? 11.617 12.328 20.141 1 96.81 413 LEU B CA 1
ATOM 7038 C C . LEU B 1 413 ? 12.969 12.617 20.781 1 96.81 413 LEU B C 1
ATOM 7040 O O . LEU B 1 413 ? 13.047 13.32 21.797 1 96.81 413 LEU B O 1
ATOM 7044 N N . VAL B 1 414 ? 14.047 12.062 20.219 1 95.88 414 VAL B N 1
ATOM 7045 C CA . VAL B 1 414 ? 15.375 12.266 20.781 1 95.88 414 VAL B CA 1
ATOM 7046 C C . VAL B 1 414 ? 16.344 12.656 19.672 1 95.88 414 VAL B C 1
ATOM 7048 O O . VAL B 1 414 ? 16.031 12.516 18.484 1 95.88 414 VAL B O 1
ATOM 7051 N N . ASN B 1 415 ? 17.484 13.227 20.078 1 95.75 415 ASN B N 1
ATOM 7052 C CA . ASN B 1 415 ? 18.516 13.609 19.125 1 95.75 415 ASN B CA 1
ATOM 7053 C C . ASN B 1 415 ? 19.281 12.398 18.609 1 95.75 415 ASN B C 1
ATOM 7055 O O . ASN B 1 415 ? 19.516 11.445 19.359 1 95.75 415 ASN B O 1
ATOM 7059 N N . GLY B 1 416 ? 19.547 12.477 17.312 1 94.88 416 GLY B N 1
ATOM 7060 C CA . GLY B 1 416 ? 20.391 11.438 16.75 1 94.88 416 GLY B CA 1
ATOM 7061 C C . GLY B 1 416 ? 19.734 10.688 15.602 1 94.88 416 GLY B C 1
ATOM 7062 O O . GLY B 1 416 ? 18.75 11.156 15.031 1 94.88 416 GLY B O 1
ATOM 7063 N N . VAL B 1 417 ? 20.422 9.664 15.188 1 92.94 417 VAL B N 1
ATOM 7064 C CA . VAL B 1 417 ? 19.969 8.805 14.102 1 92.94 417 VAL B CA 1
ATOM 7065 C C . VAL B 1 417 ? 19.547 7.449 14.664 1 92.94 417 VAL B C 1
ATOM 7067 O O . VAL B 1 417 ? 20.219 6.891 15.531 1 92.94 417 VAL B O 1
ATOM 7070 N N . SER B 1 418 ? 18.391 7 14.219 1 88.19 418 SER B N 1
ATOM 7071 C CA . SER B 1 418 ? 17.891 5.719 14.711 1 88.19 418 SER B CA 1
ATOM 7072 C C . SER B 1 418 ? 18.906 4.602 14.445 1 88.19 418 SER B C 1
ATOM 7074 O O . SER B 1 418 ? 19.5 4.539 13.375 1 88.19 418 SER B O 1
ATOM 7076 N N . GLU B 1 419 ? 19.094 3.793 15.422 1 78.69 419 GLU B N 1
ATOM 7077 C CA . GLU B 1 419 ? 19.984 2.635 15.289 1 78.69 419 GLU B CA 1
ATOM 7078 C C . GLU B 1 419 ? 19.203 1.332 15.453 1 78.69 419 GLU B C 1
ATOM 7080 O O . GLU B 1 419 ? 19.797 0.254 15.523 1 78.69 419 GLU B O 1
ATOM 7085 N N . GLU B 1 420 ? 18 1.539 15.445 1 74.31 420 GLU B N 1
ATOM 7086 C CA . GLU B 1 420 ? 17.172 0.37 15.75 1 74.31 420 GLU B CA 1
ATOM 7087 C C . GLU B 1 420 ? 17.188 -0.63 14.594 1 74.31 420 GLU B C 1
ATOM 7089 O O . GLU B 1 420 ? 17.172 -0.238 13.43 1 74.31 420 GLU B O 1
ATOM 7094 N N . ARG B 1 421 ? 17.438 -1.863 15.016 1 77.69 421 ARG B N 1
ATOM 7095 C CA . ARG B 1 421 ? 17.422 -2.994 14.094 1 77.69 421 ARG B CA 1
ATOM 7096 C C . ARG B 1 421 ? 16.266 -3.943 14.406 1 77.69 421 ARG B C 1
ATOM 7098 O O . ARG B 1 421 ? 16.484 -5.133 14.648 1 77.69 421 ARG B O 1
ATOM 7105 N N . LEU B 1 422 ? 15.109 -3.389 14.406 1 75.56 422 LEU B N 1
ATOM 7106 C CA . LEU B 1 422 ? 13.922 -4.129 14.812 1 75.56 422 LEU B CA 1
ATOM 7107 C C . LEU B 1 422 ? 13.664 -5.301 13.867 1 75.56 422 LEU B C 1
ATOM 7109 O O . LEU B 1 422 ? 13.297 -6.391 14.312 1 75.56 422 LEU B O 1
ATOM 7113 N N . GLY B 1 423 ? 13.844 -5.051 12.633 1 79.62 423 GLY B N 1
ATOM 7114 C CA . GLY B 1 423 ? 13.602 -6.09 11.648 1 79.62 423 GLY B CA 1
ATOM 7115 C C . GLY B 1 423 ? 14.477 -7.316 11.852 1 79.62 423 GLY B C 1
ATOM 7116 O O . GLY B 1 423 ? 13.984 -8.445 11.852 1 79.62 423 GLY B O 1
ATOM 7117 N N . MET B 1 424 ? 15.781 -7.086 12.07 1 83.25 424 MET B N 1
ATOM 7118 C CA . MET B 1 424 ? 16.719 -8.188 12.273 1 83.25 424 MET B CA 1
ATOM 7119 C C . MET B 1 424 ? 16.406 -8.93 13.57 1 83.25 424 MET B C 1
ATOM 7121 O O . MET B 1 424 ? 16.562 -10.148 13.641 1 83.25 424 MET B O 1
ATOM 7125 N N . PHE B 1 425 ? 16.016 -8.219 14.508 1 82.12 425 PHE B N 1
ATOM 7126 C CA . PHE B 1 425 ? 15.672 -8.805 15.797 1 82.12 425 PHE B CA 1
ATOM 7127 C C . PHE B 1 425 ? 14.523 -9.797 15.656 1 82.12 425 PHE B C 1
ATOM 7129 O O . PHE B 1 425 ? 14.562 -10.891 16.219 1 82.12 425 PHE B O 1
ATOM 7136 N N . ILE B 1 426 ? 13.555 -9.453 15.023 1 83 426 ILE B N 1
ATOM 7137 C CA . ILE B 1 426 ? 12.375 -10.289 14.836 1 83 426 ILE B CA 1
ATOM 7138 C C . ILE B 1 426 ? 12.766 -11.57 14.102 1 83 426 ILE B C 1
ATOM 7140 O O . ILE B 1 426 ? 12.344 -12.664 14.477 1 83 426 ILE B O 1
ATOM 7144 N N . ILE B 1 427 ? 13.547 -11.5 13.062 1 87.62 427 ILE B N 1
ATOM 7145 C CA . ILE B 1 427 ? 13.992 -12.641 12.273 1 87.62 427 ILE B CA 1
ATOM 7146 C C . ILE B 1 427 ? 14.773 -13.609 13.164 1 87.62 427 ILE B C 1
ATOM 7148 O O . ILE B 1 427 ? 14.547 -14.82 13.117 1 87.62 427 ILE B O 1
ATOM 7152 N N . GLU B 1 428 ? 15.633 -13.055 13.945 1 87.69 428 GLU B N 1
ATOM 7153 C CA . GLU B 1 428 ? 16.453 -13.867 14.836 1 87.69 428 GLU B CA 1
ATOM 7154 C C . GLU B 1 428 ? 15.602 -14.555 15.906 1 87.69 428 GLU B C 1
ATOM 7156 O O . GLU B 1 428 ? 15.805 -15.734 16.203 1 87.69 428 GLU B O 1
ATOM 7161 N N . ASN B 1 429 ? 14.688 -13.859 16.406 1 86.94 429 ASN B N 1
ATOM 7162 C CA . ASN B 1 429 ? 13.844 -14.375 17.469 1 86.94 429 ASN B CA 1
ATOM 7163 C C . ASN B 1 429 ? 12.914 -15.484 16.969 1 86.94 429 ASN B C 1
ATOM 7165 O O . ASN B 1 429 ? 12.547 -16.375 17.734 1 86.94 429 ASN B O 1
ATOM 7169 N N . GLU B 1 430 ? 12.523 -15.445 15.734 1 88.81 430 GLU B N 1
ATOM 7170 C CA . GLU B 1 430 ? 11.633 -16.453 15.156 1 88.81 430 GLU B CA 1
ATOM 7171 C C . GLU B 1 430 ? 12.391 -17.719 14.805 1 88.81 430 GLU B C 1
ATOM 7173 O O . GLU B 1 430 ? 11.789 -18.75 14.492 1 88.81 430 GLU B O 1
ATOM 7178 N N . GLY B 1 431 ? 13.711 -17.688 14.82 1 91.06 431 GLY B N 1
ATOM 7179 C CA . GLY B 1 431 ? 14.547 -18.859 14.625 1 91.06 431 GLY B CA 1
ATOM 7180 C C . GLY B 1 431 ? 14.539 -19.375 13.195 1 91.06 431 GLY B C 1
ATOM 7181 O O . GLY B 1 431 ? 14.688 -20.578 12.961 1 91.06 431 GLY B O 1
ATOM 7182 N N . ILE B 1 432 ? 14.312 -18.547 12.281 1 92.88 432 ILE B N 1
ATOM 7183 C CA . ILE B 1 432 ? 14.125 -18.922 10.883 1 92.88 432 ILE B CA 1
ATOM 7184 C C . ILE B 1 432 ? 15.422 -19.484 10.312 1 92.88 432 ILE B C 1
ATOM 7186 O O . ILE B 1 432 ? 15.414 -20.5 9.609 1 92.88 432 ILE B O 1
ATOM 7190 N N . VAL B 1 433 ? 16.5 -18.875 10.617 1 92.5 433 VAL B N 1
ATOM 7191 C CA . VAL B 1 433 ? 17.797 -19.266 10.094 1 92.5 433 VAL B CA 1
ATOM 7192 C C . VAL B 1 433 ? 18.125 -20.688 10.516 1 92.5 433 VAL B C 1
ATOM 7194 O O . VAL B 1 433 ? 18.562 -21.5 9.695 1 92.5 433 VAL B O 1
ATOM 7197 N N . GLY B 1 434 ? 17.781 -20.922 11.781 1 92.75 434 GLY B N 1
ATOM 7198 C CA . GLY B 1 434 ? 18.016 -22.281 12.266 1 92.75 434 GLY B CA 1
ATOM 7199 C C . GLY B 1 434 ? 17.188 -23.312 11.523 1 92.75 434 GLY B C 1
ATOM 7200 O O . GLY B 1 434 ? 17.703 -24.391 11.195 1 92.75 434 GLY B O 1
ATOM 7201 N N . ILE B 1 435 ? 16.031 -23.031 11.227 1 92.88 435 ILE B N 1
ATOM 7202 C CA . ILE B 1 435 ? 15.125 -23.938 10.523 1 92.88 435 ILE B CA 1
ATOM 7203 C C . ILE B 1 435 ? 15.648 -24.203 9.109 1 92.88 435 ILE B C 1
ATOM 7205 O O . ILE B 1 435 ? 15.719 -25.344 8.672 1 92.88 435 ILE B O 1
ATOM 7209 N N . ILE B 1 436 ? 16.078 -23.172 8.398 1 93.06 436 ILE B N 1
ATOM 7210 C CA . ILE B 1 436 ? 16.547 -23.297 7.023 1 93.06 436 ILE B CA 1
ATOM 7211 C C . ILE B 1 436 ? 17.859 -24.094 7.004 1 93.06 436 ILE B C 1
ATOM 7213 O O . ILE B 1 436 ? 18.047 -24.938 6.133 1 93.06 436 ILE B O 1
ATOM 7217 N N . ARG B 1 437 ? 18.703 -23.797 7.953 1 92.81 437 ARG B N 1
ATOM 7218 C CA . ARG B 1 437 ? 19.984 -24.516 8.039 1 92.81 437 ARG B CA 1
ATOM 7219 C C . ARG B 1 437 ? 19.75 -26.016 8.242 1 92.81 437 ARG B C 1
ATOM 7221 O O . ARG B 1 437 ? 20.469 -26.828 7.648 1 92.81 437 ARG B O 1
ATOM 7228 N N . GLU B 1 438 ? 18.812 -26.281 9.062 1 93.38 438 GLU B N 1
ATOM 7229 C CA . GLU B 1 438 ? 18.469 -27.672 9.266 1 93.38 438 GLU B CA 1
ATOM 7230 C C . GLU B 1 438 ? 17.953 -28.312 7.98 1 93.38 438 GLU B C 1
ATOM 7232 O O . GLU B 1 438 ? 18.297 -29.453 7.668 1 93.38 438 GLU B O 1
ATOM 7237 N N . ALA B 1 439 ? 17.156 -27.688 7.297 1 91.56 439 ALA B N 1
ATOM 7238 C CA . ALA B 1 439 ? 16.672 -28.172 6.004 1 91.56 439 ALA B CA 1
ATOM 7239 C C . ALA B 1 439 ? 17.828 -28.375 5.023 1 91.56 439 ALA B C 1
ATOM 7241 O O . ALA B 1 439 ? 17.828 -29.344 4.266 1 91.56 439 ALA B O 1
ATOM 7242 N N . GLY B 1 440 ? 18.75 -27.422 4.961 1 91.38 440 GLY B N 1
ATOM 7243 C CA . GLY B 1 440 ? 19.938 -27.547 4.117 1 91.38 440 GLY B CA 1
ATOM 7244 C C . GLY B 1 440 ? 20.781 -28.766 4.434 1 91.38 440 GLY B C 1
ATOM 7245 O O . GLY B 1 440 ? 21.234 -29.453 3.525 1 91.38 440 GLY B O 1
ATOM 7246 N N . LYS B 1 441 ? 20.922 -28.984 5.715 1 90.88 441 LYS B N 1
ATOM 7247 C CA . LYS B 1 441 ? 21.656 -30.172 6.145 1 90.88 441 LYS B CA 1
ATOM 7248 C C . LYS B 1 441 ? 20.969 -31.453 5.668 1 90.88 441 LYS B C 1
ATOM 7250 O O . LYS B 1 441 ? 21.625 -32.375 5.164 1 90.88 441 LYS B O 1
ATOM 7255 N N . LYS B 1 442 ? 19.75 -31.453 5.848 1 89.12 442 LYS B N 1
ATOM 7256 C CA . LYS B 1 442 ? 18.969 -32.594 5.414 1 89.12 442 LYS B CA 1
ATOM 7257 C C . LYS B 1 442 ? 19.094 -32.812 3.91 1 89.12 442 LYS B C 1
ATOM 7259 O O . LYS B 1 442 ? 19.203 -33.969 3.451 1 89.12 442 LYS B O 1
ATOM 7264 N N . SER B 1 443 ? 19.031 -31.812 3.191 1 86.12 443 SER B N 1
ATOM 7265 C CA . SER B 1 443 ? 19.109 -31.906 1.736 1 86.12 443 SER B CA 1
ATOM 7266 C C . SER B 1 443 ? 20.469 -32.469 1.292 1 86.12 443 SER B C 1
ATOM 7268 O O . SER B 1 443 ? 20.547 -33.219 0.338 1 86.12 443 SER B O 1
ATOM 7270 N N . ARG B 1 444 ? 21.531 -32.094 1.915 1 85.38 444 ARG B N 1
ATOM 7271 C CA . ARG B 1 444 ? 22.875 -32.594 1.591 1 85.38 444 ARG B CA 1
ATOM 7272 C C . ARG B 1 444 ? 23.031 -34.062 1.933 1 85.38 444 ARG B C 1
ATOM 7274 O O . ARG B 1 444 ? 23.688 -34.812 1.203 1 85.38 444 ARG B O 1
ATOM 7281 N N . GLU B 1 445 ? 22.375 -34.406 2.979 1 84.44 445 GLU B N 1
ATOM 7282 C CA . GLU B 1 445 ? 22.406 -35.812 3.383 1 84.44 445 GLU B CA 1
ATOM 7283 C C . GLU B 1 445 ? 21.688 -36.688 2.377 1 84.44 445 GLU B C 1
ATOM 7285 O O . GLU B 1 445 ? 22.156 -37.781 2.053 1 84.44 445 GLU B O 1
ATOM 7290 N N . ILE B 1 446 ? 20.625 -36.219 1.933 1 79.44 446 ILE B N 1
ATOM 7291 C CA . ILE B 1 446 ? 19.844 -36.969 0.963 1 79.44 446 ILE B CA 1
ATOM 7292 C C . ILE B 1 446 ? 20.625 -37.094 -0.346 1 79.44 446 ILE B C 1
ATOM 7294 O O . ILE B 1 446 ? 20.656 -38.156 -0.954 1 79.44 446 ILE B O 1
ATOM 7298 N N . THR B 1 447 ? 21.266 -36.062 -0.767 1 75.56 447 THR B N 1
ATOM 7299 C CA . THR B 1 447 ? 22.047 -36.062 -2.004 1 75.56 447 THR B CA 1
ATOM 7300 C C . THR B 1 447 ? 23.25 -37 -1.881 1 75.56 447 THR B C 1
ATOM 7302 O O . THR B 1 447 ? 23.578 -37.719 -2.818 1 75.56 447 THR B O 1
ATOM 7305 N N . SER B 1 448 ? 23.844 -36.938 -0.745 1 76.19 448 SER B N 1
ATOM 7306 C CA . SER B 1 448 ? 25 -37.812 -0.509 1 76.19 448 SER B CA 1
ATOM 7307 C C . SER B 1 448 ? 24.609 -39.281 -0.487 1 76.19 448 SER B C 1
ATOM 7309 O O . SER B 1 448 ? 25.344 -40.125 -1.001 1 76.19 448 SER B O 1
ATOM 7311 N N . LEU B 1 449 ? 23.562 -39.531 0.117 1 68 449 LEU B N 1
ATOM 7312 C CA . LEU B 1 449 ? 23.078 -40.938 0.179 1 68 449 LEU B CA 1
ATOM 7313 C C . LEU B 1 449 ? 22.75 -41.438 -1.214 1 68 449 LEU B C 1
ATOM 7315 O O . LEU B 1 449 ? 23.031 -42.594 -1.532 1 68 449 LEU B O 1
ATOM 7319 N N . LYS B 1 450 ? 22.234 -40.75 -2.045 1 67 450 LYS B N 1
ATOM 7320 C CA . LYS B 1 450 ? 21.844 -41.156 -3.395 1 67 450 LYS B CA 1
ATOM 7321 C C . LYS B 1 450 ? 23.078 -41.375 -4.266 1 67 450 LYS B C 1
ATOM 7323 O O . LYS B 1 450 ? 23.094 -42.281 -5.105 1 67 450 LYS B O 1
ATOM 7328 N N . ASP B 1 451 ? 24 -40.438 -4.027 1 67 451 ASP B N 1
ATOM 7329 C CA . ASP B 1 451 ? 25.266 -40.625 -4.742 1 67 451 ASP B CA 1
ATOM 7330 C C . ASP B 1 451 ? 25.922 -41.938 -4.348 1 67 451 ASP B C 1
ATOM 7332 O O . ASP B 1 451 ? 26.516 -42.625 -5.191 1 67 451 ASP B O 1
ATOM 7336 N N . THR B 1 452 ? 25.734 -42.25 -3.064 1 65.69 452 THR B N 1
ATOM 7337 C CA . THR B 1 452 ? 26.312 -43.5 -2.582 1 65.69 452 THR B CA 1
ATOM 7338 C C . THR B 1 452 ? 25.562 -44.719 -3.145 1 65.69 452 THR B C 1
ATOM 7340 O O . THR B 1 452 ? 26.156 -45.719 -3.477 1 65.69 452 THR B O 1
ATOM 7343 N N . LEU B 1 453 ? 24.328 -44.5 -3.254 1 60.28 453 LEU B N 1
ATOM 7344 C CA . LEU B 1 453 ? 23.531 -45.594 -3.777 1 60.28 453 LEU B CA 1
ATOM 7345 C C . LEU B 1 453 ? 23.734 -45.75 -5.277 1 60.28 453 LEU B C 1
ATOM 7347 O O . LEU B 1 453 ? 23.625 -46.844 -5.809 1 60.28 453 LEU B O 1
ATOM 7351 N N . ASN B 1 454 ? 24 -44.75 -5.93 1 55.09 454 ASN B N 1
ATOM 7352 C CA . ASN B 1 454 ? 24.25 -44.812 -7.363 1 55.09 454 ASN B CA 1
ATOM 7353 C C . ASN B 1 454 ? 25.703 -45.219 -7.66 1 55.09 454 ASN B C 1
ATOM 7355 O O . ASN B 1 454 ? 26.078 -45.375 -8.82 1 55.09 454 ASN B O 1
ATOM 7359 N N . MET B 1 455 ? 26.562 -45.219 -6.738 1 47.16 455 MET B N 1
ATOM 7360 C CA . MET B 1 455 ? 27.875 -45.844 -6.883 1 47.16 455 MET B CA 1
ATOM 7361 C C . MET B 1 455 ? 27.781 -47.344 -6.578 1 47.16 455 MET B C 1
ATOM 7363 O O . MET B 1 455 ? 28.438 -48.156 -7.227 1 47.16 455 MET B O 1
#

Radius of gyration: 39.45 Å; Cα contacts (8 Å, |Δi|>4): 1496; chains: 2; bounding box: 83×110×68 Å

Nearest PDB structures (foldseek):
  7ou0-assembly1_A  TM=7.156E-01  e=9.857E-24  Escherichia coli K-12
  8olx-assembly1_A  TM=7.254E-01  e=6.654E-21  Homo sapiens
  1nne-assembly1_B  TM=6.651E-01  e=1.147E-21  Thermus aquaticus
  2wtu-assembly1_B  TM=6.943E-01  e=1.006E-20  Escherichia coli
  3zlj-assembly1_B  TM=6.926E-01  e=1.006E-20  Escherichia coli K-12

InterPro domains:
  IPR000432 DNA mismatch repair protein MutS, C-terminal [PF00488] (260-445)
  IPR000432 DNA mismatch repair protein MutS, C-terminal [SM00534] (256-444)
  IPR007696 DNA mismatch repair protein MutS, core [PF05192] (9-199)
  IPR027417 P-loop containing nucleoside triphosphate hydrolase [G3DSA:3.40.50.300] (222-455)
  IPR027417 P-loop containing nucleoside triphosphate hydrolase [SSF52540] (228-432)
  IPR036187 DNA mismatch repair protein MutS, core domain superfamily [SSF48334] (7-152)
  IPR045076 DNA mismatch repair MutS [PTHR11361] (187-449)

Solvent-accessible surface area (backbone atoms only — not comparable to full-atom values): 47706 Å² total; per-residue (Å²): 128,54,64,33,44,66,53,70,62,28,42,54,62,52,33,38,62,67,88,54,94,87,55,90,21,53,48,67,69,59,59,70,32,61,36,70,66,16,38,54,49,48,52,54,47,72,73,51,38,42,35,36,67,65,63,26,48,41,45,28,45,37,22,45,49,27,42,77,64,63,52,78,78,87,63,55,36,69,47,52,51,39,30,53,44,42,69,47,61,83,52,87,83,77,71,92,48,75,65,45,58,59,43,49,68,55,48,71,51,91,76,22,61,60,49,44,48,50,50,17,50,24,38,48,37,50,48,53,53,48,50,53,52,52,42,63,73,62,64,54,92,81,48,39,69,54,48,44,48,50,50,50,51,47,50,48,50,43,68,38,71,74,52,39,58,42,69,74,50,55,56,90,66,66,46,70,69,54,45,55,51,47,51,54,41,43,67,56,81,37,32,65,55,51,51,52,47,50,54,51,50,23,52,52,36,40,31,34,32,51,22,50,43,26,63,76,71,58,35,23,68,61,40,76,47,96,52,90,62,45,39,38,39,37,34,46,29,36,41,87,88,48,83,85,55,59,58,34,69,48,77,38,30,53,65,34,21,20,39,41,34,25,40,52,90,84,38,45,60,68,60,51,52,36,27,52,52,46,36,56,52,31,43,30,55,19,36,57,23,50,18,68,38,39,39,30,39,79,38,35,23,42,47,49,46,68,67,81,73,77,59,62,84,71,74,48,53,65,33,52,55,45,51,51,49,53,39,52,52,29,53,46,47,54,75,40,64,32,35,41,38,38,36,50,49,64,49,77,58,43,35,54,67,34,22,47,52,45,41,51,54,50,50,57,38,50,56,50,24,44,51,28,39,39,42,35,33,33,47,54,57,69,47,54,68,72,47,63,84,41,80,34,49,41,49,24,18,44,45,65,48,72,54,97,89,34,83,41,75,62,50,38,70,42,85,37,71,52,78,77,54,63,55,45,48,53,49,59,73,69,42,39,65,60,41,28,46,51,23,16,53,51,39,52,50,53,52,51,51,50,53,56,67,73,98,128,55,64,32,44,66,51,70,60,29,40,54,63,54,33,37,62,66,86,52,94,90,58,88,22,53,48,65,68,58,58,68,31,61,35,68,67,17,38,53,50,49,53,54,48,72,75,52,39,42,36,35,66,65,64,24,47,41,47,27,45,38,23,46,49,28,42,77,65,65,52,79,79,88,63,56,35,68,49,53,51,38,31,53,44,40,70,46,60,85,52,84,85,77,70,93,48,76,67,44,58,60,43,49,68,56,48,70,50,91,78,23,62,59,50,45,48,50,50,17,50,25,36,47,36,51,48,52,53,47,51,53,53,51,43,66,73,62,65,54,90,80,49,40,69,52,48,46,50,50,49,50,50,47,50,48,50,43,68,38,71,74,51,40,59,42,69,72,50,56,57,91,67,66,46,72,66,54,47,55,51,49,50,53,41,43,68,57,81,36,33,66,55,51,52,52,47,49,52,51,50,25,50,53,36,38,29,34,31,49,22,50,42,25,65,75,70,57,35,24,69,60,40,76,48,96,54,91,64,45,39,39,38,36,33,47,29,34,43,89,88,48,83,84,53,59,57,34,71,48,76,38,30,52,65,33,20,20,37,42,36,24,40,51,89,84,38,45,59,68,58,50,52,36,26,54,52,44,37,54,52,30,43,30,56,20,37,58,24,52,18,67,39,40,37,29,38,78,38,35,25,43,47,49,46,69,69,79,73,78,59,63,82,72,75,49,52,64,32,53,54,46,51,50,50,52,38,52,51,28,52,47,46,55,76,41,65,31,34,40,37,35,35,49,48,63,48,76,58,44,34,54,67,33,21,45,52,45,41,51,54,51,50,56,36,51,57,50,25,44,51,29,39,39,43,35,34,33,48,54,55,68,48,55,68,72,46,63,83,41,78,34,49,41,49,24,18,43,44,66,47,71,56,96,90,34,82,42,73,61,50,38,70,40,83,36,72,53,78,77,53,64,54,45,49,53,48,60,72,69,43,39,66,60,42,28,46,51,24,16,51,51,39,51,50,53,54,51,51,50,52,57,69,73,101

Organism: NCBI:txid1503925

Sequence (910 aa):
MSSFNIDEQTLTDLNIFTKKTGSNSIFDLFKGTRTLGGRERLMDMMHSPSADIEEITLRRDSIKYFYDHRLNFEVRNEELDLVEFYLKSGKNKYRGNPLDSLVEYITRNSSNDYYIIRTGLRYLIKLTKYLSEFIKDHLSDDTPAYLKSIFEQIELIIAGGLLKQALCYNENKLKFLQVSKLDRVFRNKENDNIKRLLAFVYELDIFENIASVAHAKGFSFPGFREADEFHVHLKDLFHPNISHPVKNDLLLNADQNTVLLTGSNMAGKSSLLKSIGLTIYLSHLGFPVPAGEMETTIFNGMITTINLPDNINRGLSHYYSEVKRVKEVSEQLLMHDKMFIIFDELFRGTNVKDALDASALIITELAGVSNSAFFISTHIVELAHQLEKFSNISFRYLDVYFENEKPVFTYQLVNGVSEERLGMFIIENEGIVGIIREAGKKSREITSLKDTLNMMSSFNIDEQTLTDLNIFTKKTGSNSIFDLFKGTRTLGGRERLMDMMHSPSADIEEITLRRDSIKYFYDHRLNFEVRNEELDLVEFYLKSGKNKYRGNPLDSLVEYITRNSSNDYYIIRTGLRYLIKLTKYLSEFIKDHLSDDTPAYLKSIFEQIELIIAGGLLKQALCYNENKLKFLQVSKLDRVFRNKENDNIKRLLAFVYELDIFENIASVAHAKGFSFPGFREADEFHVHLKDLFHPNISHPVKNDLLLNADQNTVLLTGSNMAGKSSLLKSIGLTIYLSHLGFPVPAGEMETTIFNGMITTINLPDNINRGLSHYYSEVKRVKEVSEQLLMHDKMFIIFDELFRGTNVKDALDASALIITELAGVSNSAFFISTHIVELAHQLEKFSNISFRYLDVYFENEKPVFTYQLVNGVSEERLGMFIIENEGIVGIIREAGKKSREITSLKDTLNM

pLDDT: mean 85.89, std 14.39, range [34.38, 98.81]

Foldseek 3Di:
DLFADEDPQLCVLLQQDDPDPPDDRVLVLQQPFQEPLLNVVVVVLLVTFALDPVQLQLLLQQLVLCLVVVDDDDDHHVLLLLLVVLLCVVPPDDDDDPVVVVVCVQPPPVCRNLVSLLSSLLSLLVVLVVLVVSCVVRPDPSRGDNVNVLSVLSVCLCVDDCNVVSPVDDSVDQDPVNSVVVSVCCNPVSVVSSVSNVVSSSSNSSSNSLSVSCVVQVFAFEAEDPDPKWKKWFAQFFDSPDDPTGGAIDIATLQAQEEEEEDDPVQCLSRVLSSVSQQLSCSSSSGTHRGNYIYTYRASYEYEDRDDPPPVVVVDQPQVVLVVSLVVVVVVCVVGFAYEYEYEQGRPRDDPVCSLVVCLVSSVVVSVSSRYHYYYYHHNLVSCVSCVPRRNYFYKYFDWDDDPLHIDRPSYIDGDTDPDPNVVSVVVVVCVVVVVVVVVVVVVVVVVVVVVVVD/DLFADEDPQLCVLLQQDDPDPPDDHVLVLQQPFQEPLLNVVVVVLLVTFALDPVVLQLLLLQLVLCLVVVDDDDDHHVLLLLLVVLLCVVPPDDDDDPVVVVVCVQPPPPCRNLVSLLSSLLSLLVVLVSLVVSCVVRPDPSRGDNVNVLSVLSCCLCVDDCNVVSPVDDSVDQDPVNSVVVSVCCNPVSVVSSVSNVVSSSSNSSSSSLSVSCVVQVFAFAAEDPDQKWKKWFAQFFDSPDDPTGGAIDIATLQAQEEEEEDDPVQCPSRVLSSVSQQLSCSSSSGTHRGNYIYTYRASYEYEDRDDPPPVPPVDQPQVVLVVSLVVVVVVCVVGFAYEYEYEQGRPRDDPVCSLVVVLVSRVVVSVSSRYHYYYYHHNLVSCVSCVPRRNYFYKYFDWDDDPLRIDRPSYIDGDTDPDPNVVSVVVVVCVVVVVVVVVVVVVVVVVVVVVVVD